Protein AF-A0A3C1F4A5-F1 (afdb_monomer_lite)

Foldseek 3Di:
DVVQFVVQVVQQVVLVVVLVVQVVVVVVVALFDFCPDCSQVVQFDQPDDQLPPPGRGGDKDFDADPVRHGFWIKHWDWAFQLLAFALQQAACDQVVLVHFGFNQLLLLVVLVQPPRSQLRLLSQQQQCAPVSFAAPAQDPQPPPPDGSRSVSHDQLDGHDRGDADPFLCVSCVSDVGDPVSSSSCVVHYTNDFWDFCAFSVRHHFAQLLPDALVRQLVLCLQLFDQCSNQQSQLSNQLAAQLLFKGKDFDPKDFDWDDPPADDAQWHWDPPPHTKTKGQFGPFWDKDKDFDAFAKWWKFFAWDPPAWQAWKDKPNDIDGGHDGGGIPGIDGDDGTMIMITTGHPDPRPGMHMGTGMMIGHPDGDPDDGFMAIYFHQKEWFWWFFFQKAKFFLQQWDKAQAPFPWDDDRQKIKGPTWDKIKTKHKDFPPAQRDADFDWFKKFWAWPPPFWQAAWPPPFDTDYGGDIGPAIWGKDWDDDPDPPGTTMIMTMTMGTDDPPDDMHMTRMMMTTLPPQQTKIKMFGLAQAKDQQAQKWKFWPADQAFIWGFHGPQIAGQLFMAIEGAFAQCPAFQRNHRRHNCRRVVPDPPQRYTHTHTDPVSPGDHRVAGNNPRDDDPPDQWTKMFIAGNVRRTSAIAIEGPPHPDSHRLWMWGAQFSRAADDPPSNNHRYRTFTAPSRDDRRHFGHGPSQWDQDPNDTDGDGSSPLAHRHNHQDPFLLVQQRRRCNDGSDRNFLVSSLSNLSSYDNAKDKFFQVQWDFPDQPVFWDQDPQHIKGDDDDDWRKIKTKDASAAFDKWWKKWAKAAQWWKWKDWDPPDDIDPTDGQHSRRMDTDGMDGACPDPHPHRMTMMMMITPGPVSMIGTGIMITPHRRMQRRARALNSHDLSSQCSTPPDDPVLNVLSNVPDDDQQVVHSRSWVSRCSPDANQHPDRVSSSVSCSSRVSRHTSHGQKMKMKMKMFGDDPNDGPDIDIDIDIDGD

Secondary structure (DSSP, 8-state):
-HHHHHHHHHHHHHHHHHHHHHHHHHHTT-SS--TTSHHHHTTEEEEE-SSSSSS--E--EEEE-TTS-EEEEEEEEEEESTTSEETTT-BS-HHHHT--SBBHHHHHHHTT-TTHHHHHHHHHHHHTTTTT-SSSTTS-SSSSS-SS-TTT--TTS--TT----SSGGGHHHHS---HHHHHHHHHHEES--EEESB-TTSPBPEEGGG--HHHHHHHHHHH--S-HHHHHHHHHHHH-SS----EEEE--EEEEPP----BTTBEEE-SSS-EEEES--SS-EEEEE---SEEEEEEEE--TT-EEEEEEETTEEEEEEETT-EEEEEEEPSS-EEEEEE--PPTTPPEEE-EEEEEESS--SS--EEEE---SEEEEEEE---EEEEEGGGSEEE-TTS--EEETTEEEE-SSEEEEEEEEEETTSTTPPPSEEEEEEEE-STTSEEEEESTTPPEEETTEEPSS-EEEEE---SSTTSPPEEEEEEEEEE-TTPPPEEE-EEEEE-TTTT-EEEEEE-SSS-EE-TT-EEEE-STT--EEEPPTT-EE-TT-EEEEES-SSS-STT--SS--HHHHHT--TTS-EEE-EE-GGG----TT--SS-S---TT--EEEEEEE-TT--EEEEEEEESS-S-SSTTPPEEES-TT----SSSSS-B--EEE-TTS--TTS---SSTTEEEETTEEEEP-HHHH-----S--S-GGGGGGSB-SSTT-BPPHHHHHHHGGGEE---EEEETTTSEEEE-TTTEEEETTEEEE-SSSS--EEEEEEESPPSEEEEEEEE--TT-EEEEESSTTPPPPPPEE--TTSEEEEEEEEES-SSSPTTEEEEEEEE--TTS--EE-EEEEES-SEEES-EETTT--HHHHTTBTT--HHHHHHHHHH---SSGGG---GGGGGGSTTSS-SSHHHHHHHHHHHTTTEES--SEEEEEEEEEEEETTEEEEEEEEEEEEE-

Sequence (973 aa):
QFVVSTQARYVAEAGINHGWVVLDEDRLGSRYDDLTEAWVDAMTGSDTDVDGDSTLDARWWLMADDHGEVVGRYGVRITDEAGKANLNIALADPVAQGVDGVDLASLLSRAEVPNAASLASAIEGFRYGEDGEPGLAGVDDDGDGEVDEPDEYQSRALRGDDQRFENLEEVLQLAELDAEAFRKLGAVATVYSWDANLSVTGQPRLNVNTATAEEILVALLEKGGENPWQLAANMADYVDADLALSKVVRHSTLYEISNQGTQGGWEWQLEPVGHYLSTASETPLAWTLSVPPGTCRVLVRGLPGTKVGDVTIAEELRPSMDAGETFGTLELASGTMTVEVACQEPQGVSCAFRGVELVPTEPPTSGGTVVRGIEAVRFNELMVSPTAEYAVSAATFSRGNSDWSCDGAMCTNTGVGTATWEWRTRAGQSNYAPPGKYHLRVYGQLGSAVGKVNSGSAVLFHGQRHDATLIVVEVPQADEQQPKQTKFSVAIGKAAGDSTYYFQNASLSLEPDGEYVELINLSGEPIDASGWIVEGVAAGGRTASLPEDSTIPAHGVLVAAVDVDDTQPGLENDITARAAWDLPDDANIVQLQFLEEEGSLSPDMDWLISTLPPDATSARLALKDRYGWLVDELEYPIPPPTSIAFQSLEKGDPTVVLDEDDDGLDEDWYPSLKQYTPAAPNDNEGLLEAQGGEQIRHDPSTEVEMLNRPLGSLGELAGLPSSTAWQPVASDDLAVVVDQLTVEGLRLESAAATLVGGQDRWHETVSGYETSGSAGQAVGVWEWTGVPDGTYRLSLYGWSGETMAVRWSEEGEWTPGRVTDAQGRLIIGEVSVGMGVADPNTLHLEIRCESESAVCHFLDAMLDPQLVLVGRINVNTASRDVLLSLSGMTEPIVDRIIEGRPYGDQDGKARGIGDVLMGSFLGETEEDKLDRFRQLANWLTVRSQVFQIMSLGEAFEHNHPAASKRIQAILQR

Structure (mmCIF, N/CA/C/O backbone):
data_AF-A0A3C1F4A5-F1
#
_entry.id   AF-A0A3C1F4A5-F1
#
loop_
_atom_site.group_PDB
_atom_site.id
_atom_site.type_symbol
_atom_site.label_atom_id
_atom_site.label_alt_id
_atom_site.label_comp_id
_atom_site.label_asym_id
_atom_site.label_entity_id
_atom_site.label_seq_id
_atom_site.pdbx_PDB_ins_code
_atom_site.Cartn_x
_atom_site.Cartn_y
_atom_site.Cartn_z
_atom_site.occupancy
_atom_site.B_iso_or_equiv
_atom_site.auth_seq_id
_atom_site.auth_comp_id
_atom_site.auth_asym_id
_atom_site.auth_atom_id
_atom_site.pdbx_PDB_model_num
ATOM 1 N N . GLN A 1 1 ? -38.581 -8.817 53.754 1.00 76.44 1 GLN A N 1
ATOM 2 C CA . GLN A 1 1 ? -37.592 -9.546 52.929 1.00 76.44 1 GLN A CA 1
ATOM 3 C C . GLN A 1 1 ? -37.882 -9.411 51.440 1.00 76.44 1 GLN A C 1
ATOM 5 O O . GLN A 1 1 ? -37.103 -8.727 50.804 1.00 76.44 1 GLN A O 1
ATOM 10 N N . PHE A 1 2 ? -38.985 -9.945 50.890 1.00 87.88 2 PHE A N 1
ATOM 11 C CA . PHE A 1 2 ? -39.293 -9.784 49.452 1.00 87.88 2 PHE A CA 1
ATOM 12 C C . PHE A 1 2 ? -39.325 -8.311 49.004 1.00 87.88 2 PHE A C 1
ATOM 14 O O . PHE A 1 2 ? -38.544 -7.932 48.147 1.00 87.88 2 PHE A O 1
ATOM 21 N N . VAL A 1 3 ? -40.128 -7.464 49.665 1.00 89.50 3 VAL A N 1
ATOM 22 C CA . VAL A 1 3 ? -40.251 -6.027 49.334 1.00 89.50 3 VAL A CA 1
ATOM 23 C C . VAL A 1 3 ? -38.897 -5.304 49.346 1.00 89.50 3 VAL A C 1
ATOM 25 O O . VAL A 1 3 ? -38.549 -4.654 48.373 1.00 89.50 3 VAL A O 1
ATOM 28 N N . VAL A 1 4 ? -38.110 -5.470 50.413 1.00 90.00 4 VAL A N 1
ATOM 29 C CA . VAL A 1 4 ? -36.800 -4.808 50.573 1.00 90.00 4 VAL A CA 1
ATOM 30 C C . VAL A 1 4 ? -35.769 -5.328 49.560 1.00 90.00 4 VAL A C 1
ATOM 32 O O . VAL A 1 4 ? -34.966 -4.562 49.044 1.00 90.00 4 VAL A O 1
ATOM 35 N N . SER A 1 5 ? -35.808 -6.619 49.217 1.00 93.38 5 SER A N 1
ATOM 36 C CA . SER A 1 5 ? -34.948 -7.188 48.171 1.00 93.38 5 SER A CA 1
ATOM 37 C C . SER A 1 5 ? -35.323 -6.676 46.777 1.00 93.38 5 SER A C 1
ATOM 39 O O . SER A 1 5 ? -34.437 -6.346 45.992 1.00 93.38 5 SER A O 1
ATOM 41 N N . THR A 1 6 ? -36.619 -6.558 46.477 1.00 94.56 6 THR A N 1
ATOM 42 C CA . THR A 1 6 ? -37.109 -5.924 45.245 1.00 94.56 6 THR A CA 1
ATOM 43 C C . THR A 1 6 ? -36.721 -4.446 45.193 1.00 94.56 6 THR A C 1
ATOM 45 O O . THR A 1 6 ? -36.301 -3.966 44.149 1.00 94.56 6 THR A O 1
ATOM 48 N N . GLN A 1 7 ? -36.788 -3.735 46.319 1.00 94.94 7 GLN A N 1
ATOM 49 C CA . GLN A 1 7 ? -36.324 -2.353 46.412 1.00 94.94 7 GLN A CA 1
ATOM 50 C C . GLN A 1 7 ? -34.819 -2.243 46.140 1.00 94.94 7 GLN A C 1
ATOM 52 O O . GLN A 1 7 ? -34.424 -1.398 45.349 1.00 94.94 7 GLN A O 1
ATOM 57 N N . ALA A 1 8 ? -33.984 -3.121 46.709 1.00 96.88 8 ALA A N 1
ATOM 58 C CA . ALA A 1 8 ? -32.540 -3.121 46.447 1.00 96.88 8 ALA A CA 1
ATOM 59 C C . ALA A 1 8 ? -32.229 -3.368 44.963 1.00 96.88 8 ALA A C 1
ATOM 61 O O . ALA A 1 8 ? -31.321 -2.755 44.411 1.00 96.88 8 ALA A O 1
ATOM 62 N N . ARG A 1 9 ? -33.028 -4.217 44.299 1.00 97.00 9 ARG A N 1
ATOM 63 C CA . ARG A 1 9 ? -32.969 -4.407 42.846 1.00 97.00 9 ARG A CA 1
ATOM 64 C C . ARG A 1 9 ? -33.287 -3.111 42.091 1.00 97.00 9 ARG A C 1
ATOM 66 O O . ARG A 1 9 ? -32.494 -2.736 41.245 1.00 97.00 9 ARG A O 1
ATOM 73 N N . TYR A 1 10 ? -34.379 -2.412 42.409 1.00 96.31 10 TYR A N 1
ATOM 74 C CA . TYR A 1 10 ? -34.707 -1.134 41.753 1.00 96.31 10 TYR A CA 1
ATOM 75 C C . TYR A 1 10 ? -33.650 -0.049 41.995 1.00 96.31 10 TYR A C 1
ATOM 77 O O . TYR A 1 10 ? -33.353 0.735 41.099 1.00 96.31 10 TYR A O 1
ATOM 85 N N . VAL A 1 11 ? -33.055 -0.020 43.191 1.00 97.31 11 VAL A N 1
ATOM 86 C CA . VAL A 1 11 ? -31.943 0.886 43.511 1.00 97.31 11 VAL A CA 1
ATOM 87 C C . VAL A 1 11 ? -30.719 0.572 42.638 1.00 97.31 11 VAL A C 1
ATOM 89 O O . VAL A 1 11 ? -30.105 1.496 42.118 1.00 97.31 11 VAL A O 1
ATOM 92 N N . ALA A 1 12 ? -30.401 -0.708 42.417 1.00 97.81 12 ALA A N 1
ATOM 93 C CA . ALA A 1 12 ? -29.338 -1.116 41.495 1.00 97.81 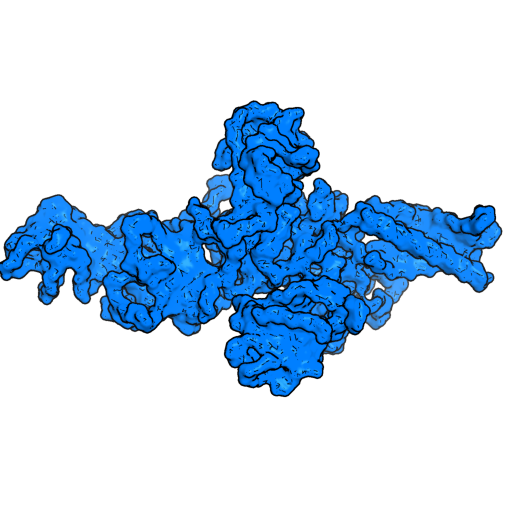12 ALA A CA 1
ATOM 94 C C . ALA A 1 12 ? -29.682 -0.814 40.020 1.00 97.81 12 ALA A C 1
ATOM 96 O O . ALA A 1 12 ? -28.829 -0.339 39.281 1.00 97.81 12 ALA A O 1
ATOM 97 N N . GLU A 1 13 ? -30.933 -1.023 39.585 1.00 97.62 13 GLU A N 1
ATOM 98 C CA . GLU A 1 13 ? -31.394 -0.672 38.226 1.00 97.62 13 GLU A CA 1
ATOM 99 C C . GLU A 1 13 ? -31.264 0.836 37.955 1.00 97.62 13 GLU A C 1
ATOM 101 O O . GLU A 1 13 ? -30.906 1.242 36.853 1.00 97.62 13 GLU A O 1
ATOM 106 N N . ALA A 1 14 ? -31.479 1.683 38.965 1.00 96.62 14 ALA A N 1
ATOM 107 C CA . ALA A 1 14 ? -31.212 3.112 38.837 1.00 96.62 14 ALA A CA 1
ATOM 108 C C . ALA A 1 14 ? -29.720 3.429 38.670 1.00 96.62 14 ALA A C 1
ATOM 110 O O . ALA A 1 14 ? -29.390 4.365 37.948 1.00 96.62 14 ALA A O 1
ATOM 111 N N . GLY A 1 15 ? -28.831 2.647 39.291 1.00 97.19 15 GLY A N 1
ATOM 112 C CA . GLY A 1 15 ? -27.393 2.742 39.051 1.00 97.19 15 GLY A CA 1
ATOM 113 C C . GLY A 1 15 ? -27.011 2.376 37.617 1.00 97.19 15 GLY A C 1
ATOM 114 O O . GLY A 1 15 ? -26.226 3.096 37.009 1.00 97.19 15 GLY A O 1
ATOM 115 N N . ILE A 1 16 ? -27.632 1.337 37.041 1.00 97.75 16 ILE A N 1
ATOM 116 C CA . ILE A 1 16 ? -27.466 0.998 35.615 1.00 97.75 16 ILE A CA 1
ATOM 117 C C . ILE A 1 16 ? -27.909 2.164 34.720 1.00 97.75 16 ILE A C 1
ATOM 119 O O . ILE A 1 16 ? -27.153 2.592 33.855 1.00 97.75 16 ILE A O 1
ATOM 123 N N . ASN A 1 17 ? -29.100 2.723 34.963 1.00 96.88 17 ASN A N 1
ATOM 124 C CA . ASN A 1 17 ? -29.604 3.858 34.183 1.00 96.88 17 ASN A CA 1
ATOM 125 C C . ASN A 1 17 ? -28.714 5.100 34.315 1.00 96.88 17 ASN A C 1
ATOM 127 O O . ASN A 1 17 ? -28.532 5.822 33.343 1.00 96.88 17 ASN A O 1
ATOM 131 N N . HIS A 1 18 ? -28.164 5.358 35.505 1.00 96.56 18 HIS A N 1
ATOM 132 C CA . HIS A 1 18 ? -27.238 6.469 35.706 1.00 96.56 18 HIS A CA 1
ATOM 133 C C . HIS A 1 18 ? -25.945 6.261 34.913 1.00 96.56 18 HIS A C 1
ATOM 135 O O . HIS A 1 18 ? -25.526 7.174 34.211 1.00 96.56 18 HIS A O 1
ATOM 141 N N . GLY A 1 19 ? -25.353 5.064 34.964 1.00 96.06 19 GLY A N 1
ATOM 142 C CA . GLY A 1 19 ? -24.174 4.757 34.155 1.00 96.06 19 GLY A CA 1
ATOM 143 C C . GLY A 1 19 ? -24.441 4.885 32.651 1.00 96.06 19 GLY A C 1
ATOM 144 O O . GLY A 1 19 ? -23.621 5.452 31.941 1.00 96.06 19 GLY A O 1
ATOM 145 N N . TRP A 1 20 ? -25.615 4.450 32.178 1.00 95.62 20 TRP A N 1
ATOM 146 C CA . TRP A 1 20 ? -26.006 4.606 30.773 1.00 95.62 20 TRP A CA 1
ATOM 147 C C . TRP A 1 20 ? -26.109 6.074 30.343 1.00 95.62 20 TRP A C 1
ATOM 149 O O . TRP A 1 20 ? -25.575 6.437 29.302 1.00 95.62 20 TRP A O 1
ATOM 159 N N . VAL A 1 21 ? -26.741 6.930 31.155 1.00 94.94 21 VAL A N 1
ATOM 160 C CA . VAL A 1 21 ? -26.830 8.374 30.865 1.00 94.94 21 VAL A CA 1
ATOM 161 C C . VAL A 1 21 ? -25.444 9.009 30.791 1.00 94.94 21 VAL A C 1
ATOM 163 O O . VAL A 1 21 ? -25.206 9.828 29.914 1.00 94.94 21 VAL A O 1
ATOM 166 N N . VAL A 1 22 ? -24.525 8.613 31.673 1.00 94.88 22 VAL A N 1
ATOM 167 C CA . VAL A 1 22 ? -23.154 9.139 31.655 1.00 94.88 22 VAL A CA 1
ATOM 168 C C . VAL A 1 22 ? -22.405 8.722 30.388 1.00 94.88 22 VAL A C 1
ATOM 170 O O . VAL A 1 22 ? -21.714 9.553 29.812 1.00 94.88 22 VAL A O 1
ATOM 173 N N . LEU A 1 23 ? -22.592 7.489 29.905 1.00 94.69 23 LEU A N 1
ATOM 174 C CA . LEU A 1 23 ? -22.028 7.049 28.623 1.00 94.69 23 LEU A CA 1
ATOM 175 C C . LEU A 1 23 ? -22.650 7.767 27.410 1.00 94.69 23 LEU A C 1
ATOM 177 O O . LEU A 1 23 ? -21.946 8.048 26.445 1.00 94.69 23 LEU A O 1
ATOM 181 N N . ASP A 1 24 ? -23.952 8.073 27.433 1.00 92.88 24 ASP A N 1
ATOM 182 C CA . ASP A 1 24 ? -24.602 8.822 26.343 1.00 92.88 24 ASP A CA 1
ATOM 183 C C . ASP A 1 24 ? -24.172 10.300 26.319 1.00 92.88 24 ASP A C 1
ATOM 185 O O . ASP A 1 24 ? -23.982 10.872 25.247 1.00 92.88 24 ASP A O 1
ATOM 189 N N . GLU A 1 25 ? -23.963 10.917 27.487 1.00 92.44 25 GLU A N 1
ATOM 190 C CA . GLU A 1 25 ? -23.387 12.265 27.585 1.00 92.44 25 GLU A CA 1
ATOM 191 C C . GLU A 1 25 ? -21.941 12.303 27.072 1.00 92.44 25 GLU A C 1
ATOM 193 O O . GLU A 1 25 ? -21.574 13.225 26.341 1.00 92.44 25 GLU A O 1
ATOM 198 N N . ASP A 1 26 ? -21.145 11.291 27.418 1.00 92.12 26 ASP A N 1
ATOM 199 C CA . ASP A 1 26 ? -19.754 11.141 26.992 1.00 92.12 26 ASP A CA 1
ATOM 200 C C . ASP A 1 26 ? -19.617 10.993 25.467 1.00 92.12 26 ASP A C 1
ATOM 202 O O . ASP A 1 26 ? -18.859 11.731 24.837 1.00 92.12 26 ASP A O 1
ATOM 206 N N . ARG A 1 27 ? -20.477 10.172 24.849 1.00 87.50 27 ARG A N 1
ATOM 207 C CA . ARG A 1 27 ? -20.569 9.984 23.387 1.00 87.50 27 ARG A CA 1
ATOM 208 C C . ARG A 1 27 ? -20.684 11.286 22.592 1.00 87.50 27 ARG A C 1
ATOM 210 O O . ARG A 1 27 ? -20.297 11.349 21.429 1.00 87.50 27 ARG A O 1
ATOM 217 N N . LEU A 1 28 ? -21.310 12.308 23.175 1.00 84.94 28 LEU A N 1
ATOM 218 C CA . LEU A 1 28 ? -21.504 13.610 22.532 1.00 84.94 28 LEU A CA 1
ATOM 219 C C . LEU A 1 28 ? -20.281 14.526 22.676 1.00 84.94 28 LEU A C 1
ATOM 221 O O . LEU A 1 28 ? -20.183 15.519 21.951 1.00 84.94 28 LEU A O 1
ATOM 225 N N . GLY A 1 29 ? -19.403 14.238 23.639 1.00 82.50 29 GLY A N 1
ATOM 226 C CA . GLY A 1 29 ? -18.262 15.065 24.019 1.00 82.50 29 GLY A CA 1
ATOM 227 C C . GLY A 1 29 ? -16.904 14.519 23.584 1.00 82.50 29 GLY A C 1
ATOM 228 O O . GLY A 1 29 ? -16.010 15.331 23.344 1.00 82.50 29 GLY A O 1
ATOM 229 N N . SER A 1 30 ? -16.758 13.198 23.453 1.00 86.81 30 SER A N 1
ATOM 230 C CA . SER A 1 30 ? -15.495 12.535 23.113 1.00 86.81 30 SER A CA 1
ATOM 231 C C . SER A 1 30 ? -15.581 11.724 21.819 1.00 86.81 30 SER A C 1
ATOM 233 O O . SER A 1 30 ? -16.650 11.270 21.412 1.00 86.81 30 SER A O 1
ATOM 235 N N . ARG A 1 31 ? -14.444 11.592 21.130 1.00 88.50 31 ARG A N 1
ATOM 236 C CA . ARG A 1 31 ? -14.314 10.833 19.867 1.00 88.50 31 ARG A CA 1
ATOM 237 C C . ARG A 1 31 ? -13.551 9.519 20.030 1.00 88.50 31 ARG A C 1
ATOM 239 O O . ARG A 1 31 ? -13.567 8.683 19.129 1.00 88.50 31 ARG A O 1
ATOM 246 N N . TYR A 1 32 ? -12.867 9.381 21.150 1.00 92.56 32 TYR A N 1
ATOM 247 C CA . TYR A 1 32 ? -12.136 8.210 21.602 1.00 92.56 32 TYR A CA 1
ATOM 248 C C . TYR A 1 32 ? -12.629 7.899 23.016 1.00 92.56 32 TYR A C 1
ATOM 250 O O . TYR A 1 32 ? -13.393 8.682 23.567 1.00 92.56 32 TYR A O 1
ATOM 258 N N . ASP A 1 33 ? -12.242 6.763 23.580 1.00 95.25 33 ASP A N 1
ATOM 259 C CA . ASP A 1 33 ? -12.632 6.409 24.944 1.00 95.25 33 ASP A CA 1
ATOM 260 C C . ASP A 1 33 ? -11.380 6.090 25.760 1.00 95.25 33 ASP A C 1
ATOM 262 O O . ASP A 1 33 ? -10.536 5.308 25.312 1.00 95.25 33 ASP A O 1
ATOM 266 N N . ASP A 1 34 ? -11.233 6.684 26.945 1.00 96.19 34 ASP A N 1
ATOM 267 C CA . ASP A 1 34 ? -10.060 6.511 27.805 1.00 96.19 34 ASP A CA 1
ATOM 268 C C . ASP A 1 34 ? -10.378 6.558 29.313 1.00 96.19 34 ASP A C 1
ATOM 270 O O . ASP A 1 34 ? -11.462 6.930 29.757 1.00 96.19 34 ASP A O 1
ATOM 274 N N . LEU A 1 35 ? -9.415 6.143 30.144 1.00 95.56 35 LEU A N 1
ATOM 275 C CA . LEU A 1 35 ? -9.618 6.001 31.594 1.00 95.56 35 LEU A CA 1
ATOM 276 C C . LEU A 1 35 ? -9.651 7.329 32.378 1.00 95.56 35 LEU A C 1
ATOM 278 O O . LEU A 1 35 ? -9.881 7.311 33.589 1.00 95.56 35 LEU A O 1
ATOM 282 N N . THR A 1 36 ? -9.402 8.465 31.728 1.00 93.38 36 THR A N 1
ATOM 283 C CA . THR A 1 36 ? -9.464 9.815 32.312 1.00 93.38 36 THR A CA 1
ATOM 284 C C . THR A 1 36 ? -10.822 10.493 32.121 1.00 93.38 36 THR A C 1
ATOM 286 O O . THR A 1 36 ? -11.066 11.554 32.702 1.00 93.38 36 THR A O 1
ATOM 289 N N . GLU A 1 37 ? -11.725 9.876 31.359 1.00 94.50 37 GLU A N 1
ATOM 290 C CA . GLU A 1 37 ? -13.032 10.435 31.036 1.00 94.50 37 GLU A CA 1
ATOM 291 C C . GLU A 1 37 ? -14.025 10.381 32.201 1.00 94.50 37 GLU A C 1
ATOM 293 O O . GLU A 1 37 ? -13.879 9.661 33.199 1.00 94.50 37 GLU A O 1
ATOM 298 N N . ALA A 1 38 ? -15.097 11.165 32.062 1.00 92.06 38 ALA A N 1
ATOM 299 C CA . ALA A 1 38 ? -16.096 11.338 33.107 1.00 92.06 38 ALA A CA 1
ATOM 300 C C . ALA A 1 38 ? -16.806 10.025 33.469 1.00 92.06 38 ALA A C 1
ATOM 302 O O . ALA A 1 38 ? -17.176 9.844 34.630 1.00 92.06 38 ALA A O 1
ATOM 303 N N . TRP A 1 39 ? -16.981 9.100 32.520 1.00 94.44 39 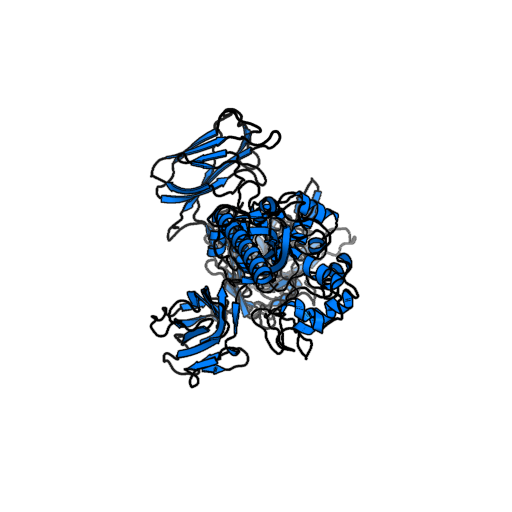TRP A N 1
ATOM 304 C CA . TRP A 1 39 ? -17.636 7.818 32.784 1.00 94.44 39 TRP A CA 1
ATOM 305 C C . TRP A 1 39 ? -16.840 6.921 33.746 1.00 94.44 39 TRP A C 1
ATOM 307 O O . TRP A 1 39 ? -17.452 6.164 34.507 1.00 94.44 39 TRP A O 1
ATOM 317 N N . VAL A 1 40 ? -15.512 7.077 33.809 1.00 93.94 40 VAL A N 1
ATOM 318 C CA . VAL A 1 40 ? -14.652 6.435 34.817 1.00 93.94 40 VAL A CA 1
ATOM 319 C C . VAL A 1 40 ? -14.573 7.281 36.084 1.00 93.94 40 VAL A C 1
ATOM 321 O O . VAL A 1 40 ? -14.940 6.811 37.168 1.00 93.94 40 VAL A O 1
ATOM 324 N N . ASP A 1 41 ? -14.121 8.534 35.978 1.00 92.06 41 ASP A N 1
ATOM 325 C CA . ASP A 1 41 ? -13.799 9.374 37.142 1.00 92.06 41 ASP A CA 1
ATOM 326 C C . ASP A 1 41 ? -15.041 9.685 37.995 1.00 92.06 41 ASP A C 1
ATOM 328 O O . ASP A 1 41 ? -15.007 9.654 39.229 1.00 92.06 41 ASP A O 1
ATOM 332 N N . ALA A 1 42 ? -16.201 9.902 37.363 1.00 90.75 42 ALA A N 1
ATOM 333 C CA . ALA A 1 42 ? -17.432 10.194 38.092 1.00 90.75 42 ALA A CA 1
ATOM 334 C C . ALA A 1 42 ? -17.999 8.981 38.844 1.00 90.75 42 ALA A C 1
ATOM 336 O O . ALA A 1 42 ? -18.830 9.164 39.735 1.00 90.75 42 ALA A O 1
ATOM 337 N N . MET A 1 43 ? -17.600 7.756 38.513 1.00 93.38 43 MET A N 1
ATOM 338 C CA . MET A 1 43 ? -18.120 6.546 39.161 1.00 93.38 43 MET A CA 1
ATOM 339 C C . MET A 1 43 ? -17.127 5.949 40.157 1.00 93.38 43 MET A C 1
ATOM 341 O O . MET A 1 43 ? -17.540 5.418 41.195 1.00 93.38 43 MET A O 1
ATOM 345 N N . THR A 1 44 ? -15.835 6.126 39.888 1.00 93.50 44 THR A N 1
ATOM 346 C CA . THR A 1 44 ? -14.743 5.585 40.692 1.00 93.50 44 THR A CA 1
ATOM 347 C C . THR A 1 44 ? -14.734 6.170 42.106 1.00 93.50 44 THR A C 1
ATOM 349 O O . THR A 1 44 ? -14.982 7.357 42.342 1.00 93.50 44 THR A O 1
ATOM 352 N N . GLY A 1 45 ? -14.461 5.323 43.096 1.00 93.12 45 GLY A N 1
ATOM 353 C CA . GLY A 1 45 ? -14.360 5.744 44.489 1.00 93.12 45 GLY A CA 1
ATOM 354 C C . GLY A 1 45 ? -13.874 4.637 45.411 1.00 93.12 45 GLY A C 1
ATOM 355 O O . GLY A 1 45 ? -13.646 3.513 44.993 1.00 93.12 45 GLY A O 1
ATOM 356 N N . SER A 1 46 ? -13.719 4.961 46.694 1.00 96.19 46 SER A N 1
ATOM 357 C CA . SER A 1 46 ? -13.228 4.025 47.713 1.00 96.19 46 SER A CA 1
ATOM 358 C C . SER A 1 46 ? -14.313 3.630 48.716 1.00 96.19 46 SER A C 1
ATOM 360 O O . SER A 1 46 ? -14.009 3.385 49.885 1.00 96.19 46 SER A O 1
ATOM 362 N N . ASP A 1 47 ? -15.585 3.668 48.319 1.00 96.75 47 ASP A N 1
ATOM 363 C CA . ASP A 1 47 ? -16.701 3.476 49.245 1.00 96.75 47 ASP A CA 1
ATOM 364 C C . ASP A 1 47 ? -17.257 2.048 49.231 1.00 96.75 47 ASP A C 1
ATOM 366 O O . ASP A 1 47 ? -17.808 1.585 50.241 1.00 96.75 47 ASP A O 1
ATOM 370 N N . THR A 1 48 ? -17.186 1.366 48.087 1.00 96.25 48 THR A N 1
ATOM 371 C CA . THR A 1 48 ? -17.742 0.023 47.910 1.00 96.25 48 THR A CA 1
ATOM 372 C C . THR A 1 48 ? -17.028 -0.766 46.820 1.00 96.25 48 THR A C 1
ATOM 374 O O . THR A 1 48 ? -16.381 -0.175 45.968 1.00 96.25 48 THR A O 1
ATOM 377 N N . ASP A 1 49 ? -17.148 -2.089 46.917 1.00 95.75 49 ASP A N 1
ATOM 378 C CA . ASP A 1 49 ? -16.621 -3.103 46.003 1.00 95.75 49 ASP A CA 1
ATOM 379 C C . ASP A 1 49 ? -17.797 -3.623 45.153 1.00 95.75 49 ASP A C 1
ATOM 381 O O . ASP A 1 49 ? -18.636 -4.429 45.600 1.00 95.75 49 ASP A O 1
ATOM 385 N N . VAL A 1 50 ? -17.936 -3.059 43.955 1.00 95.00 50 VAL A N 1
ATOM 386 C CA . VAL A 1 50 ? -19.057 -3.338 43.060 1.00 95.00 50 VAL A CA 1
ATOM 387 C C . VAL A 1 50 ? -18.872 -4.663 42.339 1.00 95.00 50 VAL A C 1
ATOM 389 O O . VAL A 1 50 ? -19.876 -5.359 42.177 1.00 95.00 50 VAL A O 1
ATOM 392 N N . ASP A 1 51 ? -17.660 -5.059 41.959 1.00 91.00 51 ASP A N 1
ATOM 393 C CA . ASP A 1 51 ? -17.408 -6.289 41.195 1.00 91.00 51 ASP A CA 1
ATOM 394 C C . ASP A 1 51 ? -17.194 -7.541 42.079 1.00 91.00 51 ASP A C 1
ATOM 396 O O . ASP A 1 51 ? -17.496 -8.667 41.672 1.00 91.00 51 ASP A O 1
ATOM 400 N N . GLY A 1 52 ? -16.857 -7.357 43.353 1.00 89.31 52 GLY A N 1
ATOM 401 C CA . GLY A 1 52 ? -16.589 -8.411 44.326 1.00 89.31 52 GLY A CA 1
ATOM 402 C C . GLY A 1 52 ? -15.145 -8.915 44.325 1.00 89.31 52 GLY A C 1
ATOM 403 O O . GLY A 1 52 ? -14.931 -10.055 44.755 1.00 89.31 52 GLY A O 1
ATOM 404 N N . ASP A 1 53 ? -14.184 -8.134 43.830 1.00 87.38 53 ASP A N 1
ATOM 405 C CA . ASP A 1 53 ? -12.759 -8.482 43.802 1.00 87.38 53 ASP A CA 1
ATOM 406 C C . ASP A 1 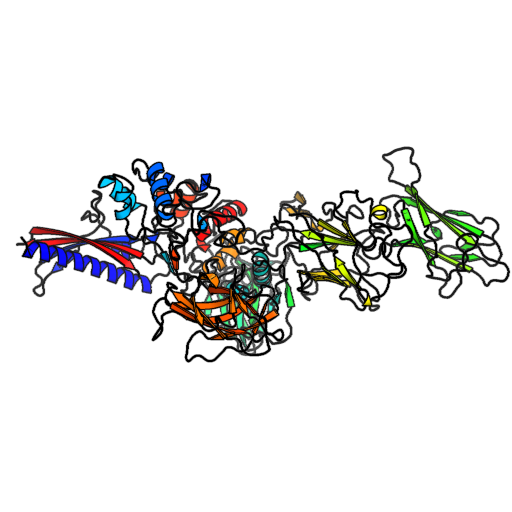53 ? -12.021 -8.168 45.122 1.00 87.38 53 ASP A C 1
ATOM 408 O O . ASP A 1 53 ? -10.849 -8.506 45.284 1.00 87.38 53 ASP A O 1
ATOM 412 N N . SER A 1 54 ? -12.735 -7.641 46.125 1.00 89.69 54 SER A N 1
ATOM 413 C CA . SER A 1 54 ? -12.216 -7.164 47.418 1.00 89.69 54 SER A CA 1
ATOM 414 C C . SER A 1 54 ? -11.448 -5.835 47.370 1.00 89.69 54 SER A C 1
ATOM 416 O O . SER A 1 54 ? -10.900 -5.415 48.397 1.00 89.69 54 SER A O 1
ATOM 418 N N . THR A 1 55 ? -11.453 -5.148 46.233 1.00 92.50 55 THR A N 1
ATOM 419 C CA . THR A 1 55 ? -10.977 -3.780 46.036 1.00 92.50 55 THR A CA 1
ATOM 420 C C . THR A 1 55 ? -12.177 -2.833 46.035 1.00 92.50 55 THR A C 1
ATOM 422 O O . THR A 1 55 ? -13.232 -3.125 45.490 1.00 92.50 55 THR A O 1
ATOM 425 N N . LEU A 1 56 ? -12.057 -1.681 46.700 1.00 94.88 56 LEU A N 1
ATOM 426 C CA . LEU A 1 56 ? -13.107 -0.661 46.634 1.00 94.88 56 LEU A CA 1
ATOM 427 C C . LEU A 1 56 ? -12.910 0.136 45.343 1.00 94.88 56 LEU A C 1
ATOM 429 O O . LEU A 1 56 ? -11.848 0.734 45.170 1.00 94.88 56 LEU A O 1
ATOM 433 N N . ASP A 1 57 ? -13.917 0.125 44.476 1.00 93.62 57 ASP A N 1
ATOM 434 C CA . ASP A 1 57 ? -13.852 0.608 43.095 1.00 93.62 57 ASP A CA 1
ATOM 435 C C . ASP A 1 57 ? -14.930 1.651 42.756 1.00 93.62 57 ASP A C 1
ATOM 437 O O . ASP A 1 57 ? -14.830 2.319 41.730 1.00 93.62 57 ASP A O 1
ATOM 441 N N . ALA A 1 58 ? -15.928 1.859 43.622 1.00 96.19 58 ALA A N 1
ATOM 442 C CA . ALA A 1 58 ? -16.988 2.835 43.384 1.00 96.19 58 ALA A CA 1
ATOM 443 C C . ALA A 1 58 ? -17.299 3.728 44.588 1.00 96.19 58 ALA A C 1
ATOM 445 O O . ALA A 1 58 ? -17.065 3.386 45.755 1.00 96.19 58 ALA A O 1
ATOM 446 N N . ARG A 1 59 ? -17.905 4.884 44.294 1.00 96.31 59 ARG A N 1
ATOM 447 C CA . ARG A 1 59 ? -18.510 5.779 45.294 1.00 96.31 59 ARG A CA 1
ATOM 448 C C . ARG A 1 59 ? -19.995 5.491 45.518 1.00 96.31 59 ARG A C 1
ATOM 450 O O . ARG A 1 59 ? -20.695 5.035 44.613 1.00 96.31 59 ARG A O 1
ATOM 457 N N . TRP A 1 60 ? -20.512 5.806 46.708 1.00 97.31 60 TRP A N 1
ATOM 458 C CA . TRP A 1 60 ? -21.948 5.685 46.986 1.00 97.31 60 TRP A CA 1
ATOM 459 C C . TRP A 1 60 ? -22.749 6.883 46.476 1.00 97.31 60 TRP A C 1
ATOM 461 O O . TRP A 1 60 ? -22.495 8.030 46.840 1.00 97.31 60 TRP A O 1
ATOM 471 N N . TRP A 1 61 ? -23.834 6.593 45.765 1.00 96.94 61 TRP A N 1
ATOM 472 C CA . TRP A 1 61 ? -24.860 7.554 45.384 1.00 96.94 61 TRP A CA 1
ATOM 473 C C . TRP A 1 61 ? -26.115 7.343 46.216 1.00 96.94 61 TRP A C 1
ATOM 475 O O . TRP A 1 61 ? -26.663 6.242 46.260 1.00 96.94 61 TRP A O 1
ATOM 485 N N . LEU A 1 62 ? -26.580 8.392 46.893 1.00 96.62 62 LEU A N 1
ATOM 486 C CA . LEU A 1 62 ? -27.783 8.318 47.719 1.00 96.62 62 LEU A CA 1
ATOM 487 C C . LEU A 1 62 ? -29.037 8.457 46.856 1.00 96.62 62 LEU A C 1
ATOM 489 O O . LEU A 1 62 ? -29.136 9.360 46.028 1.00 96.62 62 LEU A O 1
ATOM 493 N N . MET A 1 63 ? -30.019 7.598 47.110 1.00 94.94 63 MET A N 1
ATOM 494 C CA . MET A 1 63 ? -31.344 7.684 46.514 1.00 94.94 63 MET A CA 1
ATOM 495 C C . MET A 1 63 ? -32.345 8.127 47.577 1.00 94.94 63 MET A C 1
ATOM 497 O O . MET A 1 63 ? -32.494 7.471 48.612 1.00 94.94 63 MET A O 1
ATOM 501 N N . ALA A 1 64 ? -33.037 9.229 47.305 1.00 93.31 64 ALA A N 1
ATOM 502 C CA . ALA A 1 64 ? -34.110 9.741 48.143 1.00 93.31 64 ALA A CA 1
ATOM 503 C C . ALA A 1 64 ? -35.477 9.546 47.476 1.00 93.31 64 ALA A C 1
ATOM 505 O O . ALA A 1 64 ? -35.572 9.502 46.249 1.00 93.31 64 ALA A O 1
ATOM 506 N N . ASP A 1 65 ? -36.526 9.421 48.284 1.00 90.19 65 ASP A N 1
ATOM 507 C CA . ASP A 1 65 ? -37.904 9.456 47.797 1.00 90.19 65 ASP A CA 1
ATOM 508 C C . ASP A 1 65 ? -38.378 10.888 47.482 1.00 90.19 65 ASP A C 1
ATOM 510 O O . ASP A 1 65 ? -37.638 11.870 47.588 1.00 90.19 65 ASP A O 1
ATOM 514 N N . ASP A 1 66 ? -39.646 11.015 47.094 1.00 92.12 66 ASP A N 1
ATOM 515 C CA . ASP A 1 66 ? -40.311 12.287 46.798 1.00 92.12 66 ASP A CA 1
ATOM 516 C C . ASP A 1 66 ? -40.438 13.225 48.014 1.00 92.12 66 ASP A C 1
ATOM 518 O O . ASP A 1 66 ? -40.714 14.416 47.849 1.00 92.12 66 ASP A O 1
ATOM 522 N N . HIS A 1 67 ? -40.202 12.719 49.226 1.00 92.69 67 HIS A N 1
ATOM 523 C CA . HIS A 1 67 ? -40.176 13.488 50.468 1.00 92.69 67 HIS A CA 1
ATOM 524 C C . HIS A 1 67 ? -38.747 13.867 50.897 1.00 92.69 67 HIS A C 1
ATOM 526 O O . HIS A 1 67 ? -38.584 14.617 51.863 1.00 92.69 67 HIS A O 1
ATOM 532 N N . GLY A 1 68 ? -37.720 13.408 50.171 1.00 91.69 68 GLY A N 1
ATOM 533 C CA . GLY A 1 68 ? -36.309 13.647 50.471 1.00 91.69 68 GLY A CA 1
ATOM 534 C C . GLY A 1 68 ? -35.710 12.681 51.499 1.00 91.69 68 GLY A C 1
ATOM 535 O O . GLY A 1 68 ? -34.575 12.895 51.929 1.00 91.69 68 GLY A O 1
ATOM 536 N N . GLU A 1 69 ? -36.434 11.633 51.901 1.00 92.94 69 GLU A N 1
ATOM 537 C CA . GLU A 1 69 ? -35.922 10.604 52.812 1.00 92.94 69 GLU A CA 1
ATOM 538 C C . GLU A 1 69 ? -35.059 9.601 52.037 1.00 92.94 69 GLU A C 1
ATOM 540 O O . GLU A 1 69 ? -35.435 9.146 50.958 1.00 92.94 69 GLU A O 1
ATOM 545 N N . VAL A 1 70 ? -33.893 9.235 52.579 1.00 95.12 70 VAL A N 1
ATOM 546 C CA . VAL A 1 70 ? -32.968 8.299 51.917 1.00 95.12 70 VAL A CA 1
ATOM 547 C C . VAL A 1 70 ? -33.541 6.884 51.971 1.00 95.12 70 VAL A C 1
ATOM 549 O O . VAL A 1 70 ? -33.578 6.246 53.023 1.00 95.12 70 VAL A O 1
ATOM 552 N N . VAL A 1 71 ? -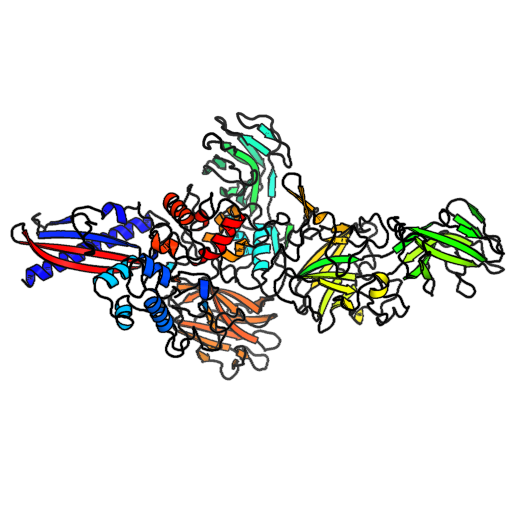33.955 6.373 50.814 1.00 94.69 71 VAL A N 1
ATOM 553 C CA . VAL A 1 71 ? -34.556 5.039 50.656 1.00 94.69 71 VAL A CA 1
ATOM 554 C C . VAL A 1 71 ? -33.548 3.972 50.233 1.00 94.69 71 VAL A C 1
ATOM 556 O O . VAL A 1 71 ? -33.845 2.775 50.290 1.00 94.69 71 VAL A O 1
ATOM 559 N N . GLY A 1 72 ? -32.345 4.378 49.836 1.00 97.12 72 GLY A N 1
ATOM 560 C CA . GLY A 1 72 ? -31.259 3.472 49.495 1.00 97.12 72 GLY A CA 1
ATOM 561 C C . GLY A 1 72 ? -30.026 4.200 48.985 1.00 97.12 72 GLY A C 1
ATOM 562 O O . GLY A 1 72 ? -29.953 5.431 48.992 1.00 97.12 72 GLY A O 1
ATOM 563 N N . ARG A 1 73 ? -29.053 3.420 48.529 1.00 97.69 73 ARG A N 1
ATOM 564 C CA . ARG A 1 73 ? -27.864 3.913 47.836 1.00 97.69 73 ARG A CA 1
ATOM 565 C C . ARG A 1 73 ? -27.382 2.907 46.805 1.00 97.69 73 ARG A C 1
ATOM 567 O O . ARG A 1 73 ? -27.645 1.719 46.963 1.00 97.69 73 ARG A O 1
ATOM 574 N N . TYR A 1 74 ? -26.660 3.361 45.795 1.00 98.19 74 TYR A N 1
ATOM 575 C CA . TYR A 1 74 ? -26.042 2.476 44.814 1.00 98.19 74 TYR A CA 1
ATOM 576 C C . TYR A 1 74 ? -24.595 2.879 44.527 1.00 98.19 74 TYR A C 1
ATOM 578 O O . TYR A 1 74 ? -24.254 4.058 44.590 1.00 98.19 74 TYR A O 1
ATOM 586 N N . GLY A 1 75 ? -23.748 1.889 44.263 1.00 98.00 75 GLY A N 1
ATOM 587 C CA . GLY A 1 75 ? -22.441 2.060 43.630 1.00 98.00 75 GLY A CA 1
ATOM 588 C C . GLY A 1 75 ? -22.541 1.641 42.168 1.00 98.00 75 GLY A C 1
ATOM 589 O O . GLY A 1 75 ? -23.367 0.781 41.836 1.00 98.00 75 GLY A O 1
ATOM 590 N N . VAL A 1 76 ? -21.745 2.261 41.301 1.00 98.00 76 VAL A N 1
ATOM 591 C CA . VAL A 1 76 ? -21.677 1.939 39.870 1.00 98.00 76 VAL A CA 1
ATOM 592 C C . VAL A 1 76 ? -20.218 1.764 39.491 1.00 98.00 76 VAL A C 1
ATOM 594 O O . VAL A 1 76 ? -19.390 2.573 39.894 1.00 98.00 76 VAL A O 1
ATOM 597 N N . ARG A 1 77 ? -19.935 0.734 38.701 1.00 96.81 77 ARG A N 1
ATOM 598 C CA . ARG A 1 77 ? -18.686 0.577 37.965 1.00 96.81 77 ARG A CA 1
ATOM 599 C C . ARG A 1 77 ? -19.024 0.393 36.497 1.00 96.81 77 ARG A C 1
ATOM 601 O O . ARG A 1 77 ? -19.937 -0.362 36.166 1.00 96.81 77 ARG A O 1
ATOM 608 N N . ILE A 1 78 ? -18.293 1.096 35.649 1.00 97.12 78 ILE A N 1
ATOM 609 C CA . ILE A 1 78 ? -18.371 0.963 34.201 1.00 97.12 78 ILE A CA 1
ATOM 610 C C . ILE A 1 78 ? -17.038 0.382 33.746 1.00 97.12 78 ILE A C 1
ATOM 612 O O . ILE A 1 78 ? -15.984 0.736 34.273 1.00 97.12 78 ILE A O 1
ATOM 616 N N . THR A 1 79 ? -17.077 -0.579 32.841 1.00 96.69 79 THR A N 1
ATOM 617 C CA . THR A 1 79 ? -15.890 -1.220 32.284 1.00 96.69 79 THR A CA 1
ATOM 618 C C . THR A 1 79 ? -16.042 -1.269 30.782 1.00 96.69 79 THR A C 1
ATOM 620 O O . THR A 1 79 ? -17.091 -1.656 30.273 1.00 96.69 79 THR A O 1
ATOM 623 N N . ASP A 1 80 ? -14.999 -0.841 30.091 1.00 97.50 80 ASP A N 1
ATOM 624 C CA . ASP A 1 80 ? -14.920 -0.941 28.649 1.00 97.50 80 ASP A CA 1
ATOM 625 C C . ASP A 1 80 ? -14.623 -2.391 28.245 1.00 97.50 80 ASP A C 1
ATOM 627 O O . ASP A 1 80 ? -13.615 -2.967 28.662 1.00 97.50 80 ASP A O 1
ATOM 631 N N . GLU A 1 81 ? -15.505 -2.989 27.446 1.00 97.88 81 GLU A N 1
ATOM 632 C CA . GLU A 1 81 ? -15.297 -4.346 26.946 1.00 97.88 81 GLU A CA 1
ATOM 633 C C . GLU A 1 81 ? -14.260 -4.378 25.818 1.00 97.88 81 GLU A C 1
ATOM 635 O O . GLU A 1 81 ? -13.565 -5.382 25.688 1.00 97.88 81 GLU A O 1
ATOM 640 N N . ALA A 1 82 ? -14.073 -3.288 25.063 1.00 97.12 82 ALA A N 1
ATOM 641 C CA . ALA A 1 82 ? -12.988 -3.178 24.086 1.00 97.12 82 ALA A CA 1
ATOM 642 C C . ALA A 1 82 ? -11.604 -3.127 24.757 1.00 97.12 82 ALA A C 1
ATOM 644 O O . ALA A 1 82 ? -10.612 -3.465 24.130 1.00 97.12 82 ALA A O 1
ATOM 645 N N . GLY A 1 83 ? -11.501 -2.819 26.052 1.00 97.69 83 GLY A N 1
ATOM 646 C CA . GLY A 1 83 ? -10.249 -2.955 26.809 1.00 97.69 83 GLY A CA 1
ATOM 647 C C . GLY A 1 83 ? -9.832 -4.409 27.109 1.00 97.69 83 GLY A C 1
ATOM 648 O O . GLY A 1 83 ? -8.826 -4.630 27.787 1.00 97.69 83 GLY A O 1
ATOM 649 N N . LYS A 1 84 ? -10.605 -5.408 26.662 1.00 98.31 84 LYS A N 1
ATOM 650 C CA . LYS A 1 84 ? -10.409 -6.840 26.942 1.00 98.31 84 LYS A CA 1
ATOM 651 C C . LYS A 1 84 ? -10.211 -7.636 25.651 1.00 98.31 84 LYS A C 1
ATOM 653 O O . LYS A 1 84 ? -10.702 -7.257 24.591 1.00 98.31 84 LYS A O 1
ATOM 658 N N . ALA A 1 85 ? -9.560 -8.791 25.762 1.00 98.06 85 ALA A N 1
ATOM 659 C CA . ALA A 1 85 ? -9.427 -9.738 24.658 1.00 98.06 85 ALA A CA 1
ATOM 660 C C . ALA A 1 85 ? -10.775 -10.391 24.320 1.00 98.06 85 ALA A C 1
ATOM 662 O O . ALA A 1 85 ? -11.452 -10.915 25.209 1.00 98.06 85 ALA A O 1
ATOM 663 N N . ASN A 1 86 ? -11.164 -10.403 23.046 1.00 97.94 86 ASN A N 1
ATOM 664 C CA . ASN A 1 86 ? -12.385 -11.085 22.628 1.00 97.94 86 ASN A CA 1
ATOM 665 C C . ASN A 1 86 ? -12.121 -12.572 22.368 1.00 97.94 86 ASN A C 1
ATOM 667 O O . ASN A 1 86 ? -11.382 -12.918 21.450 1.00 97.94 86 ASN A O 1
ATOM 671 N N . LEU A 1 87 ? -12.766 -13.453 23.132 1.00 97.69 87 LEU A N 1
ATOM 672 C CA . LEU A 1 87 ? -12.630 -14.905 22.994 1.00 97.69 87 LEU A CA 1
ATOM 673 C C . LEU A 1 87 ? -13.129 -15.437 21.649 1.00 97.69 87 LEU A C 1
ATOM 675 O O . LEU A 1 87 ? -12.754 -16.536 21.266 1.00 97.69 87 LEU A O 1
ATOM 679 N N . ASN A 1 88 ? -13.968 -14.677 20.941 1.00 96.81 88 ASN A N 1
ATOM 680 C CA . ASN A 1 88 ? -14.432 -15.070 19.619 1.00 96.81 88 ASN A CA 1
ATOM 681 C C . ASN A 1 88 ? -13.349 -14.922 18.547 1.00 96.81 88 ASN A C 1
ATOM 683 O O . ASN A 1 88 ? -13.503 -15.542 17.510 1.00 96.81 88 ASN A O 1
ATOM 687 N N . ILE A 1 89 ? -12.270 -14.166 18.764 1.00 95.00 89 ILE A N 1
ATOM 688 C CA . ILE A 1 89 ? -11.196 -14.011 17.761 1.00 95.00 89 ILE A CA 1
ATOM 689 C C . ILE A 1 89 ? -9.788 -14.292 18.303 1.00 95.00 89 ILE A C 1
ATOM 691 O O . ILE A 1 89 ? -8.876 -14.506 17.519 1.00 95.00 89 ILE A O 1
ATOM 695 N N . ALA A 1 90 ? -9.592 -14.301 19.626 1.00 96.00 90 ALA A N 1
ATOM 696 C CA . ALA A 1 90 ? -8.290 -14.580 20.225 1.00 96.00 90 ALA A CA 1
ATOM 697 C C . ALA A 1 90 ? -7.814 -16.007 19.910 1.00 96.00 90 ALA A C 1
ATOM 699 O O . ALA A 1 90 ? -8.608 -16.949 19.924 1.00 96.00 90 ALA A O 1
ATOM 700 N N . LEU A 1 91 ? -6.509 -16.150 19.689 1.00 96.19 91 LEU A N 1
ATOM 701 C CA . LEU A 1 91 ? -5.869 -17.394 19.272 1.00 96.19 91 LEU A CA 1
ATOM 702 C C . LEU A 1 91 ? -5.205 -18.079 20.462 1.00 96.19 91 LEU A C 1
ATOM 704 O O . LEU A 1 91 ? -4.767 -17.420 21.413 1.00 96.19 91 LEU A O 1
ATOM 708 N N . ALA A 1 92 ? -5.130 -19.410 20.443 1.00 96.69 92 ALA A N 1
ATOM 709 C CA . ALA A 1 92 ? -4.530 -20.122 21.568 1.00 96.69 92 ALA A CA 1
ATOM 710 C C . ALA A 1 92 ? -3.024 -19.846 21.695 1.00 96.69 92 ALA A C 1
ATOM 712 O O . ALA A 1 92 ? -2.549 -19.664 22.817 1.00 96.69 92 ALA A O 1
ATOM 713 N N . ASP A 1 93 ? -2.302 -19.823 20.568 1.00 94.50 93 ASP A N 1
ATOM 714 C CA . ASP A 1 93 ? -0.862 -19.544 20.475 1.00 94.50 93 ASP A CA 1
ATOM 715 C C . ASP A 1 93 ? -0.510 -19.030 19.054 1.00 94.50 93 ASP A C 1
ATOM 717 O O . ASP A 1 93 ? -0.047 -19.811 18.217 1.00 94.50 93 ASP A O 1
ATOM 721 N N . PRO A 1 94 ? -0.752 -17.737 18.751 1.00 92.12 94 PRO A N 1
ATOM 722 C CA . PRO A 1 94 ? -0.565 -17.174 17.408 1.00 92.12 94 PRO A CA 1
ATOM 723 C C . PRO A 1 94 ? 0.879 -17.318 16.903 1.00 92.12 94 PRO A C 1
ATOM 725 O O . PRO A 1 94 ? 1.116 -17.698 15.761 1.00 92.12 94 PRO A O 1
ATOM 728 N N . VAL A 1 95 ? 1.869 -17.143 17.788 1.00 87.94 95 VAL A N 1
ATOM 729 C CA . VAL A 1 95 ? 3.296 -17.270 17.440 1.00 87.94 95 VAL A CA 1
ATOM 730 C C . VAL A 1 95 ? 3.645 -18.690 16.991 1.00 87.94 95 VAL A C 1
ATOM 732 O O . VAL A 1 95 ? 4.461 -18.863 16.087 1.00 87.94 95 VAL A O 1
ATOM 735 N N . ALA A 1 96 ? 3.065 -19.716 17.621 1.00 86.69 96 ALA A N 1
ATOM 736 C CA . ALA A 1 96 ? 3.268 -21.101 17.200 1.00 86.69 96 ALA A CA 1
ATOM 737 C C . ALA A 1 96 ? 2.528 -21.450 15.898 1.00 86.69 96 ALA A C 1
ATOM 739 O O . ALA A 1 96 ? 2.956 -22.376 15.208 1.00 86.69 96 ALA A O 1
ATOM 740 N N . GLN A 1 97 ? 1.445 -20.731 15.594 1.00 85.06 97 GLN A N 1
ATOM 741 C CA . GLN A 1 97 ? 0.656 -20.860 14.366 1.00 85.06 97 GLN A CA 1
ATOM 742 C C . GLN A 1 97 ? 1.248 -20.046 13.200 1.00 85.06 97 GLN A C 1
ATOM 744 O O . GLN A 1 97 ? 0.924 -20.327 12.059 1.00 85.06 97 GLN A O 1
ATOM 749 N N . GLY A 1 98 ? 2.164 -19.107 13.463 1.00 85.81 98 GLY A N 1
ATOM 750 C CA . GLY A 1 98 ? 2.788 -18.276 12.425 1.00 85.81 98 GLY A CA 1
ATOM 751 C C . GLY A 1 98 ? 1.968 -17.046 12.031 1.00 85.81 98 GLY A C 1
ATOM 752 O O . GLY A 1 98 ? 2.358 -16.351 11.102 1.00 85.81 98 GLY A O 1
ATOM 753 N N . VAL A 1 99 ? 0.900 -16.751 12.772 1.00 89.12 99 VAL A N 1
ATOM 754 C CA . VAL A 1 99 ? -0.038 -15.655 12.503 1.00 89.12 99 VAL A CA 1
ATOM 755 C C . VAL A 1 99 ? 0.052 -14.572 13.579 1.00 89.12 99 VAL A C 1
ATOM 757 O O . VAL A 1 99 ? 0.549 -14.803 14.688 1.00 89.12 99 VAL A O 1
ATOM 760 N N . ASP A 1 100 ? -0.449 -13.377 13.278 1.00 89.94 100 ASP A N 1
ATOM 761 C CA . ASP A 1 100 ? -0.542 -12.288 14.247 1.00 89.94 100 ASP A CA 1
ATOM 762 C C . ASP A 1 100 ? -1.858 -12.317 15.025 1.00 89.94 100 ASP A C 1
ATOM 764 O O . ASP A 1 100 ? -2.924 -12.573 14.475 1.00 89.94 100 ASP A O 1
ATOM 768 N N . GLY A 1 101 ? -1.814 -12.012 16.326 1.00 92.94 101 GLY A N 1
ATOM 769 C CA . GLY A 1 101 ? -3.041 -11.955 17.111 1.00 92.94 101 GLY A CA 1
ATOM 770 C C . GLY A 1 101 ? -2.874 -11.784 18.608 1.00 92.94 101 GLY A C 1
ATOM 771 O O . GLY A 1 101 ? -1.822 -11.403 19.126 1.00 92.94 101 GLY A O 1
ATOM 772 N N . VAL A 1 102 ? -3.971 -12.054 19.314 1.00 96.44 102 VAL A N 1
ATOM 773 C CA . VAL A 1 102 ? -4.021 -12.076 20.778 1.00 96.44 102 VAL A CA 1
ATOM 774 C C . VAL A 1 102 ? -3.669 -13.479 21.270 1.00 96.44 102 VAL A C 1
ATOM 776 O O . VAL A 1 102 ? -4.470 -14.398 21.116 1.00 96.44 102 VAL A O 1
ATOM 779 N N . ASP A 1 103 ? -2.511 -13.627 21.914 1.00 97.44 103 ASP A N 1
ATOM 780 C CA . ASP A 1 103 ? -2.067 -14.856 22.581 1.00 97.44 103 ASP A CA 1
ATOM 781 C C . ASP A 1 103 ? -2.858 -15.085 23.876 1.00 97.44 103 ASP A C 1
ATOM 783 O O . ASP A 1 103 ? -2.536 -14.577 24.965 1.00 97.44 103 ASP A O 1
ATOM 787 N N . LEU A 1 104 ? -3.925 -15.874 23.748 1.00 97.75 104 LEU A N 1
ATOM 788 C CA . LEU A 1 104 ? -4.835 -16.174 24.840 1.00 97.75 104 LEU A CA 1
ATOM 789 C C . LEU A 1 104 ? -4.158 -17.014 25.930 1.00 97.75 104 LEU A C 1
ATOM 791 O O . LEU A 1 104 ? -4.408 -16.783 27.116 1.00 97.75 104 LEU A O 1
ATOM 795 N N . ALA A 1 105 ? -3.277 -17.957 25.585 1.00 97.88 105 ALA A N 1
ATOM 796 C CA . ALA A 1 105 ? -2.587 -18.775 26.581 1.00 97.88 105 ALA A CA 1
ATOM 797 C C . ALA A 1 105 ? -1.692 -17.918 27.491 1.00 97.88 105 ALA A C 1
ATOM 799 O O . ALA A 1 105 ? -1.752 -18.045 28.724 1.00 97.88 105 ALA A O 1
ATOM 800 N N . SER A 1 106 ? -0.906 -17.011 26.908 1.00 97.38 106 SER A N 1
ATOM 801 C CA . SER A 1 106 ? -0.066 -16.077 27.659 1.00 97.38 106 SER A CA 1
ATOM 802 C C . SER A 1 106 ? -0.899 -15.090 28.472 1.00 97.38 106 SER A C 1
ATOM 804 O O . SER A 1 106 ? -0.580 -14.853 29.643 1.00 97.38 106 SER A O 1
ATOM 806 N N . LEU A 1 107 ? -1.985 -14.552 27.906 1.00 98.06 107 LEU A N 1
ATOM 807 C CA . LEU A 1 107 ? -2.902 -13.656 28.617 1.00 98.06 107 LEU A CA 1
ATOM 808 C C . LEU A 1 107 ? -3.476 -14.314 29.875 1.00 98.06 107 LEU A C 1
ATOM 810 O O . LEU A 1 107 ? -3.350 -13.784 30.981 1.00 98.06 107 LEU A O 1
ATOM 814 N N . LEU A 1 108 ? -4.066 -15.501 29.718 1.00 98.06 108 LEU A N 1
ATOM 815 C CA . LEU A 1 108 ? -4.683 -16.250 30.811 1.00 98.06 108 LEU A CA 1
ATOM 816 C C . LEU A 1 108 ? -3.654 -16.644 31.875 1.00 98.06 108 LEU A C 1
ATOM 818 O O . LEU A 1 108 ? -3.956 -16.611 33.069 1.00 98.06 108 LEU A O 1
ATOM 822 N N . SER A 1 109 ? -2.424 -16.967 31.467 1.00 97.88 109 SER A N 1
ATOM 823 C CA . SER A 1 109 ? -1.342 -17.259 32.406 1.00 97.88 109 SER A CA 1
ATOM 824 C C . SER A 1 109 ? -0.956 -16.033 33.239 1.00 97.88 109 SER A C 1
ATOM 826 O O . SER A 1 109 ? -0.739 -16.175 34.445 1.00 97.88 109 SER A O 1
ATOM 828 N N . ARG A 1 110 ? -0.859 -14.842 32.632 1.00 97.44 110 ARG A N 1
ATOM 829 C CA . ARG A 1 110 ? -0.552 -13.585 33.347 1.00 97.44 110 ARG A CA 1
ATOM 830 C C . ARG A 1 110 ? -1.682 -13.176 34.286 1.00 97.44 110 ARG A C 1
ATOM 832 O O . ARG A 1 110 ? -1.416 -12.787 35.418 1.00 97.44 110 ARG A O 1
ATOM 839 N N . ALA A 1 111 ? -2.925 -13.390 33.860 1.00 96.56 111 ALA A N 1
ATOM 840 C CA . ALA A 1 111 ? -4.119 -13.191 34.674 1.00 96.56 111 ALA A CA 1
ATOM 841 C C . ALA A 1 111 ? -4.306 -14.255 35.776 1.00 96.56 111 ALA A C 1
ATOM 843 O O . ALA A 1 111 ? -5.309 -14.233 36.485 1.00 96.56 111 ALA A O 1
ATOM 844 N N . GLU A 1 112 ? -3.367 -15.197 35.935 1.00 97.00 112 GLU A N 1
ATOM 845 C CA . GLU A 1 112 ? -3.411 -16.290 36.913 1.00 97.00 112 GLU A CA 1
ATOM 846 C C . GLU A 1 112 ? -4.658 -17.190 36.794 1.00 97.00 112 GLU A C 1
ATOM 848 O O . GLU A 1 112 ? -5.175 -17.700 37.798 1.00 97.00 112 GLU A O 1
ATOM 853 N N . VAL A 1 113 ? -5.149 -17.402 35.570 1.00 96.62 113 VAL A N 1
ATOM 854 C CA . VAL A 1 113 ? -6.225 -18.356 35.285 1.00 96.62 113 VAL A CA 1
ATOM 855 C C . VAL A 1 113 ? -5.630 -19.775 35.237 1.00 96.62 113 VAL A C 1
ATOM 857 O O . VAL A 1 113 ? -4.650 -20.027 34.528 1.00 96.62 113 VAL A O 1
ATOM 860 N N . PRO A 1 114 ? -6.168 -20.738 36.010 1.00 95.62 114 PRO A N 1
ATOM 861 C CA . PRO A 1 114 ? -5.625 -22.090 36.070 1.00 95.62 114 PRO A CA 1
ATOM 862 C C . PRO A 1 114 ? -5.766 -22.816 34.728 1.00 95.62 114 PRO A C 1
ATOM 864 O O . PRO A 1 114 ? -6.774 -22.684 34.043 1.00 95.62 114 PRO A O 1
ATOM 867 N N . ASN A 1 115 ? -4.772 -23.645 34.390 1.00 95.81 115 ASN A N 1
ATOM 868 C CA . ASN A 1 115 ? -4.718 -24.412 33.136 1.00 95.81 115 ASN A CA 1
ATOM 869 C C . ASN A 1 115 ? -4.821 -23.542 31.865 1.00 95.81 115 ASN A C 1
ATOM 871 O O . ASN A 1 115 ? -5.355 -24.009 30.864 1.00 95.81 115 ASN A O 1
ATOM 875 N N . ALA A 1 116 ? -4.287 -22.315 31.910 1.00 96.56 116 ALA A N 1
ATOM 876 C CA . ALA A 1 116 ? -4.343 -21.305 30.850 1.00 96.56 116 ALA A CA 1
ATOM 877 C C . ALA A 1 116 ? -4.200 -21.859 29.420 1.00 96.56 116 ALA A C 1
ATOM 879 O O . ALA A 1 116 ? -5.124 -21.713 28.633 1.00 96.56 116 ALA A O 1
ATOM 880 N N . ALA A 1 117 ? -3.104 -22.561 29.107 1.00 96.94 117 ALA A N 1
ATOM 881 C CA . ALA A 1 117 ? -2.875 -23.106 27.765 1.00 96.94 117 ALA A CA 1
ATOM 882 C C . ALA A 1 117 ? -3.952 -24.117 27.329 1.00 96.94 117 ALA A C 1
ATOM 884 O O . ALA A 1 117 ? -4.471 -24.037 26.225 1.00 96.94 117 ALA A O 1
ATOM 885 N N . SER A 1 118 ? -4.342 -25.048 28.210 1.00 97.31 118 SER A N 1
ATOM 886 C CA . SER A 1 118 ? -5.395 -26.024 27.892 1.00 97.31 118 SER A CA 1
ATOM 887 C C . SER A 1 118 ? -6.767 -25.374 27.736 1.00 97.31 118 SER A C 1
ATOM 889 O O . SER A 1 118 ? -7.568 -25.846 26.939 1.00 97.31 118 SER A O 1
ATOM 891 N N . LEU A 1 119 ? -7.045 -24.317 28.503 1.00 97.56 119 LEU A N 1
ATOM 892 C CA . LEU A 1 119 ? -8.273 -23.544 28.362 1.00 97.56 119 LEU A CA 1
ATOM 893 C C . LEU A 1 119 ? -8.280 -22.751 27.051 1.00 97.56 119 LEU A C 1
ATOM 895 O O . LEU A 1 119 ? -9.293 -22.760 26.369 1.00 97.56 119 LEU A O 1
ATOM 899 N N . ALA A 1 120 ? -7.163 -22.119 26.686 1.00 97.88 120 ALA A N 1
ATOM 900 C CA . ALA A 1 120 ? -7.031 -21.376 25.438 1.00 97.88 120 ALA A CA 1
ATOM 901 C C . ALA A 1 120 ? -7.295 -22.276 24.219 1.00 97.88 120 ALA A C 1
ATOM 903 O O . ALA A 1 120 ? -8.178 -21.968 23.426 1.00 97.88 120 ALA A O 1
ATOM 904 N N . SER A 1 121 ? -6.653 -23.449 24.142 1.00 97.06 121 SER A N 1
ATOM 905 C CA . SER A 1 121 ? -6.922 -24.420 23.067 1.00 97.06 121 SER A CA 1
ATOM 906 C C . SER A 1 121 ? -8.360 -24.950 23.077 1.00 97.06 121 SER A C 1
ATOM 908 O O . SER A 1 121 ? -8.908 -25.256 22.026 1.00 97.06 121 SER A O 1
ATOM 910 N N . ALA A 1 122 ? -8.988 -25.082 24.251 1.00 97.25 122 ALA A N 1
ATOM 911 C CA . ALA A 1 122 ? -10.384 -25.512 24.337 1.00 97.25 122 ALA A CA 1
ATOM 912 C C . ALA A 1 122 ? -11.364 -24.422 23.877 1.00 97.25 122 ALA A C 1
ATOM 914 O O . ALA A 1 122 ? -12.415 -24.751 23.341 1.00 97.25 122 ALA A O 1
ATOM 915 N N . ILE A 1 123 ? -11.038 -23.147 24.109 1.00 97.38 123 ILE A N 1
ATOM 916 C CA . ILE A 1 123 ? -11.809 -21.998 23.620 1.00 97.38 123 ILE A CA 1
ATOM 917 C C . ILE A 1 123 ? -11.709 -21.918 22.098 1.00 97.38 123 ILE A C 1
ATOM 919 O O . ILE A 1 123 ? -12.732 -21.797 21.436 1.00 97.38 123 ILE A O 1
ATOM 923 N N . GLU A 1 124 ? -10.501 -22.039 21.551 1.00 96.19 124 GLU A N 1
ATOM 924 C CA . GLU A 1 124 ? -10.267 -22.042 20.106 1.00 96.19 124 GLU A CA 1
ATOM 925 C C . GLU A 1 124 ? -10.970 -23.219 19.424 1.00 96.19 124 GLU A C 1
ATOM 927 O O . GLU A 1 124 ? -11.808 -22.996 18.560 1.00 96.19 124 GLU A O 1
ATOM 932 N N . GLY A 1 125 ? -10.756 -24.448 19.901 1.00 96.38 125 GLY A N 1
ATOM 933 C CA . GLY A 1 125 ? -11.423 -25.629 19.348 1.00 96.38 125 GLY A CA 1
ATOM 934 C C . GLY A 1 125 ? -12.939 -25.669 19.569 1.00 96.38 125 GLY A C 1
ATOM 935 O O . GLY A 1 125 ? -13.619 -26.442 18.913 1.00 96.38 125 GLY A O 1
ATOM 936 N N . PHE A 1 126 ? -13.498 -24.865 20.482 1.00 97.00 126 PHE A N 1
ATOM 937 C CA . PHE A 1 126 ? -14.952 -24.684 20.555 1.00 97.00 126 PHE A CA 1
ATOM 938 C C . PHE A 1 126 ? -15.476 -23.858 19.374 1.00 97.00 126 PHE A C 1
ATOM 940 O O . PHE A 1 126 ? -16.599 -24.097 18.936 1.00 97.00 126 PHE A O 1
ATOM 947 N N . ARG A 1 127 ? -14.687 -22.894 18.877 1.00 96.56 127 ARG A N 1
ATOM 948 C CA . ARG A 1 127 ? -15.078 -22.051 17.743 1.00 96.56 127 ARG A CA 1
ATOM 949 C C . ARG A 1 127 ? -15.137 -22.840 16.446 1.00 96.56 127 ARG A C 1
ATOM 951 O O . ARG A 1 127 ? -16.117 -22.698 15.740 1.00 96.56 127 ARG A O 1
ATOM 958 N N . TYR A 1 128 ? -14.163 -23.712 16.208 1.00 95.81 128 TYR A N 1
ATOM 959 C CA . TYR A 1 128 ? -14.032 -24.523 14.988 1.00 95.81 128 TYR A CA 1
ATOM 960 C C . TYR A 1 128 ? -14.902 -25.794 14.981 1.00 95.81 128 TYR A C 1
ATOM 962 O O . TYR A 1 128 ? -14.557 -26.796 14.373 1.00 95.81 128 TYR A O 1
ATOM 970 N N . GLY A 1 129 ? -15.975 -25.830 15.773 1.00 95.19 129 GLY A N 1
ATOM 971 C CA . GLY A 1 129 ? -16.937 -26.930 15.708 1.00 95.19 129 GLY A CA 1
ATOM 972 C C . GLY A 1 129 ? -16.400 -28.337 16.036 1.00 95.19 129 GLY A C 1
ATOM 973 O O . GLY A 1 129 ? -15.559 -28.539 16.916 1.00 95.19 129 GLY A O 1
ATOM 974 N N . GLU A 1 130 ? -17.018 -29.357 15.433 1.00 94.94 130 GLU A N 1
ATOM 975 C CA . GLU A 1 130 ? -16.672 -30.772 15.623 1.00 94.94 130 GLU A CA 1
ATOM 976 C C . GLU A 1 130 ? -15.546 -31.242 14.694 1.00 94.94 130 GLU A C 1
ATOM 978 O O . GLU A 1 130 ? -14.870 -32.222 15.044 1.00 94.94 130 GLU A O 1
ATOM 983 N N . ASP A 1 131 ? -15.372 -30.617 13.526 1.00 94.25 131 ASP A N 1
ATOM 984 C CA . ASP A 1 131 ? -14.280 -30.948 12.605 1.00 94.25 131 ASP A CA 1
ATOM 985 C C . ASP A 1 131 ? -12.932 -30.377 13.069 1.00 94.25 131 ASP A C 1
ATOM 987 O O . ASP A 1 131 ? -11.911 -31.048 12.893 1.00 94.25 131 ASP A O 1
ATOM 991 N N . GLY A 1 132 ? -12.962 -29.273 13.820 1.00 94.69 132 GLY A N 1
ATOM 992 C CA . GLY A 1 132 ? -11.796 -28.639 14.413 1.00 94.69 132 GLY A CA 1
ATOM 993 C C . GLY A 1 132 ? -11.021 -27.758 13.441 1.00 94.69 132 GLY A C 1
ATOM 994 O O . GLY A 1 132 ? -9.912 -27.364 13.806 1.00 94.69 132 GLY A O 1
ATOM 995 N N . GLU A 1 133 ? -11.587 -27.469 12.269 1.00 94.62 133 GLU A N 1
ATOM 996 C CA . GLU A 1 133 ? -11.003 -26.603 11.246 1.00 94.62 133 GLU A CA 1
ATOM 997 C C . GLU A 1 133 ? -11.798 -25.280 11.190 1.00 94.62 133 GLU A C 1
ATOM 999 O O . GLU A 1 133 ? -13.019 -25.291 11.364 1.00 94.62 133 GLU A O 1
ATOM 1004 N N . PRO A 1 134 ? -11.139 -24.123 11.035 1.00 93.31 134 PRO A N 1
ATOM 1005 C CA . PRO A 1 134 ? -11.830 -22.847 10.875 1.00 93.31 134 PRO A CA 1
ATOM 1006 C C . PRO A 1 134 ? -12.631 -22.821 9.567 1.00 93.31 134 PRO A C 1
ATOM 1008 O O . PRO A 1 134 ? -12.195 -23.361 8.559 1.00 93.31 134 PRO A O 1
ATOM 1011 N N . GLY A 1 135 ? -13.800 -22.178 9.567 1.00 90.75 135 GLY A N 1
ATOM 1012 C CA . GLY A 1 135 ? -14.519 -21.919 8.324 1.00 90.75 135 GLY A CA 1
ATOM 1013 C C . GLY A 1 135 ? -15.172 -23.164 7.703 1.00 90.75 135 GLY A C 1
ATOM 1014 O O . GLY A 1 135 ? -15.892 -23.928 8.355 1.00 90.75 135 GLY A O 1
ATOM 1015 N N . LEU A 1 136 ? -15.041 -23.325 6.387 1.00 89.12 136 LEU A N 1
ATOM 1016 C CA . LEU A 1 136 ? -15.444 -24.517 5.645 1.00 89.12 136 LEU A CA 1
ATOM 1017 C C . LEU A 1 136 ? -14.241 -25.435 5.444 1.00 89.12 136 LEU A C 1
ATOM 1019 O O . LEU A 1 136 ? -13.488 -25.252 4.499 1.00 89.12 136 LEU A O 1
ATOM 1023 N N . ALA A 1 137 ? -14.186 -26.527 6.208 1.00 92.12 137 ALA A N 1
ATOM 1024 C CA . ALA A 1 137 ? -13.113 -27.515 6.109 1.00 92.12 137 ALA A CA 1
ATOM 1025 C C . ALA A 1 137 ? -12.681 -27.856 4.661 1.00 92.12 137 ALA A C 1
ATOM 1027 O O . ALA A 1 137 ? -13.445 -28.444 3.871 1.00 92.12 137 ALA A O 1
ATOM 1028 N N . GLY A 1 138 ? -11.421 -27.563 4.347 1.00 89.88 138 GLY A N 1
ATOM 1029 C CA . GLY A 1 138 ? -10.765 -27.781 3.065 1.00 89.88 138 GLY A CA 1
ATOM 1030 C C . GLY A 1 138 ? -11.036 -26.711 2.000 1.00 89.88 138 GLY A C 1
ATOM 1031 O O . GLY A 1 138 ? -10.863 -27.021 0.812 1.00 89.88 138 GLY A O 1
ATOM 1032 N N . VAL A 1 139 ? -11.505 -25.521 2.381 1.00 86.50 139 VAL A N 1
ATOM 1033 C CA . VAL A 1 139 ? -11.819 -24.398 1.486 1.00 86.50 139 VAL A CA 1
ATOM 1034 C C . VAL A 1 139 ? -11.080 -23.148 1.946 1.00 86.50 139 VAL A C 1
ATOM 1036 O O . VAL A 1 139 ? -11.283 -22.713 3.062 1.00 86.50 139 VAL A O 1
ATOM 1039 N N . ASP A 1 140 ? -10.324 -22.549 1.032 1.00 82.44 140 ASP A N 1
ATOM 1040 C CA . ASP A 1 140 ? -9.761 -21.200 1.162 1.00 82.44 140 ASP A CA 1
ATOM 1041 C C . ASP A 1 140 ? -10.906 -20.165 1.187 1.00 82.44 140 ASP A C 1
ATOM 1043 O O . ASP A 1 140 ? -11.517 -19.845 0.156 1.00 82.44 140 ASP A O 1
ATOM 1047 N N . ASP A 1 141 ? -11.304 -19.757 2.390 1.00 78.50 141 ASP A N 1
ATOM 1048 C CA . ASP A 1 141 ? -12.548 -19.026 2.638 1.00 78.50 141 ASP A CA 1
ATOM 1049 C C . ASP A 1 141 ? -12.446 -17.507 2.403 1.00 78.50 141 ASP A C 1
ATOM 1051 O O . ASP A 1 141 ? -13.489 -16.843 2.229 1.00 78.50 141 ASP A O 1
ATOM 1055 N N . ASP A 1 142 ? -11.236 -16.952 2.395 1.00 75.88 142 ASP A N 1
ATOM 1056 C CA . ASP A 1 142 ? -10.936 -15.543 2.126 1.00 75.88 142 ASP A CA 1
ATOM 1057 C C . ASP A 1 142 ? -10.186 -15.317 0.797 1.00 75.88 142 ASP A C 1
ATOM 1059 O O . ASP A 1 142 ? -10.312 -14.230 0.214 1.00 75.88 142 ASP A O 1
ATOM 1063 N N . GLY A 1 143 ? -9.609 -16.368 0.215 1.00 74.06 143 GLY A N 1
ATOM 1064 C CA . GLY A 1 143 ? -9.057 -16.412 -1.135 1.00 74.06 143 GLY A CA 1
ATOM 1065 C C . GLY A 1 143 ? -7.573 -16.071 -1.206 1.00 74.06 143 GLY A C 1
ATOM 1066 O O . GLY A 1 143 ? -7.149 -15.545 -2.243 1.00 74.06 143 GLY A O 1
ATOM 1067 N N . ASP A 1 144 ? -6.818 -16.283 -0.131 1.00 71.75 144 ASP A N 1
ATOM 1068 C CA . ASP A 1 144 ? -5.400 -15.933 -0.048 1.00 71.75 144 ASP A CA 1
ATOM 1069 C C . ASP A 1 144 ? -4.446 -17.053 -0.518 1.00 71.75 144 ASP A C 1
ATOM 1071 O O . ASP A 1 144 ? -3.257 -16.811 -0.752 1.00 71.75 144 ASP A O 1
ATOM 1075 N N . GLY A 1 145 ? -4.988 -18.242 -0.796 1.00 78.44 145 GLY A N 1
ATOM 1076 C CA . GLY A 1 145 ? -4.284 -19.401 -1.337 1.00 78.44 145 GLY A CA 1
ATOM 1077 C C . GLY A 1 145 ? -3.900 -20.459 -0.303 1.00 78.44 145 GLY A C 1
ATOM 1078 O O . GLY A 1 145 ? -3.444 -21.543 -0.707 1.00 78.44 145 GLY A O 1
ATOM 1079 N N . GLU A 1 146 ? -4.090 -20.190 0.984 1.00 84.06 146 GLU A N 1
ATOM 1080 C CA . GLU A 1 146 ? -3.966 -21.174 2.052 1.00 84.06 146 GLU A CA 1
ATOM 1081 C C . GLU A 1 146 ? -5.348 -21.754 2.407 1.00 84.06 146 GLU A C 1
ATOM 1083 O O . GLU A 1 146 ? -6.361 -21.408 1.811 1.00 84.06 146 GLU A O 1
ATOM 1088 N N . VAL A 1 147 ? -5.384 -22.818 3.209 1.00 89.25 147 VAL A N 1
ATOM 1089 C CA . VAL A 1 147 ? -6.627 -23.559 3.487 1.00 89.25 147 VAL A CA 1
ATOM 1090 C C . VAL A 1 147 ? -6.661 -23.930 4.958 1.00 89.25 147 VAL A C 1
ATOM 1092 O O . VAL A 1 147 ? -5.683 -24.502 5.454 1.00 89.25 147 VAL A O 1
ATOM 1095 N N . ASP A 1 148 ? -7.813 -23.727 5.595 1.00 90.44 148 ASP A N 1
ATOM 1096 C CA . ASP A 1 148 ? -8.078 -24.006 7.007 1.00 90.44 148 ASP A CA 1
ATOM 1097 C C . ASP A 1 148 ? -7.190 -23.153 7.948 1.00 90.44 148 ASP A C 1
ATOM 1099 O O . ASP A 1 148 ? -6.748 -23.613 9.011 1.00 90.44 148 ASP A O 1
ATOM 1103 N N . GLU A 1 149 ? -6.903 -21.903 7.565 1.00 89.88 149 GLU A N 1
ATOM 1104 C CA . GLU A 1 149 ? -6.131 -20.959 8.382 1.00 89.88 149 GLU A CA 1
ATOM 1105 C C . GLU A 1 149 ? -6.972 -20.272 9.479 1.00 89.88 149 GLU A C 1
ATOM 1107 O O . GLU A 1 149 ? -8.178 -20.065 9.327 1.00 89.88 149 GLU A O 1
ATOM 1112 N N . PRO A 1 150 ? -6.391 -19.919 10.648 1.00 89.88 150 PRO A N 1
ATOM 1113 C CA . PRO A 1 150 ? -7.163 -19.401 11.782 1.00 89.88 150 PRO A CA 1
ATOM 1114 C C . PRO A 1 150 ? -8.029 -18.157 11.515 1.00 89.88 150 PRO A C 1
ATOM 1116 O O . PRO A 1 150 ? -8.981 -17.922 12.271 1.00 89.88 150 PRO A O 1
ATOM 1119 N N . ASP A 1 151 ? -7.679 -17.350 10.519 1.00 86.38 151 ASP A N 1
ATOM 1120 C CA . ASP A 1 151 ? -8.360 -16.143 10.042 1.00 86.38 151 ASP A CA 1
ATOM 1121 C C . ASP A 1 151 ? -9.529 -16.404 9.080 1.00 86.38 151 ASP A C 1
ATOM 1123 O O . ASP A 1 151 ? -10.424 -15.555 8.994 1.00 86.38 151 ASP A O 1
ATOM 1127 N N . GLU A 1 152 ? -9.648 -17.609 8.514 1.00 88.44 152 GLU A N 1
ATOM 1128 C CA . GLU A 1 152 ? -10.849 -18.047 7.785 1.00 88.44 152 GLU A CA 1
ATOM 1129 C C . GLU A 1 152 ? -12.103 -18.045 8.685 1.00 88.44 152 GLU A C 1
ATOM 1131 O O . GLU A 1 152 ? -13.237 -17.828 8.236 1.00 88.44 152 GLU A O 1
ATOM 1136 N N . TYR A 1 153 ? -11.920 -18.221 10.000 1.00 91.19 153 TYR A N 1
ATOM 1137 C CA . TYR A 1 153 ? -13.011 -18.170 10.969 1.00 91.19 153 TYR A CA 1
ATOM 1138 C C . TYR A 1 153 ? -13.583 -16.747 11.119 1.00 91.19 153 TYR A C 1
ATOM 1140 O O . TYR A 1 153 ? -12.968 -15.827 11.669 1.00 91.19 153 TYR A O 1
ATOM 1148 N N . GLN A 1 154 ? -14.864 -16.583 10.773 1.00 88.31 154 GLN A N 1
ATOM 1149 C CA . GLN A 1 154 ? -15.568 -15.302 10.867 1.00 88.31 154 GLN A CA 1
ATOM 1150 C C . GLN A 1 154 ? -16.699 -15.329 11.903 1.00 88.31 154 GLN A C 1
ATOM 1152 O O . GLN A 1 154 ? -17.837 -15.700 11.622 1.00 88.31 154 GLN A O 1
ATOM 1157 N N . SER A 1 155 ? -16.453 -14.794 13.104 1.00 88.56 155 SER A N 1
ATOM 1158 C CA . SER A 1 155 ? -17.435 -14.793 14.217 1.00 88.56 155 SER A CA 1
ATOM 1159 C C . SER A 1 155 ? -18.822 -14.184 13.909 1.00 88.56 155 SER A C 1
ATOM 1161 O O . SER A 1 155 ? -19.802 -14.427 14.629 1.00 88.56 155 SER A O 1
ATOM 1163 N N . ARG A 1 156 ? -18.940 -13.356 12.863 1.00 82.44 156 ARG A N 1
ATOM 1164 C CA . ARG A 1 156 ? -20.213 -12.758 12.417 1.00 82.44 156 ARG A CA 1
ATOM 1165 C C . ARG A 1 156 ? -20.829 -13.421 11.196 1.00 82.44 156 ARG A C 1
ATOM 1167 O O . ARG A 1 156 ? -22.018 -13.210 10.968 1.00 82.44 156 ARG A O 1
ATOM 1174 N N . ALA A 1 157 ? -20.061 -14.229 10.485 1.00 81.75 157 ALA A N 1
ATOM 1175 C CA . ALA A 1 157 ? -20.461 -14.953 9.293 1.00 81.75 157 ALA A CA 1
ATOM 1176 C C . ALA A 1 157 ? -19.961 -16.399 9.412 1.00 81.75 157 ALA A C 1
ATOM 1178 O O . ALA A 1 157 ? -19.157 -16.848 8.607 1.00 81.75 157 ALA A O 1
ATOM 1179 N N . LEU A 1 158 ? -20.417 -17.091 10.465 1.00 86.06 158 LEU A N 1
ATOM 1180 C CA . LEU A 1 158 ? -20.014 -18.468 10.765 1.00 86.06 158 LEU A CA 1
ATOM 1181 C C . LEU A 1 158 ? -20.241 -19.362 9.542 1.00 86.06 158 LEU A C 1
ATOM 1183 O O . LEU A 1 158 ? -21.328 -19.319 8.947 1.00 86.06 158 LEU A O 1
ATOM 1187 N N . ARG A 1 159 ? -19.240 -20.172 9.202 1.00 85.56 159 ARG A N 1
ATOM 1188 C CA . ARG A 1 159 ? -19.304 -21.146 8.113 1.00 85.56 159 ARG A CA 1
ATOM 1189 C C . ARG A 1 159 ? -19.228 -22.566 8.691 1.00 85.56 159 ARG A C 1
ATOM 1191 O O . ARG A 1 159 ? -19.031 -22.743 9.884 1.00 85.56 159 ARG A O 1
ATOM 1198 N N . GLY A 1 160 ? -19.531 -23.580 7.882 1.00 88.69 160 GLY A N 1
ATOM 1199 C CA . GLY A 1 160 ? -19.425 -24.977 8.326 1.00 88.69 160 GLY A CA 1
ATOM 1200 C C . GLY A 1 160 ? -20.214 -25.305 9.602 1.00 88.69 160 GLY A C 1
ATOM 1201 O O . GLY A 1 160 ? -21.434 -25.092 9.669 1.00 88.69 160 GLY A O 1
ATOM 1202 N N . ASP A 1 161 ? -19.524 -25.875 10.590 1.00 91.75 161 ASP A N 1
ATOM 1203 C CA . ASP A 1 161 ? -20.028 -26.120 11.943 1.00 91.75 161 ASP A CA 1
ATOM 1204 C C . ASP A 1 161 ? -19.405 -25.192 13.005 1.00 91.75 161 ASP A C 1
ATOM 1206 O O . ASP A 1 161 ? -19.545 -25.458 14.210 1.00 91.75 161 ASP A O 1
ATOM 1210 N N . ASP A 1 162 ? -18.831 -24.069 12.554 1.00 93.94 162 ASP A N 1
ATOM 1211 C CA . ASP A 1 162 ? -18.293 -23.016 13.402 1.00 93.94 162 ASP A CA 1
ATOM 1212 C C . ASP A 1 162 ? -19.325 -22.519 14.421 1.00 93.94 162 ASP A C 1
ATOM 1214 O O . ASP A 1 162 ? -20.537 -22.406 14.182 1.00 93.94 162 ASP A O 1
ATOM 1218 N N . GLN A 1 163 ? -18.820 -22.141 15.588 1.00 95.19 163 GLN A N 1
ATOM 1219 C CA . GLN A 1 163 ? -19.584 -21.616 16.705 1.00 95.19 163 GLN A CA 1
ATOM 1220 C C . GLN A 1 163 ? -18.917 -20.365 17.254 1.00 95.19 163 GLN A C 1
ATOM 1222 O O . GLN A 1 163 ? -17.710 -20.175 17.183 1.00 95.19 163 GLN A O 1
ATOM 1227 N N . ARG A 1 164 ? -19.718 -19.521 17.899 1.00 95.06 164 ARG A N 1
ATOM 1228 C CA . ARG A 1 164 ? -19.219 -18.387 18.675 1.00 95.06 164 ARG A CA 1
ATOM 1229 C C . ARG A 1 164 ? -19.784 -18.424 20.078 1.00 95.06 164 ARG A C 1
ATOM 1231 O O . ARG A 1 164 ? -20.889 -18.918 20.301 1.00 95.06 164 ARG A O 1
ATOM 1238 N N . PHE A 1 165 ? -19.060 -17.818 21.003 1.00 96.50 165 PHE A N 1
ATOM 1239 C CA . PHE A 1 165 ? -19.564 -17.564 22.337 1.00 96.50 165 PHE A CA 1
ATOM 1240 C C . PHE A 1 165 ? -20.599 -16.440 22.307 1.00 96.50 165 PHE A C 1
ATOM 1242 O O . PHE A 1 165 ? -20.311 -15.321 21.872 1.00 96.50 165 PHE A O 1
ATOM 1249 N N . GLU A 1 166 ? -21.790 -16.722 22.829 1.00 94.56 166 GLU A N 1
ATOM 1250 C CA . GLU A 1 166 ? -22.867 -15.730 22.984 1.00 94.56 166 GLU A CA 1
ATOM 1251 C C . GLU A 1 166 ? -22.812 -15.047 24.364 1.00 94.56 166 GLU A C 1
ATOM 1253 O O . GLU A 1 166 ? -23.379 -13.975 24.583 1.00 94.56 166 GLU A O 1
ATOM 1258 N N . ASN A 1 167 ? -22.137 -15.677 25.328 1.00 94.88 167 ASN A N 1
ATOM 1259 C CA . ASN A 1 167 ? -21.876 -15.146 26.663 1.00 94.88 167 ASN A CA 1
ATOM 1260 C C . ASN A 1 167 ? -20.593 -15.753 27.245 1.00 94.88 167 ASN A C 1
ATOM 1262 O O . ASN A 1 167 ? -20.151 -16.827 26.847 1.00 94.88 167 ASN A O 1
ATOM 1266 N N . LEU A 1 168 ? -20.004 -15.073 28.228 1.00 95.25 168 LEU A N 1
ATOM 1267 C CA . LEU A 1 168 ? -18.749 -15.512 28.839 1.00 95.25 168 LEU A CA 1
ATOM 1268 C C . LEU A 1 168 ? -18.921 -16.791 29.682 1.00 95.25 168 LEU A C 1
ATOM 1270 O O . LEU A 1 168 ? -17.985 -17.572 29.833 1.00 95.25 168 LEU A O 1
ATOM 1274 N N . GLU A 1 169 ? -20.110 -17.028 30.242 1.00 95.56 169 GLU A N 1
ATOM 1275 C CA . GLU A 1 169 ? -20.410 -18.193 31.078 1.00 95.56 169 GLU A CA 1
ATOM 1276 C C . GLU A 1 169 ? -20.338 -19.530 30.325 1.00 95.56 169 GLU A C 1
ATOM 1278 O O . GLU A 1 169 ? -20.162 -20.572 30.961 1.00 95.56 169 GLU A O 1
ATOM 1283 N N . GLU A 1 170 ? -20.416 -19.531 28.994 1.00 96.12 170 GLU A N 1
ATOM 1284 C CA . GLU A 1 170 ? -20.221 -20.725 28.163 1.00 96.12 170 GLU A CA 1
ATOM 1285 C C . GLU A 1 170 ? -18.832 -21.353 28.338 1.00 96.12 170 GLU A C 1
ATOM 1287 O O . GLU A 1 170 ? -18.707 -22.577 28.296 1.00 96.12 170 GLU A O 1
ATOM 1292 N N . VAL A 1 171 ? -17.817 -20.563 28.702 1.00 95.62 171 VAL A N 1
ATOM 1293 C CA . VAL A 1 171 ? -16.468 -21.065 29.016 1.00 95.62 171 VAL A CA 1
ATOM 1294 C C . VAL A 1 171 ? -16.474 -22.052 30.196 1.00 95.62 171 VAL A C 1
ATOM 1296 O O . VAL A 1 171 ? -15.637 -22.953 30.268 1.00 95.62 171 VAL A O 1
ATOM 1299 N N . LEU A 1 172 ? -17.459 -21.964 31.100 1.00 94.31 172 LEU A N 1
ATOM 1300 C CA . LEU A 1 172 ? -17.619 -22.910 32.215 1.00 94.31 172 LEU A CA 1
ATOM 1301 C C . LEU A 1 172 ? -17.968 -24.336 31.754 1.00 94.31 172 LEU A C 1
ATOM 1303 O O . LEU A 1 172 ? -17.887 -25.274 32.547 1.00 94.31 172 LEU A O 1
ATOM 1307 N N . GLN A 1 173 ? -18.388 -24.509 30.498 1.00 92.94 173 GLN A N 1
ATOM 1308 C CA . GLN A 1 173 ? -18.644 -25.821 29.900 1.00 92.94 173 GLN A CA 1
ATOM 1309 C C . GLN A 1 173 ? -17.349 -26.489 29.421 1.00 92.94 173 GLN A C 1
ATOM 1311 O O . GLN A 1 173 ? -17.272 -27.716 29.385 1.00 92.94 173 GLN A O 1
ATOM 1316 N N . LEU A 1 174 ? -16.336 -25.681 29.095 1.00 92.19 174 LEU A N 1
ATOM 1317 C CA . LEU A 1 174 ? -15.042 -26.124 28.578 1.00 92.19 174 LEU A CA 1
ATOM 1318 C C . LEU A 1 174 ? -14.069 -26.471 29.708 1.00 92.19 174 LEU A C 1
ATOM 1320 O O . LEU A 1 174 ? -13.267 -27.397 29.585 1.00 92.19 174 LEU A O 1
ATOM 1324 N N . ALA A 1 175 ? -14.158 -25.757 30.833 1.00 88.19 175 ALA A N 1
ATOM 1325 C CA . ALA A 1 175 ? -13.313 -25.992 31.995 1.00 88.19 175 ALA A CA 1
ATOM 1326 C C . ALA A 1 175 ? -14.051 -25.805 33.323 1.00 88.19 175 ALA A C 1
ATOM 1328 O O . ALA A 1 175 ? -14.897 -24.928 33.489 1.00 88.19 175 ALA A O 1
ATOM 1329 N N . GLU A 1 176 ? -13.648 -26.592 34.324 1.00 88.50 176 GLU A N 1
ATOM 1330 C CA . GLU A 1 176 ? -14.087 -26.425 35.711 1.00 88.50 176 GLU A CA 1
ATOM 1331 C C . GLU A 1 176 ? -13.384 -25.214 36.356 1.00 88.50 176 GLU A C 1
ATOM 1333 O O . GLU A 1 176 ? -12.465 -25.363 37.165 1.00 88.50 176 GLU A O 1
ATOM 1338 N N . LEU A 1 177 ? -13.798 -23.999 35.986 1.00 92.56 177 LEU A N 1
ATOM 1339 C CA . LEU A 1 177 ? -13.346 -22.767 36.634 1.00 92.56 177 LEU A CA 1
ATOM 1340 C C . LEU A 1 177 ? -14.150 -22.516 37.912 1.00 92.56 177 LEU A C 1
ATOM 1342 O O . LEU A 1 177 ? -15.382 -22.566 37.922 1.00 92.56 177 LEU A O 1
ATOM 1346 N N . ASP A 1 178 ? -13.454 -22.216 39.007 1.00 93.69 178 ASP A N 1
ATOM 1347 C CA . ASP A 1 178 ? -14.116 -21.697 40.198 1.00 93.69 178 ASP A CA 1
ATOM 1348 C C . ASP A 1 178 ? -14.484 -20.211 40.030 1.00 93.69 178 ASP A C 1
ATOM 1350 O O . ASP A 1 178 ? -14.134 -19.547 39.052 1.00 93.69 178 ASP A O 1
ATOM 1354 N N . ALA A 1 179 ? -15.221 -19.668 41.000 1.00 91.44 179 ALA A N 1
ATOM 1355 C CA . ALA A 1 179 ? -15.690 -18.287 40.932 1.00 91.44 179 ALA A CA 1
ATOM 1356 C C . ALA A 1 179 ? -14.554 -17.249 40.958 1.00 91.44 179 ALA A C 1
ATOM 1358 O O . ALA A 1 179 ? -14.785 -16.112 40.559 1.00 91.44 179 ALA A O 1
ATOM 1359 N N . GLU A 1 180 ? -13.369 -17.583 41.477 1.00 93.06 180 GLU A N 1
ATOM 1360 C CA . GLU A 1 180 ? -12.217 -16.678 41.467 1.00 93.06 180 GLU A CA 1
ATOM 1361 C C . GLU A 1 180 ? -11.544 -16.685 40.095 1.00 93.06 180 GLU A C 1
ATOM 1363 O O . GLU A 1 180 ? -11.347 -15.620 39.515 1.00 93.06 180 GLU A O 1
ATOM 1368 N N . ALA A 1 181 ? -11.283 -17.869 39.542 1.00 94.25 181 ALA A N 1
ATOM 1369 C CA . ALA A 1 181 ? -10.736 -18.036 38.202 1.00 94.25 181 ALA A CA 1
ATOM 1370 C C . ALA A 1 181 ? -11.635 -17.410 37.124 1.00 94.25 181 ALA A C 1
ATOM 1372 O O . ALA A 1 181 ? -11.139 -16.711 36.246 1.00 94.25 181 ALA A O 1
ATOM 1373 N N . PHE A 1 182 ? -12.958 -17.589 37.219 1.00 95.00 182 PHE A N 1
ATOM 1374 C CA . PHE A 1 182 ? -13.903 -16.972 36.284 1.00 95.00 182 PHE A CA 1
ATOM 1375 C C . PHE A 1 182 ? -13.924 -15.438 36.391 1.00 95.00 182 PHE A C 1
ATOM 1377 O O . PHE A 1 182 ? -14.036 -14.751 35.379 1.00 95.00 182 PHE A O 1
ATOM 1384 N N . ARG A 1 183 ? -13.756 -14.875 37.600 1.00 92.62 183 ARG A N 1
ATOM 1385 C CA . ARG A 1 183 ? -13.597 -13.418 37.767 1.00 92.62 183 ARG A CA 1
ATOM 1386 C C . ARG A 1 183 ? -12.303 -12.914 37.130 1.00 92.62 183 ARG A C 1
ATOM 1388 O O . ARG A 1 183 ? -12.341 -11.898 36.448 1.00 92.62 183 ARG A O 1
ATOM 1395 N N . LYS A 1 184 ? -11.187 -13.625 37.324 1.00 94.75 184 LYS A N 1
ATOM 1396 C CA . LYS A 1 184 ? -9.899 -13.296 36.690 1.00 94.75 184 LYS A CA 1
ATOM 1397 C C . LYS A 1 184 ? -10.005 -13.329 35.161 1.00 94.75 184 LYS A C 1
ATOM 1399 O O . LYS A 1 184 ? -9.542 -12.399 34.514 1.00 94.75 184 LYS A O 1
ATOM 1404 N N . LEU A 1 185 ? -10.697 -14.328 34.601 1.00 96.12 185 LEU A N 1
ATOM 1405 C CA . LEU A 1 185 ? -11.014 -14.393 33.170 1.00 96.12 185 LEU A CA 1
ATOM 1406 C C . LEU A 1 185 ? -11.812 -13.160 32.712 1.00 96.12 185 LEU A C 1
ATOM 1408 O O . LEU A 1 185 ? -11.382 -12.466 31.800 1.00 96.12 185 LEU A O 1
ATOM 1412 N N . GLY A 1 186 ? -12.932 -12.841 33.371 1.00 95.50 186 GLY A N 1
ATOM 1413 C CA . GLY A 1 186 ? -13.787 -11.706 32.989 1.00 95.50 186 GLY A CA 1
ATOM 1414 C C . GLY A 1 186 ? -13.157 -10.317 33.166 1.00 95.50 186 GLY A C 1
ATOM 1415 O O . GLY A 1 186 ? -13.698 -9.331 32.657 1.00 95.50 186 GLY A O 1
ATOM 1416 N N . ALA A 1 187 ? -12.025 -10.227 33.870 1.00 94.94 187 ALA A N 1
ATOM 1417 C CA . ALA A 1 187 ? -11.239 -9.003 33.996 1.00 94.94 187 ALA A CA 1
ATOM 1418 C C . ALA A 1 187 ? -10.355 -8.728 32.767 1.00 94.94 187 ALA A C 1
ATOM 1420 O O . ALA A 1 187 ? -10.033 -7.570 32.513 1.00 94.94 187 ALA A O 1
ATOM 1421 N N . VAL A 1 188 ? -9.976 -9.764 32.009 1.00 97.81 188 VAL A N 1
ATOM 1422 C CA . VAL A 1 188 ? -9.070 -9.646 30.850 1.00 97.81 188 VAL A CA 1
ATOM 1423 C C . VAL A 1 188 ? -9.697 -10.076 29.526 1.00 97.81 188 VAL A C 1
ATOM 1425 O O . VAL A 1 188 ? -9.160 -9.736 28.476 1.00 97.81 188 VAL A O 1
ATOM 1428 N N . ALA A 1 189 ? -10.822 -10.793 29.562 1.00 98.00 189 ALA A N 1
ATOM 1429 C CA . ALA A 1 189 ? -11.483 -11.342 28.387 1.00 98.00 189 ALA A CA 1
ATOM 1430 C C . ALA A 1 189 ? -12.984 -11.018 28.335 1.00 98.00 189 ALA A C 1
ATOM 1432 O O . ALA A 1 189 ? -13.641 -10.811 29.359 1.00 98.00 189 ALA A O 1
ATOM 1433 N N . THR A 1 190 ? -13.523 -11.007 27.119 1.00 98.00 190 THR A N 1
ATOM 1434 C CA . THR A 1 190 ? -14.930 -10.756 26.800 1.00 98.00 190 THR A CA 1
ATOM 1435 C C . THR A 1 190 ? -15.362 -11.563 25.578 1.00 98.00 190 THR A C 1
ATOM 1437 O O . THR A 1 190 ? -14.542 -12.177 24.908 1.00 98.00 190 THR A O 1
ATOM 1440 N N . VAL A 1 191 ? -16.654 -11.547 25.271 1.00 97.25 191 VAL A N 1
ATOM 1441 C CA . VAL A 1 191 ? -17.212 -12.037 23.996 1.00 97.25 191 VAL A CA 1
ATOM 1442 C C . VAL A 1 191 ? -17.920 -10.916 23.230 1.00 97.25 191 VAL A C 1
ATOM 1444 O O . VAL A 1 191 ? -18.420 -11.120 22.127 1.00 97.25 191 VAL A O 1
ATOM 1447 N N . TYR A 1 192 ? -17.983 -9.720 23.827 1.00 95.50 192 TYR A N 1
ATOM 1448 C CA . TYR A 1 192 ? -18.857 -8.639 23.384 1.00 95.50 192 TYR A CA 1
ATOM 1449 C C . TYR A 1 192 ? -18.126 -7.502 22.668 1.00 95.50 192 TYR A C 1
ATOM 1451 O O . TYR A 1 192 ? -18.800 -6.647 22.102 1.00 95.50 192 TYR A O 1
ATOM 1459 N N . SER A 1 193 ? -16.791 -7.434 22.705 1.00 94.38 193 SER A N 1
ATOM 1460 C CA . SER A 1 193 ? -16.075 -6.279 22.155 1.00 94.38 193 SER A CA 1
ATOM 1461 C C . SER A 1 193 ? -16.136 -6.223 20.636 1.00 94.38 193 SER A C 1
ATOM 1463 O O . SER A 1 193 ? -15.886 -7.205 19.933 1.00 94.38 193 SER A O 1
ATOM 1465 N N . TRP A 1 194 ? -16.465 -5.040 20.136 1.00 92.62 194 TRP A N 1
ATOM 1466 C CA . TRP A 1 194 ? -16.411 -4.685 18.729 1.00 92.62 194 TRP A CA 1
ATOM 1467 C C . TRP A 1 194 ? -16.298 -3.161 18.592 1.00 92.62 194 TRP A C 1
ATOM 1469 O O . TRP A 1 194 ? -16.627 -2.421 19.525 1.00 92.62 194 TRP A O 1
ATOM 1479 N N . ASP A 1 195 ? -15.850 -2.706 17.427 1.00 91.62 195 ASP A N 1
ATOM 1480 C CA . ASP A 1 195 ? -15.754 -1.299 17.044 1.00 91.62 195 ASP A CA 1
ATOM 1481 C C . ASP A 1 195 ? -16.551 -1.035 15.763 1.00 91.62 195 ASP A C 1
ATOM 1483 O O . ASP A 1 195 ? -16.608 -1.876 14.863 1.00 91.62 195 ASP A O 1
ATOM 1487 N N . ALA A 1 196 ? -17.208 0.120 15.688 1.00 90.00 196 ALA A N 1
ATOM 1488 C CA . ALA A 1 196 ? -17.880 0.527 14.461 1.00 90.00 196 ALA A CA 1
ATOM 1489 C C . ALA A 1 196 ? -16.810 0.807 13.408 1.00 90.00 196 ALA A C 1
ATOM 1491 O O . ALA A 1 196 ? -15.795 1.420 13.729 1.00 90.00 196 ALA A O 1
ATOM 1492 N N . ASN A 1 197 ? -17.015 0.414 12.154 1.00 92.12 197 ASN A N 1
ATOM 1493 C CA . ASN A 1 197 ? -16.024 0.677 11.107 1.00 92.12 197 ASN A CA 1
ATOM 1494 C C . ASN A 1 197 ? -16.127 2.107 10.563 1.00 92.12 197 ASN A C 1
ATOM 1496 O O . ASN A 1 197 ? -16.392 2.374 9.392 1.00 92.12 197 ASN A O 1
ATOM 1500 N N . LEU A 1 198 ? -15.976 3.043 11.488 1.00 91.81 198 LEU A N 1
ATOM 1501 C CA . LEU A 1 198 ? -15.957 4.472 11.258 1.00 91.81 198 LEU A CA 1
ATOM 1502 C C . LEU A 1 198 ? -14.554 4.989 11.574 1.00 91.81 198 LEU A C 1
ATOM 1504 O O . LEU A 1 198 ? -13.836 4.384 12.361 1.00 91.81 198 LEU A O 1
ATOM 1508 N N . SER A 1 199 ? -14.172 6.147 11.081 1.00 91.31 199 SER A N 1
ATOM 1509 C CA . SER A 1 199 ? -13.032 6.895 11.588 1.00 91.31 199 SER A CA 1
ATOM 1510 C C . SER A 1 199 ? -13.388 7.645 12.873 1.00 91.31 199 SER A C 1
ATOM 1512 O O . SER A 1 199 ? -14.557 7.741 13.263 1.00 91.31 199 SER A O 1
ATOM 1514 N N . VAL A 1 200 ? -12.399 8.219 13.551 1.00 89.50 200 VAL A N 1
ATOM 1515 C CA . VAL A 1 200 ? -12.582 9.043 14.756 1.00 89.50 200 VAL A CA 1
ATOM 1516 C C . VAL A 1 200 ? -13.442 10.292 14.488 1.00 89.50 200 VAL A C 1
ATOM 1518 O O . VAL A 1 200 ? -14.024 10.870 15.403 1.00 89.50 200 VAL A O 1
ATOM 1521 N N . THR A 1 201 ? -13.576 10.712 13.225 1.00 86.88 201 THR A N 1
ATOM 1522 C CA . THR A 1 201 ? -14.481 11.799 12.806 1.00 86.88 201 THR A CA 1
ATOM 1523 C C . THR A 1 201 ? -15.906 11.315 12.513 1.00 86.88 201 THR A C 1
ATOM 1525 O O . THR A 1 201 ? -16.770 12.127 12.177 1.00 86.88 201 THR A O 1
ATOM 1528 N N . GLY A 1 202 ? -16.169 10.012 12.660 1.00 88.75 202 GLY A N 1
ATOM 1529 C CA . GLY A 1 202 ? -17.471 9.380 12.458 1.00 88.75 202 GLY A CA 1
ATOM 1530 C C . GLY A 1 202 ? -17.814 9.074 10.999 1.00 88.75 202 GLY A C 1
ATOM 1531 O O . GLY A 1 202 ? -18.966 8.751 10.722 1.00 88.75 202 GLY A O 1
ATOM 1532 N N . GLN A 1 203 ? -16.859 9.192 10.071 1.00 88.69 203 GLN A N 1
ATOM 1533 C CA . GLN A 1 203 ? -17.062 8.806 8.668 1.00 88.69 203 GLN A CA 1
ATOM 1534 C C . GLN A 1 203 ? -16.847 7.300 8.494 1.00 88.69 203 GLN A C 1
ATOM 1536 O O . GLN A 1 203 ? -15.969 6.771 9.166 1.00 88.69 203 GLN A O 1
ATOM 1541 N N . PRO A 1 204 ? -17.582 6.593 7.622 1.00 89.81 204 PRO A N 1
ATOM 1542 C CA . PRO A 1 204 ? -17.234 5.222 7.249 1.00 89.81 204 PRO A CA 1
ATOM 1543 C C . PRO A 1 204 ? -15.787 5.140 6.767 1.00 89.81 204 PRO A C 1
ATOM 1545 O O . PRO A 1 204 ? -15.341 6.015 6.023 1.00 89.81 204 PRO A O 1
ATOM 1548 N N . ARG A 1 205 ? -15.051 4.114 7.203 1.00 93.56 205 ARG A N 1
ATOM 1549 C CA . ARG A 1 205 ? -13.695 3.894 6.692 1.00 93.56 205 ARG A CA 1
ATOM 1550 C C . ARG A 1 205 ? -13.752 3.409 5.246 1.00 93.56 205 ARG A C 1
ATOM 1552 O O . ARG A 1 205 ? -14.662 2.678 4.860 1.00 93.56 205 ARG A O 1
ATOM 1559 N N . LEU A 1 206 ? -12.773 3.823 4.459 1.00 93.31 206 LEU A N 1
ATOM 1560 C CA . LEU A 1 206 ? -12.584 3.396 3.083 1.00 93.31 206 LEU A CA 1
ATOM 1561 C C . LEU A 1 206 ? -11.888 2.033 3.079 1.00 93.31 206 LEU A C 1
ATOM 1563 O O . LEU A 1 206 ? -10.796 1.909 3.633 1.00 93.31 206 LEU A O 1
ATOM 1567 N N . ASN A 1 207 ? -12.511 1.019 2.476 1.00 93.94 207 ASN A N 1
ATOM 1568 C CA . ASN A 1 207 ? -11.844 -0.264 2.281 1.00 93.94 207 ASN A CA 1
ATOM 1569 C C . ASN A 1 207 ? -10.782 -0.119 1.183 1.00 93.94 207 ASN A C 1
ATOM 1571 O O . ASN A 1 207 ? -11.131 0.120 0.031 1.00 93.94 207 ASN A O 1
ATOM 1575 N N . VAL A 1 208 ? -9.502 -0.213 1.544 1.00 93.50 208 VAL A N 1
ATOM 1576 C CA . VAL A 1 208 ? -8.387 0.009 0.612 1.00 93.50 208 VAL A CA 1
ATOM 1577 C C . VAL A 1 208 ? -8.323 -1.072 -0.466 1.00 93.50 208 VAL A C 1
ATOM 1579 O O . VAL A 1 208 ? -8.082 -0.732 -1.615 1.00 93.50 208 VAL A O 1
ATOM 1582 N N . ASN A 1 209 ? -8.683 -2.320 -0.143 1.00 90.69 209 ASN A N 1
ATOM 1583 C CA . ASN A 1 209 ? -8.690 -3.448 -1.087 1.00 90.69 209 ASN A CA 1
ATOM 1584 C C . ASN A 1 209 ? -9.706 -3.268 -2.230 1.00 90.69 209 ASN A C 1
ATOM 1586 O O . ASN A 1 209 ? -9.655 -3.963 -3.241 1.00 90.69 209 ASN A O 1
ATOM 1590 N N . THR A 1 210 ? -10.674 -2.362 -2.065 1.00 87.94 210 THR A N 1
ATOM 1591 C CA . THR A 1 210 ? -11.760 -2.140 -3.031 1.00 87.94 210 THR A CA 1
ATOM 1592 C C . THR A 1 210 ? -11.895 -0.687 -3.476 1.00 87.94 210 THR A C 1
ATOM 1594 O O . THR A 1 210 ? -12.725 -0.393 -4.345 1.00 87.94 210 THR A O 1
ATOM 1597 N N . ALA A 1 211 ? -11.092 0.223 -2.925 1.00 91.12 211 ALA A N 1
ATOM 1598 C CA . ALA A 1 211 ? -11.081 1.630 -3.292 1.00 91.12 211 ALA A CA 1
ATOM 1599 C C . ALA A 1 211 ? -10.386 1.859 -4.638 1.00 91.12 211 ALA A C 1
ATOM 1601 O O . ALA A 1 211 ? -9.483 1.119 -5.016 1.00 91.12 211 ALA A O 1
ATOM 1602 N N . THR A 1 212 ? -10.786 2.906 -5.363 1.00 90.19 212 THR A N 1
ATOM 1603 C CA . THR A 1 212 ? -9.982 3.402 -6.494 1.00 90.19 212 THR A CA 1
ATOM 1604 C C . THR A 1 212 ? -8.894 4.352 -5.999 1.00 90.19 212 THR A C 1
ATOM 1606 O O . THR A 1 212 ? -9.028 4.962 -4.931 1.00 90.19 212 THR A O 1
ATOM 1609 N N . ALA A 1 213 ? -7.853 4.561 -6.806 1.00 92.75 213 ALA A N 1
ATOM 1610 C CA . ALA A 1 213 ? -6.803 5.527 -6.497 1.00 92.75 213 ALA A CA 1
ATOM 1611 C C . ALA A 1 213 ? -7.364 6.945 -6.243 1.00 92.75 213 ALA A C 1
ATOM 1613 O O . ALA A 1 213 ? -6.890 7.653 -5.358 1.00 92.75 213 ALA A O 1
ATOM 1614 N N . GLU A 1 214 ? -8.428 7.376 -6.931 1.00 91.38 214 GLU A N 1
ATOM 1615 C CA . GLU A 1 214 ? -9.069 8.668 -6.645 1.00 91.38 214 GLU A CA 1
ATOM 1616 C C . GLU A 1 214 ? -9.768 8.721 -5.284 1.00 91.38 214 GLU A C 1
ATOM 1618 O O . GLU A 1 214 ? -9.774 9.772 -4.640 1.00 91.38 214 GLU A O 1
ATOM 1623 N N . GLU A 1 215 ? -10.372 7.624 -4.833 1.00 91.50 215 GLU A N 1
ATOM 1624 C CA . GLU A 1 215 ? -11.024 7.564 -3.522 1.00 91.50 215 GLU A CA 1
ATOM 1625 C C . GLU A 1 215 ? -9.989 7.609 -2.398 1.00 91.50 215 GLU A C 1
ATOM 1627 O O . GLU A 1 215 ? -10.155 8.368 -1.438 1.00 91.50 215 GLU A O 1
ATOM 1632 N N . ILE A 1 216 ? -8.882 6.882 -2.571 1.00 94.19 216 ILE A N 1
ATOM 1633 C CA . ILE A 1 216 ? -7.726 6.933 -1.670 1.00 94.19 216 ILE A CA 1
ATOM 1634 C C . ILE A 1 216 ? -7.138 8.349 -1.657 1.00 94.19 216 ILE A C 1
ATOM 1636 O O . ILE A 1 216 ? -6.905 8.916 -0.588 1.00 94.19 216 ILE A O 1
ATOM 1640 N N . LEU A 1 217 ? -6.983 8.979 -2.827 1.00 94.00 217 LEU A N 1
ATOM 1641 C CA . LEU A 1 217 ? -6.511 10.359 -2.943 1.00 94.00 217 LEU A CA 1
ATOM 1642 C C . LEU A 1 217 ? -7.416 11.336 -2.187 1.00 94.00 217 LEU A C 1
ATOM 1644 O O . LEU A 1 217 ? -6.919 12.247 -1.528 1.00 94.00 217 LEU A O 1
ATOM 1648 N N . VAL A 1 218 ? -8.741 11.181 -2.261 1.00 91.06 218 VAL A N 1
ATOM 1649 C CA . VAL A 1 218 ? -9.666 12.035 -1.501 1.00 91.06 218 VAL A CA 1
ATOM 1650 C C . VAL A 1 218 ? -9.443 11.874 0.003 1.00 91.06 218 VAL A C 1
ATOM 1652 O O . VAL A 1 218 ? -9.335 12.894 0.686 1.00 91.06 218 VAL A O 1
ATOM 1655 N N . ALA A 1 219 ? -9.307 10.642 0.500 1.00 91.12 219 ALA A N 1
ATOM 1656 C CA . ALA A 1 219 ? -9.025 10.380 1.913 1.00 91.12 219 ALA A CA 1
ATOM 1657 C C . ALA A 1 219 ? -7.684 10.998 2.357 1.00 91.12 219 ALA A C 1
ATOM 1659 O O . ALA A 1 219 ? -7.617 11.663 3.395 1.00 91.12 219 ALA A O 1
ATOM 1660 N N . LEU A 1 220 ? -6.639 10.867 1.534 1.00 91.56 220 LEU A N 1
ATOM 1661 C CA . LEU A 1 220 ? -5.327 11.470 1.780 1.00 91.56 220 LEU A CA 1
ATOM 1662 C C . LEU A 1 220 ? -5.382 13.003 1.765 1.00 91.56 220 LEU A C 1
ATOM 1664 O O . LEU A 1 220 ? -4.854 13.654 2.658 1.00 91.56 220 LEU A O 1
ATOM 1668 N N . LEU A 1 221 ? -6.082 13.621 0.812 1.00 91.12 221 LEU A N 1
ATOM 1669 C CA . LEU A 1 221 ? -6.227 15.083 0.751 1.00 91.12 221 LEU A CA 1
ATOM 1670 C C . LEU A 1 221 ? -7.027 15.668 1.929 1.00 91.12 221 LEU A C 1
ATOM 1672 O O . LEU A 1 221 ? -6.879 16.852 2.248 1.00 91.12 221 LEU A O 1
ATOM 1676 N N . GLU A 1 222 ? -7.900 14.876 2.552 1.00 87.69 222 GLU A N 1
ATOM 1677 C CA . GLU A 1 222 ? -8.684 15.281 3.724 1.00 87.69 222 GLU A CA 1
ATOM 1678 C C . GLU A 1 222 ? -7.895 15.264 5.028 1.00 87.69 222 GLU A C 1
ATOM 1680 O O . GLU A 1 222 ? -8.266 15.967 5.971 1.00 87.69 222 GLU A O 1
ATOM 1685 N N . LYS A 1 223 ? -6.812 14.494 5.085 1.00 85.06 223 LYS A N 1
ATOM 1686 C CA . LYS A 1 223 ? -5.968 14.381 6.274 1.00 85.06 223 LYS A CA 1
ATOM 1687 C C . LYS A 1 223 ? -4.604 15.048 6.104 1.00 85.06 223 LYS A C 1
ATOM 1689 O O . LYS A 1 223 ? -4.061 15.574 7.072 1.00 85.06 223 LYS A O 1
ATOM 1694 N N . GLY A 1 224 ? -4.136 15.164 4.869 1.00 82.19 224 GLY A N 1
ATOM 1695 C CA . GLY A 1 224 ? -2.813 15.658 4.518 1.00 82.19 224 GLY A CA 1
ATOM 1696 C C . GLY A 1 224 ? -1.861 14.521 4.156 1.00 82.19 224 GLY A C 1
ATOM 1697 O O . GLY A 1 224 ? -2.209 13.347 4.225 1.00 82.19 224 GLY A O 1
ATOM 1698 N N . GLY A 1 225 ? -0.663 14.903 3.736 1.00 81.88 225 GLY A N 1
ATOM 1699 C CA . GLY A 1 225 ? 0.413 13.997 3.343 1.00 81.88 225 GLY A CA 1
ATOM 1700 C C . GLY A 1 225 ? 1.419 14.724 2.460 1.00 81.88 225 GLY A C 1
ATOM 1701 O O . GLY A 1 225 ? 1.092 15.748 1.831 1.00 81.88 225 GLY A O 1
ATOM 1702 N N . GLU A 1 226 ? 2.654 14.234 2.413 1.00 81.25 226 GLU A N 1
ATOM 1703 C CA . GLU A 1 226 ? 3.690 14.887 1.613 1.00 81.25 226 GLU A CA 1
ATOM 1704 C C . GLU A 1 226 ? 3.359 14.829 0.111 1.00 81.25 226 GLU A C 1
ATOM 1706 O O . GLU A 1 226 ? 3.232 15.879 -0.535 1.00 81.25 226 GLU A O 1
ATOM 1711 N N . ASN A 1 227 ? 3.089 13.628 -0.411 1.00 88.38 227 ASN A N 1
ATOM 1712 C CA . ASN A 1 227 ? 2.740 13.387 -1.812 1.00 88.38 227 ASN A CA 1
ATOM 1713 C C . ASN A 1 227 ? 1.486 12.499 -1.958 1.00 88.38 227 ASN A C 1
ATOM 1715 O O . ASN A 1 227 ? 1.580 11.329 -2.333 1.00 88.38 227 ASN A O 1
ATOM 1719 N N . PRO A 1 228 ? 0.283 13.042 -1.688 1.00 92.06 228 PRO A N 1
ATOM 1720 C CA . PRO A 1 228 ? -0.939 12.242 -1.650 1.00 92.06 228 PRO A CA 1
ATOM 1721 C C . PRO A 1 228 ? -1.324 11.646 -3.014 1.00 92.06 228 PRO A C 1
ATOM 1723 O O . PRO A 1 228 ? -2.056 10.668 -3.048 1.00 92.06 228 PRO A O 1
ATOM 1726 N N . TRP A 1 229 ? -0.845 12.208 -4.134 1.00 93.75 229 TRP A N 1
ATOM 1727 C CA . TRP A 1 229 ? -1.118 11.676 -5.476 1.00 93.75 229 TRP A CA 1
ATOM 1728 C C . TRP A 1 229 ? -0.349 10.393 -5.752 1.00 93.75 229 TRP A C 1
ATOM 1730 O O . TRP A 1 229 ? -0.968 9.395 -6.108 1.00 93.75 229 TRP A O 1
ATOM 1740 N N . GLN A 1 230 ? 0.974 10.414 -5.561 1.00 92.94 230 GLN A N 1
ATOM 1741 C CA . GLN A 1 230 ? 1.788 9.220 -5.775 1.00 92.94 230 GLN A CA 1
ATOM 1742 C C . GLN A 1 230 ? 1.417 8.138 -4.767 1.00 92.94 230 GLN A C 1
ATOM 1744 O O . GLN A 1 230 ? 1.253 6.987 -5.148 1.00 92.94 230 GLN A O 1
ATOM 1749 N N . LEU A 1 231 ? 1.197 8.518 -3.504 1.00 93.00 231 LEU A N 1
ATOM 1750 C CA . LEU A 1 231 ? 0.801 7.569 -2.474 1.00 93.00 231 LEU A CA 1
ATOM 1751 C C . LEU A 1 231 ? -0.537 6.899 -2.807 1.00 93.00 231 LEU A C 1
ATOM 1753 O O . LEU A 1 231 ? -0.645 5.691 -2.685 1.00 93.00 231 LEU A O 1
ATOM 1757 N N . ALA A 1 232 ? -1.535 7.647 -3.286 1.00 94.81 232 ALA A N 1
ATOM 1758 C CA . ALA A 1 232 ? -2.818 7.064 -3.672 1.00 94.81 232 ALA A CA 1
ATOM 1759 C C . ALA A 1 232 ? -2.711 6.074 -4.838 1.00 94.81 232 ALA A C 1
ATOM 1761 O O . ALA A 1 232 ? -3.370 5.039 -4.813 1.00 94.81 232 ALA A O 1
ATOM 1762 N N . ALA A 1 233 ? -1.904 6.404 -5.851 1.00 95.00 233 ALA A N 1
ATOM 1763 C CA . ALA A 1 233 ? -1.693 5.531 -6.998 1.00 95.00 233 ALA A CA 1
ATOM 1764 C C . ALA A 1 233 ? -0.905 4.274 -6.595 1.00 95.00 233 ALA A C 1
ATOM 1766 O O . ALA A 1 233 ? -1.339 3.173 -6.902 1.00 95.00 233 ALA A O 1
ATOM 1767 N N . ASN A 1 234 ? 0.167 4.434 -5.810 1.00 94.50 234 ASN A N 1
ATOM 1768 C CA . ASN A 1 234 ? 0.924 3.314 -5.249 1.00 94.50 234 ASN A CA 1
ATOM 1769 C C . ASN A 1 234 ? 0.040 2.425 -4.373 1.00 94.50 234 ASN A C 1
ATOM 1771 O O . ASN A 1 234 ? 0.142 1.215 -4.463 1.00 94.50 234 ASN A O 1
ATOM 1775 N N . MET A 1 235 ? -0.818 2.997 -3.519 1.00 94.94 235 MET A N 1
ATOM 1776 C CA . MET A 1 235 ? -1.702 2.216 -2.645 1.00 94.94 235 MET A CA 1
ATOM 1777 C C . MET A 1 235 ? -2.708 1.381 -3.421 1.00 94.94 235 MET A C 1
ATOM 1779 O O . MET A 1 235 ? -3.074 0.325 -2.929 1.00 94.94 235 MET A O 1
ATOM 1783 N N . ALA A 1 236 ? -3.188 1.859 -4.569 1.00 94.06 236 ALA A N 1
ATOM 1784 C CA . ALA A 1 236 ? -4.114 1.096 -5.394 1.00 94.06 236 ALA A CA 1
ATOM 1785 C C . ALA A 1 236 ? -3.409 -0.117 -6.029 1.00 94.06 236 ALA A C 1
ATOM 1787 O O . ALA A 1 236 ? -3.854 -1.238 -5.807 1.00 94.06 236 ALA A O 1
ATOM 1788 N N . ASP A 1 237 ? -2.259 0.097 -6.673 1.00 94.06 237 ASP A N 1
ATOM 1789 C CA . ASP A 1 237 ? -1.496 -0.979 -7.340 1.00 94.06 237 ASP A CA 1
ATOM 1790 C C . ASP A 1 237 ? -0.857 -1.948 -6.333 1.00 94.06 237 ASP A C 1
ATOM 1792 O O . ASP A 1 237 ? -0.706 -3.140 -6.572 1.00 94.06 237 ASP A O 1
ATOM 1796 N N . TYR A 1 238 ? -0.514 -1.460 -5.137 1.00 94.31 238 TYR A N 1
ATOM 1797 C CA . TYR A 1 238 ? 0.023 -2.308 -4.073 1.00 94.31 238 TYR A CA 1
ATOM 1798 C C . TYR A 1 238 ? -0.964 -3.397 -3.641 1.00 94.31 238 TYR A C 1
ATOM 1800 O O . TYR A 1 238 ? -0.525 -4.452 -3.183 1.00 94.31 238 TYR A O 1
ATOM 1808 N N . VAL A 1 239 ? -2.275 -3.147 -3.765 1.00 90.81 239 VAL A N 1
ATOM 1809 C CA . VAL A 1 239 ? -3.331 -4.022 -3.232 1.00 90.81 239 VAL A CA 1
ATOM 1810 C C . VAL A 1 239 ? -4.166 -4.724 -4.301 1.00 90.81 239 VAL A C 1
ATOM 1812 O O . VAL A 1 239 ? -4.958 -5.606 -3.959 1.00 90.81 239 VAL A O 1
ATOM 1815 N N . ASP A 1 240 ? -4.052 -4.339 -5.572 1.00 86.38 240 ASP A N 1
ATOM 1816 C CA . ASP A 1 240 ? -4.818 -4.961 -6.648 1.00 86.38 240 ASP A CA 1
ATOM 1817 C C . ASP A 1 240 ? -4.074 -6.134 -7.302 1.00 86.38 240 ASP A C 1
ATOM 1819 O O . ASP A 1 240 ? -2.852 -6.247 -7.280 1.00 86.38 240 ASP A O 1
ATOM 1823 N N . ALA A 1 241 ? -4.847 -7.088 -7.818 1.00 83.50 241 ALA A N 1
ATOM 1824 C CA . ALA A 1 241 ? -4.325 -8.357 -8.326 1.00 83.50 241 ALA A CA 1
ATOM 1825 C C . ALA A 1 241 ? -4.222 -8.411 -9.857 1.00 83.50 241 ALA A C 1
ATOM 1827 O O . ALA A 1 241 ? -3.786 -9.419 -10.413 1.00 83.50 241 ALA A O 1
ATOM 1828 N N . ASP A 1 242 ? -4.687 -7.384 -10.567 1.00 82.06 242 ASP A N 1
ATOM 1829 C CA . ASP A 1 242 ? -4.748 -7.380 -12.031 1.00 82.06 242 ASP A CA 1
ATOM 1830 C C . ASP A 1 242 ? -3.515 -6.774 -12.702 1.00 82.06 242 ASP A C 1
ATOM 1832 O O . ASP A 1 242 ? -3.426 -6.826 -13.931 1.00 82.06 242 ASP A O 1
ATOM 1836 N N . LEU A 1 243 ? -2.555 -6.277 -11.912 1.00 90.12 243 LEU A N 1
ATOM 1837 C CA . LEU A 1 243 ? -1.307 -5.672 -12.381 1.00 90.12 243 LEU A CA 1
ATOM 1838 C C . LEU A 1 243 ? -1.557 -4.469 -13.313 1.00 90.12 243 LEU A C 1
ATOM 1840 O O . LEU A 1 243 ? -0.745 -4.195 -14.204 1.00 90.12 243 LEU A O 1
ATOM 1844 N N . ALA A 1 244 ? -2.726 -3.828 -13.203 1.00 90.00 244 ALA A N 1
ATOM 1845 C CA . ALA A 1 244 ? -3.163 -2.789 -14.119 1.00 90.00 244 ALA A CA 1
ATOM 1846 C C . ALA A 1 244 ? -2.914 -1.401 -13.528 1.00 90.00 244 ALA A C 1
ATOM 1848 O O . ALA A 1 244 ? -3.718 -0.878 -12.764 1.00 90.00 244 ALA A O 1
ATOM 1849 N N . LEU A 1 245 ? -1.889 -0.744 -14.063 1.00 92.06 245 LEU A N 1
ATOM 1850 C CA . LEU A 1 245 ? -1.342 0.512 -13.574 1.00 92.06 245 LEU A CA 1
ATOM 1851 C C . LEU A 1 245 ? -2.411 1.567 -13.262 1.00 92.06 245 LEU A C 1
ATOM 1853 O O . LEU A 1 245 ? -2.993 2.186 -14.177 1.00 92.06 245 LEU A O 1
ATOM 1857 N N . SER A 1 246 ? -2.596 1.851 -11.974 1.00 93.06 246 SER A N 1
ATOM 1858 C CA . SER A 1 246 ? -3.490 2.895 -11.490 1.00 93.06 246 SER A CA 1
ATOM 1859 C C . SER A 1 246 ? -2.984 4.275 -11.859 1.00 93.06 246 SER A C 1
ATOM 1861 O O . SER A 1 246 ? -1.789 4.560 -11.992 1.00 93.06 246 SER A O 1
ATOM 1863 N N . LYS A 1 247 ? -3.940 5.189 -12.034 1.00 92.88 247 LYS A N 1
ATOM 1864 C CA . LYS A 1 247 ? -3.672 6.565 -12.445 1.00 92.88 247 LYS A CA 1
ATOM 1865 C C . LYS A 1 247 ? -4.517 7.519 -11.636 1.00 92.88 247 LYS A C 1
ATOM 1867 O O . LYS A 1 247 ? -5.720 7.331 -11.515 1.00 92.88 247 LYS A O 1
ATOM 1872 N N . VAL A 1 248 ? -3.906 8.605 -11.182 1.00 93.56 248 VAL A N 1
ATOM 1873 C CA . VAL A 1 248 ? -4.624 9.774 -10.669 1.00 93.56 248 VAL A CA 1
ATOM 1874 C C . VAL A 1 248 ? -4.194 11.009 -11.439 1.00 93.56 248 VAL A C 1
ATOM 1876 O O . VAL A 1 248 ? -3.043 11.146 -11.838 1.00 93.56 248 VAL A O 1
ATOM 1879 N N . VAL A 1 249 ? -5.112 11.947 -11.663 1.00 92.12 249 VAL A N 1
ATOM 1880 C CA . VAL A 1 249 ? -4.769 13.208 -12.332 1.00 92.12 249 VAL A CA 1
ATOM 1881 C C . VAL A 1 249 ? -4.549 14.295 -11.291 1.00 92.12 249 VAL A C 1
ATOM 1883 O O . VAL A 1 249 ? -5.467 14.726 -10.585 1.00 92.12 249 VAL A O 1
ATOM 1886 N N . ARG A 1 250 ? -3.314 14.786 -11.212 1.00 93.19 250 ARG A N 1
ATOM 1887 C CA . ARG A 1 250 ? -2.932 15.901 -10.355 1.00 93.19 250 ARG A CA 1
ATOM 1888 C C . ARG A 1 250 ? -3.424 17.213 -10.952 1.00 93.19 250 ARG A C 1
ATOM 1890 O O . ARG A 1 250 ? -2.779 17.856 -11.779 1.00 93.19 250 ARG A O 1
ATOM 1897 N N . HIS A 1 251 ? -4.583 17.644 -10.472 1.00 91.38 251 HIS A N 1
ATOM 1898 C CA . HIS A 1 251 ? -5.090 18.996 -10.674 1.00 91.38 251 HIS A CA 1
ATOM 1899 C C . HIS A 1 251 ? -4.744 19.854 -9.463 1.00 91.38 251 HIS A C 1
ATOM 1901 O O . HIS A 1 251 ? -5.600 20.133 -8.631 1.00 91.38 251 HIS A O 1
ATOM 1907 N N . SER A 1 252 ? -3.491 20.272 -9.332 1.00 93.25 252 SER A N 1
ATOM 1908 C CA . SER A 1 252 ? -3.100 21.187 -8.265 1.00 93.25 252 SER A CA 1
ATOM 1909 C C . SER A 1 252 ? -2.252 22.333 -8.790 1.00 93.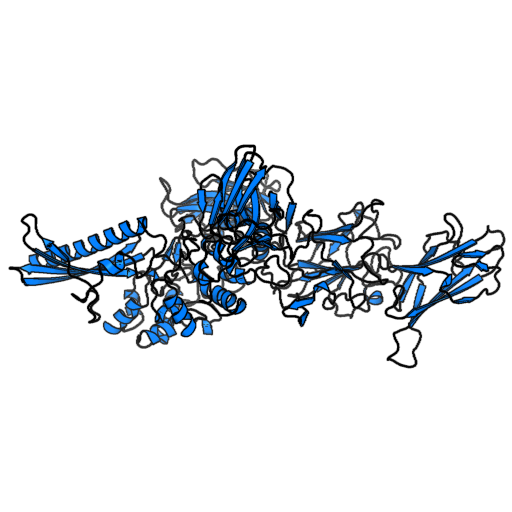25 252 SER A C 1
ATOM 1911 O O . SER A 1 252 ? -1.750 22.328 -9.912 1.00 93.25 252 SER A O 1
ATOM 1913 N N . THR A 1 253 ? -2.154 23.392 -8.001 1.00 93.94 253 THR A N 1
ATOM 1914 C CA . THR A 1 253 ? -1.218 24.479 -8.272 1.00 93.94 253 THR A CA 1
ATOM 1915 C C . THR A 1 253 ? -0.467 24.780 -6.993 1.00 93.94 253 THR A C 1
ATOM 1917 O O . THR A 1 253 ? -1.043 25.302 -6.034 1.00 93.94 253 THR A O 1
ATOM 1920 N N . LEU A 1 254 ? 0.820 24.438 -6.985 1.00 94.00 254 LEU A N 1
ATOM 1921 C CA . LEU A 1 254 ? 1.733 24.823 -5.923 1.00 94.00 254 LEU A CA 1
ATOM 1922 C C . LEU A 1 254 ? 2.106 26.297 -6.095 1.00 94.00 254 LEU A C 1
ATOM 1924 O O . LEU A 1 254 ? 2.676 26.706 -7.106 1.00 94.00 254 LEU A O 1
ATOM 1928 N N . TYR A 1 255 ? 1.794 27.102 -5.087 1.00 95.75 255 TYR A N 1
ATOM 1929 C CA . TYR A 1 255 ? 2.279 28.465 -4.974 1.00 95.75 255 TYR A CA 1
ATOM 1930 C C . TYR A 1 255 ? 3.433 28.467 -3.977 1.00 95.75 255 TYR A C 1
ATOM 1932 O O . TYR A 1 255 ? 3.233 28.282 -2.776 1.00 95.75 255 TYR A O 1
ATOM 1940 N N . GLU A 1 256 ? 4.645 28.690 -4.472 1.00 95.69 256 GLU A N 1
ATOM 1941 C CA . GLU A 1 256 ? 5.831 28.802 -3.626 1.00 95.69 256 GLU A CA 1
ATOM 1942 C C . GLU A 1 256 ? 6.041 30.247 -3.176 1.00 95.69 256 GLU A C 1
ATOM 1944 O O . GLU A 1 256 ? 5.905 31.203 -3.954 1.00 95.69 256 GLU A O 1
ATOM 1949 N N . ILE A 1 257 ? 6.393 30.426 -1.904 1.00 95.38 257 ILE A N 1
ATOM 1950 C CA . ILE A 1 257 ? 6.766 31.739 -1.399 1.00 95.38 257 ILE A CA 1
ATOM 1951 C C . ILE A 1 257 ? 8.153 32.111 -1.935 1.00 95.38 257 ILE A C 1
ATOM 1953 O O . ILE A 1 257 ? 9.121 31.377 -1.795 1.00 95.38 257 ILE A O 1
ATOM 1957 N N . SER A 1 258 ? 8.273 33.282 -2.556 1.00 94.44 258 SER A N 1
ATOM 1958 C CA . SER A 1 258 ? 9.567 33.810 -3.001 1.00 94.44 258 SER A CA 1
ATOM 1959 C C . SER A 1 258 ? 10.315 34.492 -1.854 1.00 94.44 258 SER A C 1
ATOM 1961 O O . SER A 1 258 ? 9.675 35.099 -0.999 1.00 94.44 258 SER A O 1
ATOM 1963 N N . ASN A 1 259 ? 11.648 34.541 -1.907 1.00 94.69 259 ASN A N 1
ATOM 1964 C CA . ASN A 1 259 ? 12.468 35.300 -0.957 1.00 94.69 259 ASN A CA 1
ATOM 1965 C C . ASN A 1 259 ? 12.050 36.786 -0.862 1.00 94.69 259 ASN A C 1
ATOM 1967 O O . ASN A 1 259 ? 12.317 37.589 -1.760 1.00 94.69 259 ASN A O 1
ATOM 1971 N N . GLN A 1 260 ? 11.446 37.166 0.261 1.00 93.00 260 GLN A N 1
ATOM 1972 C CA . GLN A 1 260 ? 11.073 38.538 0.632 1.00 93.00 260 GLN A CA 1
ATOM 1973 C C . GLN A 1 260 ? 12.075 39.177 1.616 1.00 93.00 260 GLN A C 1
ATOM 1975 O O . GLN A 1 260 ? 11.774 40.193 2.248 1.00 93.00 260 GLN A O 1
ATOM 1980 N N . GLY A 1 261 ? 13.259 38.581 1.781 1.00 92.88 261 GLY A N 1
ATOM 1981 C CA . GLY A 1 261 ? 14.210 38.894 2.847 1.00 92.88 261 GLY A CA 1
ATOM 1982 C C . GLY A 1 261 ? 13.738 38.393 4.214 1.00 92.88 261 GLY A C 1
ATOM 1983 O O . GLY A 1 261 ? 12.746 37.674 4.317 1.00 92.88 261 GLY A O 1
ATOM 1984 N N . THR A 1 262 ? 14.448 38.778 5.274 1.00 91.31 262 THR A N 1
ATOM 1985 C CA . THR A 1 262 ? 14.062 38.469 6.659 1.00 91.31 262 THR A CA 1
ATOM 1986 C C . THR A 1 262 ? 12.765 39.190 7.027 1.00 91.31 262 THR A C 1
ATOM 1988 O O . THR A 1 262 ? 12.684 40.416 6.908 1.00 91.31 262 THR A O 1
ATOM 1991 N N . GLN A 1 263 ? 11.772 38.444 7.509 1.00 91.75 263 GLN A N 1
ATOM 1992 C CA . GLN A 1 263 ? 10.467 38.965 7.927 1.00 91.75 263 GLN A CA 1
ATOM 1993 C C . GLN A 1 263 ? 10.237 38.612 9.398 1.00 91.75 263 GLN A C 1
ATOM 1995 O O . GLN A 1 263 ? 9.891 37.484 9.739 1.00 91.75 263 GLN A O 1
ATOM 2000 N N . GLY A 1 264 ? 10.478 39.566 10.301 1.00 89.31 264 GLY A N 1
ATOM 2001 C CA . GLY A 1 264 ? 10.426 39.289 11.740 1.00 89.31 264 GLY A CA 1
ATOM 2002 C C . GLY A 1 264 ? 11.463 38.236 12.148 1.00 89.31 264 GLY A C 1
ATOM 2003 O O . GLY A 1 264 ? 12.656 38.447 11.933 1.00 89.31 264 GLY A O 1
ATOM 2004 N N . GLY A 1 265 ? 11.003 37.127 12.740 1.00 91.69 265 GLY A N 1
ATOM 2005 C CA . GLY A 1 265 ? 11.828 35.973 13.118 1.00 91.69 265 GLY A CA 1
ATOM 2006 C C . GLY A 1 265 ? 11.991 34.905 12.028 1.00 91.69 265 GLY A C 1
ATOM 2007 O O . GLY A 1 265 ? 12.505 33.831 12.332 1.00 91.69 265 GLY A O 1
ATOM 2008 N N . TRP A 1 266 ? 11.525 35.155 10.800 1.00 95.69 266 TRP A N 1
ATOM 2009 C CA . TRP A 1 266 ? 11.619 34.219 9.677 1.00 95.69 266 TRP A CA 1
ATOM 2010 C C . TRP A 1 266 ? 12.810 34.541 8.770 1.00 95.69 266 TRP A C 1
ATOM 2012 O O . TRP A 1 266 ? 12.934 35.659 8.253 1.00 95.69 266 TRP A O 1
ATOM 2022 N N . GLU A 1 267 ? 13.666 33.547 8.543 1.00 95.88 267 GLU A N 1
ATOM 2023 C CA . GLU A 1 267 ? 14.857 33.631 7.698 1.00 95.88 267 GLU A CA 1
ATOM 2024 C C . GLU A 1 267 ? 14.704 32.755 6.453 1.00 95.88 267 GLU A C 1
ATOM 2026 O O . GLU A 1 267 ? 14.301 31.601 6.545 1.00 95.88 267 GLU A O 1
ATOM 2031 N N . TRP A 1 268 ? 15.029 33.303 5.282 1.00 96.31 268 TRP A N 1
ATOM 2032 C CA . TRP A 1 268 ? 14.997 32.556 4.025 1.00 96.31 268 TRP A CA 1
ATOM 2033 C C . TRP A 1 268 ? 16.213 31.632 3.895 1.00 96.31 268 TRP A C 1
ATOM 2035 O O . TRP A 1 268 ? 17.349 32.085 4.057 1.00 96.31 268 TRP A O 1
ATOM 2045 N N . GLN A 1 269 ? 15.973 30.382 3.514 1.00 96.00 269 GLN A N 1
ATOM 2046 C CA . GLN A 1 269 ? 16.967 29.358 3.198 1.00 96.00 269 GLN A CA 1
ATOM 2047 C C . GLN A 1 269 ? 16.746 28.855 1.766 1.00 96.00 269 GLN A C 1
ATOM 2049 O O . GLN A 1 269 ? 15.633 28.930 1.246 1.00 96.00 269 GLN A O 1
ATOM 2054 N N . LEU A 1 270 ? 17.810 28.394 1.103 1.00 88.19 270 LEU A N 1
ATOM 2055 C CA . LEU A 1 270 ? 17.766 28.032 -0.322 1.00 88.19 270 LEU A CA 1
ATOM 2056 C C . LEU A 1 270 ? 17.880 26.522 -0.600 1.00 88.19 270 LEU A C 1
ATOM 2058 O O . LEU A 1 270 ? 17.670 26.136 -1.740 1.00 88.19 270 LEU A O 1
ATOM 2062 N N . GLU A 1 271 ? 18.208 25.665 0.369 1.00 77.25 271 GLU A N 1
ATOM 2063 C CA . GLU A 1 271 ? 18.676 24.304 0.051 1.00 77.25 271 GLU A CA 1
ATOM 2064 C C . GLU A 1 271 ? 17.737 23.193 0.548 1.00 77.25 271 GLU A C 1
ATOM 2066 O O . GLU A 1 271 ? 17.384 23.209 1.730 1.00 77.25 271 GLU A O 1
ATOM 2071 N N . PRO A 1 272 ? 17.363 22.210 -0.305 1.00 74.38 272 PRO A N 1
ATOM 2072 C CA . PRO A 1 272 ? 17.436 22.192 -1.781 1.00 74.38 272 PRO A CA 1
ATOM 2073 C C . PRO A 1 272 ? 16.353 23.058 -2.456 1.00 74.38 272 PRO A C 1
ATOM 2075 O O . PRO A 1 272 ? 16.472 23.398 -3.631 1.00 74.38 272 PRO A O 1
ATOM 2078 N N . VAL A 1 273 ? 15.316 23.446 -1.708 1.00 86.06 273 VAL A N 1
ATOM 2079 C CA . VAL A 1 273 ? 14.216 24.293 -2.178 1.00 86.06 273 VAL A CA 1
ATOM 2080 C C . VAL A 1 273 ? 14.068 25.509 -1.268 1.00 86.06 273 VAL A C 1
ATOM 2082 O O . VAL A 1 273 ? 14.301 25.446 -0.058 1.00 86.06 273 VAL A O 1
ATOM 2085 N N . GLY A 1 274 ? 13.678 26.638 -1.859 1.00 92.94 274 GLY A N 1
ATOM 2086 C CA . GLY A 1 274 ? 13.460 27.890 -1.150 1.00 92.94 274 GLY A CA 1
ATOM 2087 C C . GLY A 1 274 ? 12.375 27.793 -0.076 1.00 92.94 274 GLY A C 1
ATOM 2088 O O . GLY A 1 274 ? 11.231 27.472 -0.387 1.00 92.94 274 GLY A O 1
ATOM 2089 N N . HIS A 1 275 ? 12.714 28.107 1.173 1.00 95.81 275 HIS A N 1
ATOM 2090 C CA . HIS A 1 275 ? 11.767 28.097 2.290 1.00 95.81 275 HIS A CA 1
ATOM 2091 C C . HIS A 1 275 ? 12.129 29.137 3.354 1.00 95.81 275 HIS A C 1
ATOM 2093 O O . HIS A 1 275 ? 13.248 29.650 3.417 1.00 95.81 275 HIS A O 1
ATOM 2099 N N . TYR A 1 276 ? 11.167 29.450 4.215 1.00 96.62 276 TYR A N 1
ATOM 2100 C CA . TYR A 1 276 ? 11.367 30.258 5.410 1.00 96.62 276 TYR A CA 1
ATOM 2101 C C . TYR A 1 276 ? 11.490 29.375 6.643 1.00 96.62 276 TYR A C 1
ATOM 2103 O O . TYR A 1 276 ? 10.637 28.526 6.859 1.00 96.62 276 TYR A O 1
ATOM 2111 N N . LEU A 1 277 ? 12.503 29.619 7.472 1.00 96.31 277 LEU A N 1
ATOM 2112 C CA . LEU A 1 277 ? 12.732 28.934 8.742 1.00 96.31 277 LEU A CA 1
ATOM 2113 C C . LEU A 1 277 ? 12.577 29.916 9.911 1.00 96.31 277 LEU A C 1
ATOM 2115 O O . LEU A 1 277 ? 13.059 31.050 9.847 1.00 96.31 277 LEU A O 1
ATOM 2119 N N . SER A 1 278 ? 11.940 29.487 10.998 1.00 95.25 278 SER A N 1
ATOM 2120 C CA . SER A 1 278 ? 11.878 30.234 12.259 1.00 95.25 278 SER A CA 1
ATOM 2121 C C . SER A 1 278 ? 11.931 29.293 13.461 1.00 95.25 278 SER A C 1
ATOM 2123 O O . SER A 1 278 ? 11.474 28.164 13.385 1.00 95.25 278 SER A O 1
ATOM 2125 N N . THR A 1 279 ? 12.488 29.745 14.585 1.00 88.69 279 THR A N 1
ATOM 2126 C CA . THR A 1 279 ? 12.510 28.988 15.862 1.00 88.69 279 THR A CA 1
ATOM 2127 C C . THR A 1 279 ? 11.615 29.599 16.942 1.00 88.69 279 THR A C 1
ATOM 2129 O O . THR A 1 279 ? 11.449 29.016 18.007 1.00 88.69 279 THR A O 1
ATOM 2132 N N . ALA A 1 280 ? 11.095 30.799 16.680 1.00 81.06 280 ALA A N 1
ATOM 2133 C CA . ALA A 1 280 ? 10.083 31.518 17.446 1.00 81.06 280 ALA A CA 1
ATOM 2134 C C . ALA A 1 280 ? 9.842 32.847 16.722 1.00 81.06 280 ALA A C 1
ATOM 2136 O O . ALA A 1 280 ? 10.805 33.570 16.434 1.00 81.06 280 ALA A O 1
ATOM 2137 N N . SER A 1 281 ? 8.586 33.214 16.463 1.00 70.56 281 SER A N 1
ATOM 2138 C CA . SER A 1 281 ? 8.296 34.530 15.886 1.00 70.56 281 SER A CA 1
ATOM 2139 C C . SER A 1 281 ? 7.159 35.253 16.598 1.00 70.56 281 SER A C 1
ATOM 2141 O O . SER A 1 281 ? 6.019 34.808 16.583 1.00 70.56 281 SER A O 1
ATOM 2143 N N . GLU A 1 282 ? 7.457 36.439 17.145 1.00 77.38 282 GLU A N 1
ATOM 2144 C CA . GLU A 1 282 ? 6.432 37.386 17.616 1.00 77.38 282 GLU A CA 1
ATOM 2145 C C . GLU A 1 282 ? 5.681 38.058 16.448 1.00 77.38 282 GLU A C 1
ATOM 2147 O O . GLU A 1 282 ? 4.633 38.665 16.654 1.00 77.38 282 GLU A O 1
ATOM 2152 N N . THR A 1 283 ? 6.225 38.012 15.224 1.00 89.69 283 THR A N 1
ATOM 2153 C CA . THR A 1 283 ? 5.628 38.639 14.030 1.00 89.69 283 THR A CA 1
ATOM 2154 C C . THR A 1 283 ? 5.335 37.579 12.964 1.00 89.69 283 THR A C 1
ATOM 2156 O O . THR A 1 283 ? 6.279 36.950 12.477 1.00 89.69 283 THR A O 1
ATOM 2159 N N . PRO A 1 284 ? 4.069 37.373 12.568 1.00 94.50 284 PRO A N 1
ATOM 2160 C CA . PRO A 1 284 ? 3.733 36.430 11.507 1.00 94.50 284 PRO A CA 1
ATOM 2161 C C . PRO A 1 284 ? 4.409 36.789 10.175 1.00 94.50 284 PRO A C 1
ATOM 2163 O O . PRO A 1 284 ? 4.565 37.966 9.838 1.00 94.50 284 PRO A O 1
ATOM 2166 N N . LEU A 1 285 ? 4.789 35.772 9.405 1.00 95.56 285 LEU A N 1
ATOM 2167 C CA . LEU A 1 285 ? 5.148 35.895 7.998 1.00 95.56 285 LEU A CA 1
ATOM 2168 C C . LEU A 1 285 ? 3.857 36.077 7.200 1.00 95.56 285 LEU A C 1
ATOM 2170 O O . LEU A 1 285 ? 3.067 35.145 7.105 1.00 95.56 285 LEU A O 1
ATOM 2174 N N . ALA A 1 286 ? 3.631 37.268 6.648 1.00 96.06 286 ALA A N 1
ATOM 2175 C CA . ALA A 1 286 ? 2.455 37.559 5.834 1.00 96.06 286 ALA A CA 1
ATOM 2176 C C . ALA A 1 286 ? 2.794 37.475 4.342 1.00 96.06 286 ALA A C 1
ATOM 2178 O O . ALA A 1 286 ? 3.712 38.143 3.859 1.00 96.06 286 ALA A O 1
ATOM 2179 N N . TRP A 1 287 ? 2.021 36.695 3.597 1.00 96.44 287 TRP A N 1
ATOM 2180 C CA . TRP A 1 287 ? 2.214 36.478 2.171 1.00 96.44 287 TRP A CA 1
ATOM 2181 C C . TRP A 1 287 ? 0.886 36.581 1.425 1.00 96.44 287 TRP A C 1
ATOM 2183 O O . TRP A 1 287 ? -0.074 35.879 1.724 1.00 96.44 287 TRP A O 1
ATOM 2193 N N . THR A 1 288 ? 0.822 37.479 0.442 1.00 95.62 288 THR A N 1
ATOM 2194 C CA . THR A 1 288 ? -0.352 37.641 -0.422 1.00 95.62 288 THR A CA 1
ATOM 2195 C C . THR A 1 288 ? -0.052 37.079 -1.804 1.00 95.62 288 THR A C 1
ATOM 2197 O O . THR A 1 288 ? 0.891 37.525 -2.460 1.00 95.62 288 THR A O 1
ATOM 2200 N N . LEU A 1 289 ? -0.888 36.155 -2.271 1.00 94.81 289 LEU A N 1
ATOM 2201 C CA . LEU A 1 289 ? -0.800 35.555 -3.601 1.00 94.81 289 LEU A CA 1
ATOM 2202 C C . LEU A 1 289 ? -2.079 35.788 -4.411 1.00 94.81 289 LEU A C 1
ATOM 2204 O O . LEU A 1 289 ? -3.151 36.026 -3.856 1.00 94.81 289 LEU A O 1
ATOM 2208 N N . SER A 1 290 ? -1.960 35.748 -5.739 1.00 94.50 290 SER A N 1
ATOM 2209 C CA . SER A 1 290 ? -3.107 35.828 -6.652 1.00 94.50 290 SER A CA 1
ATOM 2210 C C . SER A 1 290 ? -3.618 34.427 -6.964 1.00 94.50 290 SER A C 1
ATOM 2212 O O . SER A 1 290 ? -2.865 33.615 -7.496 1.00 94.50 290 SER A O 1
ATOM 2214 N N . VAL A 1 291 ? -4.888 34.165 -6.656 1.00 93.62 291 VAL A N 1
ATOM 2215 C CA . VAL A 1 291 ? -5.517 32.843 -6.803 1.00 93.62 291 VAL A CA 1
ATOM 2216 C C . VAL A 1 291 ? -6.736 32.918 -7.729 1.00 93.62 291 VAL A C 1
ATOM 2218 O O . VAL A 1 291 ? -7.426 33.951 -7.749 1.00 93.62 291 VAL A O 1
ATOM 2221 N N . PRO A 1 292 ? -7.008 31.870 -8.529 1.00 91.06 292 PRO A N 1
ATOM 2222 C CA . PRO A 1 292 ? -8.241 31.787 -9.302 1.00 91.06 292 PRO A CA 1
ATOM 2223 C C . PRO A 1 292 ? -9.459 31.673 -8.367 1.00 91.06 292 PRO A C 1
ATOM 2225 O O . PRO A 1 292 ? -9.324 31.193 -7.242 1.00 91.06 292 PRO A O 1
ATOM 2228 N N . PRO A 1 293 ? -10.653 32.121 -8.802 1.00 92.88 293 PRO A N 1
ATOM 2229 C CA . PRO A 1 293 ? -11.872 31.854 -8.054 1.00 92.88 293 PRO A CA 1
ATOM 2230 C C . PRO A 1 293 ? -12.220 30.365 -8.085 1.00 92.88 293 PRO A C 1
ATOM 2232 O O . PRO A 1 293 ? -12.040 29.718 -9.116 1.00 92.88 293 PRO A O 1
ATOM 2235 N N . GLY A 1 294 ? -12.803 29.861 -7.002 1.00 92.56 294 GLY A N 1
ATOM 2236 C CA . GLY A 1 294 ? -13.298 28.488 -6.923 1.00 92.56 294 GLY A CA 1
ATOM 2237 C C . GLY A 1 294 ? -13.220 27.921 -5.513 1.00 92.56 294 GLY A C 1
ATOM 2238 O O . GLY A 1 294 ? -12.669 28.548 -4.609 1.00 92.56 294 GLY A O 1
ATOM 2239 N N . THR A 1 295 ? -13.778 26.730 -5.338 1.00 94.31 295 THR A N 1
ATOM 2240 C CA . THR A 1 295 ? -13.683 25.983 -4.085 1.00 94.31 295 THR A CA 1
ATOM 2241 C C . THR A 1 295 ? -12.479 25.056 -4.159 1.00 94.31 295 THR A C 1
ATOM 2243 O O . THR A 1 295 ? -12.461 24.119 -4.965 1.00 94.31 295 THR A O 1
ATOM 2246 N N . CYS A 1 296 ? -11.474 25.312 -3.326 1.00 94.25 296 CYS A N 1
ATOM 2247 C CA . CYS A 1 296 ? -10.231 24.549 -3.309 1.00 94.25 296 CYS A CA 1
ATOM 2248 C C . CYS A 1 296 ? -9.953 24.001 -1.910 1.00 94.25 296 CYS A C 1
ATOM 2250 O O . CYS A 1 296 ? -10.188 24.684 -0.913 1.00 94.25 296 CYS A O 1
ATOM 2252 N N . ARG A 1 297 ? -9.389 22.796 -1.843 1.00 94.88 297 ARG A N 1
ATOM 2253 C CA . ARG A 1 297 ? -8.637 22.335 -0.676 1.00 94.88 297 ARG A CA 1
ATOM 2254 C C . ARG A 1 297 ? -7.282 23.037 -0.672 1.00 94.88 297 ARG A C 1
ATOM 2256 O O . ARG A 1 297 ? -6.661 23.186 -1.728 1.00 94.88 297 ARG A O 1
ATOM 2263 N N . VAL A 1 298 ? -6.853 23.501 0.495 1.00 95.56 298 VAL A N 1
ATOM 2264 C CA . VAL A 1 298 ? -5.578 24.207 0.658 1.00 95.56 298 VAL A CA 1
ATOM 2265 C C . VAL A 1 298 ? -4.643 23.347 1.488 1.00 95.56 298 VAL A C 1
ATOM 2267 O O . VAL A 1 298 ? -4.895 23.151 2.672 1.00 95.56 298 VAL A O 1
ATOM 2270 N N . LEU A 1 299 ? -3.566 22.852 0.883 1.00 95.25 299 LEU A N 1
ATOM 2271 C CA . LEU A 1 299 ? -2.504 22.146 1.595 1.00 95.25 299 LEU A CA 1
ATOM 2272 C C . LEU A 1 299 ? -1.398 23.130 1.945 1.00 95.25 299 LEU A C 1
ATOM 2274 O O . LEU A 1 299 ? -0.973 23.936 1.111 1.00 95.25 299 LEU A O 1
ATOM 2278 N N . VAL A 1 300 ? -0.924 23.073 3.182 1.00 95.38 300 VAL A N 1
ATOM 2279 C CA . VAL A 1 300 ? 0.155 23.938 3.651 1.00 95.38 300 VAL A CA 1
ATOM 2280 C C . VAL A 1 300 ? 1.480 23.211 3.463 1.00 95.38 300 VAL A C 1
ATOM 2282 O O . VAL A 1 300 ? 1.637 22.078 3.901 1.00 95.38 300 VAL A O 1
ATOM 2285 N N . ARG A 1 301 ? 2.454 23.837 2.797 1.00 95.06 301 ARG A N 1
ATOM 2286 C CA . ARG A 1 301 ? 3.740 23.202 2.474 1.00 95.06 301 ARG A CA 1
ATOM 2287 C C . ARG A 1 301 ? 4.868 23.757 3.347 1.00 95.06 301 ARG A C 1
ATOM 2289 O O . ARG A 1 301 ? 5.043 24.974 3.453 1.00 95.06 301 ARG A O 1
ATOM 2296 N N . GLY A 1 302 ? 5.646 22.850 3.935 1.00 93.00 302 GLY A N 1
ATOM 2297 C CA . GLY A 1 302 ? 6.828 23.112 4.764 1.00 93.00 302 GLY A CA 1
ATOM 2298 C C . GLY A 1 302 ? 8.007 22.228 4.351 1.00 93.00 302 GLY A C 1
ATOM 2299 O O . GLY A 1 302 ? 8.034 21.746 3.219 1.00 93.00 302 GLY A O 1
ATOM 2300 N N . LEU A 1 303 ? 8.980 22.034 5.245 1.00 90.56 303 LEU A N 1
ATOM 2301 C CA . LEU A 1 303 ? 9.978 20.972 5.082 1.00 90.56 303 LEU A CA 1
ATOM 2302 C C . LEU A 1 303 ? 9.424 19.650 5.643 1.00 90.56 303 LEU A C 1
ATOM 2304 O O . LEU A 1 303 ? 8.737 19.701 6.670 1.00 90.56 303 LEU A O 1
ATOM 2308 N N . PRO A 1 304 ? 9.748 18.496 5.040 1.00 85.31 304 PRO A N 1
ATOM 2309 C CA . PRO A 1 304 ? 9.359 17.187 5.569 1.00 85.31 304 PRO A CA 1
ATOM 2310 C C . PRO A 1 304 ? 9.758 17.021 7.039 1.00 85.31 304 PRO A C 1
ATOM 2312 O O . PRO A 1 304 ? 10.832 17.472 7.451 1.00 85.31 304 PRO A O 1
ATOM 2315 N N . GLY A 1 305 ? 8.863 16.450 7.850 1.00 83.06 305 GLY A N 1
ATOM 2316 C CA . GLY A 1 305 ? 9.074 16.254 9.291 1.00 83.06 305 GLY A CA 1
ATOM 2317 C C . GLY A 1 305 ? 9.146 17.538 10.136 1.00 83.06 305 GLY A C 1
ATOM 2318 O O . GLY A 1 305 ? 9.561 17.494 11.295 1.00 83.06 305 GLY A O 1
ATOM 2319 N N . THR A 1 306 ? 8.775 18.705 9.591 1.00 89.69 306 THR A N 1
ATOM 2320 C CA . THR A 1 306 ? 8.764 19.975 10.339 1.00 89.69 306 THR A CA 1
ATOM 2321 C C . THR A 1 306 ? 7.359 20.538 10.524 1.00 89.69 306 THR A C 1
ATOM 2323 O O . THR A 1 306 ? 6.456 20.329 9.711 1.00 89.69 306 THR A O 1
ATOM 2326 N N . LYS A 1 307 ? 7.188 21.327 11.590 1.00 93.06 307 LYS A N 1
ATOM 2327 C CA . LYS A 1 307 ? 5.999 22.161 11.775 1.00 93.06 307 LYS A CA 1
ATOM 2328 C C . LYS A 1 307 ? 5.993 23.293 10.754 1.00 93.06 307 LYS A C 1
ATOM 2330 O O . LYS A 1 307 ? 7.029 23.884 10.468 1.00 93.06 307 LYS A O 1
ATOM 2335 N N . VAL A 1 308 ? 4.819 23.681 10.279 1.00 95.44 308 VAL A N 1
ATOM 2336 C CA . VAL A 1 308 ? 4.617 24.984 9.635 1.00 95.44 308 VAL A CA 1
ATOM 2337 C C . VAL A 1 308 ? 4.288 26.054 10.683 1.00 95.44 308 VAL A C 1
ATOM 2339 O O . VAL A 1 308 ? 4.711 27.206 10.553 1.00 95.44 308 VAL A O 1
ATOM 2342 N N . GLY A 1 309 ? 3.603 25.658 11.758 1.00 94.94 309 GLY A N 1
ATOM 2343 C CA . GLY A 1 309 ? 3.163 26.529 12.846 1.00 94.94 309 GLY A CA 1
ATOM 2344 C C . GLY A 1 309 ? 1.708 26.963 12.685 1.00 94.94 309 GLY A C 1
ATOM 2345 O O . GLY A 1 309 ? 0.902 26.284 12.053 1.00 94.94 309 GLY A O 1
ATOM 2346 N N . ASP A 1 310 ? 1.363 28.105 13.267 1.00 96.06 310 ASP A N 1
ATOM 2347 C CA . ASP A 1 310 ? 0.016 28.660 13.216 1.00 96.06 310 ASP A CA 1
ATOM 2348 C C . ASP A 1 310 ? -0.224 29.329 11.865 1.00 96.06 310 ASP A C 1
ATOM 2350 O O . ASP A 1 310 ? 0.428 30.325 11.535 1.00 96.06 310 ASP A O 1
ATOM 2354 N N . VAL A 1 311 ? -1.180 28.816 11.098 1.00 97.19 311 VAL A N 1
ATOM 2355 C CA . VAL A 1 311 ? -1.516 29.322 9.767 1.00 97.19 311 VAL A CA 1
ATOM 2356 C C . VAL A 1 311 ? -2.855 30.038 9.827 1.00 97.19 311 VAL A C 1
ATOM 2358 O O . VAL A 1 311 ? -3.830 29.517 10.361 1.00 97.19 311 VAL A O 1
ATOM 2361 N N . THR A 1 312 ? -2.920 31.244 9.270 1.00 97.38 312 THR A N 1
ATOM 2362 C CA . THR A 1 312 ? -4.167 31.992 9.100 1.00 97.38 312 THR A CA 1
ATOM 2363 C C . THR A 1 312 ? -4.435 32.242 7.624 1.00 97.38 312 THR A C 1
ATOM 2365 O O . THR A 1 312 ? -3.619 32.865 6.941 1.00 97.38 312 THR A O 1
ATOM 2368 N N . ILE A 1 313 ? -5.590 31.790 7.134 1.00 95.81 313 ILE A N 1
ATOM 2369 C CA . ILE A 1 313 ? -6.074 32.035 5.769 1.00 95.81 313 ILE A CA 1
ATOM 2370 C C . ILE A 1 313 ? -7.536 32.463 5.865 1.00 95.81 313 ILE A C 1
ATOM 2372 O O . ILE A 1 313 ? -8.325 31.839 6.563 1.00 95.81 313 ILE A O 1
ATOM 2376 N N . ALA A 1 314 ? -7.901 33.550 5.181 1.00 90.50 314 ALA A N 1
ATOM 2377 C CA . ALA A 1 314 ? -9.276 34.068 5.168 1.00 90.50 314 ALA A CA 1
ATOM 2378 C C . ALA A 1 314 ? -9.887 34.302 6.574 1.00 90.50 314 ALA A C 1
ATOM 2380 O O . ALA A 1 314 ? -11.070 34.062 6.784 1.00 90.50 314 ALA A O 1
ATOM 2381 N N . GLU A 1 315 ? -9.081 34.806 7.520 1.00 91.88 315 GLU A N 1
ATOM 2382 C CA . GLU A 1 315 ? -9.450 35.048 8.933 1.00 91.88 315 GLU A CA 1
ATOM 2383 C C . GLU A 1 315 ? -9.710 33.781 9.773 1.00 91.88 315 GLU A C 1
ATOM 2385 O O . GLU A 1 315 ? -10.018 33.887 10.961 1.00 91.88 315 GLU A O 1
ATOM 2390 N N . GLU A 1 316 ? -9.539 32.590 9.199 1.00 95.44 316 GLU A N 1
ATOM 2391 C CA . GLU A 1 316 ? -9.556 31.323 9.925 1.00 95.44 316 GLU A CA 1
ATOM 2392 C C . GLU A 1 316 ? -8.138 30.979 10.388 1.00 95.44 316 GLU A C 1
ATOM 2394 O O . GLU A 1 316 ? -7.191 31.107 9.617 1.00 95.44 316 GLU A O 1
ATOM 2399 N N . LEU A 1 317 ? -7.984 30.578 11.651 1.00 95.38 317 LEU A N 1
ATOM 2400 C CA . LEU A 1 317 ? -6.706 30.196 12.256 1.00 95.38 317 LEU A CA 1
ATOM 2401 C C . LEU A 1 317 ? -6.675 28.682 12.465 1.00 95.38 317 LEU A C 1
ATOM 2403 O O . LEU A 1 317 ? -7.563 28.130 13.117 1.00 95.38 317 LEU A O 1
ATOM 2407 N N . ARG A 1 318 ? -5.610 28.042 11.985 1.00 95.06 318 ARG A N 1
ATOM 2408 C CA . ARG A 1 318 ? -5.269 26.644 12.249 1.00 95.06 318 ARG A CA 1
ATOM 2409 C C . ARG A 1 318 ? -3.943 26.591 13.014 1.00 95.06 318 ARG A C 1
ATOM 2411 O O . ARG A 1 318 ? -2.923 26.994 12.454 1.00 95.06 318 ARG A O 1
ATOM 2418 N N . PRO A 1 319 ? -3.950 26.195 14.298 1.00 94.12 319 PRO A N 1
ATOM 2419 C CA . PRO A 1 319 ? -2.735 26.166 15.101 1.00 94.12 319 PRO A CA 1
ATOM 2420 C C . PRO A 1 319 ? -1.869 24.939 14.779 1.00 94.12 319 PRO A C 1
ATOM 2422 O O . PRO A 1 319 ? -2.406 23.887 14.447 1.00 94.12 319 PRO A O 1
ATOM 2425 N N . SER A 1 320 ? -0.548 25.069 14.936 1.00 92.75 320 SER A N 1
ATOM 2426 C CA . SER A 1 320 ? 0.429 23.957 14.897 1.00 92.75 320 SER A CA 1
ATOM 2427 C C . SER A 1 320 ? 0.301 22.969 13.717 1.00 92.75 320 SER A C 1
ATOM 2429 O O . SER A 1 320 ? 0.383 21.742 13.878 1.00 92.75 320 SER A O 1
ATOM 2431 N N . MET A 1 321 ? 0.118 23.498 12.506 1.00 93.44 321 MET A N 1
ATOM 2432 C CA . MET A 1 321 ? 0.021 22.671 11.302 1.00 93.44 321 MET A CA 1
ATOM 2433 C C . MET A 1 321 ? 1.354 21.984 10.976 1.00 93.44 321 MET A C 1
ATOM 2435 O O . MET A 1 321 ? 2.417 22.596 11.120 1.00 93.44 321 MET A O 1
ATOM 2439 N N . ASP A 1 322 ? 1.294 20.736 10.510 1.00 91.44 322 ASP A N 1
ATOM 2440 C CA . ASP A 1 322 ? 2.436 19.992 9.961 1.00 91.44 322 ASP A CA 1
ATOM 2441 C C . ASP A 1 322 ? 2.630 20.313 8.467 1.00 91.44 322 ASP A C 1
ATOM 2443 O O . ASP A 1 322 ? 1.727 20.808 7.782 1.00 91.44 322 ASP A O 1
ATOM 2447 N N . ALA A 1 323 ? 3.827 20.051 7.941 1.00 90.38 323 ALA A N 1
ATOM 2448 C CA . ALA A 1 323 ? 4.065 20.127 6.504 1.00 90.38 323 ALA A CA 1
ATOM 2449 C C . ALA A 1 323 ? 3.197 19.097 5.756 1.00 90.38 323 ALA A C 1
ATOM 2451 O O . ALA A 1 323 ? 3.208 17.918 6.076 1.00 90.38 323 ALA A O 1
ATOM 2452 N N . GLY A 1 324 ? 2.445 19.552 4.753 1.00 87.62 324 GLY A N 1
ATOM 2453 C CA . GLY A 1 324 ? 1.526 18.722 3.968 1.00 87.62 324 GLY A CA 1
ATOM 2454 C C . GLY A 1 324 ? 0.120 18.583 4.551 1.00 87.62 324 GLY A C 1
ATOM 2455 O O . GLY A 1 324 ? -0.752 18.025 3.888 1.00 87.62 324 GLY A O 1
ATOM 2456 N N . GLU A 1 325 ? -0.137 19.139 5.736 1.00 90.94 325 GLU A N 1
ATOM 2457 C CA . GLU A 1 325 ? -1.461 19.123 6.355 1.00 90.94 325 GLU A CA 1
ATOM 2458 C C . GLU A 1 325 ? -2.467 19.989 5.576 1.00 90.94 325 GLU A C 1
ATOM 2460 O O . GLU A 1 325 ? -2.140 21.050 5.022 1.00 90.94 325 GLU A O 1
ATOM 2465 N N . THR A 1 326 ? -3.725 19.542 5.544 1.00 91.88 326 THR A N 1
ATOM 2466 C CA . THR A 1 326 ? -4.814 20.298 4.925 1.00 91.88 326 THR A CA 1
ATOM 2467 C C . THR A 1 326 ? -5.307 21.401 5.860 1.00 91.88 326 THR A C 1
ATOM 2469 O O . THR A 1 326 ? -5.681 21.173 7.007 1.00 91.88 326 THR A O 1
ATOM 2472 N N . PHE A 1 327 ? -5.338 22.636 5.366 1.00 94.06 327 PHE A N 1
ATOM 2473 C CA . PHE A 1 327 ? -5.963 23.758 6.070 1.00 94.06 327 PHE A CA 1
ATOM 2474 C C . PHE A 1 327 ? -7.494 23.618 6.077 1.00 94.06 327 PHE A C 1
ATOM 2476 O O . PHE A 1 327 ? -8.178 24.144 6.956 1.00 94.06 327 PHE A O 1
ATOM 2483 N N . GLY A 1 328 ? -8.030 22.902 5.084 1.00 92.44 328 GLY A N 1
ATOM 2484 C CA . GLY A 1 328 ? -9.452 22.715 4.842 1.00 92.44 328 GLY A CA 1
ATOM 2485 C C . GLY A 1 328 ? -9.871 23.158 3.442 1.00 92.44 328 GLY A C 1
ATOM 2486 O O . GLY A 1 328 ? -9.053 23.480 2.575 1.00 92.44 328 GLY A O 1
ATOM 2487 N N . THR A 1 329 ? -11.183 23.159 3.219 1.00 94.06 329 THR A N 1
ATOM 2488 C CA . THR A 1 329 ? -11.789 23.611 1.963 1.00 94.06 329 THR A CA 1
ATOM 2489 C C . THR A 1 329 ? -12.192 25.075 2.082 1.00 94.06 329 THR A C 1
ATOM 2491 O O . THR A 1 329 ? -12.961 25.431 2.973 1.00 94.06 329 THR A O 1
ATOM 2494 N N . LEU A 1 330 ? -11.707 25.915 1.169 1.00 94.06 330 LEU A N 1
ATOM 2495 C CA . LEU A 1 330 ? -11.992 27.346 1.135 1.00 94.06 330 LEU A CA 1
ATOM 2496 C C . LEU A 1 330 ? -12.677 27.737 -0.175 1.00 94.06 330 LEU A C 1
ATOM 2498 O O . LEU A 1 330 ? -12.266 27.326 -1.260 1.00 94.06 330 LEU A O 1
ATOM 2502 N N . GLU A 1 331 ? -13.699 28.588 -0.072 1.00 93.81 331 GLU A N 1
ATOM 2503 C CA . GLU A 1 331 ? -14.277 29.278 -1.225 1.00 93.81 331 GLU A CA 1
ATOM 2504 C C . GLU A 1 331 ? -13.456 30.543 -1.505 1.00 93.81 331 GLU A C 1
ATOM 2506 O O . GLU A 1 331 ? -13.523 31.543 -0.785 1.00 93.81 331 GLU A O 1
ATOM 2511 N N . LEU A 1 332 ? -12.640 30.494 -2.554 1.00 89.12 332 LEU A N 1
ATOM 2512 C CA . LEU A 1 332 ? -11.755 31.584 -2.933 1.00 89.12 332 LEU A CA 1
ATOM 2513 C C . LEU A 1 332 ? -12.498 32.539 -3.871 1.00 89.12 332 LEU A C 1
ATOM 2515 O O . LEU A 1 332 ? -12.874 32.194 -4.993 1.00 89.12 332 LEU A O 1
ATOM 2519 N N . ALA A 1 333 ? -12.693 33.782 -3.427 1.00 84.31 333 ALA A N 1
ATOM 2520 C CA . ALA A 1 333 ? -13.138 34.855 -4.307 1.00 84.31 333 ALA A CA 1
ATOM 2521 C C . ALA A 1 333 ? -11.986 35.273 -5.238 1.00 84.31 333 ALA A C 1
ATOM 2523 O O . ALA A 1 333 ? -10.845 35.415 -4.801 1.00 84.31 333 ALA A O 1
ATOM 2524 N N . SER A 1 334 ? -12.277 35.518 -6.521 1.00 78.06 334 SER A N 1
ATOM 2525 C CA . SER A 1 334 ? -11.258 35.920 -7.502 1.00 78.06 334 SER A CA 1
ATOM 2526 C C . SER A 1 334 ? -10.458 37.128 -7.007 1.00 78.06 334 SER A C 1
ATOM 2528 O O . SER A 1 334 ? -11.053 38.167 -6.702 1.00 78.06 334 SER A O 1
ATOM 2530 N N . GLY A 1 335 ? -9.128 37.035 -7.006 1.00 81.44 335 GLY A N 1
ATOM 2531 C CA . GLY A 1 335 ? -8.269 38.178 -6.709 1.00 81.44 335 GLY A CA 1
ATOM 2532 C C . GLY A 1 335 ? -7.024 37.793 -5.934 1.00 81.44 335 GLY A C 1
ATOM 2533 O O . GLY A 1 335 ? -5.970 37.599 -6.532 1.00 81.44 335 GLY A O 1
ATOM 2534 N N . THR A 1 336 ? -7.129 37.745 -4.608 1.00 90.06 336 THR A N 1
ATOM 2535 C CA . THR A 1 336 ? -5.974 37.603 -3.715 1.00 90.06 336 THR A CA 1
ATOM 2536 C C . THR A 1 336 ? -6.319 36.794 -2.475 1.00 90.06 336 THR A C 1
ATOM 2538 O O . THR A 1 336 ? -7.346 37.054 -1.852 1.00 90.06 336 THR A O 1
ATOM 2541 N N . MET A 1 337 ? -5.416 35.904 -2.077 1.00 94.75 337 MET A N 1
ATOM 2542 C CA . MET A 1 337 ? -5.434 35.201 -0.798 1.00 94.75 337 MET A CA 1
ATOM 2543 C C . MET A 1 337 ? -4.250 35.684 0.040 1.00 94.75 337 MET A C 1
ATOM 2545 O O . MET A 1 337 ? -3.143 35.811 -0.483 1.00 94.75 337 MET A O 1
ATOM 2549 N N . THR A 1 338 ? -4.482 35.969 1.320 1.00 95.75 338 THR A N 1
ATOM 2550 C CA . THR A 1 338 ? -3.416 36.270 2.282 1.00 95.75 338 THR A CA 1
ATOM 2551 C C . THR A 1 338 ? -3.249 35.078 3.208 1.00 95.75 338 THR A C 1
ATOM 2553 O O . THR A 1 338 ? -4.231 34.614 3.784 1.00 95.75 338 THR A O 1
ATOM 2556 N N . VAL A 1 339 ? -2.011 34.613 3.326 1.00 97.19 339 VAL A N 1
ATOM 2557 C CA . VAL A 1 339 ? -1.568 33.566 4.242 1.00 97.19 339 VAL A CA 1
ATOM 2558 C C . VAL A 1 339 ? -0.674 34.227 5.283 1.00 97.19 339 VAL A C 1
ATOM 2560 O O . VAL A 1 339 ? 0.287 34.910 4.922 1.00 97.19 339 VAL A O 1
ATOM 2563 N N . GLU A 1 340 ? -0.991 34.059 6.561 1.00 97.50 340 GLU A N 1
ATOM 2564 C CA . GLU A 1 340 ? -0.130 34.484 7.666 1.00 97.50 340 GLU A CA 1
ATOM 2565 C C . GLU A 1 340 ? 0.368 33.254 8.419 1.00 97.50 340 GLU A C 1
ATOM 2567 O O . GLU A 1 340 ? -0.433 32.396 8.775 1.00 97.50 340 GLU A O 1
ATOM 2572 N N . VAL A 1 341 ? 1.677 33.165 8.659 1.00 97.31 341 VAL A N 1
ATOM 2573 C CA . VAL A 1 341 ? 2.291 32.021 9.349 1.00 97.31 341 VAL A CA 1
ATOM 2574 C C . VAL A 1 341 ? 3.067 32.496 10.571 1.00 97.31 341 VAL A C 1
ATOM 2576 O O . VAL A 1 341 ? 3.976 33.326 10.464 1.00 97.31 341 VAL A O 1
ATOM 2579 N N . ALA A 1 342 ? 2.732 31.981 11.750 1.00 96.62 342 ALA A N 1
ATOM 2580 C CA . ALA A 1 342 ? 3.408 32.299 13.003 1.00 96.62 342 ALA A CA 1
ATOM 2581 C C . ALA A 1 342 ? 3.995 31.038 13.643 1.00 96.62 342 ALA A C 1
ATOM 2583 O O . ALA A 1 342 ? 3.291 30.073 13.912 1.00 96.62 342 ALA A O 1
ATOM 2584 N N . CYS A 1 343 ? 5.294 31.062 13.943 1.00 95.69 343 CYS A N 1
ATOM 2585 C CA . CYS A 1 343 ? 5.930 29.966 14.666 1.00 95.69 343 CYS A CA 1
ATOM 2586 C C . CYS A 1 343 ? 5.727 30.153 16.176 1.00 95.69 343 CYS A C 1
ATOM 2588 O O . CYS A 1 343 ? 6.480 30.904 16.809 1.00 95.69 343 CYS A O 1
ATOM 2590 N N . GLN A 1 344 ? 4.685 29.512 16.719 1.00 93.75 344 GLN A N 1
ATOM 2591 C CA . GLN A 1 344 ? 4.333 29.505 18.149 1.00 93.75 344 GLN A CA 1
ATOM 2592 C C . GLN A 1 344 ? 4.665 28.177 18.848 1.00 93.75 344 GLN A C 1
ATOM 2594 O O . GLN A 1 344 ? 4.209 27.924 19.962 1.00 93.75 344 GLN A O 1
ATOM 2599 N N . GLU A 1 345 ? 5.475 27.340 18.203 1.00 92.25 345 GLU A N 1
ATOM 2600 C CA . GLU A 1 345 ? 5.855 26.034 18.728 1.00 92.25 345 GLU A CA 1
ATOM 2601 C C . GLU A 1 345 ? 6.699 26.136 20.016 1.00 92.25 345 GLU A C 1
ATOM 2603 O O . GLU A 1 345 ? 7.361 27.157 20.262 1.00 92.25 345 GLU A O 1
ATOM 2608 N N . PRO A 1 346 ? 6.705 25.088 20.864 1.00 89.19 346 PRO A N 1
ATOM 2609 C CA . PRO A 1 346 ? 7.542 25.040 22.055 1.00 89.19 346 PRO A CA 1
ATOM 2610 C C . PRO A 1 346 ? 9.024 25.297 21.753 1.00 89.19 346 PRO A C 1
ATOM 2612 O O . PRO A 1 346 ? 9.549 24.951 20.695 1.00 89.19 346 PRO A O 1
ATOM 2615 N N . GLN A 1 347 ? 9.735 25.879 22.725 1.00 85.12 347 GLN A N 1
ATOM 2616 C CA . GLN A 1 347 ? 11.142 26.245 22.560 1.00 85.12 347 GLN A CA 1
ATOM 2617 C C . GLN A 1 347 ? 11.991 25.043 22.107 1.00 85.12 347 GLN A C 1
ATOM 2619 O O . GLN A 1 347 ? 12.141 24.075 22.848 1.00 85.12 347 GLN A O 1
ATOM 2624 N N . GLY A 1 348 ? 12.610 25.161 20.929 1.00 84.62 348 GLY A N 1
ATOM 2625 C CA . GLY A 1 348 ? 13.454 24.120 20.333 1.00 84.62 348 GLY A CA 1
ATOM 2626 C C . GLY A 1 348 ? 12.847 23.451 19.100 1.00 84.62 348 GLY A C 1
ATOM 2627 O O . GLY A 1 348 ? 13.587 22.807 18.363 1.00 84.62 348 GLY A O 1
ATOM 2628 N N . VAL A 1 349 ? 11.555 23.655 18.837 1.00 90.00 349 VAL A N 1
ATOM 2629 C CA . VAL A 1 349 ? 10.890 23.212 17.608 1.00 90.00 349 VAL A CA 1
ATOM 2630 C C . VAL A 1 349 ? 10.952 24.344 16.583 1.00 90.00 349 VAL A C 1
ATOM 2632 O O . VAL A 1 349 ? 10.510 25.462 16.847 1.00 90.00 349 VAL A O 1
ATOM 2635 N N . SER A 1 350 ? 11.559 24.085 15.426 1.00 93.56 350 SER A N 1
ATOM 2636 C CA . SER A 1 350 ? 11.591 25.042 14.318 1.00 93.56 350 SER A CA 1
ATOM 2637 C C . SER A 1 350 ? 10.395 24.853 13.398 1.00 93.56 350 SER A C 1
ATOM 2639 O O . SER A 1 350 ? 10.039 23.719 13.084 1.00 93.56 350 SER A O 1
ATOM 2641 N N . CYS A 1 351 ? 9.854 25.961 12.902 1.00 96.44 351 CYS A N 1
ATOM 2642 C CA . CYS A 1 351 ? 8.862 25.958 11.846 1.00 96.44 351 CYS A CA 1
ATOM 2643 C C . CYS A 1 351 ? 9.505 26.236 10.488 1.00 96.44 351 CYS A C 1
ATOM 2645 O O . CYS A 1 351 ? 10.348 27.136 10.386 1.00 96.44 351 CYS A O 1
ATOM 2647 N N . ALA A 1 352 ? 9.066 25.529 9.450 1.00 96.25 352 ALA A N 1
ATOM 2648 C CA . ALA A 1 352 ? 9.443 25.786 8.071 1.00 96.25 352 ALA A CA 1
ATOM 2649 C C . ALA A 1 352 ? 8.208 26.008 7.187 1.00 96.25 352 ALA A C 1
ATOM 2651 O O . ALA A 1 352 ? 7.262 25.228 7.212 1.00 96.25 352 ALA A O 1
ATOM 2652 N N . PHE A 1 353 ? 8.227 27.064 6.372 1.00 96.81 353 PHE A N 1
ATOM 2653 C CA . PHE A 1 353 ? 7.149 27.392 5.440 1.00 96.81 353 PHE A CA 1
ATOM 2654 C C . PHE A 1 353 ? 7.687 27.593 4.022 1.00 96.81 353 PHE A C 1
ATOM 2656 O O . PHE A 1 353 ? 8.540 28.452 3.785 1.00 96.81 353 PHE A O 1
ATOM 2663 N N . ARG A 1 354 ? 7.162 26.814 3.075 1.00 96.19 354 ARG A N 1
ATOM 2664 C CA . ARG A 1 354 ? 7.507 26.853 1.645 1.00 96.19 354 ARG A CA 1
ATOM 2665 C C . ARG A 1 354 ? 6.396 27.474 0.802 1.00 96.19 354 ARG A C 1
ATOM 2667 O O . ARG A 1 354 ? 6.680 28.107 -0.212 1.00 96.19 354 ARG A O 1
ATOM 2674 N N . GLY A 1 355 ? 5.137 27.326 1.200 1.00 96.69 355 GLY A N 1
ATOM 2675 C CA . GLY A 1 355 ? 4.022 27.865 0.430 1.00 96.69 355 GLY A CA 1
ATOM 2676 C C . GLY A 1 355 ? 2.709 27.147 0.690 1.00 96.69 355 GLY A C 1
ATOM 2677 O O . GLY A 1 355 ? 2.519 26.515 1.727 1.00 96.69 355 GLY A O 1
ATOM 2678 N N . VAL A 1 356 ? 1.797 27.257 -0.270 1.00 96.56 356 VAL A N 1
ATOM 2679 C CA . VAL A 1 356 ? 0.495 26.582 -0.234 1.00 96.56 356 VAL A CA 1
ATOM 2680 C C . VAL A 1 356 ? 0.214 25.932 -1.575 1.00 96.56 356 VAL A C 1
ATOM 2682 O O . VAL A 1 356 ? 0.538 26.485 -2.625 1.00 96.56 356 VAL A O 1
ATOM 2685 N N . GLU A 1 357 ? -0.421 24.774 -1.546 1.00 96.06 357 GLU A N 1
ATOM 2686 C CA . GLU A 1 357 ? -0.887 24.080 -2.734 1.00 96.06 357 GLU A CA 1
ATOM 2687 C C . GLU A 1 357 ? -2.410 24.094 -2.773 1.00 96.06 357 GLU A C 1
ATOM 2689 O O . GLU A 1 357 ? -3.078 23.758 -1.795 1.00 96.06 357 GLU A O 1
ATOM 2694 N N . LEU A 1 358 ? -2.960 24.536 -3.902 1.00 95.25 358 LEU A N 1
ATOM 2695 C CA . LEU A 1 358 ? -4.401 24.612 -4.108 1.00 95.25 358 LEU A CA 1
ATOM 2696 C C . LEU A 1 358 ? -4.856 23.437 -4.960 1.00 95.25 358 LEU A C 1
ATOM 2698 O O . LEU A 1 358 ? -4.375 23.271 -6.080 1.00 95.25 358 LEU A O 1
ATOM 2702 N N . VAL A 1 359 ? -5.820 22.677 -4.448 1.00 94.81 359 VAL A N 1
ATOM 2703 C CA . VAL A 1 359 ? -6.427 21.534 -5.137 1.00 94.81 359 VAL A CA 1
ATOM 2704 C C . VAL A 1 359 ? -7.911 21.835 -5.350 1.00 94.81 359 VAL A C 1
ATOM 2706 O O . VAL A 1 359 ? -8.649 21.929 -4.367 1.00 94.81 359 VAL A O 1
ATOM 2709 N N . PRO A 1 360 ? -8.389 22.039 -6.589 1.00 92.88 360 PRO A N 1
ATOM 2710 C CA . PRO A 1 360 ? -9.802 22.254 -6.865 1.00 92.88 360 PRO A CA 1
ATOM 2711 C C . PRO A 1 360 ? -10.637 21.066 -6.382 1.00 92.88 360 PRO A C 1
ATOM 2713 O O . PRO A 1 360 ? -10.287 19.913 -6.612 1.00 92.88 360 PRO A O 1
ATOM 2716 N N . THR A 1 361 ? -11.763 21.352 -5.734 1.00 90.81 361 THR A N 1
ATOM 2717 C CA . THR A 1 361 ? -12.731 20.312 -5.331 1.00 90.81 361 THR A CA 1
ATOM 2718 C C . THR A 1 361 ? -13.522 19.756 -6.515 1.00 90.81 361 THR A C 1
ATOM 2720 O O . THR A 1 361 ? -13.947 18.608 -6.488 1.00 90.81 361 THR A O 1
ATOM 2723 N N . GLU A 1 362 ? -13.667 20.556 -7.573 1.00 88.44 362 GLU A N 1
ATOM 2724 C CA . GLU A 1 362 ? -14.201 20.151 -8.872 1.00 88.44 362 GLU A CA 1
ATOM 2725 C C . GLU A 1 362 ? -13.067 20.250 -9.905 1.00 88.44 362 GLU A C 1
ATOM 2727 O O . GLU A 1 362 ? -12.828 21.335 -10.455 1.00 88.44 362 GLU A O 1
ATOM 2732 N N . PRO A 1 363 ? -12.304 19.166 -10.133 1.00 83.44 363 PRO A N 1
ATOM 2733 C CA . PRO A 1 363 ? -11.202 19.192 -11.082 1.00 83.44 363 PRO A CA 1
ATOM 2734 C C . PRO A 1 363 ? -11.710 19.480 -12.506 1.00 83.44 363 PRO A C 1
ATOM 2736 O O . PRO A 1 363 ? -12.803 19.050 -12.892 1.00 83.44 363 PRO A O 1
ATOM 2739 N N . PRO A 1 364 ? -10.949 20.234 -13.317 1.00 85.69 364 PRO A N 1
ATOM 2740 C CA . PRO A 1 364 ? -11.313 20.477 -14.704 1.00 85.69 364 PRO A CA 1
ATOM 2741 C C . PRO A 1 364 ? -11.320 19.166 -15.502 1.00 85.69 364 PRO A C 1
ATOM 2743 O O . PRO A 1 364 ? -10.464 18.314 -15.326 1.00 85.69 364 PRO A O 1
ATOM 2746 N N . THR A 1 365 ? -12.239 19.047 -16.464 1.00 82.19 365 THR A N 1
ATOM 2747 C CA . THR A 1 365 ? -12.371 17.851 -17.335 1.00 82.19 365 THR A CA 1
ATOM 2748 C C . THR A 1 365 ? -11.174 17.579 -18.260 1.00 82.19 365 THR A C 1
ATOM 2750 O O . THR A 1 365 ? -11.179 16.594 -18.991 1.00 82.19 365 THR A O 1
ATOM 2753 N N . SER A 1 366 ? -10.173 18.462 -18.289 1.00 85.44 366 SER A N 1
ATOM 2754 C CA . SER A 1 366 ? -8.979 18.338 -19.127 1.00 85.44 366 SER A CA 1
ATOM 2755 C C . SER A 1 366 ? -7.788 19.055 -18.494 1.00 85.44 366 SER A C 1
ATOM 2757 O O . SER A 1 366 ? -7.972 20.122 -17.898 1.00 85.44 366 SER A O 1
ATOM 2759 N N . GLY A 1 367 ? -6.581 18.545 -18.737 1.00 86.56 367 GLY A N 1
ATOM 2760 C CA . GLY A 1 367 ? -5.326 19.053 -18.173 1.00 86.56 367 GLY A CA 1
ATOM 2761 C C . GLY A 1 367 ? -4.914 18.287 -16.915 1.00 86.56 367 GLY A C 1
ATOM 2762 O O . GLY A 1 367 ? -5.526 17.274 -16.603 1.00 86.56 367 GLY A O 1
ATOM 2763 N N . GLY A 1 368 ? -3.915 18.800 -16.195 1.00 88.75 368 GLY A N 1
ATOM 2764 C CA . GLY A 1 368 ? -3.305 18.114 -15.052 1.00 88.75 368 GLY A CA 1
ATOM 2765 C C . GLY A 1 368 ? -2.166 17.183 -15.468 1.00 88.75 368 GLY A C 1
ATOM 2766 O O . GLY A 1 368 ? -2.056 16.826 -16.640 1.00 88.75 368 GLY A O 1
ATOM 2767 N N . THR A 1 369 ? -1.332 16.837 -14.496 1.00 91.25 369 THR A N 1
ATOM 2768 C CA . THR A 1 369 ? -0.252 15.854 -14.646 1.00 91.25 369 THR A CA 1
ATOM 2769 C C . THR A 1 369 ? -0.801 14.494 -14.252 1.00 91.25 369 THR A C 1
ATOM 2771 O O . THR A 1 369 ? -1.478 14.379 -13.228 1.00 91.25 369 THR A O 1
ATOM 2774 N N . VAL A 1 370 ? -0.591 13.477 -15.082 1.00 92.50 370 VAL A N 1
ATOM 2775 C CA . VAL A 1 370 ? -0.992 12.111 -14.733 1.00 92.50 370 VAL A CA 1
ATOM 2776 C C . VAL A 1 370 ? 0.044 11.574 -13.760 1.00 92.50 370 VAL A C 1
ATOM 2778 O O . VAL A 1 370 ? 1.226 11.663 -14.025 1.00 92.50 370 VAL A O 1
ATOM 2781 N N . VAL A 1 371 ? -0.388 11.025 -12.640 1.00 93.75 371 VAL A N 1
ATOM 2782 C CA . VAL A 1 371 ? 0.480 10.326 -11.696 1.00 93.75 371 VAL A CA 1
ATOM 2783 C C . VAL A 1 371 ? 0.108 8.857 -11.783 1.00 93.75 371 VAL A C 1
ATOM 2785 O O . VAL A 1 371 ? -1.073 8.518 -11.673 1.00 93.75 371 VAL A O 1
ATOM 2788 N N . ARG A 1 372 ? 1.096 8.012 -12.063 1.00 93.62 372 ARG A N 1
ATOM 2789 C CA . ARG A 1 372 ? 0.940 6.561 -12.207 1.00 93.62 372 ARG A CA 1
ATOM 2790 C C . ARG A 1 372 ? 1.421 5.882 -10.938 1.00 93.62 372 ARG A C 1
ATOM 2792 O O . ARG A 1 372 ? 2.350 6.391 -10.317 1.00 93.62 372 ARG A O 1
ATOM 2799 N N . GLY A 1 373 ? 0.778 4.787 -10.557 1.00 92.69 373 GLY A N 1
ATOM 2800 C CA . GLY A 1 373 ? 1.251 3.966 -9.455 1.00 92.69 373 GLY A CA 1
ATOM 2801 C C . GLY A 1 373 ? 2.438 3.109 -9.881 1.00 92.69 373 GLY A C 1
ATOM 2802 O O . GLY A 1 373 ? 3.201 3.470 -10.787 1.00 92.69 373 GLY A O 1
ATOM 2803 N N . ILE A 1 374 ? 2.644 2.017 -9.164 1.00 92.44 374 ILE A N 1
ATOM 2804 C CA . ILE A 1 374 ? 3.796 1.141 -9.330 1.00 92.44 374 ILE A CA 1
ATOM 2805 C C . ILE A 1 374 ? 3.284 -0.273 -9.218 1.00 92.44 374 ILE A C 1
ATOM 2807 O O . ILE A 1 374 ? 2.762 -0.643 -8.177 1.00 92.44 374 ILE A O 1
ATOM 2811 N N . GLU A 1 375 ? 3.482 -1.040 -10.278 1.00 93.88 375 GLU A N 1
ATOM 2812 C CA . GLU A 1 375 ? 3.091 -2.439 -10.341 1.00 93.88 375 GLU A CA 1
ATOM 2813 C C . GLU A 1 375 ? 4.226 -3.377 -9.943 1.00 93.88 375 GLU A C 1
ATOM 2815 O O . GLU A 1 375 ? 5.408 -3.018 -10.010 1.00 93.88 375 GLU A O 1
ATOM 2820 N N . ALA A 1 376 ? 3.878 -4.623 -9.610 1.00 94.69 376 ALA A N 1
ATOM 2821 C CA . ALA A 1 376 ? 4.861 -5.674 -9.370 1.00 94.69 376 ALA A CA 1
ATOM 2822 C C . ALA A 1 376 ? 5.781 -5.926 -10.572 1.00 94.69 376 ALA A C 1
ATOM 2824 O O . ALA A 1 376 ? 6.934 -6.295 -10.367 1.00 94.69 376 ALA A O 1
ATOM 2825 N N . VAL A 1 377 ? 5.322 -5.737 -11.816 1.00 96.25 377 VAL A N 1
ATOM 2826 C CA . VAL A 1 377 ? 6.180 -5.898 -13.003 1.00 96.25 377 VAL A CA 1
ATOM 2827 C C . VAL A 1 377 ? 6.546 -4.554 -13.593 1.00 96.25 377 VAL A C 1
ATOM 2829 O O . VAL A 1 377 ? 5.685 -3.765 -13.969 1.00 96.25 377 VAL A O 1
ATOM 2832 N N . ARG A 1 378 ? 7.849 -4.323 -13.739 1.00 96.00 378 ARG A N 1
ATOM 2833 C CA . ARG A 1 378 ? 8.399 -3.074 -14.269 1.00 96.00 378 ARG A CA 1
ATOM 2834 C C . ARG A 1 378 ? 9.443 -3.376 -15.331 1.00 96.00 378 ARG A C 1
ATOM 2836 O O . ARG A 1 378 ? 10.109 -4.413 -15.287 1.00 96.00 378 ARG A O 1
ATOM 2843 N N . PHE A 1 379 ? 9.639 -2.461 -16.270 1.00 96.50 379 PHE A N 1
ATOM 2844 C CA . PHE A 1 379 ? 10.854 -2.486 -17.082 1.00 96.50 379 PHE A CA 1
ATOM 2845 C C . PHE A 1 379 ? 12.074 -2.210 -16.194 1.00 96.50 379 PHE A C 1
ATOM 2847 O O . PHE A 1 379 ? 12.055 -1.290 -15.381 1.00 96.50 379 PHE A O 1
ATOM 2854 N N . ASN A 1 380 ? 13.139 -2.988 -16.371 1.00 95.94 380 ASN A N 1
ATOM 2855 C CA . ASN A 1 380 ? 14.364 -2.894 -15.574 1.00 95.94 380 ASN A CA 1
ATOM 2856 C C . ASN A 1 380 ? 15.588 -2.510 -16.407 1.00 95.94 380 ASN A C 1
ATOM 2858 O O . ASN A 1 380 ? 16.396 -1.690 -15.984 1.00 95.94 380 ASN A O 1
ATOM 2862 N N . GLU A 1 381 ? 15.727 -3.078 -17.601 1.00 96.06 381 GLU A N 1
ATOM 2863 C CA . GLU A 1 381 ? 16.863 -2.821 -18.487 1.00 96.06 381 GLU A CA 1
ATOM 2864 C C . GLU A 1 381 ? 16.389 -2.789 -19.943 1.00 96.06 381 GLU A C 1
ATOM 2866 O O . GLU A 1 381 ? 15.468 -3.506 -20.337 1.00 96.06 381 GLU A O 1
ATOM 2871 N N . LEU A 1 382 ? 17.013 -1.954 -20.769 1.00 95.19 382 LEU A N 1
ATOM 2872 C CA . LEU A 1 382 ? 16.756 -1.893 -22.202 1.00 95.19 382 LEU A CA 1
ATOM 2873 C C . LEU A 1 382 ? 18.058 -1.787 -22.994 1.00 95.19 382 LEU A C 1
ATOM 2875 O O . LEU A 1 382 ? 18.992 -1.068 -22.633 1.00 95.19 382 LEU A O 1
ATOM 2879 N N . MET A 1 383 ? 18.103 -2.481 -24.128 1.00 94.50 383 MET A N 1
ATOM 2880 C CA . MET A 1 383 ? 19.155 -2.335 -25.128 1.00 94.50 383 MET A CA 1
ATOM 2881 C C . MET A 1 383 ? 18.544 -1.808 -26.417 1.00 94.50 383 MET A C 1
ATOM 2883 O O . MET A 1 383 ? 17.924 -2.555 -27.175 1.00 94.50 383 MET A O 1
ATOM 2887 N N . VAL A 1 384 ? 18.752 -0.515 -26.662 1.00 89.06 384 VAL A N 1
ATOM 2888 C CA . VAL A 1 384 ? 18.243 0.200 -27.837 1.00 89.06 384 VAL A CA 1
ATOM 2889 C C . VAL A 1 384 ? 19.398 0.583 -28.754 1.00 89.06 384 VAL A C 1
ATOM 2891 O O . VAL A 1 384 ? 20.420 1.099 -28.294 1.00 89.06 384 VAL A O 1
ATOM 2894 N N . SER A 1 385 ? 19.221 0.362 -30.056 1.00 88.31 385 SER A N 1
ATOM 2895 C CA . SER A 1 385 ? 20.175 0.720 -31.105 1.00 88.31 385 SER A CA 1
ATOM 2896 C C . SER A 1 385 ? 21.635 0.295 -30.808 1.00 88.31 385 SER A C 1
ATOM 2898 O O . SER A 1 385 ? 22.543 1.143 -30.794 1.00 88.31 385 SER A O 1
ATOM 2900 N N . PRO A 1 386 ? 21.913 -1.003 -30.538 1.00 92.94 386 PRO A N 1
ATOM 2901 C CA . PRO A 1 386 ? 23.243 -1.521 -30.216 1.00 92.94 386 PRO A CA 1
ATOM 2902 C C . PRO A 1 386 ? 24.206 -1.382 -31.406 1.00 92.94 386 PRO A C 1
ATOM 2904 O O . PRO A 1 386 ? 24.447 -2.321 -32.172 1.00 92.94 386 PRO A O 1
ATOM 2907 N N . THR A 1 387 ? 24.793 -0.193 -31.550 1.00 92.25 387 THR A N 1
ATOM 2908 C CA . THR A 1 387 ? 25.616 0.200 -32.696 1.00 92.25 387 THR A CA 1
ATOM 2909 C C . THR A 1 387 ? 26.905 0.913 -32.266 1.00 92.25 387 THR A C 1
ATOM 2911 O O . THR A 1 387 ? 26.922 1.773 -31.389 1.00 92.25 387 THR A O 1
ATOM 2914 N N . ALA A 1 388 ? 28.014 0.601 -32.942 1.00 94.44 388 ALA A N 1
ATOM 2915 C CA . ALA A 1 388 ? 29.308 1.264 -32.787 1.00 94.44 388 ALA A CA 1
ATOM 2916 C C . ALA A 1 388 ? 29.809 1.858 -34.107 1.00 94.44 388 ALA A C 1
ATOM 2918 O O . ALA A 1 388 ? 29.867 1.177 -35.135 1.00 94.44 388 ALA A O 1
ATOM 2919 N N . GLU A 1 389 ? 30.264 3.113 -34.073 1.00 94.69 389 GLU A N 1
ATOM 2920 C CA . GLU A 1 389 ? 30.884 3.776 -35.222 1.00 94.69 389 GLU A CA 1
ATOM 2921 C C . GLU A 1 389 ? 32.419 3.766 -35.188 1.00 94.69 389 GLU A C 1
ATOM 2923 O O . GLU A 1 389 ? 33.079 4.015 -34.176 1.00 94.69 389 GLU A O 1
ATOM 2928 N N . TYR A 1 390 ? 33.007 3.560 -36.364 1.00 95.88 390 TYR A N 1
ATOM 2929 C CA . TYR A 1 390 ? 34.441 3.424 -36.570 1.00 95.88 390 TYR A CA 1
ATOM 2930 C C . TYR A 1 390 ? 34.917 4.314 -37.712 1.00 95.88 390 TYR A C 1
ATOM 2932 O O . TYR A 1 390 ? 34.805 3.980 -38.895 1.00 95.88 390 TYR A O 1
ATOM 2940 N N . ALA A 1 391 ? 35.524 5.445 -37.360 1.00 95.75 391 ALA A N 1
ATOM 2941 C CA . ALA A 1 391 ? 36.151 6.329 -38.335 1.00 95.75 391 ALA A CA 1
ATOM 2942 C C . ALA A 1 391 ? 37.355 5.650 -39.013 1.00 95.75 391 ALA A C 1
ATOM 2944 O O . ALA A 1 391 ? 38.178 4.995 -38.362 1.00 95.75 391 ALA A O 1
ATOM 2945 N N . VAL A 1 392 ? 37.528 5.864 -40.321 1.00 95.56 392 VAL A N 1
ATOM 2946 C CA . VAL A 1 392 ? 38.682 5.334 -41.078 1.00 95.56 392 VAL A CA 1
ATOM 2947 C C . VAL A 1 392 ? 40.022 5.873 -40.590 1.00 95.56 392 VAL A C 1
ATOM 2949 O O . VAL A 1 392 ? 41.043 5.208 -40.753 1.00 95.56 392 VAL A O 1
ATOM 2952 N N . SER A 1 393 ? 40.028 7.055 -39.968 1.00 94.69 393 SER A N 1
ATOM 2953 C CA . SER A 1 393 ? 41.220 7.671 -39.376 1.00 94.69 393 SER A CA 1
ATOM 2954 C C . SER A 1 393 ? 41.765 6.890 -38.176 1.00 94.69 393 SER A C 1
ATOM 2956 O O . SER A 1 393 ? 42.950 7.011 -37.868 1.00 94.69 393 SER A O 1
ATOM 2958 N N . ALA A 1 394 ? 40.928 6.078 -37.521 1.00 94.06 394 ALA A N 1
ATOM 2959 C CA . ALA A 1 394 ? 41.312 5.216 -36.405 1.00 94.06 394 ALA A CA 1
ATOM 2960 C C . ALA A 1 394 ? 41.773 3.814 -36.852 1.00 94.06 394 ALA A C 1
ATOM 2962 O O . ALA A 1 394 ? 42.261 3.036 -36.032 1.00 94.06 394 ALA A O 1
ATOM 2963 N N . ALA A 1 395 ? 41.632 3.476 -38.138 1.00 95.38 395 ALA A N 1
ATOM 2964 C CA . ALA A 1 395 ? 41.987 2.164 -38.661 1.00 95.38 395 ALA A CA 1
ATOM 2965 C C . ALA A 1 395 ? 43.472 2.059 -39.029 1.00 95.38 395 ALA A C 1
ATOM 2967 O O . ALA A 1 395 ? 44.095 2.996 -39.533 1.00 95.38 395 ALA A O 1
ATOM 2968 N N . THR A 1 396 ? 44.021 0.852 -38.923 1.00 95.50 396 THR A N 1
ATOM 2969 C CA . THR A 1 396 ? 45.248 0.490 -39.632 1.00 95.50 396 THR A CA 1
ATOM 2970 C C . THR A 1 396 ? 44.911 0.245 -41.103 1.00 95.50 396 THR A C 1
ATOM 2972 O O . THR A 1 396 ? 44.284 -0.754 -41.454 1.00 95.50 396 THR A O 1
ATOM 2975 N N . PHE A 1 397 ? 45.325 1.168 -41.970 1.00 95.44 397 PHE A N 1
ATOM 2976 C CA . PHE A 1 397 ? 45.057 1.123 -43.408 1.00 95.44 397 PHE A CA 1
ATOM 2977 C C . PHE A 1 397 ? 46.149 0.372 -44.184 1.00 95.44 397 PHE A C 1
ATOM 2979 O O . PHE A 1 397 ? 47.331 0.722 -44.135 1.00 95.44 397 PHE A O 1
ATOM 2986 N N . SER A 1 398 ? 45.743 -0.624 -44.971 1.00 94.75 398 SER A N 1
ATOM 2987 C CA . SER A 1 398 ? 46.592 -1.339 -45.924 1.00 94.75 398 SER A CA 1
ATOM 2988 C C . SER A 1 398 ? 46.061 -1.156 -47.341 1.00 94.75 398 SER A C 1
ATOM 2990 O O . SER A 1 398 ? 45.002 -1.665 -47.705 1.00 94.75 398 SER A O 1
ATOM 2992 N N . ARG A 1 399 ? 46.828 -0.450 -48.177 1.00 89.56 399 ARG A N 1
ATOM 2993 C CA . ARG A 1 399 ? 46.424 -0.089 -49.546 1.00 89.56 399 ARG A CA 1
ATOM 2994 C C . ARG A 1 399 ? 46.250 -1.293 -50.486 1.00 89.56 399 ARG A C 1
ATOM 2996 O O . ARG A 1 399 ? 45.588 -1.165 -51.514 1.00 89.56 399 ARG A O 1
ATOM 3003 N N . GLY A 1 400 ? 46.852 -2.443 -50.178 1.00 89.31 400 GLY A N 1
ATOM 3004 C CA . GLY A 1 400 ? 46.812 -3.620 -51.050 1.00 89.31 400 GLY A CA 1
ATOM 3005 C C . GLY A 1 400 ? 47.316 -3.314 -52.468 1.00 89.31 400 GLY A C 1
ATOM 3006 O O . GLY A 1 400 ? 48.400 -2.759 -52.644 1.00 89.31 400 GLY A O 1
ATOM 3007 N N . ASN A 1 401 ? 46.523 -3.669 -53.482 1.00 86.81 401 ASN A N 1
ATOM 3008 C CA . ASN A 1 401 ? 46.788 -3.384 -54.899 1.00 86.81 401 ASN A CA 1
ATOM 3009 C C . ASN A 1 401 ? 45.973 -2.194 -55.445 1.00 86.81 401 ASN A C 1
ATOM 3011 O O . ASN A 1 401 ? 45.807 -2.087 -56.659 1.00 86.81 401 ASN A O 1
ATOM 3015 N N . SER A 1 402 ? 45.427 -1.354 -54.564 1.00 88.19 402 SER A N 1
ATOM 3016 C CA . SER A 1 402 ? 44.486 -0.290 -54.920 1.00 88.19 402 SER A CA 1
ATOM 3017 C C . SER A 1 402 ? 45.117 1.098 -55.021 1.00 88.19 402 SER A C 1
ATOM 3019 O O . SER A 1 402 ? 46.222 1.344 -54.537 1.00 88.19 402 SER A O 1
ATOM 3021 N N . ASP A 1 403 ? 44.344 2.035 -55.575 1.00 90.25 403 ASP A N 1
ATOM 3022 C CA . ASP A 1 403 ? 44.667 3.460 -55.575 1.00 90.25 403 ASP A CA 1
ATOM 3023 C C . ASP A 1 403 ? 44.042 4.236 -54.401 1.00 90.25 403 ASP A C 1
ATOM 3025 O O . ASP A 1 403 ? 44.175 5.460 -54.367 1.00 90.25 403 ASP A O 1
ATOM 3029 N N . TRP A 1 404 ? 43.440 3.561 -53.408 1.00 93.00 404 TRP A N 1
ATOM 3030 C CA . TRP A 1 404 ? 42.871 4.215 -52.220 1.00 93.00 404 TRP A CA 1
ATOM 3031 C C . TRP A 1 404 ? 43.881 5.179 -51.569 1.00 93.00 404 TRP A C 1
ATOM 3033 O O . TRP A 1 404 ? 45.046 4.827 -51.370 1.00 93.00 404 TRP A O 1
ATOM 3043 N N . SER A 1 405 ? 43.437 6.395 -51.253 1.00 93.06 405 SER A N 1
ATOM 3044 C CA . SER A 1 405 ? 44.208 7.440 -50.574 1.00 93.06 405 SER A CA 1
ATOM 3045 C C . SER A 1 405 ? 43.357 8.051 -49.468 1.00 93.06 405 SER A C 1
ATOM 3047 O O . SER A 1 405 ? 42.269 8.550 -49.749 1.00 93.06 405 SER A O 1
ATOM 3049 N N . CYS A 1 406 ? 43.851 8.022 -48.233 1.00 93.38 406 CYS A N 1
ATOM 3050 C CA . CYS A 1 406 ? 43.168 8.572 -47.063 1.00 93.38 406 CYS A CA 1
ATOM 3051 C C . CYS A 1 406 ? 43.753 9.933 -46.684 1.00 93.38 406 CYS A C 1
ATOM 3053 O O . CYS A 1 406 ? 44.970 10.058 -46.543 1.00 93.38 406 CYS A O 1
ATOM 3055 N N . ASP A 1 407 ? 42.887 10.933 -46.537 1.00 90.38 407 ASP A N 1
ATOM 3056 C CA . ASP A 1 407 ? 43.220 12.273 -46.059 1.00 90.38 407 ASP A CA 1
ATOM 3057 C C . ASP A 1 407 ? 42.318 12.611 -44.864 1.00 90.38 407 ASP A C 1
ATOM 3059 O O . ASP A 1 407 ? 41.116 12.846 -45.003 1.00 90.38 407 ASP A O 1
ATOM 3063 N N . GLY A 1 408 ? 42.888 12.550 -43.660 1.00 90.69 408 GLY A N 1
ATOM 3064 C CA . GLY A 1 408 ? 42.141 12.715 -42.415 1.00 90.69 408 GLY A CA 1
ATOM 3065 C C . GLY A 1 408 ? 41.034 11.669 -42.254 1.00 90.69 408 GLY A C 1
ATOM 3066 O O . GLY A 1 408 ? 41.307 10.472 -42.194 1.00 90.69 408 GLY A O 1
ATOM 3067 N N . ALA A 1 409 ? 39.788 12.135 -42.158 1.00 93.06 409 ALA A N 1
ATOM 3068 C CA . ALA A 1 409 ? 38.606 11.306 -41.918 1.00 93.06 409 ALA A CA 1
ATOM 3069 C C . ALA A 1 409 ? 37.989 10.700 -43.192 1.00 93.06 409 ALA A C 1
ATOM 3071 O O . ALA A 1 409 ? 36.985 10.008 -43.094 1.00 93.06 409 ALA A O 1
ATOM 3072 N N . MET A 1 410 ? 38.541 10.961 -44.383 1.00 95.75 410 MET A N 1
ATOM 3073 C CA . MET A 1 410 ? 37.966 10.492 -45.646 1.00 95.75 410 MET A CA 1
ATOM 3074 C C . MET A 1 410 ? 39.021 9.802 -46.511 1.00 95.75 410 MET A C 1
ATOM 3076 O O . MET A 1 410 ? 40.081 10.351 -46.811 1.00 95.75 410 MET A O 1
ATOM 3080 N N . CYS A 1 411 ? 38.699 8.605 -46.979 1.00 96.19 411 CYS A N 1
ATOM 3081 C CA . CYS A 1 411 ? 39.454 7.875 -47.981 1.00 96.19 411 CYS A CA 1
ATOM 3082 C C . CYS A 1 411 ? 38.768 7.981 -49.342 1.00 96.19 411 CYS A C 1
ATOM 3084 O O . CYS A 1 411 ? 37.545 7.927 -49.443 1.00 96.19 411 CYS A O 1
ATOM 3086 N N . THR A 1 412 ? 39.559 8.111 -50.405 1.00 95.69 412 THR A N 1
ATOM 3087 C CA . THR A 1 412 ? 39.069 8.202 -51.786 1.00 95.69 412 THR A CA 1
ATOM 3088 C C . THR A 1 412 ? 39.769 7.195 -52.684 1.00 95.69 412 THR A C 1
ATOM 3090 O O . THR A 1 412 ? 40.958 6.927 -52.510 1.00 95.69 412 THR A O 1
ATOM 3093 N N . ASN A 1 413 ? 39.058 6.639 -53.666 1.00 93.25 413 ASN A N 1
ATOM 3094 C CA . ASN A 1 413 ? 39.649 5.747 -54.664 1.00 93.25 413 ASN A CA 1
ATOM 3095 C C . ASN A 1 413 ? 39.174 6.075 -56.074 1.00 93.25 413 ASN A C 1
ATOM 3097 O O . ASN A 1 413 ? 37.988 5.984 -56.397 1.00 93.25 413 ASN A O 1
ATOM 3101 N N . THR A 1 414 ? 40.131 6.422 -56.929 1.00 90.75 414 THR A N 1
ATOM 3102 C CA . THR A 1 414 ? 39.909 6.704 -58.349 1.00 90.75 414 THR A CA 1
ATOM 3103 C C . THR A 1 414 ? 40.268 5.518 -59.250 1.00 90.75 414 THR A C 1
ATOM 3105 O O . THR A 1 414 ? 39.741 5.428 -60.359 1.00 90.75 414 THR A O 1
ATOM 3108 N N . GLY A 1 415 ? 41.078 4.564 -58.781 1.00 87.44 415 GLY A N 1
ATOM 3109 C CA . GLY A 1 415 ? 41.588 3.426 -59.553 1.00 87.44 415 GLY A CA 1
ATOM 3110 C C . GLY A 1 415 ? 40.871 2.098 -59.306 1.00 87.44 415 GLY A C 1
ATOM 3111 O O . GLY A 1 415 ? 39.721 2.067 -58.882 1.00 87.44 415 GLY A O 1
ATOM 3112 N N . VAL A 1 416 ? 41.539 0.989 -59.628 1.00 89.25 416 VAL A N 1
ATOM 3113 C CA . VAL A 1 416 ? 41.043 -0.388 -59.426 1.00 89.25 416 VAL A CA 1
ATOM 3114 C C . VAL A 1 416 ? 41.839 -1.035 -58.303 1.00 89.25 416 VAL A C 1
ATOM 3116 O O . VAL A 1 416 ? 43.027 -0.764 -58.163 1.00 89.25 416 VAL A O 1
ATOM 3119 N N . GLY A 1 417 ? 41.205 -1.911 -57.530 1.00 89.56 417 GLY A N 1
ATOM 3120 C CA . GLY A 1 417 ? 41.870 -2.715 -56.504 1.00 89.56 417 GLY A CA 1
ATOM 3121 C C . GLY A 1 417 ? 41.151 -2.661 -55.165 1.00 89.56 417 GLY A C 1
ATOM 3122 O O . GLY A 1 417 ? 40.135 -1.980 -55.022 1.00 89.56 417 GLY A O 1
ATOM 3123 N N . THR A 1 418 ? 41.700 -3.380 -54.192 1.00 93.44 418 THR A N 1
ATOM 3124 C CA . THR A 1 418 ? 41.135 -3.527 -52.846 1.00 93.44 418 THR A CA 1
ATOM 3125 C C . THR A 1 418 ? 42.108 -2.998 -51.801 1.00 93.44 418 THR A C 1
ATOM 3127 O O . THR A 1 418 ? 43.304 -3.292 -51.866 1.00 93.44 418 THR A O 1
ATOM 3130 N N . ALA A 1 419 ? 41.589 -2.233 -50.842 1.00 94.62 419 ALA A N 1
ATOM 3131 C CA . ALA A 1 419 ? 42.295 -1.879 -49.614 1.00 94.62 419 ALA A CA 1
ATOM 3132 C C . ALA A 1 419 ? 41.582 -2.477 -48.399 1.00 94.62 419 ALA A C 1
ATOM 3134 O O . ALA A 1 419 ? 40.409 -2.841 -48.487 1.00 94.62 419 ALA A O 1
ATOM 3135 N N . THR A 1 420 ? 42.299 -2.576 -47.285 1.00 95.94 420 THR A N 1
ATOM 3136 C CA . THR A 1 420 ? 41.796 -3.117 -46.021 1.00 95.94 420 THR A CA 1
ATOM 3137 C C . THR A 1 420 ? 42.002 -2.107 -44.903 1.00 95.94 420 THR A C 1
ATOM 3139 O O . THR A 1 420 ? 43.075 -1.512 -44.797 1.00 95.94 420 THR A O 1
ATOM 3142 N N . TRP A 1 421 ? 40.990 -1.955 -44.059 1.00 96.81 421 TRP A N 1
ATOM 3143 C CA . TRP A 1 421 ? 41.025 -1.184 -42.822 1.00 96.81 421 TRP A CA 1
ATOM 3144 C C . TRP A 1 421 ? 40.848 -2.166 -41.664 1.00 96.81 421 TRP A C 1
ATOM 3146 O O . TRP A 1 421 ? 39.865 -2.900 -41.647 1.00 96.81 421 TRP A O 1
ATOM 3156 N N . GLU A 1 422 ? 41.819 -2.229 -40.749 1.00 97.12 422 GLU A N 1
ATOM 3157 C CA . GLU A 1 422 ? 41.743 -3.027 -39.515 1.00 97.12 422 GLU A CA 1
ATOM 3158 C C . GLU A 1 422 ? 41.557 -2.088 -38.321 1.00 97.12 422 GLU A C 1
ATOM 3160 O O . GLU A 1 422 ? 42.406 -1.227 -38.079 1.00 97.12 422 GLU A O 1
ATOM 3165 N N . TRP A 1 423 ? 40.489 -2.275 -37.552 1.00 97.25 423 TRP A N 1
ATOM 3166 C CA . TRP A 1 423 ? 40.298 -1.586 -36.277 1.00 97.25 423 TRP A CA 1
ATOM 3167 C C . TRP A 1 423 ? 40.645 -2.523 -35.132 1.00 97.25 423 TRP A C 1
ATOM 3169 O O . TRP A 1 423 ? 40.476 -3.741 -35.224 1.00 97.25 423 TRP A O 1
ATOM 3179 N N . ARG A 1 424 ? 41.160 -1.938 -34.054 1.00 96.12 424 ARG A N 1
ATOM 3180 C CA . ARG A 1 424 ? 41.428 -2.631 -32.799 1.00 96.12 424 ARG A CA 1
ATOM 3181 C C . ARG A 1 424 ? 40.845 -1.818 -31.665 1.00 96.12 424 ARG A C 1
ATOM 3183 O O . ARG A 1 424 ? 41.213 -0.654 -31.520 1.00 96.12 424 ARG A O 1
ATOM 3190 N N . THR A 1 425 ? 40.019 -2.449 -30.854 1.00 93.94 425 THR A N 1
ATOM 3191 C CA . THR A 1 425 ? 39.319 -1.807 -29.741 1.00 93.94 425 THR A CA 1
ATOM 3192 C C . THR A 1 425 ? 39.575 -2.542 -28.446 1.00 93.94 425 THR A C 1
ATOM 3194 O O . THR A 1 425 ? 39.921 -3.720 -28.460 1.00 93.94 425 THR A O 1
ATOM 3197 N N . ARG A 1 426 ? 39.483 -1.835 -27.323 1.00 92.44 426 ARG A N 1
ATOM 3198 C CA . ARG A 1 426 ? 39.729 -2.371 -25.980 1.00 92.44 426 ARG A CA 1
ATOM 3199 C C . ARG A 1 426 ? 38.496 -2.177 -25.114 1.00 92.44 426 ARG A C 1
ATOM 3201 O O . ARG A 1 426 ? 37.855 -1.138 -25.240 1.00 92.44 426 ARG A O 1
ATOM 3208 N N . ALA A 1 427 ? 38.221 -3.135 -24.234 1.00 88.06 427 ALA A N 1
ATOM 3209 C CA . ALA A 1 427 ? 37.166 -3.011 -23.234 1.00 88.06 427 ALA A CA 1
ATOM 3210 C C . ALA A 1 427 ? 37.318 -1.688 -22.457 1.00 88.06 427 ALA A C 1
ATOM 3212 O O . ALA A 1 427 ? 38.442 -1.282 -22.136 1.00 88.06 427 ALA A O 1
ATOM 3213 N N . GLY A 1 428 ? 36.199 -0.995 -22.225 1.00 83.69 428 GLY A N 1
ATOM 3214 C CA . GLY A 1 428 ? 36.157 0.342 -21.621 1.00 83.69 428 GLY A CA 1
ATOM 3215 C C . GLY A 1 428 ? 36.421 1.518 -22.577 1.00 83.69 428 GLY A C 1
ATOM 3216 O O . GLY A 1 428 ? 36.437 2.663 -22.138 1.00 83.69 428 GLY A O 1
ATOM 3217 N N . GLN A 1 429 ? 36.649 1.284 -23.877 1.00 88.75 429 GLN A N 1
ATOM 3218 C CA . GLN A 1 429 ? 36.613 2.357 -24.881 1.00 88.75 429 GLN A CA 1
ATOM 3219 C C . GLN A 1 429 ? 35.189 2.570 -25.390 1.00 88.75 429 GLN A C 1
ATOM 3221 O O . GLN A 1 429 ? 34.452 1.605 -25.563 1.00 88.75 429 GLN A O 1
ATOM 3226 N N . SER A 1 430 ? 34.852 3.814 -25.740 1.00 88.12 430 SER A N 1
ATOM 3227 C CA . SER A 1 430 ? 33.513 4.179 -26.215 1.00 88.12 430 SER A CA 1
ATOM 3228 C C . SER A 1 430 ? 33.067 3.473 -27.499 1.00 88.12 430 SER A C 1
ATOM 3230 O O . SER A 1 430 ? 31.892 3.464 -27.821 1.00 88.12 430 SER A O 1
ATOM 3232 N N . ASN A 1 431 ? 33.994 2.884 -28.253 1.00 90.12 431 ASN A N 1
ATOM 3233 C CA . ASN A 1 431 ? 33.720 2.148 -29.485 1.00 90.12 431 ASN A CA 1
ATOM 3234 C C . ASN A 1 431 ? 34.092 0.661 -29.383 1.00 90.12 431 ASN A C 1
ATOM 3236 O O . ASN A 1 431 ? 34.377 0.026 -30.400 1.00 90.12 431 ASN A O 1
ATOM 3240 N N . TYR A 1 432 ? 34.193 0.108 -28.176 1.00 92.88 432 TYR A N 1
ATOM 3241 C CA . TYR A 1 432 ? 34.472 -1.312 -27.997 1.00 92.88 432 TYR A CA 1
ATOM 3242 C C . TYR A 1 432 ? 33.346 -2.168 -28.584 1.00 92.88 432 TYR A C 1
ATOM 3244 O O . TYR A 1 432 ? 32.212 -2.036 -28.159 1.00 92.88 432 TYR A O 1
ATOM 3252 N N . ALA A 1 433 ? 33.669 -3.049 -29.535 1.00 92.94 433 ALA A N 1
ATOM 3253 C CA . ALA A 1 433 ? 32.779 -4.135 -29.946 1.00 92.94 433 ALA A CA 1
ATOM 3254 C C . ALA A 1 433 ? 33.263 -5.448 -29.319 1.00 92.94 433 ALA A C 1
ATOM 3256 O O . ALA A 1 433 ? 34.438 -5.801 -29.532 1.00 92.94 433 ALA A O 1
ATOM 3257 N N . PRO A 1 434 ? 32.405 -6.166 -28.574 1.00 92.25 434 PRO A N 1
ATOM 3258 C CA . PRO A 1 434 ? 32.671 -7.532 -28.137 1.00 92.25 434 PRO A CA 1
ATOM 3259 C C . PRO A 1 434 ? 33.026 -8.488 -29.298 1.00 92.25 434 PRO A C 1
ATOM 3261 O O . PRO A 1 434 ? 32.797 -8.191 -30.473 1.00 92.25 434 PRO A O 1
ATOM 3264 N N . PRO A 1 435 ? 33.669 -9.638 -29.025 1.00 93.00 435 PRO A N 1
ATOM 3265 C CA . PRO A 1 435 ? 33.808 -10.692 -30.025 1.00 93.00 435 PRO A CA 1
ATOM 3266 C C . PRO A 1 435 ? 32.424 -11.199 -30.445 1.00 93.00 435 PRO A C 1
ATOM 3268 O O . PRO A 1 435 ? 31.621 -11.542 -29.591 1.00 93.00 435 PRO A O 1
ATOM 3271 N N . GLY A 1 436 ? 32.156 -11.288 -31.745 1.00 94.12 436 GLY A N 1
ATOM 3272 C CA . GLY A 1 436 ? 30.820 -11.644 -32.224 1.00 94.12 436 GLY A CA 1
ATOM 3273 C C . GLY A 1 436 ? 30.646 -11.449 -33.724 1.00 94.12 436 GLY A C 1
ATOM 3274 O O . GLY A 1 436 ? 31.602 -11.131 -34.441 1.00 94.12 436 GLY A O 1
ATOM 3275 N N . LYS A 1 437 ? 29.421 -11.662 -34.203 1.00 95.06 437 LYS A N 1
ATOM 3276 C CA . LYS A 1 437 ? 28.989 -11.318 -35.562 1.00 95.06 437 LYS A CA 1
ATOM 3277 C C . LYS A 1 437 ? 28.200 -10.012 -35.515 1.00 95.06 437 LYS A C 1
ATOM 3279 O O . LYS A 1 437 ? 27.466 -9.782 -34.568 1.00 95.06 437 LYS A O 1
ATOM 3284 N N . TYR A 1 438 ? 28.383 -9.169 -36.526 1.00 96.00 438 TYR A N 1
ATOM 3285 C CA . TYR A 1 438 ? 27.774 -7.841 -36.599 1.00 96.00 438 TYR A CA 1
ATOM 3286 C C . TYR A 1 438 ? 27.292 -7.537 -38.010 1.00 96.00 438 TYR A C 1
ATOM 3288 O O . TYR A 1 438 ? 27.962 -7.886 -38.992 1.00 96.00 438 TYR A O 1
ATOM 3296 N N . HIS A 1 439 ? 26.202 -6.789 -38.122 1.00 94.94 439 HIS A N 1
ATOM 3297 C CA . HIS A 1 439 ? 25.854 -6.097 -39.354 1.00 94.94 439 HIS A CA 1
ATOM 3298 C C . HIS A 1 439 ? 26.890 -5.013 -39.633 1.00 94.94 439 HIS A C 1
ATOM 3300 O O . HIS A 1 439 ? 27.345 -4.310 -38.733 1.00 94.94 439 HIS A O 1
ATOM 3306 N N . LEU A 1 440 ? 27.285 -4.872 -40.899 1.00 95.06 440 LEU A N 1
ATOM 3307 C CA . LEU A 1 440 ? 28.252 -3.860 -41.319 1.00 95.06 440 LEU A CA 1
ATOM 3308 C C . LEU A 1 440 ? 27.573 -2.827 -42.212 1.00 95.06 440 LEU A C 1
ATOM 3310 O O . LEU A 1 440 ? 27.189 -3.136 -43.341 1.00 95.06 440 LEU A O 1
ATOM 3314 N N . ARG A 1 441 ? 27.517 -1.576 -41.755 1.00 95.31 441 ARG A N 1
ATOM 3315 C CA . ARG A 1 441 ? 27.162 -0.417 -42.585 1.00 95.31 441 ARG A CA 1
ATOM 3316 C C . ARG A 1 441 ? 28.406 0.379 -42.942 1.00 95.31 441 ARG A C 1
ATOM 3318 O O . ARG A 1 441 ? 29.348 0.489 -42.156 1.00 95.31 441 ARG A O 1
ATOM 3325 N N . VAL A 1 442 ? 28.434 0.930 -44.153 1.00 95.00 442 VAL A N 1
ATOM 3326 C CA . VAL A 1 442 ? 29.568 1.734 -44.622 1.00 95.00 442 VAL A CA 1
ATOM 3327 C C . VAL A 1 442 ? 29.126 3.124 -45.055 1.00 95.00 442 VAL A C 1
ATOM 3329 O O . VAL A 1 442 ? 28.153 3.307 -45.785 1.00 95.00 442 VAL A O 1
ATOM 3332 N N . TYR A 1 443 ? 29.886 4.130 -44.640 1.00 96.25 443 TYR A N 1
ATOM 3333 C CA . TYR A 1 443 ? 29.588 5.532 -44.898 1.00 96.25 443 TYR A CA 1
ATOM 3334 C C . TYR A 1 443 ? 30.691 6.151 -45.739 1.00 96.25 443 TYR A C 1
ATOM 3336 O O . TYR A 1 443 ? 31.878 5.961 -45.482 1.00 96.25 443 TYR A O 1
ATOM 3344 N N . GLY A 1 444 ? 30.292 6.898 -46.762 1.00 94.62 444 GLY A N 1
ATOM 3345 C CA . GLY A 1 444 ? 31.181 7.678 -47.622 1.00 94.62 444 GLY A CA 1
ATOM 3346 C C . GLY A 1 444 ? 30.730 9.127 -47.711 1.00 94.62 444 GLY A C 1
ATOM 3347 O O . GLY A 1 444 ? 30.095 9.650 -46.806 1.00 94.62 444 GLY A O 1
ATOM 3348 N N . GLN A 1 445 ? 30.976 9.775 -48.843 1.00 94.94 445 GLN A N 1
ATOM 3349 C CA . GLN A 1 445 ? 30.315 11.040 -49.147 1.00 94.94 445 GLN A CA 1
ATOM 3350 C C . GLN A 1 445 ? 28.828 10.788 -49.460 1.00 94.94 445 GLN A C 1
ATOM 3352 O O . GLN A 1 445 ? 28.514 9.863 -50.210 1.00 94.94 445 GLN A O 1
ATOM 3357 N N . LEU A 1 446 ? 27.922 11.615 -48.924 1.00 94.31 446 LEU A N 1
ATOM 3358 C CA . LEU A 1 446 ? 26.476 11.494 -49.151 1.00 94.31 446 LEU A CA 1
ATOM 3359 C C . LEU A 1 446 ? 26.152 11.349 -50.652 1.00 94.31 446 LEU A C 1
ATOM 3361 O O . LEU A 1 446 ? 26.638 12.121 -51.483 1.00 94.31 446 LEU A O 1
ATOM 3365 N N . GLY A 1 447 ? 25.365 10.326 -51.000 1.00 91.19 447 GLY A N 1
ATOM 3366 C CA . GLY A 1 447 ? 24.987 9.995 -52.382 1.00 91.19 447 GLY A CA 1
ATOM 3367 C C . GLY A 1 447 ? 26.085 9.348 -53.241 1.00 91.19 447 GLY A C 1
ATOM 3368 O O . GLY A 1 447 ? 25.857 9.090 -54.422 1.00 91.19 447 GLY A O 1
ATOM 3369 N N . SER A 1 448 ? 27.270 9.081 -52.685 1.00 92.75 448 SER A N 1
ATOM 3370 C CA . SER A 1 448 ? 28.388 8.459 -53.405 1.00 92.75 448 SER A CA 1
ATOM 3371 C C . SER A 1 448 ? 28.517 6.966 -53.098 1.00 92.75 448 SER A C 1
ATOM 3373 O O . SER A 1 448 ? 28.106 6.488 -52.041 1.00 92.75 448 SER A O 1
ATOM 3375 N N . ALA A 1 449 ? 29.124 6.230 -54.032 1.00 92.94 449 ALA A N 1
ATOM 3376 C CA . ALA A 1 449 ? 29.502 4.837 -53.822 1.00 92.94 449 ALA A CA 1
ATOM 3377 C C . ALA A 1 449 ? 30.680 4.737 -52.836 1.00 92.94 449 ALA A C 1
ATOM 3379 O O . ALA A 1 449 ? 31.646 5.502 -52.925 1.00 92.94 449 ALA A O 1
ATOM 3380 N N . VAL A 1 450 ? 30.606 3.768 -51.929 1.00 93.69 450 VAL A N 1
ATOM 3381 C CA . VAL A 1 450 ? 31.676 3.408 -50.992 1.00 93.69 450 VAL A CA 1
ATOM 3382 C C . VAL A 1 450 ? 32.539 2.290 -51.570 1.00 93.69 450 VAL A C 1
ATOM 3384 O O . VAL A 1 450 ? 33.766 2.387 -51.580 1.00 93.69 450 VAL A O 1
ATOM 3387 N N . GLY A 1 451 ? 31.903 1.257 -52.127 1.00 91.06 451 GLY A N 1
ATOM 3388 C CA . GLY A 1 451 ? 32.564 0.194 -52.880 1.00 91.06 451 GLY A CA 1
ATOM 3389 C C . GLY A 1 451 ? 32.074 -1.209 -52.553 1.00 91.06 451 GLY A C 1
ATOM 3390 O O . GLY A 1 451 ? 31.056 -1.384 -51.895 1.00 91.06 451 GLY A O 1
ATOM 3391 N N . LYS A 1 452 ? 32.785 -2.219 -53.064 1.00 90.50 452 LYS A N 1
ATOM 3392 C CA . LYS A 1 452 ? 32.468 -3.636 -52.834 1.00 90.50 452 LYS A CA 1
ATOM 3393 C C . LYS A 1 452 ? 33.170 -4.123 -51.577 1.00 90.50 452 LYS A C 1
ATOM 3395 O O . LYS A 1 452 ? 34.398 -4.223 -51.578 1.00 90.50 452 LYS A O 1
ATOM 3400 N N . VAL A 1 453 ? 32.417 -4.410 -50.525 1.00 88.38 453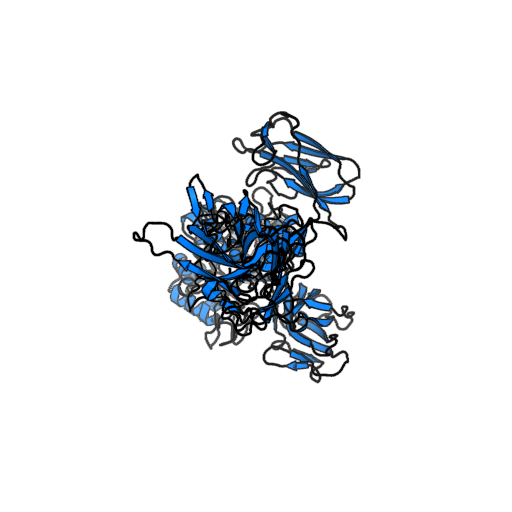 VAL A N 1
ATOM 3401 C CA . VAL A 1 453 ? 32.965 -4.976 -49.289 1.00 88.38 453 VAL A CA 1
ATOM 3402 C C . VAL A 1 453 ? 33.198 -6.476 -49.490 1.00 88.38 453 VAL A C 1
ATOM 3404 O O . VAL A 1 453 ? 32.267 -7.213 -49.778 1.00 88.38 453 VAL A O 1
ATOM 3407 N N . ASN A 1 454 ? 34.443 -6.939 -49.389 1.00 81.25 454 ASN A N 1
ATOM 3408 C CA . ASN A 1 454 ? 34.892 -8.286 -49.769 1.00 81.25 454 ASN A CA 1
ATOM 3409 C C . ASN A 1 454 ? 34.741 -8.613 -51.274 1.00 81.25 454 ASN A C 1
ATOM 3411 O O . ASN A 1 454 ? 33.971 -8.018 -52.029 1.00 81.25 454 ASN A O 1
ATOM 3415 N N . SER A 1 455 ? 35.556 -9.547 -51.776 1.00 64.50 455 SER A N 1
ATOM 3416 C CA . SER A 1 455 ? 35.589 -9.865 -53.209 1.00 64.50 455 SER A CA 1
ATOM 3417 C C . SER A 1 455 ? 34.317 -10.601 -53.649 1.00 64.50 455 SER A C 1
ATOM 3419 O O . SER A 1 455 ? 34.205 -11.802 -53.422 1.00 64.50 455 SER A O 1
ATOM 3421 N N . GLY A 1 456 ? 33.399 -9.904 -54.324 1.00 65.69 456 GLY A N 1
ATOM 3422 C CA . GLY A 1 456 ? 32.213 -10.508 -54.951 1.00 65.69 456 GLY A CA 1
ATOM 3423 C C . GLY A 1 456 ? 30.877 -9.838 -54.624 1.00 65.69 456 GLY A C 1
ATOM 3424 O O . GLY A 1 456 ? 29.904 -10.123 -55.314 1.00 65.69 456 GLY A O 1
ATOM 3425 N N . SER A 1 457 ? 30.838 -8.924 -53.653 1.00 82.31 457 SER A N 1
ATOM 3426 C CA . SER A 1 457 ? 29.621 -8.216 -53.238 1.00 82.31 457 SER A CA 1
ATOM 3427 C C . SER A 1 457 ? 29.152 -7.146 -54.233 1.00 82.31 457 SER A C 1
ATOM 3429 O O . SER A 1 457 ? 29.864 -6.745 -55.174 1.00 82.31 457 SER A O 1
ATOM 3431 N N . ALA A 1 458 ? 27.915 -6.689 -54.023 1.00 87.31 458 ALA A N 1
ATOM 3432 C CA . ALA A 1 458 ? 27.378 -5.496 -54.660 1.00 87.31 458 ALA A CA 1
ATOM 3433 C C . ALA A 1 458 ? 28.159 -4.237 -54.234 1.00 87.31 458 ALA A C 1
ATOM 3435 O O . ALA A 1 458 ? 28.857 -4.215 -53.222 1.00 87.31 458 ALA A O 1
ATOM 3436 N N . VAL A 1 459 ? 28.084 -3.184 -55.052 1.00 90.31 459 VAL A N 1
ATOM 3437 C CA . VAL A 1 459 ? 28.657 -1.881 -54.688 1.00 90.31 459 VAL A CA 1
ATOM 3438 C C . VAL A 1 459 ? 27.735 -1.238 -53.658 1.00 90.31 459 VAL A C 1
ATOM 3440 O O . VAL A 1 459 ? 26.586 -0.958 -53.987 1.00 90.31 459 VAL A O 1
ATOM 3443 N N . LEU A 1 460 ? 28.253 -0.979 -52.459 1.00 92.44 460 LEU A N 1
ATOM 3444 C CA . LEU A 1 460 ? 27.541 -0.248 -51.415 1.00 92.44 460 LEU A CA 1
ATOM 3445 C C . LEU A 1 460 ? 27.679 1.262 -51.617 1.00 92.44 460 LEU A C 1
ATOM 3447 O O . LEU A 1 460 ? 28.723 1.752 -52.066 1.00 92.44 460 LEU A O 1
ATOM 3451 N N . PHE A 1 461 ? 26.634 1.997 -51.260 1.00 94.38 461 PHE A N 1
ATOM 3452 C CA . PHE A 1 461 ? 26.579 3.456 -51.197 1.00 94.38 461 PHE A CA 1
ATOM 3453 C C . PHE A 1 461 ? 26.617 3.936 -49.745 1.00 94.38 461 PHE A C 1
ATOM 3455 O O . PHE A 1 461 ? 26.492 3.141 -48.820 1.00 94.38 461 PHE A O 1
ATOM 3462 N N . HIS A 1 462 ? 26.822 5.241 -49.547 1.00 93.88 462 HIS A N 1
ATOM 3463 C CA . HIS A 1 462 ? 26.794 5.849 -48.216 1.00 93.88 462 HIS A CA 1
ATOM 3464 C C . HIS A 1 462 ? 25.540 5.422 -47.432 1.00 93.88 462 HIS A C 1
ATOM 3466 O O . HIS A 1 462 ? 24.426 5.628 -47.914 1.00 93.88 462 HIS A O 1
ATOM 3472 N N . GLY A 1 463 ? 25.747 4.852 -46.243 1.00 91.00 463 GLY A N 1
ATOM 3473 C CA . GLY A 1 463 ? 24.695 4.409 -45.327 1.00 91.00 463 GLY A CA 1
ATOM 3474 C C . GLY A 1 463 ? 24.130 3.021 -45.624 1.00 91.00 463 GLY A C 1
ATOM 3475 O O . GLY A 1 463 ? 23.311 2.531 -44.858 1.00 91.00 463 GLY A O 1
ATOM 3476 N N . GLN A 1 464 ? 24.556 2.361 -46.706 1.00 93.06 464 GLN A N 1
ATOM 3477 C CA . GLN A 1 464 ? 24.064 1.024 -47.024 1.00 93.06 464 GLN A CA 1
ATOM 3478 C C . GLN A 1 464 ? 24.750 -0.050 -46.181 1.00 93.06 464 GLN A C 1
ATOM 3480 O O . GLN A 1 464 ? 25.966 -0.019 -45.951 1.00 93.06 464 GLN A O 1
ATOM 3485 N N . ARG A 1 465 ? 23.945 -1.031 -45.779 1.00 91.81 465 ARG A N 1
ATOM 3486 C CA . ARG A 1 465 ? 24.373 -2.251 -45.106 1.00 91.81 465 ARG A CA 1
ATOM 3487 C C . ARG A 1 465 ? 24.931 -3.269 -46.099 1.00 91.81 465 ARG A C 1
ATOM 3489 O O . ARG A 1 465 ? 24.526 -3.325 -47.258 1.00 91.81 465 ARG A O 1
ATOM 3496 N N . HIS A 1 466 ? 25.884 -4.062 -45.635 1.00 90.62 466 HIS A N 1
ATOM 3497 C CA . HIS A 1 466 ? 26.421 -5.214 -46.336 1.00 90.62 466 HIS A CA 1
ATOM 3498 C C . HIS A 1 466 ? 25.576 -6.471 -46.075 1.00 90.62 466 HIS A C 1
ATOM 3500 O O . HIS A 1 466 ? 25.254 -6.752 -44.929 1.00 90.62 466 HIS A O 1
ATOM 3506 N N . ASP A 1 467 ? 25.297 -7.265 -47.113 1.00 85.44 467 ASP A N 1
ATOM 3507 C CA . ASP A 1 467 ? 24.427 -8.457 -47.027 1.00 85.44 467 ASP A CA 1
ATOM 3508 C C . ASP A 1 467 ? 24.974 -9.600 -46.149 1.00 85.44 467 ASP A C 1
ATOM 3510 O O . ASP A 1 467 ? 24.256 -10.549 -45.861 1.00 85.44 467 ASP A O 1
ATOM 3514 N N . ALA A 1 468 ? 26.259 -9.569 -45.784 1.00 86.69 468 ALA A N 1
ATOM 3515 C CA . ALA A 1 468 ? 26.869 -10.579 -44.919 1.00 86.69 468 ALA A CA 1
ATOM 3516 C C . ALA A 1 468 ? 27.404 -9.955 -43.634 1.00 86.69 468 ALA A C 1
ATOM 3518 O O . ALA A 1 468 ? 27.986 -8.862 -43.675 1.00 86.69 468 ALA A O 1
ATOM 3519 N N . THR A 1 469 ? 27.298 -10.710 -42.545 1.00 90.88 469 THR A N 1
ATOM 3520 C CA . THR A 1 469 ? 27.796 -10.330 -41.227 1.00 90.88 469 THR A CA 1
ATOM 3521 C C . THR A 1 469 ? 29.325 -10.298 -41.180 1.00 90.88 469 THR A C 1
ATOM 3523 O O . THR A 1 469 ? 30.040 -10.961 -41.946 1.00 90.88 469 THR A O 1
ATOM 3526 N N . LEU A 1 470 ? 29.851 -9.464 -40.290 1.00 93.69 470 LEU A N 1
ATOM 3527 C CA . LEU A 1 470 ? 31.269 -9.291 -40.030 1.00 93.69 470 LEU A CA 1
ATOM 3528 C C . LEU A 1 470 ? 31.627 -9.920 -38.687 1.00 93.69 470 LEU A C 1
ATOM 3530 O O . LEU A 1 470 ? 30.963 -9.669 -37.692 1.00 93.69 470 LEU A O 1
ATOM 3534 N N . ILE A 1 471 ? 32.718 -10.685 -38.648 1.00 94.12 471 ILE A N 1
ATOM 3535 C CA . ILE A 1 471 ? 33.206 -11.286 -37.406 1.00 94.12 471 ILE A CA 1
ATOM 3536 C C . ILE A 1 471 ? 34.221 -10.350 -36.744 1.00 94.12 471 ILE A C 1
ATOM 3538 O O . ILE A 1 471 ? 35.273 -10.044 -37.322 1.00 94.12 471 ILE A O 1
ATOM 3542 N N . VAL A 1 472 ? 33.931 -9.953 -35.512 1.00 94.88 472 VAL A N 1
ATOM 3543 C CA . VAL A 1 472 ? 34.878 -9.342 -34.580 1.00 94.88 472 VAL A CA 1
ATOM 3544 C C . VAL A 1 472 ? 35.520 -10.464 -33.769 1.00 94.88 472 VAL A C 1
ATOM 3546 O O . VAL A 1 472 ? 34.833 -11.306 -33.200 1.00 94.88 472 VAL A O 1
ATOM 3549 N N . VAL A 1 473 ? 36.853 -10.508 -33.732 1.00 95.69 473 VAL A N 1
ATOM 3550 C CA . VAL A 1 473 ? 37.595 -11.558 -33.017 1.00 95.69 473 VAL A CA 1
ATOM 3551 C C . VAL A 1 473 ? 38.372 -10.982 -31.847 1.00 95.69 473 VAL A C 1
ATOM 3553 O O . VAL A 1 473 ? 38.972 -9.907 -31.953 1.00 95.69 473 VAL A O 1
ATOM 3556 N N . GLU A 1 474 ? 38.431 -11.737 -30.754 1.00 95.06 474 GLU A N 1
ATOM 3557 C CA . GLU A 1 474 ? 39.330 -11.429 -29.651 1.00 95.06 474 GLU A CA 1
ATOM 3558 C C . GLU A 1 474 ? 40.793 -11.548 -30.105 1.00 95.06 474 GLU A C 1
ATOM 3560 O O . GLU A 1 474 ? 41.192 -12.445 -30.856 1.00 95.06 474 GLU A O 1
ATOM 3565 N N . VAL A 1 475 ? 41.614 -10.597 -29.673 1.00 94.31 475 VAL A N 1
ATOM 3566 C CA . VAL A 1 475 ? 43.059 -10.602 -29.859 1.00 94.31 475 VAL A CA 1
ATOM 3567 C C . VAL A 1 475 ? 43.664 -11.301 -28.644 1.00 94.31 475 VAL A C 1
ATOM 3569 O O . VAL A 1 475 ? 43.616 -10.715 -27.561 1.00 94.31 475 VAL A O 1
ATOM 3572 N N . PRO A 1 476 ? 44.286 -12.488 -28.806 1.00 92.00 476 PRO A N 1
ATOM 3573 C CA . PRO A 1 476 ? 44.884 -13.207 -27.689 1.00 92.00 476 PRO A CA 1
ATOM 3574 C C . PRO A 1 476 ? 45.875 -12.318 -26.935 1.00 92.00 476 PRO A C 1
ATOM 3576 O O . PRO A 1 476 ? 46.843 -11.827 -27.529 1.00 92.00 476 PRO A O 1
ATOM 3579 N N . GLN A 1 477 ? 45.630 -12.114 -25.642 1.00 88.75 477 GLN A N 1
ATOM 3580 C CA . GLN A 1 477 ? 46.534 -11.388 -24.757 1.00 88.75 477 GLN A CA 1
ATOM 3581 C C . GLN A 1 477 ? 47.469 -12.370 -24.047 1.00 88.75 477 GLN A C 1
ATOM 3583 O O . GLN A 1 477 ? 47.104 -13.503 -23.747 1.00 88.75 477 GLN A O 1
ATOM 3588 N N . ALA A 1 478 ? 48.710 -11.945 -23.806 1.00 88.19 478 ALA A N 1
ATOM 3589 C CA . ALA A 1 478 ? 49.690 -12.750 -23.070 1.00 88.19 478 ALA A CA 1
ATOM 3590 C C . ALA A 1 478 ? 49.516 -12.653 -21.542 1.00 88.19 478 ALA A C 1
ATOM 3592 O O . ALA A 1 478 ? 50.150 -13.409 -20.810 1.00 88.19 478 ALA A O 1
ATOM 3593 N N . ASP A 1 479 ? 48.707 -11.699 -21.085 1.00 90.00 479 ASP A N 1
ATOM 3594 C CA . ASP A 1 479 ? 48.472 -11.355 -19.688 1.00 90.00 479 ASP A CA 1
ATOM 3595 C C . ASP A 1 479 ? 46.964 -11.169 -19.490 1.00 90.00 479 ASP A C 1
ATOM 3597 O O . ASP A 1 479 ? 46.375 -10.274 -20.096 1.00 90.00 479 ASP A O 1
ATOM 3601 N N . GLU A 1 480 ? 46.349 -12.025 -18.671 1.00 88.50 480 GLU A N 1
ATOM 3602 C CA . GLU A 1 480 ? 44.910 -11.995 -18.363 1.00 88.50 480 GLU A CA 1
ATOM 3603 C C . GLU A 1 480 ? 44.481 -10.703 -17.648 1.00 88.50 480 GLU A C 1
ATOM 3605 O O . GLU A 1 480 ? 43.296 -10.389 -17.624 1.00 88.50 480 GLU A O 1
ATOM 3610 N N . GLN A 1 481 ? 45.420 -9.921 -17.097 1.00 89.62 481 GLN A N 1
ATOM 3611 C CA . GLN A 1 481 ? 45.114 -8.637 -16.457 1.00 89.62 481 GLN A CA 1
ATOM 3612 C C . GLN A 1 481 ? 44.963 -7.476 -17.449 1.00 89.62 481 GLN A C 1
ATOM 3614 O O . GLN A 1 481 ? 44.550 -6.383 -17.058 1.00 89.62 481 GLN A O 1
ATOM 3619 N N . GLN A 1 482 ? 45.329 -7.661 -18.722 1.00 88.12 482 GLN A N 1
ATOM 3620 C CA . GLN A 1 482 ? 45.125 -6.620 -19.727 1.00 88.12 482 GLN A CA 1
ATOM 3621 C C . GLN A 1 482 ? 43.656 -6.574 -20.154 1.00 88.12 482 GLN A C 1
ATOM 3623 O O . GLN A 1 482 ? 43.045 -7.628 -20.332 1.00 88.12 482 GLN A O 1
ATOM 3628 N N . PRO A 1 483 ? 43.083 -5.373 -20.370 1.00 87.88 483 PRO A N 1
ATOM 3629 C CA . PRO A 1 483 ? 41.717 -5.263 -20.860 1.00 87.88 483 PRO A CA 1
ATOM 3630 C C . PRO A 1 483 ? 41.579 -6.025 -22.179 1.00 87.88 483 PRO A C 1
ATOM 3632 O O . PRO A 1 483 ? 42.435 -5.891 -23.066 1.00 87.88 483 PRO A O 1
ATOM 3635 N N . LYS A 1 484 ? 40.499 -6.812 -22.299 1.00 90.50 484 LYS A N 1
ATOM 3636 C CA . LYS A 1 484 ? 40.184 -7.582 -23.508 1.00 90.50 484 LYS A CA 1
ATOM 3637 C C . LYS A 1 484 ? 40.270 -6.668 -24.729 1.00 90.50 484 LYS A C 1
ATOM 3639 O O . LYS A 1 484 ? 39.794 -5.530 -24.716 1.00 90.50 484 LYS A O 1
ATOM 3644 N N . GLN A 1 485 ? 40.923 -7.152 -25.780 1.00 94.56 485 GLN A N 1
ATOM 3645 C CA . GLN A 1 485 ? 41.093 -6.413 -27.025 1.00 94.56 485 GLN A CA 1
ATOM 3646 C C . GLN A 1 485 ? 40.446 -7.192 -28.157 1.00 94.56 485 GLN A C 1
ATOM 3648 O O . GLN A 1 485 ? 40.706 -8.380 -28.316 1.00 94.56 485 GLN A O 1
ATOM 3653 N N . THR A 1 486 ? 39.681 -6.509 -28.993 1.00 95.81 486 THR A N 1
ATOM 3654 C CA . THR A 1 486 ? 39.043 -7.082 -30.173 1.00 95.81 486 THR A CA 1
ATOM 3655 C C . THR A 1 486 ? 39.583 -6.445 -31.445 1.00 95.81 486 THR A C 1
ATOM 3657 O O . THR A 1 486 ? 40.236 -5.392 -31.424 1.00 95.81 486 THR A O 1
ATOM 3660 N N . LYS A 1 487 ? 39.393 -7.127 -32.574 1.00 96.56 487 LYS A N 1
ATOM 3661 C CA . LYS A 1 487 ? 39.719 -6.592 -33.894 1.00 96.56 487 LYS A CA 1
ATOM 3662 C C . LYS A 1 487 ? 38.746 -7.072 -34.957 1.00 96.56 487 LYS A C 1
ATOM 3664 O O . LYS A 1 487 ? 38.266 -8.203 -34.911 1.00 96.56 487 LYS A O 1
ATOM 3669 N N . PHE A 1 488 ? 38.581 -6.252 -35.984 1.00 96.94 488 PHE A N 1
ATOM 3670 C CA . PHE A 1 488 ? 37.904 -6.628 -37.219 1.00 96.94 488 PHE A CA 1
ATOM 3671 C C . PHE A 1 488 ? 38.563 -5.943 -38.411 1.00 96.94 488 PHE A C 1
ATOM 3673 O O . PHE A 1 488 ? 39.376 -5.026 -38.262 1.00 96.94 488 PHE A O 1
ATOM 3680 N N . SER A 1 489 ? 38.264 -6.418 -39.616 1.00 96.00 489 SER A N 1
ATOM 3681 C CA . SER A 1 489 ? 38.819 -5.851 -40.842 1.00 96.00 489 SER A CA 1
ATOM 3682 C C . SER A 1 489 ? 37.773 -5.751 -41.934 1.00 96.00 489 SER A C 1
ATOM 3684 O O . SER A 1 489 ? 37.094 -6.727 -42.232 1.00 96.00 489 SER A O 1
ATOM 3686 N N . VAL A 1 490 ? 37.707 -4.593 -42.586 1.00 95.19 490 VAL A N 1
ATOM 3687 C CA . VAL A 1 490 ? 36.835 -4.361 -43.741 1.00 95.19 490 VAL A CA 1
ATOM 3688 C C . VAL A 1 490 ? 37.708 -4.196 -44.976 1.00 95.19 490 VAL A C 1
ATOM 3690 O O . VAL A 1 490 ? 38.619 -3.367 -44.995 1.00 95.19 490 VAL A O 1
ATOM 3693 N N . ALA A 1 491 ? 37.458 -4.994 -46.014 1.00 94.94 491 ALA A N 1
ATOM 3694 C CA . ALA A 1 491 ? 38.158 -4.897 -47.291 1.00 94.94 491 ALA A CA 1
ATOM 3695 C C . ALA A 1 491 ? 37.240 -4.278 -48.350 1.00 94.94 491 ALA A C 1
ATOM 3697 O O . ALA A 1 491 ? 36.231 -4.883 -48.695 1.00 94.94 491 ALA A O 1
ATOM 3698 N N . ILE A 1 492 ? 37.590 -3.110 -48.899 1.00 93.69 492 ILE A N 1
ATOM 3699 C CA . ILE A 1 492 ? 36.754 -2.392 -49.879 1.00 93.69 492 ILE A CA 1
ATOM 3700 C C . ILE A 1 492 ? 37.447 -2.338 -51.240 1.00 93.69 492 ILE A C 1
ATOM 3702 O O . ILE A 1 492 ? 38.519 -1.743 -51.411 1.00 93.69 492 ILE A O 1
ATOM 3706 N N . GLY A 1 493 ? 36.820 -2.983 -52.221 1.00 90.44 493 GLY A N 1
ATOM 3707 C CA . GLY A 1 493 ? 37.256 -3.064 -53.607 1.00 90.44 493 GLY A CA 1
ATOM 3708 C C . GLY A 1 493 ? 36.540 -2.081 -54.532 1.00 90.44 493 GLY A C 1
ATOM 3709 O O . GLY A 1 493 ? 35.349 -1.808 -54.380 1.00 90.44 493 GLY A O 1
ATOM 3710 N N . LYS A 1 494 ? 37.261 -1.603 -55.549 1.00 87.75 494 LYS A N 1
ATOM 3711 C CA . LYS A 1 494 ? 36.716 -0.841 -56.685 1.00 87.75 494 LYS A CA 1
ATOM 3712 C C . LYS A 1 494 ? 36.982 -1.570 -58.000 1.00 87.75 494 LYS A C 1
ATOM 3714 O O . LYS A 1 494 ? 38.107 -2.022 -58.233 1.00 87.75 494 LYS A O 1
ATOM 3719 N N . ALA A 1 495 ? 35.961 -1.688 -58.853 1.00 81.94 495 ALA A N 1
ATOM 3720 C CA . ALA A 1 495 ? 36.081 -2.295 -60.177 1.00 81.94 495 ALA A CA 1
ATOM 3721 C C . ALA A 1 495 ? 36.460 -1.253 -61.252 1.00 81.94 495 ALA A C 1
ATOM 3723 O O . ALA A 1 495 ? 36.442 -0.039 -61.034 1.00 81.94 495 ALA A O 1
ATOM 3724 N N . ALA A 1 496 ? 36.883 -1.733 -62.425 1.00 75.31 496 ALA A N 1
ATOM 3725 C CA . ALA A 1 496 ? 37.281 -0.870 -63.535 1.00 75.31 496 ALA A CA 1
ATOM 3726 C C . ALA A 1 496 ? 36.065 -0.162 -64.154 1.00 75.31 496 ALA A C 1
ATOM 3728 O O . ALA A 1 496 ? 35.114 -0.826 -64.553 1.00 75.31 496 ALA A O 1
ATOM 3729 N N . GLY A 1 497 ? 36.143 1.165 -64.307 1.00 72.62 497 GLY A N 1
ATOM 3730 C CA . GLY A 1 497 ? 35.115 1.975 -64.977 1.00 72.62 497 GLY A CA 1
ATOM 3731 C C . GLY A 1 497 ? 34.163 2.747 -64.054 1.00 72.62 497 GLY A C 1
ATOM 3732 O O . GLY A 1 497 ? 33.394 3.557 -64.564 1.00 72.62 497 GLY A O 1
ATOM 3733 N N . ASP A 1 498 ? 34.246 2.559 -62.734 1.00 75.25 498 ASP A N 1
ATOM 3734 C CA . ASP A 1 498 ? 33.369 3.227 -61.761 1.00 75.25 498 ASP A CA 1
ATOM 3735 C C . ASP A 1 498 ? 33.840 4.649 -61.388 1.00 75.25 498 ASP A C 1
ATOM 3737 O O . ASP A 1 498 ? 35.043 4.952 -61.439 1.00 75.25 498 ASP A O 1
ATOM 3741 N N . SER A 1 499 ? 32.896 5.508 -60.968 1.00 85.38 499 SER A N 1
ATOM 3742 C CA . SER A 1 499 ? 33.150 6.843 -60.395 1.00 85.38 499 SER A CA 1
ATOM 3743 C C . SER A 1 499 ? 34.049 6.781 -59.153 1.00 85.38 499 SER A C 1
ATOM 3745 O O . SER A 1 499 ? 34.276 5.709 -58.600 1.00 85.38 499 SER A O 1
ATOM 3747 N N . THR A 1 500 ? 34.579 7.921 -58.698 1.00 92.50 500 THR A N 1
ATOM 3748 C CA . THR A 1 500 ? 35.353 7.991 -57.444 1.00 92.50 500 THR A CA 1
ATOM 3749 C C . THR A 1 500 ? 34.547 7.407 -56.284 1.00 92.50 500 THR A C 1
ATOM 3751 O O . THR A 1 500 ? 33.381 7.762 -56.117 1.00 92.50 500 THR A O 1
ATOM 3754 N N . TYR A 1 501 ? 35.163 6.512 -55.512 1.00 94.75 501 TYR A N 1
ATOM 3755 C CA . TYR A 1 501 ? 34.574 5.973 -54.286 1.00 94.75 501 TYR A CA 1
ATOM 3756 C C . TYR A 1 501 ? 35.078 6.741 -53.071 1.00 94.75 501 TYR A C 1
ATOM 3758 O O . TYR A 1 501 ? 36.224 7.201 -53.073 1.00 94.75 501 TYR A O 1
ATOM 3766 N N . TYR A 1 502 ? 34.230 6.852 -52.053 1.00 95.81 502 TYR A N 1
ATOM 3767 C CA . TYR A 1 502 ? 34.496 7.585 -50.817 1.00 95.81 502 TYR A CA 1
ATOM 3768 C C . TYR A 1 502 ? 34.201 6.688 -49.619 1.00 95.81 502 TYR A C 1
ATOM 3770 O O . TYR A 1 502 ? 33.134 6.088 -49.571 1.00 95.81 502 TYR A O 1
ATOM 3778 N N . PHE A 1 503 ? 35.110 6.614 -48.651 1.00 96.38 503 PHE A N 1
ATOM 3779 C CA . PHE A 1 503 ? 34.921 5.843 -47.422 1.00 96.38 503 PHE A CA 1
ATOM 3780 C C . PHE A 1 503 ? 35.366 6.660 -46.213 1.00 96.38 503 PHE A C 1
ATOM 3782 O O . PHE A 1 503 ? 36.495 7.144 -46.177 1.00 96.38 503 PHE A O 1
ATOM 3789 N N . GLN A 1 504 ? 34.467 6.824 -45.254 1.00 96.69 504 GLN A N 1
ATOM 3790 C CA . GLN A 1 504 ? 34.595 7.719 -44.112 1.00 96.69 504 GLN A CA 1
ATOM 3791 C C . GLN A 1 504 ? 34.503 6.945 -42.795 1.00 96.69 504 GLN A C 1
ATOM 3793 O O . GLN A 1 504 ? 35.424 7.008 -41.981 1.00 96.69 504 GLN A O 1
ATOM 3798 N N . ASN A 1 505 ? 33.427 6.177 -42.608 1.00 96.44 505 ASN A N 1
ATOM 3799 C CA . ASN A 1 505 ? 33.160 5.432 -41.379 1.00 96.44 505 ASN A CA 1
ATOM 3800 C C . ASN A 1 505 ? 32.637 4.032 -41.729 1.00 96.44 505 ASN A C 1
ATOM 3802 O O . ASN A 1 505 ? 31.971 3.850 -42.751 1.00 96.44 505 ASN A O 1
ATOM 3806 N N . ALA A 1 506 ? 32.898 3.060 -40.862 1.00 95.69 506 ALA A N 1
ATOM 3807 C CA . ALA A 1 506 ? 32.138 1.818 -40.776 1.00 95.69 506 ALA A CA 1
ATOM 3808 C C . ALA A 1 506 ? 31.292 1.844 -39.500 1.00 95.69 506 ALA A C 1
ATOM 3810 O O . ALA A 1 506 ? 31.722 2.417 -38.506 1.00 95.69 506 ALA A O 1
ATOM 3811 N N . SER A 1 507 ? 30.123 1.221 -39.525 1.00 95.56 507 SER A N 1
ATOM 3812 C CA . SER A 1 507 ? 29.315 0.961 -38.336 1.00 95.56 507 SER A CA 1
ATOM 3813 C C . SER A 1 507 ? 29.147 -0.542 -38.189 1.00 95.56 507 SER A C 1
ATOM 3815 O O . SER A 1 507 ? 28.896 -1.231 -39.184 1.00 95.56 507 SER A O 1
ATOM 3817 N N . LEU A 1 508 ? 29.360 -1.024 -36.969 1.00 96.19 508 LEU A N 1
ATOM 3818 C CA . LEU A 1 508 ? 28.981 -2.366 -36.557 1.00 96.19 508 LEU A CA 1
ATOM 3819 C C . LEU A 1 508 ? 27.699 -2.248 -35.757 1.00 96.19 508 LEU A C 1
ATOM 3821 O O . LEU A 1 508 ? 27.653 -1.447 -34.830 1.00 96.19 508 LEU A O 1
ATOM 3825 N N . SER A 1 509 ? 26.696 -3.027 -36.120 1.00 94.62 509 SER A N 1
ATOM 3826 C CA . SER A 1 509 ? 25.395 -3.002 -35.467 1.00 94.62 509 SER A CA 1
ATOM 3827 C C . SER A 1 509 ? 24.954 -4.423 -35.147 1.00 94.62 509 SER A C 1
ATOM 3829 O O . SER A 1 509 ? 25.266 -5.352 -35.899 1.00 94.62 509 SER A O 1
ATOM 3831 N N . LEU A 1 510 ? 24.279 -4.576 -34.016 1.00 94.31 510 LEU A N 1
ATOM 3832 C CA . LEU A 1 510 ? 23.541 -5.781 -33.651 1.00 94.31 510 LEU A CA 1
ATOM 3833 C C . LEU A 1 510 ? 22.036 -5.593 -33.882 1.00 94.31 510 LEU A C 1
ATOM 3835 O O . LEU A 1 510 ? 21.265 -6.437 -33.463 1.00 94.31 510 LEU A O 1
ATOM 3839 N N . GLU A 1 511 ? 21.607 -4.501 -34.517 1.00 89.94 511 GLU A N 1
ATOM 3840 C CA . GLU A 1 511 ? 20.188 -4.207 -34.719 1.00 89.94 511 GLU A CA 1
ATOM 3841 C C . GLU A 1 511 ? 19.543 -5.105 -35.787 1.00 89.94 511 GLU A C 1
ATOM 3843 O O . GLU A 1 511 ? 20.141 -5.309 -36.854 1.00 89.94 511 GLU A O 1
ATOM 3848 N N . PRO A 1 512 ? 18.288 -5.538 -35.572 1.00 92.31 512 PRO A N 1
ATOM 3849 C CA . PRO A 1 512 ? 17.545 -5.539 -34.307 1.00 92.31 512 PRO A CA 1
ATOM 3850 C C . PRO A 1 512 ? 17.843 -6.791 -33.458 1.00 92.31 512 PRO A C 1
ATOM 3852 O O . PRO A 1 512 ? 17.347 -6.903 -32.348 1.00 92.31 512 PRO A O 1
ATOM 3855 N N . ASP A 1 513 ? 18.639 -7.739 -33.964 1.00 94.56 513 ASP A N 1
ATOM 3856 C CA . ASP A 1 513 ? 18.901 -9.067 -33.386 1.00 94.56 513 ASP A CA 1
ATOM 3857 C C . ASP A 1 513 ? 19.324 -9.048 -31.901 1.00 94.56 513 ASP A C 1
ATOM 3859 O O . ASP A 1 513 ? 18.944 -9.915 -31.116 1.00 94.56 513 ASP A O 1
ATOM 3863 N N . GLY A 1 514 ? 20.138 -8.064 -31.515 1.00 93.88 514 GLY A N 1
ATOM 3864 C CA . GLY A 1 514 ? 20.653 -7.877 -30.161 1.00 93.88 514 GLY A CA 1
ATOM 3865 C C . GLY A 1 514 ? 19.814 -6.947 -29.287 1.00 93.88 514 GLY A C 1
ATOM 3866 O O . GLY A 1 514 ? 20.202 -6.700 -28.150 1.00 93.88 514 GLY A O 1
ATOM 3867 N N . GLU A 1 515 ? 18.707 -6.400 -29.777 1.00 95.00 515 GLU A N 1
ATOM 3868 C CA . GLU A 1 515 ? 17.837 -5.551 -28.961 1.00 95.00 515 GLU A CA 1
ATOM 3869 C C . GLU A 1 515 ? 17.007 -6.409 -27.996 1.00 95.00 515 GLU A C 1
ATOM 3871 O O . GLU A 1 515 ? 16.578 -7.521 -28.325 1.00 95.00 515 GLU A O 1
ATOM 3876 N N . TYR A 1 516 ? 16.794 -5.895 -26.787 1.00 96.38 516 TYR A N 1
ATOM 3877 C CA . TYR A 1 516 ? 15.966 -6.536 -25.768 1.00 96.38 516 TYR A CA 1
ATOM 3878 C C . TYR A 1 516 ? 15.361 -5.504 -24.821 1.00 96.38 516 TYR A C 1
ATOM 3880 O O . TYR A 1 516 ? 15.869 -4.388 -24.682 1.00 96.38 516 TYR A O 1
ATOM 3888 N N . VAL A 1 517 ? 14.301 -5.934 -24.146 1.00 97.19 517 VAL A N 1
ATOM 3889 C CA . VAL A 1 517 ? 13.816 -5.338 -22.901 1.00 97.19 517 VAL A CA 1
ATOM 3890 C C . VAL A 1 517 ? 13.927 -6.382 -21.798 1.00 97.19 517 VAL A C 1
ATOM 3892 O O . VAL A 1 517 ? 13.762 -7.576 -22.044 1.00 97.19 517 VAL A O 1
ATOM 3895 N N . GLU A 1 518 ? 14.234 -5.950 -20.590 1.00 97.88 518 GLU A N 1
ATOM 3896 C CA . GLU A 1 518 ? 14.222 -6.776 -19.395 1.00 97.88 518 GLU A CA 1
ATOM 3897 C C . GLU A 1 518 ? 13.113 -6.298 -18.470 1.00 97.88 518 GLU A C 1
ATOM 3899 O O . GLU A 1 518 ? 12.971 -5.100 -18.223 1.00 97.88 518 GLU A O 1
ATOM 3904 N N . LEU A 1 519 ? 12.339 -7.251 -17.966 1.00 97.69 519 LEU A N 1
ATOM 3905 C CA . LEU A 1 519 ? 11.291 -7.033 -16.983 1.00 97.69 519 LEU A CA 1
ATOM 3906 C C . LEU A 1 519 ? 11.774 -7.550 -15.629 1.00 97.69 519 LEU A C 1
ATOM 3908 O O . LEU A 1 519 ? 12.358 -8.633 -15.578 1.00 97.69 519 LEU A O 1
ATOM 3912 N N . ILE A 1 520 ? 11.505 -6.814 -14.554 1.00 96.31 520 ILE A N 1
ATOM 3913 C CA . ILE A 1 520 ? 11.708 -7.258 -13.170 1.00 96.31 520 ILE A CA 1
ATOM 3914 C C . ILE A 1 520 ? 10.355 -7.495 -12.508 1.00 96.31 520 ILE A C 1
ATOM 3916 O O . ILE A 1 520 ? 9.413 -6.742 -12.742 1.00 96.31 520 ILE A O 1
ATOM 3920 N N . ASN A 1 521 ? 10.275 -8.543 -11.696 1.00 96.12 521 ASN A N 1
ATOM 3921 C CA . ASN A 1 521 ? 9.163 -8.798 -10.794 1.00 96.12 521 ASN A CA 1
ATOM 3922 C C . ASN A 1 521 ? 9.572 -8.391 -9.374 1.00 96.12 521 ASN A C 1
ATOM 3924 O O . ASN A 1 521 ? 10.546 -8.916 -8.848 1.00 96.12 521 ASN A O 1
ATOM 3928 N N . LEU A 1 522 ? 8.839 -7.461 -8.774 1.00 94.75 522 LEU A N 1
ATOM 3929 C CA . LEU A 1 522 ? 9.040 -6.930 -7.426 1.00 94.75 522 LEU A CA 1
ATOM 3930 C C . LEU A 1 522 ? 8.213 -7.676 -6.366 1.00 94.75 522 LEU A C 1
ATOM 3932 O O . LEU A 1 522 ? 8.330 -7.371 -5.182 1.00 94.75 522 LEU A O 1
ATOM 3936 N N . SER A 1 523 ? 7.368 -8.622 -6.778 1.00 93.69 523 SER A N 1
ATOM 3937 C CA . SER A 1 523 ? 6.545 -9.422 -5.869 1.00 93.69 523 SER A CA 1
ATOM 3938 C C . SER A 1 523 ? 7.237 -10.708 -5.418 1.00 93.69 523 SER A C 1
ATOM 3940 O O . SER A 1 523 ? 8.154 -11.223 -6.075 1.00 93.69 523 SER A O 1
ATOM 3942 N N . GLY A 1 524 ? 6.742 -11.239 -4.297 1.00 91.81 524 GLY A N 1
ATOM 3943 C CA . GLY A 1 524 ? 7.167 -12.514 -3.717 1.00 91.81 524 GLY A CA 1
ATOM 3944 C C . GLY A 1 524 ? 6.719 -13.752 -4.498 1.00 91.81 524 GLY A C 1
ATOM 3945 O O . GLY A 1 524 ? 7.194 -14.848 -4.204 1.00 91.81 524 GLY A O 1
ATOM 3946 N N . GLU A 1 525 ? 5.878 -13.592 -5.525 1.00 91.88 525 GLU A N 1
ATOM 3947 C CA . GLU A 1 525 ? 5.297 -14.696 -6.292 1.00 91.88 525 GLU A CA 1
ATOM 3948 C C . GLU A 1 525 ? 5.693 -14.655 -7.777 1.00 91.88 525 GLU A C 1
ATOM 3950 O O . GLU A 1 525 ? 5.871 -13.581 -8.349 1.00 91.88 525 GLU A O 1
ATOM 3955 N N . PRO A 1 526 ? 5.865 -15.806 -8.458 1.00 95.50 526 PRO A N 1
ATOM 3956 C CA . PRO A 1 526 ? 6.113 -15.826 -9.897 1.00 95.50 526 PRO A CA 1
ATOM 3957 C C . PRO A 1 526 ? 4.925 -15.281 -10.704 1.00 95.50 526 PRO A C 1
ATOM 3959 O O . PRO A 1 526 ? 3.784 -15.674 -10.477 1.00 95.50 526 PRO A O 1
ATOM 3962 N N . ILE A 1 527 ? 5.202 -14.469 -11.727 1.00 95.88 527 ILE A N 1
ATOM 3963 C CA . ILE A 1 527 ? 4.177 -13.868 -12.592 1.00 95.88 527 ILE A CA 1
ATOM 3964 C C . ILE A 1 527 ? 4.163 -14.544 -13.963 1.00 95.88 527 ILE A C 1
ATOM 3966 O O . ILE A 1 527 ? 5.190 -14.634 -14.642 1.00 95.88 527 ILE A O 1
ATOM 3970 N N . ASP A 1 528 ? 2.984 -15.006 -14.385 1.00 96.38 528 ASP A N 1
ATOM 3971 C CA . ASP A 1 528 ? 2.740 -15.493 -15.744 1.00 96.38 528 ASP A CA 1
ATOM 3972 C C . ASP A 1 528 ? 2.562 -14.312 -16.708 1.00 96.38 528 ASP A C 1
ATOM 3974 O O . ASP A 1 528 ? 1.520 -13.656 -16.749 1.00 96.38 528 ASP A O 1
ATOM 3978 N N . ALA A 1 529 ? 3.594 -14.072 -17.511 1.00 97.44 529 ALA A N 1
ATOM 3979 C CA . ALA A 1 529 ? 3.636 -13.020 -18.515 1.00 97.44 529 ALA A CA 1
ATOM 3980 C C . ALA A 1 529 ? 3.258 -13.532 -19.922 1.00 97.44 529 ALA A C 1
ATOM 3982 O O . ALA A 1 529 ? 3.526 -12.876 -20.931 1.00 97.44 529 ALA A O 1
ATOM 3983 N N . SER A 1 530 ? 2.662 -14.726 -20.026 1.00 97.44 530 SER A N 1
ATOM 3984 C CA . SER A 1 530 ? 2.275 -15.325 -21.308 1.00 97.44 530 SER A CA 1
ATOM 3985 C C . SER A 1 530 ? 1.286 -14.445 -22.074 1.00 97.44 530 SER A C 1
ATOM 3987 O O . SER A 1 530 ? 0.235 -14.052 -21.561 1.00 97.44 530 SER A O 1
ATOM 3989 N N . GLY A 1 531 ? 1.613 -14.147 -23.333 1.00 95.75 531 GLY A N 1
ATOM 3990 C CA . GLY A 1 531 ? 0.768 -13.344 -24.219 1.00 95.75 531 GLY A CA 1
ATOM 3991 C C . GLY A 1 531 ? 0.741 -11.846 -23.903 1.00 95.75 531 GLY A C 1
ATOM 3992 O O . GLY A 1 531 ? 0.008 -11.114 -24.567 1.00 95.75 531 GLY A O 1
ATOM 3993 N N . TRP A 1 532 ? 1.530 -11.379 -22.930 1.00 97.38 532 TRP A N 1
ATOM 3994 C CA . TRP A 1 532 ? 1.702 -9.951 -22.666 1.00 97.38 532 TRP A CA 1
ATOM 3995 C C . TRP A 1 532 ? 2.320 -9.251 -23.870 1.00 97.38 532 TRP A C 1
ATOM 3997 O O . TRP A 1 532 ? 3.005 -9.871 -24.681 1.00 97.38 532 TRP A O 1
ATOM 4007 N N . ILE A 1 533 ? 2.081 -7.955 -23.996 1.00 96.25 533 ILE A N 1
ATOM 4008 C CA . ILE A 1 533 ? 2.434 -7.155 -25.159 1.00 96.25 533 ILE A CA 1
ATOM 4009 C C . ILE A 1 533 ? 3.437 -6.075 -24.757 1.00 96.25 533 ILE A C 1
ATOM 4011 O O . ILE A 1 533 ? 3.190 -5.295 -23.844 1.00 96.25 533 ILE A O 1
ATOM 4015 N N . VAL A 1 534 ? 4.538 -5.981 -25.498 1.00 95.62 534 VAL A N 1
ATOM 4016 C CA . VAL A 1 534 ? 5.470 -4.852 -25.457 1.00 95.62 534 VAL A CA 1
ATOM 4017 C C . VAL A 1 534 ? 5.236 -3.996 -26.697 1.00 95.62 534 VAL A C 1
ATOM 4019 O O . VAL A 1 534 ? 5.300 -4.486 -27.829 1.00 95.62 534 VAL A O 1
ATOM 4022 N N . GLU A 1 535 ? 4.949 -2.713 -26.494 1.00 92.62 535 GLU A N 1
ATOM 4023 C CA . GLU A 1 535 ? 4.608 -1.771 -27.558 1.00 92.62 535 GLU A CA 1
ATOM 4024 C C . GLU A 1 535 ? 5.505 -0.530 -27.512 1.00 92.62 535 GLU A C 1
ATOM 4026 O O . GLU A 1 535 ? 5.533 0.200 -26.521 1.00 92.62 535 GLU A O 1
ATOM 4031 N N . GLY A 1 536 ? 6.196 -0.247 -28.621 1.00 87.94 536 GLY A N 1
ATOM 4032 C CA . GLY A 1 536 ? 6.816 1.060 -28.839 1.00 87.94 536 GLY A CA 1
ATOM 4033 C C . GLY A 1 536 ? 5.759 2.096 -29.235 1.00 87.94 536 GLY A C 1
ATOM 4034 O O . GLY A 1 536 ? 5.234 2.049 -30.345 1.00 87.94 536 GLY A O 1
ATOM 4035 N N . VAL A 1 537 ? 5.459 3.058 -28.357 1.00 76.06 537 VAL A N 1
ATOM 4036 C CA . VAL A 1 537 ? 4.340 4.016 -28.534 1.00 76.06 537 VAL A CA 1
ATOM 4037 C C . VAL A 1 537 ? 4.689 5.164 -29.506 1.00 76.06 537 VAL A C 1
ATOM 4039 O O . VAL A 1 537 ? 3.822 5.906 -29.977 1.00 76.06 537 VAL A O 1
ATOM 4042 N N . ALA A 1 538 ? 5.967 5.317 -29.866 1.00 66.94 538 ALA A N 1
ATOM 4043 C CA . ALA A 1 538 ? 6.415 6.300 -30.852 1.00 66.94 538 ALA A CA 1
ATOM 4044 C C . ALA A 1 538 ? 5.934 5.968 -32.282 1.00 66.94 538 ALA A C 1
ATOM 4046 O O . ALA A 1 538 ? 5.594 4.833 -32.610 1.00 66.94 538 ALA A O 1
ATOM 4047 N N . ALA A 1 539 ? 5.934 6.964 -33.179 1.00 53.69 539 ALA A N 1
ATOM 4048 C CA . ALA A 1 539 ? 5.474 6.803 -34.560 1.00 53.69 539 ALA A CA 1
ATOM 4049 C C . ALA A 1 539 ? 6.250 5.702 -35.318 1.00 53.69 539 ALA A C 1
ATOM 4051 O O . ALA A 1 539 ? 7.334 5.925 -35.860 1.00 53.69 539 ALA A O 1
ATOM 4052 N N . GLY A 1 540 ? 5.626 4.525 -35.399 1.00 62.75 540 GLY A N 1
ATOM 4053 C CA . GLY A 1 540 ? 6.143 3.344 -36.076 1.00 62.75 540 GLY A CA 1
ATOM 4054 C C . GLY A 1 540 ? 6.929 2.374 -35.183 1.00 62.75 540 GLY A C 1
ATOM 4055 O O . GLY A 1 540 ? 7.556 1.472 -35.739 1.00 62.75 540 GLY A O 1
ATOM 4056 N N . GLY A 1 541 ? 6.913 2.525 -33.856 1.00 76.56 541 GLY A N 1
ATOM 4057 C CA . GLY A 1 541 ? 7.315 1.435 -32.965 1.00 76.56 541 GLY A CA 1
ATOM 4058 C C . GLY A 1 541 ? 6.511 0.166 -33.264 1.00 76.56 541 GLY A C 1
ATOM 4059 O O . GLY A 1 541 ? 5.397 0.235 -33.795 1.00 76.56 541 GLY A O 1
ATOM 4060 N N . ARG A 1 542 ? 7.129 -0.989 -33.022 1.00 87.06 542 ARG A N 1
ATOM 4061 C CA . ARG A 1 542 ? 6.514 -2.295 -33.258 1.00 87.06 542 ARG A CA 1
ATOM 4062 C C . ARG A 1 542 ? 5.881 -2.845 -31.989 1.00 87.06 542 ARG A C 1
ATOM 4064 O O . ARG A 1 542 ? 6.293 -2.521 -30.876 1.00 87.06 542 ARG A O 1
ATOM 4071 N N . THR A 1 543 ? 4.896 -3.702 -32.185 1.00 92.00 543 THR A N 1
ATOM 4072 C CA . THR A 1 543 ? 4.211 -4.455 -31.148 1.00 92.00 543 THR A CA 1
ATOM 4073 C C . THR A 1 543 ? 4.665 -5.909 -31.206 1.00 92.00 543 THR A C 1
ATOM 4075 O O . THR A 1 543 ? 4.532 -6.593 -32.228 1.00 92.00 543 THR A O 1
ATOM 4078 N N . ALA A 1 544 ? 5.173 -6.398 -30.083 1.00 94.62 544 ALA A N 1
ATOM 4079 C CA . ALA A 1 544 ? 5.536 -7.792 -29.908 1.00 94.62 544 ALA A CA 1
ATOM 4080 C C . ALA A 1 544 ? 4.822 -8.377 -28.694 1.00 94.62 544 ALA A C 1
ATOM 4082 O O . ALA A 1 544 ? 4.543 -7.673 -27.731 1.00 94.62 544 ALA A O 1
ATOM 4083 N N . SER A 1 545 ? 4.535 -9.672 -28.750 1.00 96.44 545 SER A N 1
ATOM 4084 C CA . SER A 1 545 ? 3.995 -10.426 -27.623 1.00 96.44 545 SER A CA 1
ATOM 4085 C C . SER A 1 545 ? 5.062 -11.318 -26.997 1.00 96.44 545 SER A C 1
ATOM 4087 O O . SER A 1 545 ? 5.964 -11.804 -27.687 1.00 96.44 545 SER A O 1
ATOM 4089 N N . LEU A 1 546 ? 4.965 -11.530 -25.691 1.00 97.69 546 LEU A N 1
ATOM 4090 C CA . LEU A 1 546 ? 5.712 -12.559 -24.988 1.00 97.69 546 LEU A CA 1
ATOM 4091 C C . LEU A 1 546 ? 5.113 -13.932 -25.336 1.00 97.69 546 LEU A C 1
ATOM 4093 O O . LEU A 1 546 ? 3.887 -14.062 -25.418 1.00 97.69 546 LEU A O 1
ATOM 4097 N N . PRO A 1 547 ? 5.946 -14.959 -25.576 1.00 97.56 547 PRO A N 1
ATOM 4098 C CA . PRO A 1 547 ? 5.458 -16.287 -25.923 1.00 97.56 547 PRO A CA 1
ATOM 4099 C C . PRO A 1 547 ? 4.642 -16.911 -24.784 1.00 97.56 547 PRO A C 1
ATOM 4101 O O . PRO A 1 547 ? 4.756 -16.516 -23.626 1.00 97.56 547 PRO A O 1
ATOM 4104 N N . GLU A 1 548 ? 3.858 -17.935 -25.114 1.00 96.56 548 GLU A N 1
ATOM 4105 C CA . GLU A 1 548 ? 3.279 -18.838 -24.111 1.00 96.56 548 GLU A CA 1
ATOM 4106 C C . GLU A 1 548 ? 4.378 -19.422 -23.205 1.00 96.56 548 GLU A C 1
ATOM 4108 O O . GLU A 1 548 ? 5.508 -19.631 -23.657 1.00 96.56 548 GLU A O 1
ATOM 4113 N N . ASP A 1 549 ? 4.030 -19.707 -21.950 1.00 94.50 549 ASP A N 1
ATOM 4114 C CA . ASP A 1 549 ? 4.931 -20.180 -20.890 1.00 94.50 549 ASP A CA 1
ATOM 4115 C C . ASP A 1 549 ? 5.994 -19.146 -20.448 1.00 94.50 549 ASP A C 1
ATOM 4117 O O . ASP A 1 549 ? 6.999 -19.505 -19.827 1.00 94.50 549 ASP A O 1
ATOM 4121 N N . SER A 1 550 ? 5.799 -17.857 -20.755 1.00 97.88 550 SER A N 1
ATOM 4122 C CA . SER A 1 550 ? 6.666 -16.790 -20.241 1.00 97.88 550 SER A CA 1
ATOM 4123 C C . SER A 1 550 ? 6.373 -16.564 -18.765 1.00 97.88 550 SER A C 1
ATOM 4125 O O . SER A 1 550 ? 5.277 -16.151 -18.404 1.00 97.88 550 SER A O 1
ATOM 4127 N N . THR A 1 551 ? 7.355 -16.794 -17.898 1.00 97.94 551 THR A N 1
ATOM 4128 C CA . THR A 1 551 ? 7.211 -16.574 -16.455 1.00 97.94 551 THR A CA 1
ATOM 4129 C C . THR A 1 551 ? 8.346 -15.700 -15.947 1.00 97.94 551 THR A C 1
ATOM 4131 O O . THR A 1 551 ? 9.514 -15.928 -16.275 1.00 97.94 551 THR A O 1
ATOM 4134 N N . ILE A 1 552 ? 8.008 -14.714 -15.122 1.00 97.69 552 ILE A N 1
ATOM 4135 C CA . ILE A 1 552 ? 8.971 -13.902 -14.382 1.00 97.69 552 ILE A CA 1
ATOM 4136 C C . ILE A 1 552 ? 9.036 -14.474 -12.959 1.00 97.69 552 ILE A C 1
ATOM 4138 O O . ILE A 1 552 ? 8.025 -14.437 -12.258 1.00 97.69 552 ILE A O 1
ATOM 4142 N N . PRO A 1 553 ? 10.164 -15.061 -12.516 1.00 96.75 553 PRO A N 1
ATOM 4143 C CA . PRO A 1 553 ? 10.284 -15.594 -11.161 1.00 96.75 553 PRO A CA 1
ATOM 4144 C C . PRO A 1 553 ? 10.008 -14.522 -10.102 1.00 96.75 553 PRO A C 1
ATOM 4146 O O . PRO A 1 553 ? 10.220 -13.340 -10.368 1.00 96.75 553 PRO A O 1
ATOM 4149 N N . ALA A 1 554 ? 9.585 -14.936 -8.906 1.00 94.94 554 ALA A N 1
ATOM 4150 C CA . ALA A 1 554 ? 9.526 -14.065 -7.730 1.00 94.94 554 ALA A CA 1
ATOM 4151 C C . ALA A 1 554 ? 10.861 -13.337 -7.540 1.00 94.94 554 ALA A C 1
ATOM 4153 O O . ALA A 1 554 ? 11.915 -13.987 -7.590 1.00 94.94 554 ALA A O 1
ATOM 4154 N N . HIS A 1 555 ? 10.819 -12.012 -7.376 1.00 94.62 555 HIS A N 1
ATOM 4155 C CA . HIS A 1 555 ? 12.012 -11.162 -7.276 1.00 94.62 555 HIS A CA 1
ATOM 4156 C C . HIS A 1 555 ? 13.041 -11.348 -8.417 1.00 94.62 555 HIS A C 1
ATOM 4158 O O . HIS A 1 555 ? 14.230 -11.058 -8.277 1.00 94.62 555 HIS A O 1
ATOM 4164 N N . GLY A 1 556 ? 12.611 -11.913 -9.546 1.00 95.44 556 GLY A N 1
ATOM 4165 C CA . GLY A 1 556 ? 13.460 -12.290 -10.667 1.00 95.44 556 GLY A CA 1
ATOM 4166 C C . GLY A 1 556 ? 13.292 -11.370 -11.866 1.00 95.44 556 GLY A C 1
ATOM 4167 O O . GLY A 1 556 ? 12.494 -10.435 -11.864 1.00 95.44 556 GLY A O 1
ATOM 4168 N N . VAL A 1 557 ? 14.034 -11.682 -12.928 1.00 96.94 557 VAL A N 1
ATOM 4169 C CA . VAL A 1 557 ? 13.956 -10.961 -14.202 1.00 96.94 557 VAL A CA 1
ATOM 4170 C C . VAL A 1 557 ? 13.587 -11.884 -15.360 1.00 96.94 557 VAL A C 1
ATOM 4172 O O . VAL A 1 557 ? 13.812 -13.100 -15.316 1.00 96.94 557 VAL A O 1
ATOM 4175 N N . LEU A 1 558 ? 13.020 -11.297 -16.411 1.00 98.06 558 LEU A N 1
ATOM 4176 C CA . LEU A 1 558 ? 12.758 -11.928 -17.701 1.00 98.06 558 LEU A CA 1
ATOM 4177 C C . LEU A 1 558 ? 13.313 -11.039 -18.812 1.00 98.06 558 LEU A C 1
ATOM 4179 O O . LEU A 1 558 ? 12.865 -9.909 -18.997 1.00 98.06 558 LEU A O 1
ATOM 4183 N N . VAL A 1 559 ? 14.252 -11.570 -19.591 1.00 98.25 559 VAL A N 1
ATOM 4184 C CA . VAL A 1 559 ? 14.777 -10.888 -20.778 1.00 98.25 559 VAL A CA 1
ATOM 4185 C C . VAL A 1 559 ? 13.899 -11.246 -21.974 1.00 98.25 559 VAL A C 1
ATOM 4187 O O . VAL A 1 559 ? 13.803 -12.409 -22.356 1.00 98.25 559 VAL A O 1
ATOM 4190 N N . ALA A 1 560 ? 13.274 -10.261 -22.606 1.00 97.81 560 ALA A N 1
ATOM 4191 C CA . ALA A 1 560 ? 12.530 -10.435 -23.845 1.00 97.81 560 ALA A CA 1
ATOM 4192 C C . ALA A 1 560 ? 13.337 -9.839 -25.005 1.00 97.81 560 ALA A C 1
ATOM 4194 O O . ALA A 1 560 ? 13.422 -8.620 -25.173 1.00 97.81 560 ALA A O 1
ATOM 4195 N N . ALA A 1 561 ? 13.970 -10.709 -25.794 1.00 97.38 561 ALA A N 1
ATOM 4196 C CA . ALA A 1 561 ? 14.870 -10.313 -26.874 1.00 97.38 561 ALA A CA 1
ATOM 4197 C C . ALA A 1 561 ? 14.252 -10.539 -28.257 1.00 97.38 561 ALA A C 1
ATOM 4199 O O . ALA A 1 561 ? 13.398 -11.408 -28.444 1.00 97.38 561 ALA A O 1
ATOM 4200 N N . VAL A 1 562 ? 14.717 -9.773 -29.244 1.00 96.25 562 VAL A N 1
ATOM 4201 C CA . VAL A 1 562 ? 14.208 -9.848 -30.623 1.00 96.25 562 VAL A CA 1
ATOM 4202 C C . VAL A 1 562 ? 14.560 -11.168 -31.304 1.00 96.25 562 VAL A C 1
ATOM 4204 O O . VAL A 1 562 ? 13.693 -11.776 -31.931 1.00 96.25 562 VAL A O 1
ATOM 4207 N N . ASP A 1 563 ? 15.816 -11.605 -31.198 1.00 96.75 563 ASP A N 1
ATOM 4208 C CA . ASP A 1 563 ? 16.290 -12.857 -31.789 1.00 96.75 563 ASP A CA 1
ATOM 4209 C C . ASP A 1 563 ? 17.185 -13.615 -30.804 1.00 96.75 563 ASP A C 1
ATOM 4211 O O . ASP A 1 563 ? 18.361 -13.301 -30.612 1.00 96.75 563 ASP A O 1
ATOM 4215 N N . VAL A 1 564 ? 16.617 -14.608 -30.123 1.00 97.06 564 VAL A N 1
ATOM 4216 C CA . VAL A 1 564 ? 17.312 -15.316 -29.039 1.00 97.06 564 VAL A CA 1
ATOM 4217 C C . VAL A 1 564 ? 18.322 -16.316 -29.585 1.00 97.06 564 VAL A C 1
ATOM 4219 O O . VAL A 1 564 ? 19.390 -16.493 -28.989 1.00 97.06 564 VAL A O 1
ATOM 4222 N N . ASP A 1 565 ? 17.982 -16.989 -30.685 1.00 95.12 565 ASP A N 1
ATOM 4223 C CA . ASP A 1 565 ? 18.688 -18.176 -31.166 1.00 95.12 565 ASP A CA 1
ATOM 4224 C C . ASP A 1 565 ? 18.724 -18.342 -32.701 1.00 95.12 565 ASP A C 1
ATOM 4226 O O . ASP A 1 565 ? 18.984 -19.448 -33.181 1.00 95.12 565 ASP A O 1
ATOM 4230 N N . ASP A 1 566 ? 18.559 -17.252 -33.463 1.00 94.81 566 ASP A N 1
ATOM 4231 C CA . ASP A 1 566 ? 18.611 -17.195 -34.939 1.00 94.81 566 ASP A CA 1
ATOM 4232 C C . ASP A 1 566 ? 17.405 -17.886 -35.596 1.00 94.81 566 ASP A C 1
ATOM 4234 O O . ASP A 1 566 ? 17.454 -18.346 -36.742 1.00 94.81 566 ASP A O 1
ATOM 4238 N N . THR A 1 567 ? 16.306 -18.015 -34.847 1.00 94.81 567 THR A N 1
ATOM 4239 C CA . THR A 1 567 ? 15.050 -18.595 -35.337 1.00 94.81 567 THR A CA 1
ATOM 4240 C C . THR A 1 567 ? 14.019 -17.537 -35.719 1.00 94.81 567 THR A C 1
ATOM 4242 O O . THR A 1 567 ? 12.980 -17.891 -36.290 1.00 94.81 567 THR A O 1
ATOM 4245 N N . GLN A 1 568 ? 14.288 -16.254 -35.446 1.00 95.00 568 GLN A N 1
ATOM 4246 C CA . GLN A 1 568 ? 13.359 -15.168 -35.734 1.00 95.00 568 GLN A CA 1
ATOM 4247 C C . GLN A 1 568 ? 13.191 -14.952 -37.252 1.00 95.00 568 GLN A C 1
ATOM 4249 O O . GLN A 1 568 ? 14.163 -14.657 -37.957 1.00 95.00 568 GLN A O 1
ATOM 4254 N N . PRO A 1 569 ? 11.958 -15.042 -37.796 1.00 92.62 569 PRO A N 1
ATOM 4255 C CA . PRO A 1 569 ? 11.738 -14.907 -39.231 1.00 92.62 569 PRO A CA 1
ATOM 4256 C C . PRO A 1 569 ? 12.227 -13.570 -39.805 1.00 92.62 569 PRO A C 1
ATOM 4258 O O . PRO A 1 569 ? 11.757 -12.498 -39.414 1.00 92.62 569 PRO A O 1
ATOM 4261 N N . GLY A 1 570 ? 13.108 -13.643 -40.806 1.00 91.38 570 GLY A N 1
ATOM 4262 C CA . GLY A 1 570 ? 13.707 -12.479 -41.467 1.00 91.38 570 GLY A CA 1
ATOM 4263 C C . GLY A 1 570 ? 15.034 -12.005 -40.865 1.00 91.38 570 GLY A C 1
ATOM 4264 O O . GLY A 1 570 ? 15.652 -11.097 -41.435 1.00 91.38 570 GLY A O 1
ATOM 4265 N N . LEU A 1 571 ? 15.484 -12.629 -39.773 1.00 93.44 571 LEU A N 1
ATOM 4266 C CA . LEU A 1 571 ? 16.759 -12.357 -39.110 1.00 93.44 571 LEU A CA 1
ATOM 4267 C C . LEU A 1 571 ? 17.723 -13.550 -39.139 1.00 93.44 571 LEU A C 1
ATOM 4269 O O . LEU A 1 571 ? 18.732 -13.500 -38.465 1.00 93.44 571 LEU A O 1
ATOM 4273 N N . GLU A 1 572 ? 17.520 -14.552 -39.998 1.00 93.81 572 GLU A N 1
ATOM 4274 C CA . GLU A 1 572 ? 18.354 -15.765 -40.041 1.00 93.81 572 GLU A CA 1
ATOM 4275 C C . GLU A 1 572 ? 19.780 -15.483 -40.585 1.00 93.81 572 GLU A C 1
ATOM 4277 O O . GLU A 1 572 ? 20.093 -15.707 -41.765 1.00 93.81 572 GLU A O 1
ATOM 4282 N N . ASN A 1 573 ? 20.648 -14.918 -39.744 1.00 91.69 573 ASN A N 1
ATOM 4283 C CA . ASN A 1 573 ? 21.927 -14.307 -40.104 1.00 91.69 573 ASN A CA 1
ATOM 4284 C C . ASN A 1 573 ? 23.090 -14.647 -39.140 1.00 91.69 573 ASN A C 1
ATOM 4286 O O . ASN A 1 573 ? 24.222 -14.173 -39.333 1.00 91.69 573 ASN A O 1
ATOM 4290 N N . ASP A 1 574 ? 22.839 -15.554 -38.194 1.00 92.44 574 ASP A N 1
ATOM 4291 C CA . ASP A 1 574 ? 23.710 -16.016 -37.115 1.00 92.44 574 ASP A CA 1
ATOM 4292 C C . ASP A 1 574 ? 24.099 -14.934 -36.076 1.00 92.44 574 ASP A C 1
ATOM 4294 O O . ASP A 1 574 ? 25.137 -15.074 -35.407 1.00 92.44 574 ASP A O 1
ATOM 4298 N N . ILE A 1 575 ? 23.353 -13.836 -35.965 1.00 94.19 575 ILE A N 1
ATOM 4299 C CA . ILE A 1 575 ? 23.459 -12.894 -34.843 1.00 94.19 575 ILE A CA 1
ATOM 4300 C C . ILE A 1 575 ? 22.313 -13.223 -33.895 1.00 94.19 575 ILE A C 1
ATOM 4302 O O . ILE A 1 575 ? 21.185 -13.377 -34.321 1.00 94.19 575 ILE A O 1
ATOM 4306 N N . THR A 1 576 ? 22.618 -13.385 -32.612 1.00 95.19 576 THR A N 1
ATOM 4307 C CA . THR A 1 576 ? 21.616 -13.735 -31.601 1.00 95.19 576 THR A CA 1
ATOM 4308 C C . THR A 1 576 ? 21.892 -12.951 -30.336 1.00 95.19 576 THR A C 1
ATOM 4310 O O . THR A 1 576 ? 23.060 -12.704 -30.018 1.00 95.19 576 THR A O 1
ATOM 4313 N N . ALA A 1 577 ? 20.852 -12.616 -29.582 1.00 95.44 577 ALA A N 1
ATOM 4314 C CA . ALA A 1 577 ? 20.973 -11.972 -28.283 1.00 95.44 577 ALA A CA 1
ATOM 4315 C C . ALA A 1 577 ? 21.840 -12.803 -27.324 1.00 95.44 577 ALA A C 1
ATOM 4317 O O . ALA A 1 577 ? 22.733 -12.258 -26.675 1.00 95.44 577 ALA A O 1
ATOM 4318 N N . ARG A 1 578 ? 21.677 -14.139 -27.300 1.00 95.31 578 ARG A N 1
ATOM 4319 C CA . ARG A 1 578 ? 22.502 -15.014 -26.446 1.00 95.31 578 ARG A CA 1
ATOM 4320 C C . ARG A 1 578 ? 23.990 -14.897 -26.756 1.00 95.31 578 ARG A C 1
ATOM 4322 O O . ARG A 1 578 ? 24.798 -14.752 -25.843 1.00 95.31 578 ARG A O 1
ATOM 4329 N N . ALA A 1 579 ? 24.362 -14.941 -28.036 1.00 93.94 579 ALA A N 1
ATOM 4330 C CA . ALA A 1 579 ? 25.763 -14.832 -28.432 1.00 93.94 579 ALA A CA 1
ATOM 4331 C C . ALA A 1 579 ? 26.304 -13.399 -28.317 1.00 93.94 579 ALA A C 1
ATOM 4333 O O . ALA A 1 579 ? 27.486 -13.225 -28.027 1.00 93.94 579 ALA A O 1
ATOM 4334 N N . ALA A 1 580 ? 25.469 -12.388 -28.568 1.00 93.31 580 ALA A N 1
ATOM 4335 C CA . ALA A 1 580 ? 25.845 -10.980 -28.487 1.00 93.31 580 ALA A CA 1
ATOM 4336 C C . ALA A 1 580 ? 26.179 -10.560 -27.051 1.00 93.31 580 ALA A C 1
ATOM 4338 O O . ALA A 1 580 ? 27.173 -9.863 -26.834 1.00 93.31 580 ALA A O 1
ATOM 4339 N N . TRP A 1 581 ? 25.381 -11.031 -26.091 1.00 93.75 581 TRP A N 1
ATOM 4340 C CA . TRP A 1 581 ? 25.441 -10.601 -24.695 1.00 93.75 581 TRP A CA 1
ATOM 4341 C C . TRP A 1 581 ? 26.045 -11.639 -23.742 1.00 93.75 581 TRP A C 1
ATOM 4343 O O . TRP A 1 581 ? 26.108 -11.390 -22.545 1.00 93.75 581 TRP A O 1
ATOM 4353 N N . ASP A 1 582 ? 26.557 -12.761 -24.267 1.00 92.69 582 ASP A N 1
ATOM 4354 C CA . ASP A 1 582 ? 27.183 -13.851 -23.490 1.00 92.69 582 ASP A CA 1
ATOM 4355 C C . ASP A 1 582 ? 26.247 -14.419 -22.404 1.00 92.69 582 ASP A C 1
ATOM 4357 O O . ASP A 1 582 ? 26.666 -14.721 -21.285 1.00 92.69 582 ASP A O 1
ATOM 4361 N N . LEU A 1 583 ? 24.955 -14.543 -22.735 1.00 93.25 583 LEU A N 1
ATOM 4362 C CA . LEU A 1 583 ? 23.933 -15.027 -21.806 1.00 93.25 583 LEU A CA 1
ATOM 4363 C C . LEU A 1 583 ? 24.091 -16.530 -21.544 1.00 93.25 583 LEU A C 1
ATOM 4365 O O . LEU A 1 583 ? 24.238 -17.303 -22.500 1.00 93.25 583 LEU A O 1
ATOM 4369 N N . PRO A 1 584 ? 24.006 -16.979 -20.279 1.00 93.62 584 PRO A N 1
ATOM 4370 C CA . PRO A 1 584 ? 24.102 -18.392 -19.960 1.00 93.62 584 PRO A CA 1
ATOM 4371 C C . PRO A 1 584 ? 22.871 -19.168 -20.460 1.00 93.62 584 PRO A C 1
ATOM 4373 O O . PRO A 1 584 ? 21.793 -18.613 -20.682 1.00 93.62 584 PRO A O 1
ATOM 4376 N N . ASP A 1 585 ? 23.032 -20.481 -20.647 1.00 93.31 585 ASP A N 1
ATOM 4377 C CA . ASP A 1 585 ? 21.970 -21.354 -21.170 1.00 93.31 585 ASP A CA 1
ATOM 4378 C C . ASP A 1 585 ? 20.718 -21.367 -20.270 1.00 93.31 585 ASP A C 1
ATOM 4380 O O . ASP A 1 585 ? 19.614 -21.587 -20.765 1.00 93.31 585 ASP A O 1
ATOM 4384 N N . ASP A 1 586 ? 20.886 -21.120 -18.967 1.00 94.44 586 ASP A N 1
ATOM 4385 C CA . ASP A 1 586 ? 19.835 -21.073 -17.945 1.00 94.44 586 ASP A CA 1
ATOM 4386 C C . ASP A 1 586 ? 19.296 -19.662 -17.655 1.00 94.44 586 ASP A C 1
ATOM 4388 O O . ASP A 1 586 ? 18.435 -19.522 -16.789 1.00 94.44 586 ASP A O 1
ATOM 4392 N N . ALA A 1 587 ? 19.747 -18.628 -18.379 1.00 95.69 587 ALA A N 1
ATOM 4393 C CA . ALA A 1 587 ? 19.133 -17.304 -18.295 1.00 95.69 587 ALA A CA 1
ATOM 4394 C C . ALA A 1 587 ? 17.642 -17.375 -18.655 1.00 95.69 587 ALA A C 1
ATOM 4396 O O . ALA A 1 587 ? 17.268 -18.016 -19.646 1.00 95.69 587 ALA A O 1
ATOM 4397 N N . ASN A 1 588 ? 16.810 -16.673 -17.883 1.00 97.25 588 ASN A N 1
ATOM 4398 C CA . ASN A 1 588 ? 15.386 -16.533 -18.159 1.00 97.25 588 ASN A CA 1
ATOM 4399 C C . ASN A 1 588 ? 15.176 -15.538 -19.310 1.00 97.25 588 ASN A C 1
ATOM 4401 O O . ASN A 1 588 ? 15.007 -14.340 -19.095 1.00 97.25 588 ASN A O 1
ATOM 4405 N N . ILE A 1 589 ? 15.280 -16.035 -20.543 1.00 98.00 589 ILE A N 1
ATOM 4406 C CA . ILE A 1 589 ? 15.162 -15.247 -21.771 1.00 98.00 589 ILE A CA 1
ATOM 4407 C C . ILE A 1 589 ? 14.159 -15.882 -22.731 1.00 98.00 589 ILE A C 1
ATOM 4409 O O . ILE A 1 589 ? 14.205 -17.088 -22.992 1.00 98.00 589 ILE A O 1
ATOM 4413 N N . VAL A 1 590 ? 13.300 -15.044 -23.304 1.00 98.00 590 VAL A N 1
ATOM 4414 C CA . VAL A 1 590 ? 12.277 -15.411 -24.287 1.00 98.00 590 VAL A CA 1
ATOM 4415 C C . VAL A 1 590 ? 12.440 -14.616 -25.579 1.00 98.00 590 VAL A C 1
ATOM 4417 O O . VAL A 1 590 ? 12.981 -13.509 -25.587 1.00 98.00 590 VAL A O 1
ATOM 4420 N N . GLN A 1 591 ? 11.983 -15.203 -26.689 1.00 97.75 591 GLN A N 1
ATOM 4421 C CA . GLN A 1 591 ? 11.983 -14.548 -27.995 1.00 97.75 591 GLN A CA 1
ATOM 4422 C C . GLN A 1 591 ? 10.658 -13.830 -28.229 1.00 97.75 591 GLN A C 1
ATOM 4424 O O . GLN A 1 591 ? 9.596 -14.454 -28.187 1.00 97.75 591 GLN A O 1
ATOM 4429 N N . LEU A 1 592 ? 10.741 -12.532 -28.509 1.00 96.88 592 LEU A N 1
ATOM 4430 C CA . LEU A 1 592 ? 9.600 -11.682 -28.823 1.00 96.88 592 LEU A CA 1
ATOM 4431 C C . LEU A 1 592 ? 8.867 -12.161 -30.085 1.00 96.88 592 LEU A C 1
ATOM 4433 O O . LEU A 1 592 ? 9.461 -12.364 -31.146 1.00 96.88 592 LEU A O 1
ATOM 4437 N N . GLN A 1 593 ? 7.545 -12.293 -29.987 1.00 95.56 593 GLN A N 1
ATOM 4438 C CA . GLN A 1 593 ? 6.677 -12.694 -31.090 1.00 95.56 593 GLN A CA 1
ATOM 4439 C C . GLN A 1 593 ? 6.003 -11.473 -31.715 1.00 95.56 593 GLN A C 1
ATOM 4441 O O . GLN A 1 593 ? 4.994 -10.965 -31.224 1.00 95.56 593 GLN A O 1
ATOM 4446 N N . PHE A 1 594 ? 6.565 -11.001 -32.823 1.00 92.50 594 PHE A N 1
ATOM 4447 C CA . PHE A 1 594 ? 6.035 -9.866 -33.577 1.00 92.50 594 PHE A CA 1
ATOM 4448 C C . PHE A 1 594 ? 4.740 -10.229 -34.306 1.00 92.50 594 PHE A C 1
ATOM 4450 O O . PHE A 1 594 ? 4.646 -11.283 -34.944 1.00 92.50 594 PHE A O 1
ATOM 4457 N N . LEU A 1 595 ? 3.751 -9.337 -34.241 1.00 85.25 595 LEU A N 1
ATOM 4458 C CA . LEU A 1 595 ? 2.438 -9.566 -34.840 1.00 85.25 595 LEU A CA 1
ATOM 4459 C C . LEU A 1 595 ? 2.533 -9.640 -36.376 1.00 85.25 595 LEU A C 1
ATOM 4461 O O . LEU A 1 595 ? 3.197 -8.824 -37.015 1.00 85.25 595 LEU A O 1
ATOM 4465 N N . GLU A 1 596 ? 1.831 -10.602 -36.995 1.00 78.56 596 GLU A N 1
ATOM 4466 C CA . GLU A 1 596 ? 1.906 -10.852 -38.450 1.00 78.56 596 GLU A CA 1
ATOM 4467 C C . GLU A 1 596 ? 1.588 -9.609 -39.300 1.00 78.56 596 GLU A C 1
ATOM 4469 O O . GLU A 1 596 ? 2.126 -9.442 -40.401 1.00 78.56 596 GLU A O 1
ATOM 4474 N N . GLU A 1 597 ? 0.719 -8.731 -38.792 1.00 79.81 597 GLU A N 1
ATOM 4475 C CA . GLU A 1 597 ? 0.287 -7.504 -39.467 1.00 79.81 597 GLU A CA 1
ATOM 4476 C C . GLU A 1 597 ? 1.433 -6.506 -39.691 1.00 79.81 597 GLU A C 1
ATOM 4478 O O . GLU A 1 597 ? 1.376 -5.701 -40.624 1.00 79.81 597 GLU A O 1
ATOM 4483 N N . GLU A 1 598 ? 2.513 -6.602 -38.914 1.00 76.31 598 GLU A N 1
ATOM 4484 C CA . GLU A 1 598 ? 3.691 -5.744 -39.050 1.00 76.31 598 GLU A CA 1
ATOM 4485 C C . GLU A 1 598 ? 4.680 -6.220 -40.126 1.00 76.31 598 GLU A C 1
ATOM 4487 O O . GLU A 1 598 ? 5.625 -5.510 -40.494 1.00 76.31 598 GLU A O 1
ATOM 4492 N N . GLY A 1 599 ? 4.473 -7.427 -40.657 1.00 82.00 599 GLY A N 1
ATOM 4493 C CA . GLY A 1 599 ? 5.390 -8.084 -41.582 1.00 82.00 599 GLY A CA 1
ATOM 4494 C C . GLY A 1 599 ? 6.686 -8.565 -40.921 1.00 82.00 599 GLY A C 1
ATOM 4495 O O . GLY A 1 599 ? 7.014 -8.205 -39.791 1.00 82.00 599 GLY A O 1
ATOM 4496 N N . SER A 1 600 ? 7.442 -9.386 -41.656 1.00 85.44 600 SER A N 1
ATOM 4497 C CA . SER A 1 600 ? 8.716 -9.942 -41.184 1.00 85.44 600 SER A CA 1
ATOM 4498 C C . SER A 1 600 ? 9.699 -8.840 -40.806 1.00 85.44 600 SER A C 1
ATOM 4500 O O . SER A 1 600 ? 9.829 -7.851 -41.541 1.00 85.44 600 SER A O 1
ATOM 4502 N N . LEU A 1 601 ? 10.444 -9.062 -39.726 1.00 90.12 601 LEU A N 1
ATOM 4503 C CA . LEU A 1 601 ? 11.576 -8.216 -39.390 1.00 90.12 601 LEU A CA 1
ATOM 4504 C C . LEU A 1 601 ? 12.604 -8.233 -40.523 1.00 90.12 601 LEU A C 1
ATOM 4506 O O . LEU A 1 601 ? 12.672 -9.148 -41.348 1.00 90.12 601 LEU A O 1
ATOM 4510 N N . SER A 1 602 ? 13.394 -7.172 -40.589 1.00 88.94 602 SER A N 1
ATOM 4511 C CA . SER A 1 602 ? 14.563 -7.116 -41.452 1.00 88.94 602 SER A CA 1
ATOM 4512 C C . SER A 1 602 ? 15.692 -6.478 -40.665 1.00 88.94 602 SER A C 1
ATOM 4514 O O . SER A 1 602 ? 15.406 -5.570 -39.884 1.00 88.94 602 SER A O 1
ATOM 4516 N N . PRO A 1 603 ? 16.964 -6.814 -40.921 1.00 86.31 603 PRO A N 1
ATOM 4517 C CA . PRO A 1 603 ? 18.012 -6.302 -40.048 1.00 86.31 603 PRO A CA 1
ATOM 4518 C C . PRO A 1 603 ? 18.356 -4.800 -40.271 1.00 86.31 603 PRO A C 1
ATOM 4520 O O . PRO A 1 603 ? 19.447 -4.334 -39.969 1.00 86.31 603 PRO A O 1
ATOM 4523 N N . ASP A 1 604 ? 17.524 -4.090 -41.049 1.00 83.25 604 ASP A N 1
ATOM 4524 C CA . ASP A 1 604 ? 17.610 -2.637 -41.250 1.00 83.25 604 ASP A CA 1
ATOM 4525 C C . ASP A 1 604 ? 16.561 -1.891 -40.408 1.00 83.25 604 ASP A C 1
ATOM 4527 O O . ASP A 1 604 ? 16.496 -0.664 -40.485 1.00 83.25 604 ASP A O 1
ATOM 4531 N N . MET A 1 605 ? 15.729 -2.630 -39.670 1.00 84.44 605 MET A N 1
ATOM 4532 C CA . MET A 1 605 ? 14.721 -2.108 -38.756 1.00 84.44 605 MET A CA 1
ATOM 4533 C C . MET A 1 605 ? 15.307 -1.977 -37.354 1.00 84.44 605 MET A C 1
ATOM 4535 O O . MET A 1 605 ? 16.119 -2.803 -36.954 1.00 84.44 605 MET A O 1
ATOM 4539 N N . ASP A 1 606 ? 14.824 -0.975 -36.635 1.00 82.38 606 ASP A N 1
ATOM 4540 C CA . ASP A 1 606 ? 14.910 -0.837 -35.184 1.00 82.38 606 ASP A CA 1
ATOM 4541 C C . ASP A 1 606 ? 13.462 -0.989 -34.694 1.00 82.38 606 ASP A C 1
ATOM 4543 O O . ASP A 1 606 ? 12.553 -0.327 -35.220 1.00 82.38 606 ASP A O 1
ATOM 4547 N N . TRP A 1 607 ? 13.211 -1.974 -33.828 1.00 82.00 607 TRP A N 1
ATOM 4548 C CA . TRP A 1 607 ? 11.834 -2.313 -33.444 1.00 82.00 607 TRP A CA 1
ATOM 4549 C C . TRP A 1 607 ? 11.280 -1.361 -32.381 1.00 82.00 607 TRP A C 1
ATOM 4551 O O . TRP A 1 607 ? 10.066 -1.145 -32.338 1.00 82.00 607 TRP A O 1
ATOM 4561 N N . LEU A 1 608 ? 12.164 -0.750 -31.590 1.00 77.44 608 LEU A N 1
ATOM 4562 C CA . LEU A 1 608 ? 11.824 0.251 -30.584 1.00 77.44 608 LEU A CA 1
ATOM 4563 C C . LEU A 1 608 ? 11.637 1.628 -31.243 1.00 77.44 608 LEU A C 1
ATOM 4565 O O . LEU A 1 608 ? 10.814 2.431 -30.803 1.00 77.44 608 LEU A O 1
ATOM 4569 N N . ILE A 1 609 ? 12.350 1.890 -32.347 1.00 69.88 609 ILE A N 1
ATOM 4570 C CA . ILE A 1 609 ? 12.413 3.195 -33.008 1.00 69.88 609 ILE A CA 1
ATOM 4571 C C . ILE A 1 609 ? 12.422 3.064 -34.544 1.00 69.88 609 ILE A C 1
ATOM 4573 O O . ILE A 1 609 ? 13.467 3.142 -35.187 1.00 69.88 609 ILE A O 1
ATOM 4577 N N . SER A 1 610 ? 11.264 2.982 -35.211 1.00 62.69 610 SER A N 1
ATOM 4578 C CA . SER A 1 610 ? 11.286 2.944 -36.691 1.00 62.69 610 SER A CA 1
ATOM 4579 C C . SER A 1 610 ? 11.363 4.322 -37.369 1.00 62.69 610 SER A C 1
ATOM 4581 O O . SER A 1 610 ? 11.973 4.446 -38.435 1.00 62.69 610 SER A O 1
ATOM 4583 N N . THR A 1 611 ? 10.788 5.374 -36.767 1.00 64.69 611 THR A N 1
ATOM 4584 C CA . THR A 1 611 ? 10.897 6.766 -37.241 1.00 64.69 611 THR A CA 1
ATOM 4585 C C . THR A 1 611 ? 10.634 7.773 -36.124 1.00 64.69 611 THR A C 1
ATOM 4587 O O . THR A 1 611 ? 9.490 7.999 -35.741 1.00 64.69 611 THR A O 1
ATOM 4590 N N . LEU A 1 612 ? 11.670 8.482 -35.679 1.00 66.69 612 LEU A N 1
ATOM 4591 C CA . LEU A 1 612 ? 11.474 9.639 -34.807 1.00 66.69 612 LEU A CA 1
ATOM 4592 C C . LEU A 1 612 ? 11.266 10.924 -35.606 1.00 66.69 612 LEU A C 1
ATOM 4594 O O . LEU A 1 612 ? 11.904 11.125 -36.650 1.00 66.69 612 LEU A O 1
ATOM 4598 N N . PRO A 1 613 ? 10.423 11.843 -35.104 1.00 75.12 613 PRO A N 1
ATOM 4599 C CA . PRO A 1 613 ? 10.543 13.250 -35.445 1.00 75.12 613 PRO A CA 1
ATOM 4600 C C . PRO A 1 613 ? 12.010 13.703 -35.307 1.00 75.12 613 PRO A C 1
ATOM 4602 O O . PRO A 1 613 ? 12.684 13.290 -34.365 1.00 75.12 613 PRO A O 1
ATOM 4605 N N . PRO A 1 614 ? 12.536 14.552 -36.211 1.00 77.38 614 PRO A N 1
ATOM 4606 C CA . PRO A 1 614 ? 13.924 15.025 -36.142 1.00 77.38 614 PRO A CA 1
ATOM 4607 C C . PRO A 1 614 ? 14.302 15.746 -34.837 1.00 77.38 614 PRO A C 1
ATOM 4609 O O . PRO A 1 614 ? 15.478 16.028 -34.621 1.00 77.38 614 PRO A O 1
ATOM 4612 N N . ASP A 1 615 ? 13.302 16.122 -34.045 1.00 82.44 615 ASP A N 1
ATOM 4613 C CA . ASP A 1 615 ? 13.364 16.859 -32.792 1.00 82.44 615 ASP A CA 1
ATOM 4614 C C . ASP A 1 615 ? 12.937 16.041 -31.562 1.00 82.44 615 ASP A C 1
ATOM 4616 O O . ASP A 1 615 ? 12.955 16.596 -30.468 1.00 82.44 615 ASP A O 1
ATOM 4620 N N . ALA A 1 616 ? 12.586 14.758 -31.710 1.00 82.50 616 ALA A N 1
ATOM 4621 C CA . ALA A 1 616 ? 12.299 13.910 -30.554 1.00 82.50 616 ALA A CA 1
ATOM 4622 C C . ALA A 1 616 ? 13.585 13.635 -29.763 1.00 82.50 616 ALA A C 1
ATOM 4624 O O . ALA A 1 616 ? 14.607 13.252 -30.338 1.00 82.50 616 ALA A O 1
ATOM 4625 N N . THR A 1 617 ? 13.518 13.852 -28.454 1.00 88.19 617 THR A N 1
ATOM 4626 C CA . THR A 1 617 ? 14.613 13.634 -27.497 1.00 88.19 617 THR A CA 1
ATOM 4627 C C . THR A 1 617 ? 14.465 12.332 -26.717 1.00 88.19 617 THR A C 1
ATOM 4629 O O . THR A 1 617 ? 15.328 12.006 -25.907 1.00 88.19 617 THR A O 1
ATOM 4632 N N . SER A 1 618 ? 13.390 11.595 -26.972 1.00 89.94 618 SER A N 1
ATOM 4633 C CA . SER A 1 618 ? 12.943 10.447 -26.195 1.00 89.94 618 SER A CA 1
ATOM 4634 C C . SER A 1 618 ? 11.984 9.573 -27.014 1.00 89.94 618 SER A C 1
ATOM 4636 O O . SER A 1 618 ? 11.449 10.003 -28.047 1.00 89.94 618 SER A O 1
ATOM 4638 N N . ALA A 1 619 ? 11.780 8.331 -26.578 1.00 89.94 619 ALA A N 1
ATOM 4639 C CA . ALA A 1 619 ? 10.666 7.488 -27.007 1.00 89.94 619 ALA A CA 1
ATOM 4640 C C . ALA A 1 619 ? 10.030 6.787 -25.814 1.00 89.94 619 ALA A C 1
ATOM 4642 O O . ALA A 1 619 ? 10.529 6.845 -24.698 1.00 89.94 619 ALA A O 1
ATOM 4643 N N . ARG A 1 620 ? 8.909 6.120 -26.081 1.00 91.44 620 ARG A N 1
ATOM 4644 C CA . ARG A 1 620 ? 8.042 5.534 -25.068 1.00 91.44 620 ARG A CA 1
ATOM 4645 C C . ARG A 1 620 ? 7.863 4.049 -25.284 1.00 91.44 620 ARG A C 1
ATOM 4647 O O . ARG A 1 620 ? 7.708 3.609 -26.429 1.00 91.44 620 ARG A O 1
ATOM 4654 N N . LEU A 1 621 ? 7.813 3.320 -24.179 1.00 93.00 621 LEU A N 1
ATOM 4655 C CA . LEU A 1 621 ? 7.487 1.901 -24.136 1.00 93.00 621 LEU A CA 1
ATOM 4656 C C . LEU A 1 621 ? 6.293 1.681 -23.226 1.00 93.00 621 LEU A C 1
ATOM 4658 O O . LEU A 1 621 ? 6.204 2.279 -22.158 1.00 93.00 621 LEU A O 1
ATOM 4662 N N . ALA A 1 622 ? 5.396 0.808 -23.665 1.00 95.06 622 ALA A N 1
ATOM 4663 C CA . ALA A 1 622 ? 4.284 0.324 -22.873 1.00 95.06 622 ALA A CA 1
ATOM 4664 C C . ALA A 1 622 ? 4.377 -1.197 -22.751 1.00 95.06 622 ALA A C 1
ATOM 4666 O O . ALA A 1 622 ? 4.550 -1.899 -23.752 1.00 95.06 622 ALA A O 1
ATOM 4667 N N . LEU A 1 623 ? 4.233 -1.691 -21.527 1.00 96.88 623 LEU A N 1
ATOM 4668 C CA . LEU A 1 623 ? 3.989 -3.090 -21.221 1.00 96.88 623 LEU A CA 1
ATOM 4669 C C . LEU A 1 623 ? 2.499 -3.252 -20.962 1.00 96.88 623 LEU A C 1
ATOM 4671 O O . LEU A 1 623 ? 1.919 -2.509 -20.172 1.00 96.88 623 LEU A O 1
ATOM 4675 N N . LYS A 1 624 ? 1.876 -4.207 -21.637 1.00 95.31 624 LYS A N 1
ATOM 4676 C CA . LYS A 1 624 ? 0.473 -4.543 -21.441 1.00 95.31 624 LYS A CA 1
ATOM 4677 C C . LYS A 1 624 ? 0.326 -6.019 -21.145 1.00 95.31 624 LYS A C 1
ATOM 4679 O O . LYS A 1 624 ? 1.071 -6.830 -21.690 1.00 95.31 624 LYS A O 1
ATOM 4684 N N . ASP A 1 625 ? -0.654 -6.370 -20.337 1.00 93.44 625 ASP A N 1
ATOM 4685 C CA . ASP A 1 625 ? -0.986 -7.765 -20.100 1.00 93.44 625 ASP A CA 1
ATOM 4686 C C . ASP A 1 625 ? -1.659 -8.403 -21.337 1.00 93.44 625 ASP A C 1
ATOM 4688 O O . ASP A 1 625 ? -1.850 -7.776 -22.389 1.00 93.44 625 ASP A O 1
ATOM 4692 N N . ARG A 1 626 ? -2.056 -9.674 -21.223 1.00 90.12 626 ARG A N 1
ATOM 4693 C CA . ARG A 1 626 ? -2.733 -10.403 -22.311 1.00 90.12 626 ARG A CA 1
ATOM 4694 C C . ARG A 1 626 ? -4.134 -9.876 -22.656 1.00 90.12 626 ARG A C 1
ATOM 4696 O O . ARG A 1 626 ? -4.688 -10.260 -23.689 1.00 90.12 626 ARG A O 1
ATOM 4703 N N . TYR A 1 627 ? -4.730 -9.046 -21.802 1.00 84.94 627 TYR A N 1
ATOM 4704 C CA . TYR A 1 627 ? -6.035 -8.420 -22.023 1.00 84.94 627 TYR A CA 1
ATOM 4705 C C . TYR A 1 627 ? -5.907 -6.994 -22.583 1.00 84.94 627 TYR A C 1
ATOM 4707 O O . TYR A 1 627 ? -6.893 -6.427 -23.061 1.00 84.94 627 TYR A O 1
ATOM 4715 N N . GLY A 1 628 ? -4.689 -6.449 -22.610 1.00 86.44 628 GLY A N 1
ATOM 4716 C CA . GLY A 1 628 ? -4.370 -5.116 -23.106 1.00 86.44 628 GLY A CA 1
ATOM 4717 C C . GLY A 1 628 ? -4.384 -4.031 -22.027 1.00 86.44 628 GLY A C 1
ATOM 4718 O O . GLY A 1 628 ? -4.296 -2.851 -22.386 1.00 86.44 628 GLY A O 1
ATOM 4719 N N . TRP A 1 629 ? -4.492 -4.401 -20.748 1.00 88.69 629 TRP A N 1
ATOM 4720 C CA . TRP A 1 629 ? -4.331 -3.484 -19.622 1.00 88.69 629 TRP A CA 1
ATOM 4721 C C . TRP A 1 629 ? -2.877 -3.055 -19.517 1.00 88.69 629 TRP A C 1
ATOM 4723 O O . TRP A 1 629 ? -1.975 -3.834 -19.801 1.00 88.69 629 TRP A O 1
ATOM 4733 N N . LEU A 1 630 ? -2.651 -1.788 -19.187 1.00 93.12 630 LEU A N 1
ATOM 4734 C CA . LEU A 1 630 ? -1.307 -1.232 -19.089 1.00 93.12 630 LEU A CA 1
ATOM 4735 C C . LEU A 1 630 ? -0.695 -1.649 -17.752 1.00 93.12 630 LEU A C 1
ATOM 4737 O O . LEU A 1 630 ? -1.268 -1.307 -16.732 1.00 93.12 630 LEU A O 1
ATOM 4741 N N . VAL A 1 631 ? 0.448 -2.327 -17.784 1.00 95.19 631 VAL A N 1
ATOM 4742 C CA . VAL A 1 631 ? 1.189 -2.776 -16.593 1.00 95.19 631 VAL A CA 1
ATOM 4743 C C . VAL A 1 631 ? 2.303 -1.789 -16.249 1.00 95.19 631 VAL A C 1
ATOM 4745 O O . VAL A 1 631 ? 2.466 -1.385 -15.109 1.00 95.19 631 VAL A O 1
ATOM 4748 N N . ASP A 1 632 ? 3.052 -1.334 -17.254 1.00 95.94 632 ASP A N 1
ATOM 4749 C CA . ASP A 1 632 ? 4.090 -0.318 -17.069 1.00 95.94 632 ASP A CA 1
ATOM 4750 C C . ASP A 1 632 ? 4.173 0.582 -18.304 1.00 95.94 632 ASP A C 1
ATOM 4752 O O . ASP A 1 632 ? 3.875 0.166 -19.430 1.00 95.94 632 ASP A O 1
ATOM 4756 N N . GLU A 1 633 ? 4.562 1.836 -18.104 1.00 94.38 633 GLU A N 1
ATOM 4757 C CA . GLU A 1 633 ? 4.744 2.809 -19.178 1.00 94.38 633 GLU A CA 1
ATOM 4758 C C . GLU A 1 633 ? 5.841 3.793 -18.804 1.00 94.38 633 GLU A C 1
ATOM 4760 O O . GLU A 1 633 ? 5.808 4.399 -17.735 1.00 94.38 633 GLU A O 1
ATOM 4765 N N . LEU A 1 634 ? 6.789 3.983 -19.712 1.00 94.25 634 LEU A N 1
ATOM 4766 C CA . LEU A 1 634 ? 7.955 4.814 -19.454 1.00 94.25 634 LEU A CA 1
ATOM 4767 C C . LEU A 1 634 ? 8.422 5.559 -20.690 1.00 94.25 634 LEU A C 1
ATOM 4769 O O . LEU A 1 634 ? 8.056 5.232 -21.828 1.00 94.25 634 LEU A O 1
ATOM 4773 N N . GLU A 1 635 ? 9.281 6.533 -20.441 1.00 93.56 635 GLU A N 1
ATOM 4774 C CA . GLU A 1 635 ? 9.964 7.331 -21.438 1.00 93.56 635 GLU A CA 1
ATOM 4775 C C . GLU A 1 635 ? 11.477 7.127 -21.290 1.00 93.56 635 GLU A C 1
ATOM 4777 O O . GLU A 1 635 ? 12.021 7.133 -20.192 1.00 93.56 635 GLU A O 1
ATOM 4782 N N . TYR A 1 636 ? 12.177 6.873 -22.396 1.00 92.38 636 TYR A N 1
ATOM 4783 C CA . TYR A 1 636 ? 13.627 6.705 -22.396 1.00 92.38 636 TYR A CA 1
ATOM 4784 C C . TYR A 1 636 ? 14.289 7.660 -23.398 1.00 92.38 636 TYR A C 1
ATOM 4786 O O . TYR A 1 636 ? 13.749 7.920 -24.480 1.00 92.38 636 TYR A O 1
ATOM 4794 N N . PRO A 1 637 ? 15.477 8.191 -23.072 1.00 91.25 637 PRO A N 1
ATOM 4795 C CA . PRO A 1 637 ? 16.154 9.209 -23.872 1.00 91.25 637 PRO A CA 1
ATOM 4796 C C . PRO A 1 637 ? 16.700 8.677 -25.204 1.00 91.25 637 PRO A C 1
ATOM 4798 O O . PRO A 1 637 ? 17.257 7.578 -25.285 1.00 91.25 637 PRO A O 1
ATOM 4801 N N . ILE A 1 638 ? 16.613 9.505 -26.254 1.00 85.69 638 ILE A N 1
ATOM 4802 C CA . ILE A 1 638 ? 17.152 9.219 -27.591 1.00 85.69 638 ILE A CA 1
ATOM 4803 C C . ILE A 1 638 ? 17.964 10.412 -28.137 1.00 85.69 638 ILE A C 1
ATOM 4805 O O . ILE A 1 638 ? 17.429 11.511 -28.298 1.00 85.69 638 ILE A O 1
ATOM 4809 N N . PRO A 1 639 ? 19.243 10.213 -28.520 1.00 85.81 639 PRO A N 1
ATOM 4810 C CA . PRO A 1 639 ? 20.000 8.975 -28.345 1.00 85.81 639 PRO A CA 1
ATOM 4811 C C . PRO A 1 639 ? 20.193 8.657 -26.851 1.00 85.81 639 PRO A C 1
ATOM 4813 O O . PRO A 1 639 ? 20.203 9.589 -26.044 1.00 85.81 639 PRO A O 1
ATOM 4816 N N . PRO A 1 640 ? 20.391 7.377 -26.491 1.00 84.44 640 PRO A N 1
ATOM 4817 C CA . PRO A 1 640 ? 20.703 6.997 -25.119 1.00 84.44 640 PRO A CA 1
ATOM 4818 C C . PRO A 1 640 ? 21.865 7.849 -24.570 1.00 84.44 640 PRO A C 1
ATOM 4820 O O . PRO A 1 640 ? 22.819 8.110 -25.315 1.00 84.44 640 PRO A O 1
ATOM 4823 N N . PRO A 1 641 ? 21.851 8.271 -23.291 1.00 84.50 641 PRO A N 1
ATOM 4824 C CA . PRO A 1 641 ? 22.902 9.074 -22.652 1.00 84.50 641 PRO A CA 1
ATOM 4825 C C . PRO A 1 641 ? 24.185 8.264 -22.395 1.00 84.50 641 PRO A C 1
ATOM 4827 O O . PRO A 1 641 ? 24.938 8.512 -21.454 1.00 84.50 641 PRO A O 1
ATOM 4830 N N . THR A 1 642 ? 24.456 7.273 -23.237 1.00 78.62 642 THR A N 1
ATOM 4831 C CA . THR A 1 642 ? 25.572 6.356 -23.118 1.00 78.62 642 THR A CA 1
ATOM 4832 C C . THR A 1 642 ? 26.838 6.999 -23.663 1.00 78.62 642 THR A C 1
ATOM 4834 O O . THR A 1 642 ? 26.864 7.702 -24.678 1.00 78.62 642 THR A O 1
ATOM 4837 N N . SER A 1 643 ? 27.947 6.767 -22.967 1.00 78.38 643 SER A N 1
ATOM 4838 C CA . SER A 1 643 ? 29.266 7.204 -23.440 1.00 78.38 643 SER A CA 1
ATOM 4839 C C . SER A 1 643 ? 30.013 6.087 -24.169 1.00 78.38 643 SER A C 1
ATOM 4841 O O . SER A 1 643 ? 31.114 6.307 -24.687 1.00 78.38 643 SER A O 1
ATOM 4843 N N . ILE A 1 644 ? 29.418 4.891 -24.211 1.00 85.50 644 ILE A N 1
ATOM 4844 C CA . ILE A 1 644 ? 30.001 3.654 -24.712 1.00 85.50 644 ILE A CA 1
ATOM 4845 C C . ILE A 1 644 ? 29.005 2.969 -25.653 1.00 85.50 644 ILE A C 1
ATOM 4847 O O . ILE A 1 644 ? 27.816 2.910 -25.376 1.00 85.50 644 ILE A O 1
ATOM 4851 N N . ALA A 1 645 ? 29.494 2.460 -26.782 1.00 87.75 645 ALA A N 1
ATOM 4852 C CA . ALA A 1 645 ? 28.699 1.655 -27.698 1.00 87.75 645 ALA A CA 1
ATOM 4853 C C . ALA A 1 645 ? 28.271 0.331 -27.054 1.00 87.75 645 ALA A C 1
ATOM 4855 O O . ALA A 1 645 ? 29.041 -0.248 -26.284 1.00 87.75 645 ALA A O 1
ATOM 4856 N N . PHE A 1 646 ? 27.094 -0.167 -27.444 1.00 91.62 646 PHE A N 1
ATOM 4857 C CA . PHE A 1 646 ? 26.490 -1.377 -26.870 1.00 91.62 646 PHE A CA 1
ATOM 4858 C C . PHE A 1 646 ? 26.294 -1.269 -25.353 1.00 91.62 646 PHE A C 1
ATOM 4860 O O . PHE A 1 646 ? 26.511 -2.240 -24.636 1.00 91.62 646 PHE A O 1
ATOM 4867 N N . GLN A 1 647 ? 25.977 -0.067 -24.869 1.00 93.31 647 GLN A N 1
ATOM 4868 C CA . GLN A 1 647 ? 25.661 0.160 -23.469 1.00 93.31 647 GLN A CA 1
ATOM 4869 C C . GLN A 1 647 ? 24.137 0.156 -23.297 1.00 93.31 647 GLN A C 1
ATOM 4871 O O . GLN A 1 647 ? 23.472 0.921 -23.996 1.00 93.31 647 GLN A O 1
ATOM 4876 N N . SER A 1 648 ? 23.601 -0.691 -22.420 1.00 94.69 648 SER A N 1
ATOM 4877 C CA . SER A 1 648 ? 22.184 -0.682 -22.052 1.00 94.69 648 SER A CA 1
ATOM 4878 C C . SER A 1 648 ? 21.856 0.499 -21.140 1.00 94.69 648 SER A C 1
ATOM 4880 O O . SER A 1 648 ? 22.748 1.118 -20.536 1.00 94.69 648 SER A O 1
ATOM 4882 N N . LEU A 1 649 ? 20.566 0.826 -21.070 1.00 95.38 649 LEU A N 1
ATOM 4883 C CA . LEU A 1 649 ? 20.015 1.658 -20.007 1.00 95.38 649 LEU A CA 1
ATOM 4884 C C . LEU A 1 649 ? 19.364 0.744 -18.978 1.00 95.38 649 LEU A C 1
ATOM 4886 O O . LEU A 1 649 ? 18.619 -0.159 -19.338 1.00 95.38 649 LEU A O 1
ATOM 4890 N N . GLU A 1 650 ? 19.646 1.002 -17.716 1.00 95.12 650 GLU A N 1
ATOM 4891 C CA . GLU A 1 650 ? 19.100 0.308 -16.563 1.00 95.12 650 GLU A CA 1
ATOM 4892 C C . GLU A 1 650 ? 18.302 1.318 -15.737 1.00 95.12 650 GLU A C 1
ATOM 4894 O O . GLU A 1 650 ? 18.685 2.488 -15.622 1.00 95.12 650 GLU A O 1
ATOM 4899 N N . LYS A 1 651 ? 17.179 0.871 -15.186 1.00 92.62 651 LYS A N 1
ATOM 4900 C CA . LYS A 1 651 ? 16.316 1.682 -14.334 1.00 92.62 651 LYS A CA 1
ATOM 4901 C C . LYS A 1 651 ? 16.995 1.929 -12.991 1.00 92.62 651 LYS A C 1
ATOM 4903 O O . LYS A 1 651 ? 17.705 1.049 -12.511 1.00 92.62 651 LYS A O 1
ATOM 4908 N N . GLY A 1 652 ? 16.846 3.105 -12.395 1.00 91.81 652 GLY A N 1
ATOM 4909 C CA . GLY A 1 652 ? 17.348 3.347 -11.043 1.00 91.81 652 GLY A CA 1
ATOM 4910 C C . GLY A 1 652 ? 16.506 2.614 -10.007 1.00 91.81 652 GLY A C 1
ATOM 4911 O O . GLY A 1 652 ? 16.591 1.395 -9.865 1.00 91.81 652 GLY A O 1
ATOM 4912 N N . ASP A 1 653 ? 15.697 3.366 -9.277 1.00 90.81 653 ASP A N 1
ATOM 4913 C CA . ASP A 1 653 ? 14.775 2.787 -8.310 1.00 90.81 653 ASP A CA 1
ATOM 4914 C C . ASP A 1 653 ? 13.446 2.428 -8.987 1.00 90.81 653 ASP A C 1
ATOM 4916 O O . ASP A 1 653 ? 12.707 3.322 -9.406 1.00 90.81 653 ASP A O 1
ATOM 4920 N N . PRO A 1 654 ? 13.075 1.139 -9.086 1.00 88.62 654 PRO A N 1
ATOM 4921 C CA . PRO A 1 654 ? 11.814 0.766 -9.707 1.00 88.62 654 PRO A CA 1
ATOM 4922 C C . PRO A 1 654 ? 10.583 1.194 -8.888 1.00 88.62 654 PRO A C 1
ATOM 4924 O O . PRO A 1 654 ? 9.481 1.136 -9.437 1.00 88.62 654 PRO A O 1
ATOM 4927 N N . THR A 1 655 ? 10.758 1.645 -7.638 1.00 85.44 655 THR A N 1
ATOM 4928 C CA . THR A 1 655 ? 9.709 2.080 -6.694 1.00 85.44 655 THR A CA 1
ATOM 4929 C C . THR A 1 655 ? 9.446 3.578 -6.661 1.00 85.44 655 THR A C 1
ATOM 4931 O O . THR A 1 655 ? 8.630 4.066 -5.869 1.00 85.44 655 THR A O 1
ATOM 4934 N N . VAL A 1 656 ? 10.089 4.322 -7.552 1.00 88.62 656 VAL A N 1
ATOM 4935 C CA . VAL A 1 656 ? 9.801 5.732 -7.758 1.00 88.62 656 VAL A CA 1
ATOM 4936 C C . VAL A 1 656 ? 9.510 5.963 -9.228 1.00 88.62 656 VAL A C 1
ATOM 4938 O O . VAL A 1 656 ? 10.021 5.276 -10.106 1.00 88.62 656 VAL A O 1
ATOM 4941 N N . VAL A 1 657 ? 8.628 6.921 -9.480 1.00 88.88 657 VAL A N 1
ATOM 4942 C CA . VAL A 1 657 ? 8.421 7.493 -10.804 1.00 88.88 657 VAL A CA 1
ATOM 4943 C C . VAL A 1 657 ? 9.136 8.836 -10.795 1.00 88.88 657 VAL A C 1
ATOM 4945 O O . VAL A 1 657 ? 8.720 9.746 -10.071 1.00 88.88 657 VAL A O 1
ATOM 4948 N N . LEU A 1 658 ? 10.234 8.951 -11.545 1.00 90.44 658 LEU A N 1
ATOM 4949 C CA . LEU A 1 658 ? 10.863 10.246 -11.794 1.00 90.44 658 LEU A CA 1
ATOM 4950 C C . LEU A 1 658 ? 10.366 10.775 -13.129 1.00 90.44 658 LEU A C 1
ATOM 4952 O O . LEU A 1 658 ? 10.635 10.189 -14.167 1.00 90.44 658 LEU A O 1
ATOM 4956 N N . ASP A 1 659 ? 9.649 11.884 -13.069 1.00 91.06 659 ASP A N 1
ATOM 4957 C CA . ASP A 1 659 ? 9.018 12.539 -14.209 1.00 91.06 659 ASP A CA 1
ATOM 4958 C C . ASP A 1 659 ? 9.549 13.980 -14.254 1.00 91.06 659 ASP A C 1
ATOM 4960 O O . ASP A 1 659 ? 9.090 14.843 -13.499 1.00 91.06 659 ASP A O 1
ATOM 4964 N N . GLU A 1 660 ? 10.616 14.232 -15.025 1.00 90.19 660 GLU A N 1
ATOM 4965 C CA . GLU A 1 660 ? 11.272 15.546 -15.057 1.00 90.19 660 GLU A CA 1
ATOM 4966 C C . GLU A 1 660 ? 10.448 16.591 -15.825 1.00 90.19 660 GLU A C 1
ATOM 4968 O O . GLU A 1 660 ? 10.640 17.798 -15.607 1.00 90.19 660 GLU A O 1
ATOM 4973 N N . ASP A 1 661 ? 9.557 16.160 -16.726 1.00 89.25 661 ASP A N 1
ATOM 4974 C CA . ASP A 1 661 ? 8.767 17.037 -17.595 1.00 89.25 661 ASP A CA 1
ATOM 4975 C C . ASP A 1 661 ? 7.265 17.136 -17.245 1.00 89.25 661 ASP A C 1
ATOM 4977 O O . ASP A 1 661 ? 6.538 17.922 -17.873 1.00 89.25 661 ASP A O 1
ATOM 4981 N N . ASP A 1 662 ? 6.853 16.482 -16.152 1.00 87.06 662 ASP A N 1
ATOM 4982 C CA . ASP A 1 662 ? 5.500 16.454 -15.581 1.00 87.06 662 ASP A CA 1
ATOM 4983 C C . ASP A 1 662 ? 4.442 15.877 -16.557 1.00 87.06 662 ASP A C 1
ATOM 4985 O O . ASP A 1 662 ? 3.273 16.310 -16.547 1.00 87.06 662 ASP A O 1
ATOM 4989 N N . ASP A 1 663 ? 4.818 14.938 -17.434 1.00 86.19 663 ASP A N 1
ATOM 4990 C CA . ASP A 1 663 ? 3.904 14.264 -18.370 1.00 86.19 663 ASP A CA 1
ATOM 4991 C C . ASP A 1 663 ? 3.304 12.947 -17.829 1.00 86.19 663 ASP A C 1
ATOM 4993 O O . ASP A 1 663 ? 2.335 12.390 -18.380 1.00 86.19 663 ASP A O 1
ATOM 4997 N N . GLY A 1 664 ? 3.814 12.516 -16.681 1.00 85.88 664 GLY A N 1
ATOM 4998 C CA . GLY A 1 664 ? 3.398 11.367 -15.905 1.00 85.88 664 GLY A CA 1
ATOM 4999 C C . GLY A 1 664 ? 4.125 10.072 -16.220 1.00 85.88 664 GLY A C 1
ATOM 5000 O O . GLY A 1 664 ? 3.654 9.028 -15.755 1.00 85.88 664 GLY A O 1
ATOM 5001 N N . LEU A 1 665 ? 5.154 10.092 -17.063 1.00 91.19 665 LEU A N 1
ATOM 5002 C CA . LEU A 1 665 ? 5.943 8.920 -17.414 1.00 91.19 665 LEU A CA 1
ATOM 5003 C C . LEU A 1 665 ? 7.247 8.880 -16.632 1.00 91.19 665 LEU A C 1
ATOM 5005 O O . LEU A 1 665 ? 7.811 9.896 -16.255 1.00 91.19 665 LEU A O 1
ATOM 5009 N N . ASP A 1 666 ? 7.701 7.661 -16.380 1.00 92.19 666 ASP A N 1
ATOM 5010 C CA . ASP A 1 666 ? 8.952 7.425 -15.679 1.00 92.19 666 ASP A CA 1
ATOM 5011 C C . ASP A 1 666 ? 10.147 7.576 -16.629 1.00 92.19 666 ASP A C 1
ATOM 5013 O O . ASP A 1 666 ? 10.168 6.973 -17.708 1.00 92.19 666 ASP A O 1
ATOM 5017 N N . GLU A 1 667 ? 11.138 8.357 -16.210 1.00 93.12 667 GLU A N 1
ATOM 5018 C CA . GLU A 1 667 ? 12.323 8.751 -16.972 1.00 93.12 667 GLU A CA 1
ATOM 5019 C C . GLU A 1 667 ? 13.642 8.327 -16.292 1.00 93.12 667 GLU A C 1
ATOM 5021 O O . GLU A 1 667 ? 14.721 8.685 -16.776 1.00 93.12 667 GLU A O 1
ATOM 5026 N N . ASP A 1 668 ? 13.586 7.556 -15.194 1.00 92.81 668 ASP A N 1
ATOM 5027 C CA . ASP A 1 668 ? 14.736 7.222 -14.332 1.00 92.81 668 ASP A CA 1
ATOM 5028 C C . ASP A 1 668 ? 15.721 6.200 -14.945 1.00 92.81 668 ASP A C 1
ATOM 5030 O O . ASP A 1 668 ? 15.894 5.074 -14.467 1.00 92.81 668 ASP A O 1
ATOM 5034 N N . TRP A 1 669 ? 16.382 6.592 -16.037 1.00 93.81 669 TRP A N 1
ATOM 5035 C CA . TRP A 1 669 ? 17.305 5.753 -16.802 1.00 93.81 669 TRP A CA 1
ATOM 5036 C C . TRP A 1 669 ? 18.768 6.119 -16.601 1.00 93.81 669 TRP A C 1
ATOM 5038 O O . TRP A 1 669 ? 19.213 7.230 -16.906 1.00 93.81 669 TRP A O 1
ATOM 5048 N N . TYR A 1 670 ? 19.570 5.114 -16.260 1.00 94.69 670 TYR A N 1
ATOM 5049 C CA . TYR A 1 670 ? 21.014 5.239 -16.126 1.00 94.69 670 TYR A CA 1
ATOM 5050 C C . TYR A 1 670 ? 21.752 4.306 -17.086 1.00 94.69 670 TYR A C 1
ATOM 5052 O O . TYR A 1 670 ? 21.346 3.169 -17.301 1.00 94.69 670 TYR A O 1
ATOM 5060 N N . PRO A 1 671 ? 22.891 4.728 -17.652 1.00 94.19 671 PRO A N 1
ATOM 5061 C CA . PRO A 1 671 ? 23.752 3.814 -18.390 1.00 94.19 671 PRO A CA 1
ATOM 5062 C C . PRO A 1 671 ? 24.341 2.721 -17.480 1.00 94.19 671 PRO A C 1
ATOM 5064 O O . PRO A 1 671 ? 24.921 3.040 -16.441 1.00 94.19 671 PRO A O 1
ATOM 5067 N N . SER A 1 672 ? 24.308 1.464 -17.931 1.00 93.62 672 SER A N 1
ATOM 5068 C CA . SER A 1 672 ? 24.948 0.324 -17.248 1.00 93.62 672 SER A CA 1
ATOM 5069 C C . SER A 1 672 ? 26.433 0.570 -16.952 1.00 93.62 672 SER A C 1
ATOM 5071 O O . SER A 1 672 ? 27.196 0.967 -17.845 1.00 93.62 672 SER A O 1
ATOM 5073 N N . LEU A 1 673 ? 26.916 0.273 -15.742 1.00 91.50 673 LEU A N 1
ATOM 5074 C CA . LEU A 1 673 ? 28.341 0.393 -15.404 1.00 91.50 673 LEU A CA 1
ATOM 5075 C C . LEU A 1 673 ? 29.187 -0.727 -16.030 1.00 91.50 673 LEU A C 1
ATOM 5077 O O . LEU A 1 673 ? 30.386 -0.522 -16.275 1.00 91.50 673 LEU A O 1
ATOM 5081 N N . LYS A 1 674 ? 28.595 -1.891 -16.328 1.00 88.81 674 LYS A N 1
ATOM 5082 C CA . LYS A 1 674 ? 29.262 -3.014 -17.019 1.00 88.81 674 LYS A CA 1
ATOM 5083 C C . LYS A 1 674 ? 29.019 -3.058 -18.529 1.00 88.81 674 LYS A C 1
ATOM 5085 O O . LYS A 1 674 ? 29.397 -4.041 -19.165 1.00 88.81 674 LYS A O 1
ATOM 5090 N N . GLN A 1 675 ? 28.542 -1.965 -19.124 1.00 85.19 675 GLN A N 1
ATOM 5091 C CA . GLN A 1 675 ? 28.078 -1.872 -20.516 1.00 85.19 675 GLN A CA 1
ATOM 5092 C C . GLN A 1 675 ? 26.714 -2.535 -20.704 1.00 85.19 675 GLN A C 1
ATOM 5094 O O . GLN A 1 675 ? 25.804 -1.859 -21.146 1.00 85.19 675 GLN A O 1
ATOM 5099 N N . TYR A 1 676 ? 26.562 -3.812 -20.384 1.00 88.38 676 TYR A N 1
ATOM 5100 C CA . TYR A 1 676 ? 25.283 -4.511 -20.488 1.00 88.38 676 TYR A CA 1
ATOM 5101 C C . TYR A 1 676 ? 25.218 -5.630 -19.455 1.00 88.38 676 TYR A C 1
ATOM 5103 O O . TYR A 1 676 ? 26.238 -6.289 -19.207 1.00 88.38 676 TYR A O 1
ATOM 5111 N N . THR A 1 677 ? 24.043 -5.864 -18.874 1.00 89.12 677 THR A N 1
ATOM 5112 C CA . THR A 1 677 ? 23.846 -6.896 -17.846 1.00 89.12 677 THR A CA 1
ATOM 5113 C C . THR A 1 677 ? 22.516 -7.646 -17.961 1.00 89.12 677 THR A C 1
ATOM 5115 O O . THR A 1 677 ? 21.934 -7.959 -16.926 1.00 89.12 677 THR A O 1
ATOM 5118 N N . PRO A 1 678 ? 22.067 -8.057 -19.165 1.00 94.25 678 PRO A N 1
ATOM 5119 C CA . PRO A 1 678 ? 20.815 -8.794 -19.266 1.00 94.25 678 PRO A CA 1
ATOM 5120 C C . PRO A 1 678 ? 20.869 -10.069 -18.414 1.00 94.25 678 PRO A C 1
ATOM 5122 O O . PRO A 1 678 ? 21.865 -10.802 -18.420 1.00 94.25 678 PRO A O 1
ATOM 5125 N N . ALA A 1 679 ? 19.782 -10.332 -17.699 1.00 92.50 679 ALA A N 1
ATOM 5126 C CA . ALA A 1 679 ? 19.585 -11.387 -16.712 1.00 92.50 679 ALA A CA 1
ATOM 5127 C C . ALA A 1 679 ? 20.498 -11.322 -15.470 1.00 92.50 679 ALA A C 1
ATOM 5129 O O . ALA A 1 679 ? 20.540 -12.282 -14.694 1.00 92.50 679 ALA A O 1
ATOM 5130 N N . ALA A 1 680 ? 21.252 -10.240 -15.270 1.00 91.44 680 ALA A N 1
ATOM 5131 C CA . ALA A 1 680 ? 22.095 -10.036 -14.098 1.00 91.44 680 ALA A CA 1
ATOM 5132 C C . ALA A 1 680 ? 21.553 -8.891 -13.226 1.00 91.44 680 ALA A C 1
ATOM 5134 O O . ALA A 1 680 ? 20.803 -8.052 -13.709 1.00 91.44 680 ALA A O 1
ATOM 5135 N N . PRO A 1 681 ? 21.931 -8.834 -11.933 1.00 89.62 681 PRO A N 1
ATOM 5136 C CA . PRO A 1 681 ? 21.544 -7.718 -11.088 1.00 89.62 681 PRO A CA 1
ATOM 5137 C C . PRO A 1 681 ? 22.023 -6.405 -11.695 1.00 89.62 681 PRO A C 1
ATOM 5139 O O . PRO A 1 681 ? 23.203 -6.274 -12.053 1.00 89.62 681 PRO A O 1
ATOM 5142 N N . ASN A 1 682 ? 21.087 -5.468 -11.749 1.00 89.75 682 ASN A N 1
ATOM 5143 C CA . ASN A 1 682 ? 21.277 -4.095 -12.167 1.00 89.75 682 ASN A CA 1
ATOM 5144 C C . ASN A 1 682 ? 22.508 -3.489 -11.459 1.00 89.75 682 ASN A C 1
ATOM 5146 O O . ASN A 1 682 ? 22.803 -3.802 -10.295 1.00 89.75 682 ASN A O 1
ATOM 5150 N N . ASP A 1 683 ? 23.308 -2.695 -12.173 1.00 89.81 683 ASP A N 1
ATOM 5151 C CA . ASP A 1 683 ? 24.577 -2.202 -11.657 1.00 89.81 683 ASP A CA 1
ATOM 5152 C C . ASP A 1 683 ? 24.819 -0.700 -11.768 1.00 89.81 683 ASP A C 1
ATOM 5154 O O . ASP A 1 683 ? 25.887 -0.242 -11.334 1.00 89.81 683 ASP A O 1
ATOM 5158 N N . ASN A 1 684 ? 23.819 0.055 -12.207 1.00 90.12 684 ASN A N 1
ATOM 5159 C CA . ASN A 1 684 ? 23.911 1.485 -12.457 1.00 90.12 684 ASN A CA 1
ATOM 5160 C C . ASN A 1 684 ? 24.119 2.380 -11.207 1.00 90.12 684 ASN A C 1
ATOM 5162 O O . ASN A 1 684 ? 24.245 1.913 -10.070 1.00 90.12 684 ASN A O 1
ATOM 5166 N N . GLU A 1 685 ? 24.249 3.696 -11.438 1.00 88.38 685 GLU A N 1
ATOM 5167 C CA . GLU A 1 685 ? 24.445 4.700 -10.375 1.00 88.38 685 GLU A CA 1
ATOM 5168 C C . GLU A 1 685 ? 23.152 5.096 -9.641 1.00 88.38 685 GLU A C 1
ATOM 5170 O O . GLU A 1 685 ? 23.246 5.527 -8.495 1.00 88.38 685 GLU A O 1
ATOM 5175 N N . GLY A 1 686 ? 21.976 4.917 -10.245 1.00 85.00 686 GLY A N 1
ATOM 5176 C CA . GLY A 1 686 ? 20.659 5.104 -9.621 1.00 85.00 686 GLY A CA 1
ATOM 5177 C C . GLY A 1 686 ? 20.354 4.113 -8.494 1.00 85.00 686 GLY A C 1
ATOM 5178 O O . GLY A 1 686 ? 19.558 4.411 -7.609 1.00 85.00 686 GLY A O 1
ATOM 5179 N N . LEU A 1 687 ? 21.067 2.983 -8.440 1.00 90.12 687 LEU A N 1
ATOM 5180 C CA . LEU A 1 687 ? 21.033 2.062 -7.296 1.00 90.12 687 LEU A CA 1
ATOM 5181 C C . LEU A 1 687 ? 21.843 2.549 -6.080 1.00 90.12 687 LEU A C 1
ATOM 5183 O O . LEU A 1 687 ? 21.947 1.821 -5.093 1.00 90.12 687 LEU A O 1
ATOM 5187 N N . LEU A 1 688 ? 22.517 3.705 -6.155 1.00 89.81 688 LEU A N 1
ATOM 5188 C CA . LEU A 1 688 ? 23.388 4.205 -5.088 1.00 89.81 688 LEU A CA 1
ATOM 5189 C C . LEU A 1 688 ? 22.733 5.353 -4.306 1.00 89.81 688 LEU A C 1
ATOM 5191 O O . LEU A 1 688 ? 22.687 6.483 -4.790 1.00 89.81 688 LEU A O 1
ATOM 5195 N N . GLU A 1 689 ? 22.357 5.116 -3.049 1.00 89.38 689 GLU A N 1
ATOM 5196 C CA . GLU A 1 689 ? 21.906 6.168 -2.129 1.00 89.38 689 GLU A CA 1
ATOM 5197 C C . GLU A 1 689 ? 23.065 6.657 -1.243 1.00 89.38 689 GLU A C 1
ATOM 5199 O O . GLU A 1 689 ? 23.877 5.882 -0.726 1.00 89.38 689 GLU A O 1
ATOM 5204 N N . ALA A 1 690 ? 23.165 7.975 -1.050 1.00 86.06 690 ALA A N 1
ATOM 5205 C CA . ALA A 1 690 ? 24.130 8.578 -0.136 1.00 86.06 690 ALA A CA 1
ATOM 5206 C C . ALA A 1 690 ? 23.526 8.765 1.266 1.00 86.06 690 ALA A C 1
ATOM 5208 O O . ALA A 1 690 ? 23.001 9.833 1.584 1.00 86.06 690 ALA A O 1
ATOM 5209 N N . GLN A 1 691 ? 23.682 7.776 2.146 1.00 84.88 691 GLN A N 1
ATOM 5210 C CA . GLN A 1 691 ? 23.170 7.829 3.516 1.00 84.88 691 GLN A CA 1
ATOM 5211 C C . GLN A 1 691 ? 24.307 8.082 4.521 1.00 84.88 691 GLN A C 1
ATOM 5213 O O . GLN A 1 691 ? 25.277 7.333 4.620 1.00 84.88 691 GLN A O 1
ATOM 5218 N N . GLY A 1 692 ? 24.252 9.199 5.258 1.00 85.75 692 GLY A N 1
ATOM 5219 C CA . GLY A 1 692 ? 25.264 9.523 6.281 1.00 85.75 692 GLY A CA 1
ATOM 5220 C C . GLY A 1 692 ? 26.700 9.717 5.755 1.00 85.75 692 GLY A C 1
ATOM 5221 O O . GLY A 1 692 ? 27.649 9.713 6.540 1.00 85.75 692 GLY A O 1
ATOM 5222 N N . GLY A 1 693 ? 26.872 9.908 4.441 1.00 87.50 693 GLY A N 1
ATOM 5223 C CA . GLY A 1 693 ? 28.175 9.999 3.771 1.00 87.50 693 GLY A CA 1
ATOM 5224 C C . GLY A 1 693 ? 28.760 8.654 3.321 1.00 87.50 693 GLY A C 1
ATOM 5225 O O . GLY A 1 693 ? 29.848 8.648 2.740 1.00 87.50 693 GLY A O 1
ATOM 5226 N N . GLU A 1 694 ? 28.062 7.544 3.564 1.00 92.38 694 GLU A N 1
ATOM 5227 C CA . GLU A 1 694 ? 28.327 6.245 2.944 1.00 92.38 694 GLU A CA 1
ATOM 5228 C C . GLU A 1 694 ? 27.454 6.092 1.689 1.00 92.38 694 GLU A C 1
ATOM 5230 O O . GLU A 1 694 ? 26.386 6.692 1.599 1.00 92.38 694 GLU A O 1
ATOM 5235 N N . GLN A 1 695 ? 27.941 5.350 0.689 1.00 90.62 695 GLN A N 1
ATOM 5236 C CA . GLN A 1 695 ? 27.128 4.954 -0.461 1.00 90.62 695 GLN A CA 1
ATOM 5237 C C . GLN A 1 695 ? 26.607 3.547 -0.209 1.00 90.62 695 GLN A C 1
ATOM 5239 O O . GLN A 1 695 ? 27.406 2.611 -0.103 1.00 90.62 695 GLN A O 1
ATOM 5244 N N . ILE A 1 696 ? 25.293 3.426 -0.107 1.00 92.00 696 ILE A N 1
ATOM 5245 C CA . ILE A 1 696 ? 24.585 2.155 -0.020 1.00 92.00 696 ILE A CA 1
ATOM 5246 C C . ILE A 1 696 ? 24.189 1.781 -1.443 1.00 92.00 696 ILE A C 1
ATOM 5248 O O . ILE A 1 696 ? 23.797 2.646 -2.219 1.00 92.00 696 ILE A O 1
ATOM 5252 N N . ARG A 1 697 ? 24.393 0.516 -1.813 1.00 92.19 697 ARG A N 1
ATOM 5253 C CA . ARG A 1 697 ? 23.912 -0.022 -3.085 1.00 92.19 697 ARG A CA 1
ATOM 5254 C C . ARG A 1 697 ? 22.693 -0.867 -2.779 1.00 92.19 697 ARG A C 1
ATOM 5256 O O . ARG A 1 697 ? 22.852 -1.850 -2.060 1.00 92.19 697 ARG A O 1
ATOM 5263 N N . HIS A 1 698 ? 21.568 -0.482 -3.352 1.00 91.56 698 HIS A N 1
ATOM 5264 C CA . HIS A 1 698 ? 20.296 -1.160 -3.182 1.00 91.56 698 HIS A CA 1
ATOM 5265 C C . HIS A 1 698 ? 20.168 -2.347 -4.135 1.00 91.56 698 HIS A C 1
ATOM 5267 O O . HIS A 1 698 ? 20.731 -2.341 -5.238 1.00 91.56 698 HIS A O 1
ATOM 5273 N N . ASP A 1 699 ? 19.441 -3.368 -3.689 1.00 88.88 699 ASP A N 1
ATOM 5274 C CA . ASP A 1 699 ? 19.010 -4.493 -4.513 1.00 88.88 699 ASP A CA 1
ATOM 5275 C C . ASP A 1 699 ? 17.472 -4.525 -4.590 1.00 88.88 699 ASP A C 1
ATOM 5277 O O . ASP A 1 699 ? 16.824 -5.001 -3.648 1.00 88.88 699 ASP A O 1
ATOM 5281 N N . PRO A 1 700 ? 16.871 -4.059 -5.705 1.00 85.50 700 PRO A N 1
ATOM 5282 C CA . PRO A 1 700 ? 15.418 -4.017 -5.849 1.00 85.50 700 PRO A CA 1
ATOM 5283 C C . PRO A 1 700 ? 14.741 -5.386 -5.768 1.00 85.50 700 PRO A C 1
ATOM 5285 O O . PRO A 1 700 ? 13.547 -5.446 -5.505 1.00 85.50 700 PRO A O 1
ATOM 5288 N N . SER A 1 701 ? 15.478 -6.487 -5.935 1.00 79.88 701 SER A N 1
ATOM 5289 C CA . SER A 1 701 ? 14.922 -7.832 -5.757 1.00 79.88 701 SER A CA 1
ATOM 5290 C C . SER A 1 701 ? 14.731 -8.231 -4.289 1.00 79.88 701 SER A C 1
ATOM 5292 O O . SER A 1 701 ? 14.086 -9.232 -4.007 1.00 79.88 701 SER A O 1
ATOM 5294 N N . THR A 1 702 ? 15.306 -7.498 -3.333 1.00 80.69 702 THR A N 1
ATOM 5295 C CA . THR A 1 702 ? 15.260 -7.894 -1.910 1.00 80.69 702 THR A CA 1
ATOM 5296 C C . THR A 1 702 ? 14.835 -6.790 -0.958 1.00 80.69 702 THR A C 1
ATOM 5298 O O . THR A 1 702 ? 14.476 -7.080 0.179 1.00 80.69 702 THR A O 1
ATOM 5301 N N . GLU A 1 703 ? 14.904 -5.536 -1.395 1.00 85.00 703 GLU A N 1
ATOM 5302 C CA . GLU A 1 703 ? 14.603 -4.370 -0.559 1.00 85.00 703 GLU A CA 1
ATOM 5303 C C . GLU A 1 703 ? 13.220 -3.781 -0.842 1.00 85.00 703 GLU A C 1
ATOM 5305 O O . GLU A 1 703 ? 12.759 -2.898 -0.123 1.00 85.00 703 GLU A O 1
ATOM 5310 N N . VAL A 1 704 ? 12.563 -4.282 -1.884 1.00 82.81 704 VAL A N 1
ATOM 5311 C CA . VAL A 1 704 ? 11.258 -3.838 -2.350 1.00 82.81 704 VAL A CA 1
ATOM 5312 C C . VAL A 1 704 ? 10.350 -5.048 -2.429 1.00 82.81 704 VAL A C 1
ATOM 5314 O O . VAL A 1 704 ? 10.728 -6.084 -2.974 1.00 82.81 704 VAL A O 1
ATOM 5317 N N . GLU A 1 705 ? 9.137 -4.886 -1.924 1.00 87.81 705 GLU A N 1
ATOM 5318 C CA . GLU A 1 705 ? 8.094 -5.890 -2.022 1.00 87.81 705 GLU A CA 1
ATOM 5319 C C . GLU A 1 705 ? 6.815 -5.208 -2.490 1.00 87.81 705 GLU A C 1
ATOM 5321 O O . GLU A 1 705 ? 6.269 -4.361 -1.789 1.00 87.81 705 GLU A O 1
ATOM 5326 N N . MET A 1 706 ? 6.362 -5.563 -3.689 1.00 92.00 706 MET A N 1
ATOM 5327 C CA . MET A 1 706 ? 5.034 -5.213 -4.186 1.00 92.00 706 MET A CA 1
ATOM 5328 C C . MET A 1 706 ? 4.123 -6.416 -3.968 1.00 92.00 706 MET A C 1
ATOM 5330 O O . MET A 1 706 ? 4.439 -7.506 -4.442 1.00 92.00 706 MET A O 1
ATOM 5334 N N . LEU A 1 707 ? 3.026 -6.245 -3.228 1.00 90.94 707 LEU A N 1
ATOM 5335 C CA . LEU A 1 707 ? 2.153 -7.373 -2.898 1.00 90.94 707 LEU A CA 1
ATOM 5336 C C . LEU A 1 707 ? 1.281 -7.775 -4.085 1.00 90.94 707 LEU A C 1
ATOM 5338 O O . LEU A 1 707 ? 1.207 -8.962 -4.393 1.00 90.94 707 LEU A O 1
ATOM 5342 N N . ASN A 1 708 ? 0.638 -6.797 -4.735 1.00 89.56 708 ASN A N 1
ATOM 5343 C CA . ASN A 1 708 ? -0.312 -7.023 -5.826 1.00 89.56 708 ASN A CA 1
ATOM 5344 C C . ASN A 1 708 ? -1.361 -8.099 -5.476 1.00 89.56 708 ASN A C 1
ATOM 5346 O O . ASN A 1 708 ? -1.690 -9.002 -6.249 1.00 89.56 708 ASN A O 1
ATOM 5350 N N . ARG A 1 709 ? -1.851 -8.012 -4.239 1.00 89.56 709 ARG A N 1
ATOM 5351 C CA . ARG A 1 709 ? -2.927 -8.827 -3.682 1.00 89.56 709 ARG A CA 1
ATOM 5352 C C . ARG A 1 709 ? -3.692 -8.011 -2.643 1.00 89.56 709 ARG A C 1
ATOM 5354 O O . ARG A 1 709 ? -3.102 -7.101 -2.050 1.00 89.56 709 ARG A O 1
ATOM 5361 N N . PRO A 1 710 ? -4.957 -8.359 -2.352 1.00 88.50 710 PRO A N 1
ATOM 5362 C CA . PRO A 1 710 ? -5.675 -7.758 -1.240 1.00 88.50 710 PRO A CA 1
ATOM 5363 C C . PRO A 1 710 ? -4.858 -7.830 0.055 1.00 88.50 710 PRO A C 1
ATOM 5365 O O . PRO A 1 710 ? -4.185 -8.827 0.338 1.00 88.50 710 PRO A O 1
ATOM 5368 N N . LEU A 1 711 ? -4.921 -6.763 0.846 1.00 90.88 711 LEU A N 1
ATOM 5369 C CA . LEU A 1 711 ? -4.255 -6.715 2.138 1.00 90.88 711 LEU A CA 1
ATOM 5370 C C . LEU A 1 711 ? -5.014 -7.551 3.160 1.00 90.88 711 LEU A C 1
ATOM 5372 O O . LEU A 1 711 ? -6.221 -7.351 3.337 1.00 90.88 711 LEU A O 1
ATOM 5376 N N . GLY A 1 712 ? -4.287 -8.375 3.912 1.00 87.31 712 GLY A N 1
ATOM 5377 C CA . GLY A 1 712 ? -4.817 -9.036 5.109 1.00 87.31 712 GLY A CA 1
ATOM 5378 C C . GLY A 1 712 ? -4.874 -8.076 6.302 1.00 87.31 712 GLY A C 1
ATOM 5379 O O . GLY A 1 712 ? -5.697 -8.201 7.210 1.00 87.31 712 GLY A O 1
ATOM 5380 N N . SER A 1 713 ? -4.029 -7.037 6.303 1.00 89.94 713 SER A N 1
ATOM 5381 C CA . SER A 1 713 ? -4.042 -6.007 7.343 1.00 89.94 713 SER A CA 1
ATOM 5382 C C . SER A 1 713 ? -3.695 -4.620 6.830 1.00 89.94 713 SER A C 1
ATOM 5384 O O . SER A 1 713 ? -2.865 -4.447 5.944 1.00 89.94 713 SER A O 1
ATOM 5386 N N . LEU A 1 714 ? -4.238 -3.589 7.486 1.00 92.44 714 LEU A N 1
ATOM 5387 C CA . LEU A 1 714 ? -3.779 -2.205 7.267 1.00 92.44 714 LEU A CA 1
ATOM 5388 C C . LEU A 1 714 ? -2.295 -2.018 7.593 1.00 92.44 714 LEU A C 1
ATOM 5390 O O . LEU A 1 714 ? -1.680 -1.041 7.177 1.00 92.44 714 LEU A O 1
ATOM 5394 N N . GLY A 1 715 ? -1.747 -2.927 8.390 1.00 91.06 715 GLY A N 1
ATOM 5395 C CA . GLY A 1 715 ? -0.360 -2.938 8.774 1.00 91.06 715 GLY A CA 1
ATOM 5396 C C . GLY A 1 715 ? 0.586 -3.234 7.608 1.00 91.06 715 GLY A C 1
ATOM 5397 O O . GLY A 1 715 ? 1.712 -2.744 7.611 1.00 91.06 715 GLY A O 1
ATOM 5398 N N . GLU A 1 716 ? 0.135 -3.976 6.593 1.00 93.75 716 GLU A N 1
ATOM 5399 C CA . GLU A 1 716 ? 0.928 -4.290 5.396 1.00 93.75 716 GLU A CA 1
ATOM 5400 C C . GLU A 1 716 ? 1.288 -3.034 4.589 1.00 93.75 716 GLU A C 1
ATOM 5402 O O . GLU A 1 716 ? 2.363 -2.985 3.998 1.00 93.75 716 GLU A O 1
ATOM 5407 N N . LEU A 1 717 ? 0.492 -1.958 4.691 1.00 93.69 717 LEU A N 1
ATOM 5408 C CA . LEU A 1 717 ? 0.815 -0.648 4.108 1.00 93.69 717 LEU A CA 1
ATOM 5409 C C . LEU A 1 717 ? 2.157 -0.080 4.589 1.00 93.69 717 LEU A C 1
ATOM 5411 O O . LEU A 1 717 ? 2.694 0.813 3.951 1.00 93.69 717 LEU A O 1
ATOM 5415 N N . ALA A 1 718 ? 2.727 -0.593 5.679 1.00 91.88 718 ALA A N 1
ATOM 5416 C CA . ALA A 1 718 ? 4.083 -0.271 6.105 1.00 91.88 718 ALA A CA 1
ATOM 5417 C C . ALA A 1 718 ? 5.168 -0.588 5.054 1.00 91.88 718 ALA A C 1
ATOM 5419 O O . ALA A 1 718 ? 6.240 0.003 5.117 1.00 91.88 718 ALA A O 1
ATOM 5420 N N . GLY A 1 719 ? 4.924 -1.526 4.129 1.00 90.44 719 GLY A N 1
ATOM 5421 C CA . GLY A 1 719 ? 5.843 -1.858 3.028 1.00 90.44 719 GLY A CA 1
ATOM 5422 C C . GLY A 1 719 ? 5.636 -1.029 1.756 1.00 90.44 719 GLY A C 1
ATOM 5423 O O . GLY A 1 719 ? 6.406 -1.153 0.811 1.00 90.44 719 GLY A O 1
ATOM 5424 N N . LEU A 1 720 ? 4.607 -0.182 1.723 1.00 93.06 720 LEU A N 1
ATOM 5425 C CA . LEU A 1 720 ? 4.222 0.596 0.551 1.00 93.06 720 LEU A CA 1
ATOM 5426 C C . LEU A 1 720 ? 5.325 1.588 0.128 1.00 93.06 720 LEU A C 1
ATOM 5428 O O . LEU A 1 720 ? 5.805 2.333 0.982 1.00 93.06 720 LEU A O 1
ATOM 5432 N N . PRO A 1 721 ? 5.664 1.720 -1.165 1.00 91.19 721 PRO A N 1
ATOM 5433 C CA . PRO A 1 721 ? 6.620 2.727 -1.633 1.00 91.19 721 PRO A CA 1
ATOM 5434 C C . PRO A 1 721 ? 6.202 4.187 -1.372 1.00 91.19 721 PRO A C 1
ATOM 5436 O O . PRO A 1 721 ? 5.102 4.611 -1.741 1.00 91.19 721 PRO A O 1
ATOM 5439 N N . SER A 1 722 ? 7.106 4.994 -0.798 1.00 82.19 722 SER A N 1
ATOM 5440 C CA . SER A 1 722 ? 6.830 6.363 -0.303 1.00 82.19 722 SER A CA 1
ATOM 5441 C C . SER A 1 722 ? 6.901 7.499 -1.323 1.00 82.19 722 SER A C 1
ATOM 5443 O O . SER A 1 722 ? 6.746 8.660 -0.942 1.00 82.19 722 SER A O 1
ATOM 5445 N N . SER A 1 723 ? 7.171 7.220 -2.601 1.00 81.44 723 SER A N 1
ATOM 5446 C CA . SER A 1 723 ? 7.616 8.201 -3.614 1.00 81.44 723 SER A CA 1
ATOM 5447 C C . SER A 1 723 ? 9.013 8.797 -3.397 1.00 81.44 723 SER A C 1
ATOM 5449 O O . SER A 1 723 ? 9.494 9.536 -4.254 1.00 81.44 723 SER A O 1
ATOM 5451 N N . THR A 1 724 ? 9.680 8.465 -2.288 1.00 85.94 724 THR A N 1
ATOM 5452 C CA . THR A 1 724 ? 11.107 8.728 -2.084 1.00 85.94 724 THR A CA 1
ATOM 5453 C C . THR A 1 724 ? 11.888 7.458 -2.378 1.00 85.94 724 THR A C 1
ATOM 5455 O O . THR A 1 724 ? 11.462 6.370 -1.988 1.00 85.94 724 THR A O 1
ATOM 5458 N N . ALA A 1 725 ? 13.025 7.608 -3.057 1.00 85.88 725 ALA A N 1
ATOM 5459 C CA . ALA A 1 725 ? 13.789 6.463 -3.520 1.00 85.88 725 ALA A CA 1
ATOM 5460 C C . ALA A 1 725 ? 14.240 5.568 -2.359 1.00 85.88 725 ALA A C 1
ATOM 5462 O O . ALA A 1 725 ? 14.760 6.072 -1.362 1.00 85.88 725 ALA A O 1
ATOM 5463 N N . TRP A 1 726 ? 14.038 4.262 -2.516 1.00 88.44 726 TRP A N 1
ATOM 5464 C CA . TRP A 1 726 ? 14.422 3.179 -1.615 1.00 88.44 726 TRP A CA 1
ATOM 5465 C C . TRP A 1 726 ? 13.824 3.295 -0.214 1.00 88.44 726 TRP A C 1
ATOM 5467 O O . TRP A 1 726 ? 14.397 2.805 0.760 1.00 88.44 726 TRP A O 1
ATOM 5477 N N . GLN A 1 727 ? 12.679 3.972 -0.091 1.00 88.00 727 GLN A N 1
ATOM 5478 C CA . GLN A 1 727 ? 12.041 4.223 1.195 1.00 88.00 727 GLN A CA 1
ATOM 5479 C C . GLN A 1 727 ? 10.578 3.762 1.198 1.00 88.00 727 GLN A C 1
ATOM 5481 O O . GLN A 1 727 ? 9.795 4.197 0.341 1.00 88.00 727 GLN A O 1
ATOM 5486 N N . PRO A 1 728 ? 10.169 2.944 2.187 1.00 90.62 728 PRO A N 1
ATOM 5487 C CA . PRO A 1 728 ? 8.759 2.681 2.432 1.00 90.62 728 PRO A CA 1
ATOM 5488 C C . PRO A 1 728 ? 8.070 3.942 2.960 1.00 90.62 728 PRO A C 1
ATOM 5490 O O . PRO A 1 728 ? 8.729 4.900 3.377 1.00 90.62 728 PRO A O 1
ATOM 5493 N N . VAL A 1 729 ? 6.737 3.949 2.945 1.00 91.19 729 VAL A N 1
ATOM 5494 C CA . VAL A 1 729 ? 5.912 5.051 3.443 1.00 91.19 729 VAL A CA 1
ATOM 5495 C C . VAL A 1 729 ? 6.330 5.421 4.863 1.00 91.19 729 VAL A C 1
ATOM 5497 O O . VAL A 1 729 ? 6.492 4.565 5.734 1.00 91.19 729 VAL A O 1
ATOM 5500 N N . ALA A 1 730 ? 6.509 6.718 5.106 1.00 90.44 730 ALA A N 1
ATOM 5501 C CA . ALA A 1 730 ? 6.849 7.197 6.433 1.00 90.44 730 ALA A CA 1
ATOM 5502 C C . ALA A 1 730 ? 5.698 6.914 7.411 1.00 90.44 730 ALA A C 1
ATOM 5504 O O . ALA A 1 730 ? 4.518 7.079 7.085 1.00 90.44 730 ALA A O 1
ATOM 5505 N N . SER A 1 731 ? 6.039 6.555 8.647 1.00 92.75 731 SER A N 1
ATOM 5506 C CA . SER A 1 731 ? 5.072 6.353 9.728 1.00 92.75 731 SER A CA 1
ATOM 5507 C C . SER A 1 731 ? 4.220 7.598 9.972 1.00 92.75 731 SER A C 1
ATOM 5509 O O . SER A 1 731 ? 3.037 7.458 10.266 1.00 92.75 731 SER A O 1
ATOM 5511 N N . ASP A 1 732 ? 4.779 8.796 9.775 1.00 89.25 732 ASP A N 1
ATOM 5512 C CA . ASP A 1 732 ? 4.057 10.067 9.880 1.00 89.25 732 ASP A CA 1
ATOM 5513 C C . ASP A 1 732 ? 2.964 10.210 8.800 1.00 89.25 732 ASP A C 1
ATOM 5515 O O . ASP A 1 732 ? 1.852 10.636 9.115 1.00 89.25 732 ASP A O 1
ATOM 5519 N N . ASP A 1 733 ? 3.232 9.819 7.547 1.00 88.50 733 ASP A N 1
ATOM 5520 C CA . ASP A 1 733 ? 2.229 9.848 6.470 1.00 88.50 733 ASP A CA 1
ATOM 5521 C C . ASP A 1 733 ? 1.145 8.782 6.705 1.00 88.50 733 ASP A C 1
ATOM 5523 O O . ASP A 1 733 ? -0.054 9.059 6.592 1.00 88.50 733 ASP A O 1
ATOM 5527 N N . LEU A 1 734 ? 1.545 7.573 7.116 1.00 92.38 734 LEU A N 1
ATOM 5528 C CA . LEU A 1 734 ? 0.608 6.490 7.419 1.00 92.38 734 LEU A CA 1
ATOM 5529 C C . LEU A 1 734 ? -0.284 6.828 8.627 1.00 92.38 734 LEU A C 1
ATOM 5531 O O . LEU A 1 734 ? -1.495 6.590 8.596 1.00 92.38 734 LEU A O 1
ATOM 5535 N N . ALA A 1 735 ? 0.277 7.449 9.670 1.00 92.69 735 ALA A N 1
ATOM 5536 C CA . ALA A 1 735 ? -0.442 7.881 10.871 1.00 92.69 735 ALA A CA 1
ATOM 5537 C C . ALA A 1 735 ? -1.612 8.818 10.556 1.00 92.69 735 ALA A C 1
ATOM 5539 O O . ALA A 1 735 ? -2.635 8.813 11.243 1.00 92.69 735 ALA A O 1
ATOM 5540 N N . VAL A 1 736 ? -1.466 9.642 9.523 1.00 89.31 736 VAL A N 1
ATOM 5541 C CA . VAL A 1 736 ? -2.454 10.652 9.147 1.00 89.31 736 VAL A CA 1
ATOM 5542 C C . VAL A 1 736 ? -3.672 10.022 8.462 1.00 89.31 736 VAL A C 1
ATOM 5544 O O . VAL A 1 736 ? -4.796 10.496 8.660 1.00 89.31 736 VAL A O 1
ATOM 5547 N N . VAL A 1 737 ? -3.484 8.928 7.717 1.00 91.06 737 VAL A N 1
ATOM 5548 C CA . VAL A 1 737 ? -4.547 8.310 6.909 1.00 91.06 737 VAL A CA 1
ATOM 5549 C C . VAL A 1 737 ? -5.137 7.040 7.515 1.00 91.06 737 VAL A C 1
ATOM 5551 O O . VAL A 1 737 ? -6.311 6.766 7.282 1.00 91.06 737 VAL A O 1
ATOM 5554 N N . VAL A 1 738 ? -4.396 6.276 8.323 1.00 93.81 738 VAL A N 1
ATOM 5555 C CA . VAL A 1 738 ? -4.784 4.892 8.654 1.00 93.81 738 VAL A CA 1
ATOM 5556 C C . VAL A 1 738 ? -6.122 4.755 9.391 1.00 93.81 738 VAL A C 1
ATOM 5558 O O . VAL A 1 738 ? -6.832 3.773 9.210 1.00 93.81 738 VAL A O 1
ATOM 5561 N N . ASP A 1 739 ? -6.545 5.762 10.159 1.00 93.44 739 ASP A N 1
ATOM 5562 C CA . ASP A 1 739 ? -7.873 5.758 10.790 1.00 93.44 739 ASP A CA 1
ATOM 5563 C C . ASP A 1 739 ? -9.037 5.962 9.797 1.00 93.44 739 ASP A C 1
ATOM 5565 O O . ASP A 1 739 ? -10.190 5.679 10.127 1.00 93.44 739 ASP A O 1
ATOM 5569 N N . GLN A 1 740 ? -8.758 6.433 8.581 1.00 93.25 740 GLN A N 1
ATOM 5570 C CA . GLN A 1 740 ? -9.731 6.512 7.487 1.00 93.25 740 GLN A CA 1
ATOM 5571 C C . GLN A 1 740 ? -9.825 5.218 6.681 1.00 93.25 740 GLN A C 1
ATOM 5573 O O . GLN A 1 740 ? -10.724 5.111 5.853 1.00 93.25 740 GLN A O 1
ATOM 5578 N N . LEU A 1 741 ? -8.931 4.254 6.900 1.00 94.94 741 LEU A N 1
ATOM 5579 C CA . LEU A 1 741 ? -8.812 3.066 6.063 1.00 94.94 741 LEU A CA 1
ATOM 5580 C C . LEU A 1 741 ? -9.257 1.806 6.800 1.00 94.94 741 LEU A C 1
ATOM 5582 O O . LEU A 1 741 ? -9.175 1.697 8.022 1.00 94.94 741 LEU A O 1
ATOM 5586 N N . THR A 1 742 ? -9.729 0.827 6.047 1.00 94.50 742 THR A N 1
ATOM 5587 C CA . THR A 1 742 ? -9.984 -0.536 6.509 1.00 94.50 742 THR A CA 1
ATOM 5588 C C . THR A 1 742 ? -9.586 -1.514 5.407 1.00 94.50 742 THR A C 1
ATOM 5590 O O . THR A 1 742 ? -9.427 -1.104 4.264 1.00 94.50 742 THR A O 1
ATOM 5593 N N . VAL A 1 743 ? -9.399 -2.782 5.748 1.00 92.12 743 VAL A N 1
ATOM 5594 C CA . VAL A 1 743 ? -9.290 -3.888 4.776 1.00 92.12 743 VAL A CA 1
ATOM 5595 C C . VAL A 1 743 ? -10.554 -4.757 4.787 1.00 92.12 743 VAL A C 1
ATOM 5597 O O . VAL A 1 743 ? -10.709 -5.686 4.005 1.00 92.12 743 VAL A O 1
ATOM 5600 N N . GLU A 1 744 ? -11.482 -4.432 5.690 1.00 90.56 744 GLU A N 1
ATOM 5601 C CA . GLU A 1 744 ? -12.601 -5.278 6.078 1.00 90.56 744 GLU A CA 1
ATOM 5602 C C . GLU A 1 744 ? -13.834 -4.917 5.249 1.00 90.56 744 GLU A C 1
ATOM 5604 O O . GLU A 1 744 ? -14.479 -3.880 5.464 1.00 90.56 744 GLU A O 1
ATOM 5609 N N . GLY A 1 745 ? -14.169 -5.798 4.314 1.00 88.88 745 GLY A N 1
ATOM 5610 C CA . GLY A 1 745 ? -15.418 -5.804 3.561 1.00 88.88 745 GLY A CA 1
ATOM 5611 C C . GLY A 1 745 ? -16.252 -7.027 3.933 1.00 88.88 745 GLY A C 1
ATOM 5612 O O . GLY A 1 745 ? -15.739 -8.024 4.433 1.00 88.88 745 GLY A O 1
ATOM 5613 N N . LEU A 1 746 ? -17.565 -6.967 3.717 1.00 87.31 746 LEU A N 1
ATOM 5614 C CA . LEU A 1 746 ? -18.402 -8.161 3.813 1.00 87.31 746 LEU A CA 1
ATOM 5615 C C . LEU A 1 746 ? -18.556 -8.772 2.419 1.00 87.31 746 LEU A C 1
ATOM 5617 O O . LEU A 1 746 ? -19.368 -8.305 1.616 1.00 87.31 746 LEU A O 1
ATOM 5621 N N . ARG A 1 747 ? -17.773 -9.823 2.166 1.00 88.00 747 ARG A N 1
ATOM 5622 C CA . ARG A 1 747 ? -17.839 -10.634 0.949 1.00 88.00 747 ARG A CA 1
ATOM 5623 C C . ARG A 1 747 ? -19.037 -11.578 1.011 1.00 88.00 747 ARG A C 1
ATOM 5625 O O . ARG A 1 747 ? -19.249 -12.281 1.997 1.00 88.00 747 ARG A O 1
ATOM 5632 N N . LEU A 1 748 ? -19.846 -11.566 -0.039 1.00 88.69 748 LEU A N 1
ATOM 5633 C CA . LEU A 1 748 ? -21.076 -12.334 -0.169 1.00 88.69 748 LEU A CA 1
ATOM 5634 C C . LEU A 1 748 ? -20.979 -13.227 -1.404 1.00 88.69 748 LEU A C 1
ATOM 5636 O O . LEU A 1 748 ? -21.348 -12.831 -2.513 1.00 88.69 748 LEU A O 1
ATOM 5640 N N . GLU A 1 749 ? -20.508 -14.452 -1.189 1.00 85.19 749 GLU A N 1
ATOM 5641 C CA . GLU A 1 749 ? -20.365 -15.451 -2.245 1.00 85.19 749 GLU A CA 1
ATOM 5642 C C . GLU A 1 749 ? -21.692 -15.701 -2.961 1.00 85.19 749 GLU A C 1
ATOM 5644 O O . GLU A 1 749 ? -22.732 -15.941 -2.329 1.00 85.19 749 GLU A O 1
ATOM 5649 N N . SER A 1 750 ? -21.674 -15.678 -4.296 1.00 85.31 750 SER A N 1
ATOM 5650 C CA . SER A 1 750 ? -22.885 -15.955 -5.077 1.00 85.31 750 SER A CA 1
ATOM 5651 C C . SER A 1 750 ? -23.378 -17.387 -4.858 1.00 85.31 750 SER A C 1
ATOM 5653 O O . SER A 1 750 ? -24.588 -17.612 -4.821 1.00 85.31 750 SER A O 1
ATOM 5655 N N . ALA A 1 751 ? -22.454 -18.336 -4.657 1.00 81.19 751 ALA A N 1
ATOM 5656 C CA . ALA A 1 751 ? -22.730 -19.741 -4.357 1.00 81.19 751 ALA A CA 1
ATOM 5657 C C . ALA A 1 751 ? -23.391 -19.940 -2.982 1.00 81.19 751 ALA A C 1
ATOM 5659 O O . ALA A 1 751 ? -24.229 -20.827 -2.824 1.00 81.19 751 ALA A O 1
ATOM 5660 N N . ALA A 1 752 ? -23.071 -19.085 -2.005 1.00 77.50 752 ALA A N 1
ATOM 5661 C CA . ALA A 1 752 ? -23.707 -19.096 -0.688 1.00 77.50 752 ALA A CA 1
ATOM 5662 C C . ALA A 1 752 ? -25.103 -18.444 -0.695 1.00 77.50 752 ALA A C 1
ATOM 5664 O O . ALA A 1 752 ? -25.903 -18.664 0.219 1.00 77.50 752 ALA A O 1
ATOM 5665 N N . ALA A 1 753 ? -25.420 -17.646 -1.718 1.00 81.81 753 ALA A N 1
ATOM 5666 C CA . ALA A 1 753 ? -26.728 -17.025 -1.866 1.00 81.81 753 ALA A CA 1
ATOM 5667 C C . ALA A 1 753 ? -27.800 -18.041 -2.280 1.00 81.81 753 ALA A C 1
ATOM 5669 O O . ALA A 1 753 ? -27.561 -18.992 -3.027 1.00 81.81 753 ALA A O 1
ATOM 5670 N N . THR A 1 754 ? -29.051 -17.762 -1.918 1.00 86.81 754 THR A N 1
ATOM 5671 C CA . THR A 1 754 ? -30.179 -18.470 -2.529 1.00 86.81 754 THR A CA 1
ATOM 5672 C C . THR A 1 754 ? -30.548 -17.796 -3.853 1.00 86.81 754 THR A C 1
ATOM 5674 O O . THR A 1 754 ? -31.067 -16.680 -3.863 1.00 86.81 754 THR A O 1
ATOM 5677 N N . LEU A 1 755 ? -30.343 -18.479 -4.989 1.00 88.12 755 LEU A N 1
ATOM 5678 C CA . LEU A 1 755 ? -30.857 -18.032 -6.291 1.00 88.12 755 LEU A CA 1
ATOM 5679 C C . LEU A 1 755 ? -32.381 -18.254 -6.357 1.00 88.12 755 LEU A C 1
ATOM 5681 O O . LEU A 1 755 ? -32.864 -19.317 -6.769 1.00 88.12 755 LEU A O 1
ATOM 5685 N N . VAL A 1 756 ? -33.155 -17.252 -5.939 1.00 90.50 756 VAL A N 1
ATOM 5686 C CA . VAL A 1 756 ? -34.626 -17.310 -5.838 1.00 90.50 756 VAL A CA 1
ATOM 5687 C C . VAL A 1 756 ? -35.343 -17.055 -7.173 1.00 90.50 756 VAL A C 1
ATOM 5689 O O . VAL A 1 756 ? -36.530 -17.361 -7.311 1.00 90.50 756 VAL A O 1
ATOM 5692 N N . GLY A 1 757 ? -34.634 -16.551 -8.190 1.00 86.44 757 GLY A N 1
ATOM 5693 C CA . GLY A 1 757 ? -35.170 -16.297 -9.531 1.00 86.44 757 GLY A CA 1
ATOM 5694 C C . GLY A 1 757 ? -34.110 -16.386 -10.633 1.00 86.44 757 GLY A C 1
ATOM 5695 O O . GLY A 1 757 ? -32.939 -16.131 -10.391 1.00 86.44 757 GLY A O 1
ATOM 5696 N N . GLY A 1 758 ? -34.515 -16.749 -11.857 1.00 82.81 758 GLY A N 1
ATOM 5697 C CA . GLY A 1 758 ? -33.613 -16.813 -13.024 1.00 82.81 758 GLY A CA 1
ATOM 5698 C C . GLY A 1 758 ? -32.836 -18.125 -13.208 1.00 82.81 758 GLY A C 1
ATOM 5699 O O . GLY A 1 758 ? -31.954 -18.190 -14.061 1.00 82.81 758 GLY A O 1
ATOM 5700 N N . GLN A 1 759 ? -33.184 -19.180 -12.462 1.00 82.75 759 GLN A N 1
ATOM 5701 C CA . GLN A 1 759 ? -32.544 -20.512 -12.499 1.00 82.75 759 GLN A CA 1
ATOM 5702 C C . GLN A 1 759 ? -32.553 -21.195 -13.881 1.00 82.75 759 GLN A C 1
ATOM 5704 O O . GLN A 1 759 ? -31.798 -22.130 -14.128 1.00 82.75 759 GLN A O 1
ATOM 5709 N N . ASP A 1 760 ? -33.444 -20.782 -14.787 1.00 79.50 760 ASP A N 1
ATOM 5710 C CA . ASP A 1 760 ? -33.494 -21.286 -16.161 1.00 79.50 760 ASP A CA 1
ATOM 5711 C C . ASP A 1 760 ? -32.426 -20.664 -17.072 1.00 79.50 760 ASP A C 1
ATOM 5713 O O . ASP A 1 760 ? -32.263 -21.133 -18.199 1.00 79.50 760 ASP A O 1
ATOM 5717 N N . ARG A 1 761 ? -31.724 -19.623 -16.603 1.00 86.62 761 ARG A N 1
ATOM 5718 C CA . ARG A 1 761 ? -30.733 -18.863 -17.377 1.00 86.62 761 ARG A CA 1
ATOM 5719 C C . ARG A 1 761 ? -29.372 -18.776 -16.704 1.00 86.62 761 ARG A C 1
ATOM 5721 O O . ARG A 1 761 ? -28.375 -18.870 -17.406 1.00 86.62 761 ARG A O 1
ATOM 5728 N N . TRP A 1 762 ? -29.342 -18.606 -15.385 1.00 89.38 762 TRP A N 1
ATOM 5729 C CA . TRP A 1 762 ? -28.113 -18.625 -14.596 1.00 89.38 762 TRP A CA 1
ATOM 5730 C C . TRP A 1 762 ? -27.836 -20.044 -14.110 1.00 89.38 762 TRP A C 1
ATOM 5732 O O . TRP A 1 762 ? -28.714 -20.703 -13.548 1.00 89.38 762 TRP A O 1
ATOM 5742 N N . HIS A 1 763 ? -26.621 -20.514 -14.353 1.00 89.69 763 HIS A N 1
ATOM 5743 C CA . HIS A 1 763 ? -26.152 -21.834 -13.975 1.00 89.69 763 HIS A CA 1
ATOM 5744 C C . HIS A 1 763 ? -24.963 -21.698 -13.043 1.00 89.69 763 HIS A C 1
ATOM 5746 O O . HIS A 1 763 ? -24.025 -20.962 -13.327 1.00 89.69 763 HIS A O 1
ATOM 5752 N N . GLU A 1 764 ? -25.021 -22.432 -11.943 1.00 87.19 764 GLU A N 1
ATOM 5753 C CA . GLU A 1 764 ? -23.895 -22.574 -11.037 1.00 87.19 764 GLU A CA 1
ATOM 5754 C C . GLU A 1 764 ? -22.771 -23.355 -11.732 1.00 87.19 764 GLU A C 1
ATOM 5756 O O . GLU A 1 764 ? -22.992 -24.381 -12.387 1.00 87.19 764 GLU A O 1
ATOM 5761 N N . THR A 1 765 ? -21.564 -22.836 -11.593 1.00 83.75 765 THR A N 1
ATOM 5762 C CA . THR A 1 765 ? -20.296 -23.388 -12.054 1.00 83.75 765 THR A CA 1
ATOM 5763 C C . THR A 1 765 ? -19.382 -23.572 -10.843 1.00 83.75 765 THR A C 1
ATOM 5765 O O . THR A 1 765 ? -19.753 -23.252 -9.718 1.00 83.75 765 THR A O 1
ATOM 5768 N N . VAL A 1 766 ? -18.175 -24.101 -11.055 1.00 70.19 766 VAL A N 1
ATOM 5769 C CA . VAL A 1 766 ? -17.186 -24.224 -9.967 1.00 70.19 766 VAL A CA 1
ATOM 5770 C C . VAL A 1 766 ? -16.726 -22.846 -9.472 1.00 70.19 766 VAL A C 1
ATOM 5772 O O . VAL A 1 766 ? -16.344 -22.715 -8.321 1.00 70.19 766 VAL A O 1
ATOM 5775 N N . SER A 1 767 ? -16.803 -21.823 -10.322 1.00 72.25 767 SER A N 1
ATOM 5776 C CA . SER A 1 767 ? -16.353 -20.459 -10.046 1.00 72.25 767 SER A CA 1
ATOM 5777 C C . SER A 1 767 ? -17.536 -19.487 -9.953 1.00 72.25 767 SER A C 1
ATOM 5779 O O . SER A 1 767 ? -17.508 -18.445 -10.591 1.00 72.25 767 SER A O 1
ATOM 5781 N N . GLY A 1 768 ? -18.634 -19.839 -9.279 1.00 82.94 768 GLY A N 1
ATOM 5782 C CA . GLY A 1 768 ? -19.822 -18.970 -9.174 1.00 82.94 768 GLY A CA 1
ATOM 5783 C C . GLY A 1 768 ? -20.854 -19.196 -10.285 1.00 82.94 768 GLY A C 1
ATOM 5784 O O . GLY A 1 768 ? -21.010 -20.318 -10.764 1.00 82.94 768 GLY A O 1
ATOM 5785 N N . TYR A 1 769 ? -21.600 -18.169 -10.701 1.00 87.19 769 TYR A N 1
ATOM 5786 C CA . TYR A 1 769 ? -22.704 -18.316 -11.662 1.00 87.19 769 TYR A CA 1
ATOM 5787 C C . TYR A 1 769 ? -22.380 -17.752 -13.051 1.00 87.19 769 TYR A C 1
ATOM 5789 O O . TYR A 1 769 ? -21.900 -16.633 -13.190 1.00 87.19 769 TYR A O 1
ATOM 5797 N N . GLU A 1 770 ? -22.759 -18.489 -14.094 1.00 87.44 770 GLU A N 1
ATOM 5798 C CA . GLU A 1 770 ? -22.678 -18.075 -15.500 1.00 87.44 770 GLU A CA 1
ATOM 5799 C C . GLU A 1 770 ? -24.088 -18.027 -16.109 1.00 87.44 770 GLU A C 1
ATOM 5801 O O . GLU A 1 770 ? -24.909 -18.922 -15.879 1.00 87.44 770 GLU A O 1
ATOM 5806 N N . THR A 1 771 ? -24.400 -17.015 -16.924 1.00 84.88 771 THR A N 1
ATOM 5807 C CA . THR A 1 771 ? -25.645 -17.022 -17.716 1.00 84.88 771 THR A CA 1
ATOM 5808 C C . THR A 1 771 ? -25.467 -17.693 -19.081 1.00 84.88 771 THR A C 1
ATOM 5810 O O . THR A 1 771 ? -24.617 -17.298 -19.878 1.00 84.88 771 THR A O 1
ATOM 5813 N N . SER A 1 772 ? -26.349 -18.642 -19.428 1.00 61.03 772 SER A N 1
ATOM 5814 C CA . SER A 1 772 ? -26.348 -19.286 -20.746 1.00 61.03 772 SER A CA 1
ATOM 5815 C C . SER A 1 772 ? -27.327 -18.636 -21.742 1.00 61.03 772 SER A C 1
ATOM 5817 O O . SER A 1 772 ? -28.541 -18.816 -21.704 1.00 61.03 772 SER A O 1
ATOM 5819 N N . GLY A 1 773 ? -26.776 -17.933 -22.734 1.00 60.97 773 GLY A N 1
ATOM 5820 C CA . GLY A 1 773 ? -27.281 -17.973 -24.110 1.00 60.97 773 GLY A CA 1
ATOM 5821 C C . GLY A 1 773 ? -28.479 -17.096 -24.533 1.00 60.97 773 GLY A C 1
ATOM 5822 O O . GLY A 1 773 ? -29.616 -17.208 -24.079 1.00 60.97 773 GLY A O 1
ATOM 5823 N N . SER A 1 774 ? -28.224 -16.397 -25.646 1.00 55.12 774 SER A N 1
ATOM 5824 C CA . SER A 1 774 ? -29.094 -15.606 -26.536 1.00 55.12 774 SER A CA 1
ATOM 5825 C C . SER A 1 774 ? -29.492 -14.211 -26.042 1.00 55.12 774 SER A C 1
ATOM 5827 O O . SER A 1 774 ? -30.166 -14.059 -25.033 1.00 55.12 774 SER A O 1
ATOM 5829 N N . ALA A 1 775 ? -29.090 -13.205 -26.834 1.00 54.12 775 ALA A N 1
ATOM 5830 C CA . ALA A 1 775 ? -29.317 -11.768 -26.674 1.00 54.12 775 ALA A CA 1
ATOM 5831 C C . ALA A 1 775 ? -30.688 -11.426 -26.066 1.00 54.12 775 ALA A C 1
ATOM 5833 O O . ALA A 1 775 ? -31.694 -11.277 -26.767 1.00 54.12 775 ALA A O 1
ATOM 5834 N N . GLY A 1 776 ? -30.729 -11.317 -24.744 1.00 60.47 776 GLY A N 1
ATOM 5835 C CA . GLY A 1 776 ? -31.947 -11.052 -24.004 1.00 60.47 776 GLY A CA 1
ATOM 5836 C C . GLY A 1 776 ? -31.670 -11.019 -22.513 1.00 60.47 776 GLY A C 1
ATOM 5837 O O . GLY A 1 776 ? -31.371 -12.053 -21.938 1.00 60.47 776 GLY A O 1
ATOM 5838 N N . GLN A 1 777 ? -31.829 -9.830 -21.928 1.00 72.31 777 GLN A N 1
ATOM 5839 C CA . GLN A 1 777 ? -31.883 -9.483 -20.501 1.00 72.31 777 GLN A CA 1
ATOM 5840 C C . GLN A 1 777 ? -32.168 -10.674 -19.559 1.00 72.31 777 GLN A C 1
ATOM 5842 O O . GLN A 1 777 ? -33.309 -10.884 -19.131 1.00 72.31 777 GLN A O 1
ATOM 5847 N N . ALA A 1 778 ? -31.150 -11.488 -19.274 1.00 83.44 778 ALA A N 1
ATOM 5848 C CA . ALA A 1 778 ? -31.229 -12.582 -18.319 1.00 83.44 778 ALA A CA 1
ATOM 5849 C C . ALA A 1 778 ? -31.091 -11.971 -16.933 1.00 83.44 778 ALA A C 1
ATOM 5851 O O . ALA A 1 778 ? -30.068 -11.365 -16.632 1.00 83.44 778 ALA A O 1
ATOM 5852 N N . VAL A 1 779 ? -32.156 -12.071 -16.138 1.00 92.62 779 VAL A N 1
ATOM 5853 C CA . VAL A 1 779 ? -32.203 -11.547 -14.774 1.00 92.62 779 VAL A CA 1
ATOM 5854 C C . VAL A 1 779 ? -32.110 -12.724 -13.817 1.00 92.62 779 VAL A C 1
ATOM 5856 O O . VAL A 1 779 ? -32.951 -13.622 -13.888 1.00 92.62 779 VAL A O 1
ATOM 5859 N N . GLY A 1 780 ? -31.090 -12.723 -12.967 1.00 93.50 780 GLY A N 1
ATOM 5860 C CA . GLY A 1 780 ? -31.008 -13.587 -11.793 1.00 93.50 780 GLY A CA 1
ATOM 5861 C C . GLY A 1 780 ? -31.397 -12.797 -10.546 1.00 93.50 780 GLY A C 1
ATOM 5862 O O . GLY A 1 780 ? -31.304 -11.567 -10.549 1.00 93.50 780 GLY A O 1
ATOM 5863 N N . VAL A 1 781 ? -31.874 -13.489 -9.513 1.00 94.06 781 VAL A N 1
ATOM 5864 C CA . VAL A 1 781 ? -32.229 -12.881 -8.223 1.00 94.06 781 VAL A CA 1
ATOM 5865 C C . VAL A 1 781 ? -31.549 -13.658 -7.107 1.00 94.06 781 VAL A C 1
ATOM 5867 O O . VAL A 1 781 ? -31.893 -14.820 -6.885 1.00 94.06 781 VAL A O 1
ATOM 5870 N N . TRP A 1 782 ? -30.615 -13.009 -6.420 1.00 94.44 782 TRP A N 1
ATOM 5871 C CA . TRP A 1 782 ? -29.851 -13.555 -5.305 1.00 94.44 782 TRP A CA 1
ATOM 5872 C C . TRP A 1 782 ? -30.358 -12.965 -3.994 1.00 94.44 782 TRP A C 1
ATOM 5874 O O . TRP A 1 782 ? -30.670 -11.775 -3.906 1.00 94.44 782 TRP A O 1
ATOM 5884 N N . GLU A 1 783 ? -30.450 -13.824 -2.988 1.00 93.88 783 GLU A N 1
ATOM 5885 C CA . GLU A 1 783 ? -30.861 -13.483 -1.634 1.00 93.88 783 GLU A CA 1
ATOM 5886 C C . GLU A 1 783 ? -29.807 -13.992 -0.648 1.00 93.88 783 GLU A C 1
ATOM 5888 O O . GLU A 1 783 ? -29.514 -15.192 -0.615 1.00 93.88 783 GLU A O 1
ATOM 5893 N N . TRP A 1 784 ? -29.264 -13.078 0.157 1.00 90.94 784 TRP A N 1
ATOM 5894 C CA . TRP A 1 784 ? -28.386 -13.388 1.285 1.00 90.94 784 TRP A CA 1
ATOM 5895 C C . TRP A 1 784 ? -29.085 -13.022 2.589 1.00 90.94 784 TRP A C 1
ATOM 5897 O O . TRP A 1 784 ? -29.603 -11.913 2.731 1.00 90.94 784 TRP A O 1
ATOM 5907 N N . THR A 1 785 ? -29.064 -13.935 3.556 1.00 88.50 785 THR A N 1
ATOM 5908 C CA . THR A 1 785 ? -29.599 -13.729 4.910 1.00 88.50 785 THR A CA 1
ATOM 5909 C C . THR A 1 785 ? -28.467 -13.607 5.924 1.00 88.50 785 THR A C 1
ATOM 5911 O O . THR A 1 785 ? -27.439 -14.253 5.764 1.00 88.50 785 THR A O 1
ATOM 5914 N N . GLY A 1 786 ? -28.672 -12.849 7.001 1.00 82.75 786 GLY A N 1
ATOM 5915 C CA . GLY A 1 786 ? -27.650 -12.610 8.028 1.00 82.75 786 GLY A CA 1
ATOM 5916 C C . GLY A 1 786 ? -26.702 -11.449 7.713 1.00 82.75 786 GLY A C 1
ATOM 5917 O O . GLY A 1 786 ? -25.769 -11.213 8.473 1.00 82.75 786 GLY A O 1
ATOM 5918 N N . VAL A 1 787 ? -26.953 -10.700 6.635 1.00 86.00 787 VAL A N 1
ATOM 5919 C CA . VAL A 1 787 ? -26.200 -9.484 6.288 1.00 86.00 787 VAL A CA 1
ATOM 5920 C C . VAL A 1 787 ? -26.575 -8.385 7.282 1.00 86.00 787 VAL A C 1
ATOM 5922 O O . VAL A 1 787 ? -27.757 -8.085 7.356 1.00 86.00 787 VAL A O 1
ATOM 5925 N N . PRO A 1 788 ? -25.658 -7.773 8.047 1.00 84.81 788 PRO A N 1
ATOM 5926 C CA . PRO A 1 788 ? -26.049 -6.796 9.062 1.00 84.81 788 PRO A CA 1
ATOM 5927 C C . PRO A 1 788 ? -26.812 -5.594 8.483 1.00 84.81 788 PRO A C 1
ATOM 5929 O O . PRO A 1 788 ? -26.549 -5.142 7.371 1.00 84.81 788 PRO A O 1
ATOM 5932 N N . ASP A 1 789 ? -27.759 -5.058 9.251 1.00 84.62 789 ASP A N 1
ATOM 5933 C CA . ASP A 1 789 ? -28.510 -3.865 8.849 1.00 84.62 789 ASP A CA 1
ATOM 5934 C C . ASP A 1 789 ? -27.599 -2.628 8.767 1.00 84.62 789 ASP A C 1
ATOM 5936 O O . ASP A 1 789 ? -26.845 -2.329 9.698 1.00 84.62 789 ASP A O 1
ATOM 5940 N N . GLY A 1 790 ? -27.736 -1.849 7.693 1.00 85.94 790 GLY A N 1
ATOM 5941 C CA . GLY A 1 790 ? -27.069 -0.556 7.548 1.00 85.94 790 GLY A CA 1
ATOM 5942 C C . GLY A 1 790 ? -26.900 -0.105 6.102 1.00 85.94 790 GLY A C 1
ATOM 5943 O O . GLY A 1 790 ? -27.583 -0.598 5.204 1.00 85.94 790 GLY A O 1
ATOM 5944 N N . THR A 1 791 ? -26.029 0.879 5.884 1.00 87.06 791 THR A N 1
ATOM 5945 C CA . THR A 1 791 ? -25.717 1.411 4.551 1.00 87.06 791 THR A CA 1
ATOM 5946 C C . THR A 1 791 ? -24.314 0.986 4.161 1.00 87.06 791 THR A C 1
ATOM 5948 O O . THR A 1 791 ? -23.374 1.229 4.909 1.00 87.06 791 THR A O 1
ATOM 5951 N N . TYR A 1 792 ? -24.195 0.395 2.981 1.00 90.31 792 TYR A N 1
ATOM 5952 C CA . TYR A 1 792 ? -22.956 -0.129 2.429 1.00 90.31 792 TYR A CA 1
ATOM 5953 C C . TYR A 1 792 ? -22.727 0.455 1.050 1.00 90.31 792 TYR A C 1
ATOM 5955 O O . TYR A 1 792 ? -23.682 0.756 0.337 1.00 90.31 792 TYR A O 1
ATOM 5963 N N . ARG A 1 793 ? -21.477 0.524 0.622 1.00 90.62 793 ARG A N 1
ATOM 5964 C CA . ARG A 1 793 ? -21.146 0.563 -0.794 1.00 90.62 793 ARG A CA 1
ATOM 5965 C C . ARG A 1 793 ? -21.198 -0.861 -1.338 1.00 90.62 793 ARG A C 1
ATOM 5967 O O . ARG A 1 793 ? -20.589 -1.753 -0.766 1.00 90.62 793 ARG A O 1
ATOM 5974 N N . LEU A 1 794 ? -21.926 -1.067 -2.428 1.00 93.00 794 LEU A N 1
ATOM 5975 C CA . LEU A 1 794 ? -22.006 -2.349 -3.119 1.00 93.00 794 LEU A CA 1
ATOM 5976 C C . LEU A 1 794 ? -21.093 -2.354 -4.344 1.00 93.00 794 LEU A C 1
ATOM 5978 O O . LEU A 1 794 ? -21.223 -1.495 -5.229 1.00 93.00 794 LEU A O 1
ATOM 5982 N N . SER A 1 795 ? -20.265 -3.387 -4.421 1.00 93.00 795 SER A N 1
ATOM 5983 C CA . SER A 1 795 ? -19.511 -3.778 -5.609 1.00 93.00 795 SER A CA 1
ATOM 5984 C C . SER A 1 795 ? -19.897 -5.204 -6.000 1.00 93.00 795 SER A C 1
ATOM 5986 O O . SER A 1 795 ? -20.193 -6.021 -5.134 1.00 93.00 795 SER A O 1
ATOM 5988 N N . LEU A 1 796 ? -19.939 -5.507 -7.296 1.00 93.56 796 LEU A N 1
ATOM 5989 C CA . LEU A 1 796 ? -20.132 -6.872 -7.801 1.00 93.56 796 LEU A CA 1
ATOM 5990 C C . LEU A 1 796 ? -18.891 -7.336 -8.545 1.00 93.56 796 LEU A C 1
ATOM 5992 O O . LEU A 1 796 ? -18.265 -6.516 -9.209 1.00 93.56 796 LEU A O 1
ATOM 5996 N N . TYR A 1 797 ? -18.612 -8.633 -8.517 1.00 91.31 797 TYR A N 1
ATOM 5997 C CA . TYR A 1 797 ? -17.487 -9.224 -9.232 1.00 91.31 797 TYR A CA 1
ATOM 5998 C C . TYR A 1 797 ? -17.971 -10.227 -10.284 1.00 91.31 797 TYR A C 1
ATOM 6000 O O . TYR A 1 797 ? -18.876 -11.037 -10.058 1.00 91.31 797 TYR A O 1
ATOM 6008 N N . GLY A 1 798 ? -17.394 -10.117 -11.476 1.00 90.25 798 GLY A N 1
ATOM 6009 C CA . GLY A 1 798 ? -17.652 -10.925 -12.665 1.00 90.25 798 GLY A CA 1
ATOM 6010 C C . GLY A 1 798 ? -16.372 -11.083 -13.482 1.00 90.25 798 GLY A C 1
ATOM 6011 O O . GLY A 1 798 ? -15.279 -10.865 -12.970 1.00 90.25 798 GLY A O 1
ATOM 6012 N N . TRP A 1 799 ? -16.469 -11.453 -14.760 1.00 88.12 799 TRP A N 1
ATOM 6013 C CA . TRP A 1 799 ? -15.281 -11.436 -15.623 1.00 88.12 799 TRP A CA 1
ATOM 6014 C C . TRP A 1 799 ? -15.058 -10.040 -16.198 1.00 88.12 799 TRP A C 1
ATOM 6016 O O . TRP A 1 799 ? -16.012 -9.289 -16.415 1.00 88.12 799 TRP A O 1
ATOM 6026 N N . SER A 1 800 ? -13.798 -9.686 -16.453 1.00 83.88 800 SER A N 1
ATOM 6027 C CA . SER A 1 800 ? -13.431 -8.383 -17.016 1.00 83.88 800 SER A CA 1
ATOM 6028 C C . SER A 1 800 ? -14.086 -8.132 -18.383 1.00 83.88 800 SER A C 1
ATOM 6030 O O . SER A 1 800 ? -14.204 -9.035 -19.217 1.00 83.88 800 SER A O 1
ATOM 6032 N N . GLY A 1 801 ? -14.531 -6.893 -18.618 1.00 85.25 801 GLY A N 1
ATOM 6033 C CA . GLY A 1 801 ? -15.153 -6.462 -19.873 1.00 85.25 801 GLY A CA 1
ATOM 6034 C C . GLY A 1 801 ? -16.633 -6.835 -20.039 1.00 85.25 801 GLY A C 1
ATOM 6035 O O . GLY A 1 801 ? -17.252 -6.489 -21.051 1.00 85.25 801 GLY A O 1
ATOM 6036 N N . GLU A 1 802 ? -17.243 -7.509 -19.066 1.00 90.50 802 GLU A N 1
ATOM 6037 C CA . GLU A 1 802 ? -18.658 -7.871 -19.099 1.00 90.50 802 GLU A CA 1
ATOM 6038 C C . GLU A 1 802 ? -19.547 -6.720 -18.632 1.00 90.50 802 GLU A C 1
ATOM 6040 O O . GLU A 1 802 ? -19.209 -5.961 -17.732 1.00 90.50 802 GLU A O 1
ATOM 6045 N N . THR A 1 803 ? -20.723 -6.569 -19.245 1.00 92.38 803 THR A N 1
ATOM 6046 C CA . THR A 1 803 ? -21.667 -5.507 -18.864 1.00 92.38 803 THR A CA 1
ATOM 6047 C C . THR A 1 803 ? -22.812 -6.060 -18.028 1.00 92.38 803 THR A C 1
ATOM 6049 O O . THR A 1 803 ? -23.576 -6.906 -18.500 1.00 92.38 803 THR A O 1
ATOM 6052 N N . MET A 1 804 ? -22.991 -5.528 -16.820 1.00 93.88 804 MET A N 1
ATOM 6053 C CA . MET A 1 804 ? -24.089 -5.889 -15.923 1.00 93.88 804 MET A CA 1
ATOM 6054 C C . MET A 1 804 ? -24.885 -4.654 -15.489 1.00 93.88 804 MET A C 1
ATOM 6056 O O . MET A 1 804 ? -24.358 -3.547 -15.374 1.00 93.88 804 MET A O 1
ATOM 6060 N N . ALA A 1 805 ? -26.179 -4.849 -15.250 1.00 93.88 805 ALA A N 1
ATOM 6061 C CA . ALA A 1 805 ? -27.062 -3.888 -14.597 1.00 93.88 805 ALA A CA 1
ATOM 6062 C C . ALA A 1 805 ? -27.637 -4.525 -13.330 1.00 93.88 805 ALA A C 1
ATOM 6064 O O . ALA A 1 805 ? -27.865 -5.733 -13.297 1.00 93.88 805 ALA A O 1
ATOM 6065 N N . VAL A 1 806 ? -27.897 -3.722 -12.300 1.00 94.38 806 VAL A N 1
ATOM 6066 C CA . VAL A 1 806 ? -28.273 -4.209 -10.964 1.00 94.38 806 VAL A CA 1
ATOM 6067 C C . VAL A 1 806 ? -29.456 -3.419 -10.422 1.00 94.38 806 VAL A C 1
ATOM 6069 O O . VAL A 1 806 ? -29.621 -2.236 -10.729 1.00 94.38 806 VAL A O 1
ATOM 6072 N N . ARG A 1 807 ? -30.275 -4.063 -9.594 1.00 93.56 807 ARG A N 1
ATOM 6073 C CA . ARG A 1 807 ? -31.198 -3.403 -8.661 1.00 93.56 807 ARG A CA 1
ATOM 6074 C C . ARG A 1 807 ? -31.256 -4.185 -7.353 1.00 93.56 807 ARG A C 1
ATOM 6076 O O . ARG A 1 807 ? -31.176 -5.405 -7.369 1.00 93.56 807 ARG A O 1
ATOM 6083 N N . TRP A 1 808 ? -31.428 -3.487 -6.236 1.00 91.00 808 TRP A N 1
ATOM 6084 C CA . TRP A 1 808 ? -31.424 -4.080 -4.887 1.00 91.00 808 TRP A CA 1
ATOM 6085 C C . TRP A 1 808 ? -32.735 -3.854 -4.115 1.00 91.00 808 TRP A C 1
ATOM 6087 O O . TRP A 1 808 ? -32.820 -4.050 -2.907 1.00 91.00 808 TRP A O 1
ATOM 6097 N N . SER A 1 809 ? -33.780 -3.397 -4.808 1.00 82.19 809 SER A N 1
ATOM 6098 C CA . SER A 1 809 ? -35.144 -3.339 -4.278 1.00 82.19 809 SER A CA 1
ATOM 6099 C C . SER A 1 809 ? -36.142 -3.676 -5.383 1.00 82.19 809 SER A C 1
ATOM 6101 O O . SER A 1 809 ? -35.930 -3.312 -6.542 1.00 82.19 809 SER A O 1
ATOM 6103 N N . GLU A 1 810 ? -37.244 -4.346 -5.031 1.00 76.56 810 GLU A N 1
ATOM 6104 C CA . GLU A 1 810 ? -38.268 -4.764 -6.005 1.00 76.56 810 GLU A CA 1
ATOM 6105 C C . GLU A 1 810 ? -38.870 -3.574 -6.779 1.00 76.56 810 GLU A C 1
ATOM 6107 O O . GLU A 1 810 ? -39.234 -3.699 -7.952 1.00 76.56 810 GLU A O 1
ATOM 6112 N N . GLU A 1 811 ? -38.958 -2.406 -6.132 1.00 80.00 811 GLU A N 1
ATOM 6113 C CA . GLU A 1 811 ? -39.475 -1.160 -6.715 1.00 80.00 811 GLU A CA 1
ATOM 6114 C C . GLU A 1 811 ? -38.373 -0.247 -7.294 1.00 80.00 811 GLU A C 1
ATOM 6116 O O . GLU A 1 811 ? -38.684 0.808 -7.852 1.00 80.00 811 GLU A O 1
ATOM 6121 N N . GLY A 1 812 ? -37.099 -0.634 -7.177 1.00 83.19 812 GLY A N 1
ATOM 6122 C CA . GLY A 1 812 ? -35.952 0.158 -7.617 1.00 83.19 812 GLY A CA 1
ATOM 6123 C C . GLY A 1 812 ? -35.801 0.228 -9.137 1.00 83.19 812 GLY A C 1
ATOM 6124 O O . GLY A 1 812 ? -36.117 -0.715 -9.871 1.00 83.19 812 GLY A O 1
ATOM 6125 N N . GLU A 1 813 ? -35.282 1.357 -9.624 1.00 91.88 813 GLU A N 1
ATOM 6126 C CA . GLU A 1 813 ? -34.829 1.469 -11.010 1.00 91.88 813 GLU A CA 1
ATOM 6127 C C . GLU A 1 813 ? -33.531 0.672 -11.202 1.00 91.88 813 GLU A C 1
ATOM 6129 O O . GLU A 1 813 ? -32.686 0.603 -10.312 1.00 91.88 813 GLU A O 1
ATOM 6134 N N . TRP A 1 814 ? -33.375 0.062 -12.377 1.00 92.56 814 TRP A N 1
ATOM 6135 C CA . TRP A 1 814 ? -32.117 -0.577 -12.759 1.00 92.56 814 TRP A CA 1
ATOM 6136 C C . TRP A 1 814 ? -31.017 0.470 -12.894 1.00 92.56 814 TRP A C 1
ATOM 6138 O O . TRP A 1 814 ? -31.242 1.522 -13.504 1.00 92.56 814 TRP A O 1
ATOM 6148 N N . THR A 1 815 ? -29.812 0.148 -12.432 1.00 92.00 815 THR A N 1
ATOM 6149 C CA . THR A 1 815 ? -28.632 0.909 -12.838 1.00 92.00 815 THR A CA 1
ATOM 6150 C C . THR A 1 815 ? -28.443 0.831 -14.360 1.00 92.00 815 THR A C 1
ATOM 6152 O O . THR A 1 815 ? -28.889 -0.130 -15.000 1.00 92.00 815 THR A O 1
ATOM 6155 N N . PRO A 1 816 ? -27.813 1.842 -14.986 1.00 91.06 816 PRO A N 1
ATOM 6156 C CA . PRO A 1 816 ? -27.311 1.688 -16.345 1.00 91.06 816 PRO A CA 1
ATOM 6157 C C . PRO A 1 816 ? -26.375 0.479 -16.420 1.00 91.06 816 PRO A C 1
ATOM 6159 O O . PRO A 1 816 ? -25.627 0.251 -15.470 1.00 91.06 816 PRO A O 1
ATOM 6162 N N . GLY A 1 817 ? -26.388 -0.250 -17.539 1.00 87.50 817 GLY A N 1
ATOM 6163 C CA . GLY A 1 817 ? -25.373 -1.261 -17.813 1.00 87.50 817 GLY A CA 1
ATOM 6164 C C . GLY A 1 817 ? -23.984 -0.649 -17.708 1.00 87.50 817 GLY A C 1
ATOM 6165 O O . GLY A 1 817 ? -23.697 0.372 -18.341 1.00 87.50 817 GLY A O 1
ATOM 6166 N N . ARG A 1 818 ? -23.149 -1.247 -16.869 1.00 91.25 818 ARG A N 1
ATOM 6167 C CA . ARG A 1 818 ? -21.773 -0.826 -16.627 1.00 91.25 818 ARG A CA 1
ATOM 6168 C C . ARG A 1 818 ? -20.853 -2.005 -16.902 1.00 91.25 818 ARG A C 1
ATOM 6170 O O . ARG A 1 818 ? -21.215 -3.143 -16.608 1.00 91.25 818 ARG A O 1
ATOM 6177 N N . VAL A 1 819 ? -19.714 -1.707 -17.511 1.00 88.19 819 VAL A N 1
ATOM 6178 C CA . VAL A 1 819 ? -18.674 -2.684 -17.833 1.00 88.19 819 VAL A CA 1
ATOM 6179 C C . VAL A 1 819 ? -17.849 -2.923 -16.571 1.00 88.19 819 VAL A C 1
ATOM 6181 O O . VAL A 1 819 ? -17.536 -1.953 -15.878 1.00 88.19 819 VAL A O 1
ATOM 6184 N N . THR A 1 820 ? -17.555 -4.180 -16.261 1.00 85.19 820 THR A N 1
ATOM 6185 C CA . THR A 1 820 ? -16.597 -4.552 -15.218 1.00 85.19 820 THR A CA 1
ATOM 6186 C C . THR A 1 820 ? -15.201 -4.037 -15.568 1.00 85.19 820 THR A C 1
ATOM 6188 O O . THR A 1 820 ? -14.830 -3.984 -16.745 1.00 85.19 820 THR A O 1
ATOM 6191 N N . ASP A 1 821 ? -14.444 -3.617 -14.558 1.00 82.44 821 ASP A N 1
ATOM 6192 C CA . ASP A 1 821 ? -13.060 -3.171 -14.727 1.00 82.44 821 ASP A CA 1
ATOM 6193 C C . ASP A 1 821 ? -12.109 -4.351 -15.024 1.00 82.44 821 ASP A C 1
ATOM 6195 O O . ASP A 1 821 ? -12.529 -5.475 -15.336 1.00 82.44 821 ASP A O 1
ATOM 6199 N N . ALA A 1 822 ? -10.810 -4.075 -15.028 1.00 72.94 822 ALA A N 1
ATOM 6200 C CA . ALA A 1 822 ? -9.759 -5.052 -15.277 1.00 72.94 822 ALA A CA 1
ATOM 6201 C C . ALA A 1 822 ? -9.767 -6.185 -14.233 1.00 72.94 822 ALA A C 1
ATOM 6203 O O . ALA A 1 822 ? -9.656 -7.357 -14.600 1.00 72.94 822 ALA A O 1
ATOM 6204 N N . GLN A 1 823 ? -10.115 -5.858 -12.986 1.00 71.94 823 GLN A N 1
ATOM 6205 C CA . GLN A 1 823 ? -10.343 -6.792 -11.883 1.00 71.94 823 GLN A CA 1
ATOM 6206 C C . GLN A 1 823 ? -11.689 -7.540 -11.970 1.00 71.94 823 GLN A C 1
ATOM 6208 O O . GLN A 1 823 ? -12.029 -8.329 -11.088 1.00 71.94 823 GLN A O 1
ATOM 6213 N N . GLY A 1 824 ? -12.512 -7.287 -12.995 1.00 82.75 824 GLY A N 1
ATOM 6214 C CA . GLY A 1 824 ? -13.854 -7.867 -13.081 1.00 82.75 824 GLY A CA 1
ATOM 6215 C C . GLY A 1 824 ? -14.863 -7.233 -12.112 1.00 82.75 824 GLY A C 1
ATOM 6216 O O . GLY A 1 824 ? -15.988 -7.723 -11.990 1.00 82.75 824 GLY A O 1
ATOM 6217 N N . ARG A 1 825 ? -14.507 -6.130 -11.451 1.00 88.88 825 ARG A N 1
ATOM 6218 C CA . ARG A 1 825 ? -15.315 -5.435 -10.449 1.00 88.88 825 ARG A CA 1
ATOM 6219 C C . ARG A 1 825 ? -16.254 -4.424 -11.095 1.00 88.88 825 ARG A C 1
ATOM 6221 O O . ARG A 1 825 ? -15.963 -3.765 -12.092 1.00 88.88 825 ARG A O 1
ATOM 6228 N N . LEU A 1 826 ? -17.418 -4.268 -10.480 1.00 90.25 826 LEU A N 1
ATOM 6229 C CA . LEU A 1 826 ? -18.445 -3.318 -10.857 1.00 90.25 826 LEU A CA 1
ATOM 6230 C C . LEU A 1 826 ? -18.963 -2.554 -9.636 1.00 90.25 826 LEU A C 1
ATOM 6232 O O . LEU A 1 826 ? -19.765 -3.070 -8.859 1.00 90.25 826 LEU A O 1
ATOM 6236 N N . ILE A 1 827 ? -18.581 -1.282 -9.516 1.00 88.56 827 ILE A N 1
ATOM 6237 C CA . ILE A 1 827 ? -19.056 -0.405 -8.440 1.00 88.56 827 ILE A CA 1
ATOM 6238 C C . ILE A 1 827 ? -20.484 0.069 -8.743 1.00 88.56 827 ILE A C 1
ATOM 6240 O O . ILE A 1 827 ? -20.739 0.757 -9.743 1.00 88.56 827 ILE A O 1
ATOM 6244 N N . ILE A 1 828 ? -21.421 -0.262 -7.855 1.00 90.12 828 ILE A N 1
ATOM 6245 C CA . ILE A 1 828 ? -22.842 0.094 -7.974 1.00 90.12 828 ILE A CA 1
ATOM 6246 C C . ILE A 1 828 ? -23.138 1.418 -7.266 1.00 90.12 828 ILE A C 1
ATOM 6248 O O . ILE A 1 828 ? -23.792 2.289 -7.848 1.00 90.12 828 ILE A O 1
ATOM 6252 N N . GLY A 1 829 ? -22.619 1.588 -6.047 1.00 88.12 829 GLY A N 1
ATOM 6253 C CA . GLY A 1 829 ? -22.862 2.744 -5.180 1.00 88.12 829 GLY A CA 1
ATOM 6254 C C . GLY A 1 829 ? -23.450 2.335 -3.829 1.00 88.12 829 GLY A C 1
ATOM 6255 O O . GLY A 1 829 ? -23.311 1.188 -3.417 1.00 88.12 829 GLY A O 1
ATOM 6256 N N . GLU A 1 830 ? -24.099 3.268 -3.133 1.00 90.44 830 GLU A N 1
ATOM 6257 C CA . GLU A 1 830 ? -24.678 2.999 -1.813 1.00 90.44 830 GLU A CA 1
ATOM 6258 C C . GLU A 1 830 ? -25.961 2.154 -1.887 1.00 90.44 830 GLU A C 1
ATOM 6260 O O . GLU A 1 830 ? -26.885 2.448 -2.652 1.00 90.44 830 GLU A O 1
ATOM 6265 N N . VAL A 1 831 ? -26.046 1.140 -1.030 1.00 90.06 831 VAL A N 1
ATOM 6266 C CA . VAL A 1 831 ? -27.216 0.289 -0.807 1.00 90.06 831 VAL A CA 1
ATOM 6267 C C . VAL A 1 831 ? -27.546 0.238 0.681 1.00 90.06 831 VAL A C 1
ATOM 6269 O O . VAL A 1 831 ? -26.664 0.335 1.531 1.00 90.06 831 VAL A O 1
ATOM 6272 N N . SER A 1 832 ? -28.826 0.082 1.014 1.00 89.44 832 SER A N 1
ATOM 6273 C CA . SER A 1 832 ? -29.264 -0.092 2.401 1.00 89.44 832 SER A CA 1
ATOM 6274 C C . SER A 1 832 ? -29.800 -1.501 2.613 1.00 89.44 832 SER A C 1
ATOM 6276 O O . SER A 1 832 ? -30.715 -1.924 1.908 1.00 89.44 832 SER A O 1
ATOM 6278 N N . VAL A 1 833 ? -29.263 -2.194 3.610 1.00 88.06 833 VAL A N 1
ATOM 6279 C CA . VAL A 1 833 ? -29.697 -3.521 4.058 1.00 88.06 833 VAL A CA 1
ATOM 6280 C C . VAL A 1 833 ? -30.570 -3.354 5.300 1.00 88.06 833 VAL A C 1
ATOM 6282 O O . VAL A 1 833 ? -30.228 -2.586 6.199 1.00 88.06 833 VAL A O 1
ATOM 6285 N N . GLY A 1 834 ? -31.737 -4.007 5.322 1.00 80.12 834 GLY A N 1
ATOM 6286 C CA . GLY A 1 834 ? -32.649 -4.033 6.477 1.00 80.12 834 GLY A CA 1
ATOM 6287 C C . GLY A 1 834 ? -33.249 -2.692 6.925 1.00 80.12 834 GLY A C 1
ATOM 6288 O O . GLY A 1 834 ? -33.958 -2.625 7.929 1.00 80.12 834 GLY A O 1
ATOM 6289 N N . MET A 1 835 ? -33.027 -1.602 6.184 1.00 75.81 835 MET A N 1
ATOM 6290 C CA . MET A 1 835 ? -33.620 -0.301 6.497 1.00 75.81 835 MET A CA 1
ATOM 6291 C C . MET A 1 835 ? -35.004 -0.136 5.843 1.00 75.81 835 MET A C 1
ATOM 6293 O O . MET A 1 835 ? -35.151 -0.161 4.622 1.00 75.81 835 MET A O 1
ATOM 6297 N N . GLY A 1 836 ? -36.039 0.107 6.657 1.00 79.31 836 GLY A N 1
ATOM 6298 C CA . GLY A 1 836 ? -37.383 0.475 6.193 1.00 79.31 836 GLY A CA 1
ATOM 6299 C C . GLY A 1 836 ? -38.382 -0.688 6.132 1.00 79.31 836 GLY A C 1
ATOM 6300 O O . GLY A 1 836 ? -38.762 -1.223 7.168 1.00 79.31 836 GLY A O 1
ATOM 6301 N N . VAL A 1 837 ? -38.900 -0.990 4.934 1.00 68.88 837 VAL A N 1
ATOM 6302 C CA . VAL A 1 837 ? -39.845 -2.104 4.672 1.00 68.88 837 VAL A CA 1
ATOM 6303 C C . VAL A 1 837 ? -39.152 -3.385 4.192 1.00 68.88 837 VAL A C 1
ATOM 6305 O O . VAL A 1 837 ? -39.840 -4.378 3.976 1.00 68.88 837 VAL A O 1
ATOM 6308 N N . ALA A 1 838 ? -37.828 -3.356 4.018 1.00 73.56 838 ALA A N 1
ATOM 6309 C CA . ALA A 1 838 ? -37.029 -4.533 3.693 1.00 73.56 838 ALA A CA 1
ATOM 6310 C C . ALA A 1 838 ? -36.962 -5.496 4.886 1.00 73.56 838 ALA A C 1
ATOM 6312 O O . ALA A 1 838 ? -37.058 -5.067 6.041 1.00 73.56 838 ALA A O 1
ATOM 6313 N N . ASP A 1 839 ? -36.793 -6.787 4.604 1.00 81.94 839 ASP A N 1
ATOM 6314 C CA . ASP A 1 839 ? -36.590 -7.778 5.652 1.00 81.94 839 ASP A CA 1
ATOM 6315 C C . ASP A 1 839 ? -35.260 -7.496 6.377 1.00 81.94 839 ASP A C 1
ATOM 6317 O O . ASP A 1 839 ? -34.232 -7.285 5.724 1.00 81.94 839 ASP A O 1
ATOM 6321 N N . PRO A 1 840 ? -35.263 -7.441 7.722 1.00 85.00 840 PRO A N 1
ATOM 6322 C CA . PRO A 1 840 ? -34.052 -7.187 8.481 1.00 85.00 840 PRO A CA 1
ATOM 6323 C C . PRO A 1 840 ? -33.040 -8.302 8.231 1.00 85.00 840 PRO A C 1
ATOM 6325 O O . PRO A 1 840 ? -33.378 -9.484 8.132 1.00 85.00 840 PRO A O 1
ATOM 6328 N N . ASN A 1 841 ? -31.785 -7.904 8.160 1.00 86.56 841 ASN A N 1
ATOM 6329 C CA . ASN A 1 841 ? -30.621 -8.706 7.852 1.00 86.56 841 ASN A CA 1
ATOM 6330 C C . ASN A 1 841 ? -30.671 -9.479 6.525 1.00 86.56 841 ASN A C 1
ATOM 6332 O O . ASN A 1 841 ? -30.130 -10.582 6.434 1.00 86.56 841 ASN A O 1
ATOM 6336 N N . THR A 1 842 ? -31.371 -8.960 5.514 1.00 89.12 842 THR A N 1
ATOM 6337 C CA . THR A 1 842 ? -31.490 -9.625 4.209 1.00 89.12 842 THR A CA 1
ATOM 6338 C C . THR A 1 842 ? -31.122 -8.668 3.079 1.00 89.12 842 THR A C 1
ATOM 6340 O O . THR A 1 842 ? -31.658 -7.560 2.995 1.00 89.12 842 THR A O 1
ATOM 6343 N N . LEU A 1 843 ? -30.218 -9.102 2.197 1.00 91.81 843 LEU A N 1
ATOM 6344 C CA . LEU A 1 843 ? -29.891 -8.409 0.953 1.00 91.81 843 LEU A CA 1
ATOM 6345 C C . LEU A 1 843 ? -30.512 -9.164 -0.223 1.00 91.81 843 LEU A C 1
ATOM 6347 O O . LEU A 1 843 ? -30.224 -10.340 -0.436 1.00 91.81 843 LEU A O 1
ATOM 6351 N N . HIS A 1 844 ? -31.314 -8.457 -1.016 1.00 92.81 844 HIS A N 1
ATOM 6352 C CA . HIS A 1 844 ? -31.834 -8.951 -2.286 1.00 92.81 844 HIS A CA 1
ATOM 6353 C C . HIS A 1 844 ? -31.171 -8.195 -3.431 1.00 92.81 844 HIS A C 1
ATOM 6355 O O . HIS A 1 844 ? -31.295 -6.973 -3.501 1.00 92.81 844 HIS A O 1
ATOM 6361 N N . LEU A 1 845 ? -30.522 -8.908 -4.351 1.00 94.56 845 LEU A N 1
ATOM 6362 C CA . LEU A 1 845 ? -29.972 -8.331 -5.576 1.00 94.56 845 LEU A CA 1
ATOM 6363 C C . LEU A 1 845 ? -30.588 -8.995 -6.796 1.00 94.56 845 LEU A C 1
ATOM 6365 O O . LEU A 1 845 ? -30.593 -10.216 -6.927 1.00 94.56 845 LEU A O 1
ATOM 6369 N N . GLU A 1 846 ? -31.053 -8.181 -7.735 1.00 95.06 846 GLU A N 1
ATOM 6370 C CA . GLU A 1 846 ? -31.342 -8.637 -9.083 1.00 95.06 846 GLU A CA 1
ATOM 6371 C C . GLU A 1 846 ? -30.252 -8.155 -10.033 1.00 95.06 846 GLU A C 1
ATOM 6373 O O . GLU A 1 846 ? -30.002 -6.951 -10.137 1.00 95.06 846 GLU A O 1
ATOM 6378 N N . ILE A 1 847 ? -29.643 -9.088 -10.762 1.00 94.50 847 ILE A N 1
ATOM 6379 C CA . ILE A 1 847 ? -28.549 -8.803 -11.696 1.00 94.50 847 ILE A CA 1
ATOM 6380 C C . ILE A 1 847 ? -28.998 -9.185 -13.098 1.00 94.50 847 ILE A C 1
ATOM 6382 O O . ILE A 1 847 ? -29.517 -10.279 -13.336 1.00 94.50 847 ILE A O 1
ATOM 6386 N N . ARG A 1 848 ? -28.816 -8.254 -14.032 1.00 93.88 848 ARG A N 1
ATOM 6387 C CA . ARG A 1 848 ? -29.165 -8.387 -15.441 1.00 93.88 848 ARG A CA 1
ATOM 6388 C C . ARG A 1 848 ? -27.911 -8.344 -16.292 1.00 93.88 848 ARG A C 1
ATOM 6390 O O . ARG A 1 848 ? -27.207 -7.339 -16.291 1.00 93.88 848 ARG A O 1
ATOM 6397 N N . CYS A 1 849 ? -27.700 -9.386 -17.088 1.00 92.81 849 CYS A N 1
ATOM 6398 C CA . CYS A 1 849 ? -26.630 -9.380 -18.076 1.00 92.81 849 CYS A CA 1
ATOM 6399 C C . CYS A 1 849 ? -26.988 -8.474 -19.266 1.00 92.81 849 CYS A C 1
ATOM 6401 O O . CYS A 1 849 ? -28.030 -8.662 -19.909 1.00 92.81 849 CYS A O 1
ATOM 6403 N N . GLU A 1 850 ? -26.127 -7.497 -19.550 1.00 92.31 850 GLU A N 1
ATOM 6404 C CA . GLU A 1 850 ? -26.222 -6.575 -20.692 1.00 92.31 850 GLU A CA 1
ATOM 6405 C C . GLU A 1 850 ? -25.025 -6.679 -21.648 1.00 92.31 850 GLU A C 1
ATOM 6407 O O . GLU A 1 850 ? -24.974 -5.947 -22.635 1.00 92.31 850 GLU A O 1
ATOM 6412 N N . SER A 1 851 ? -24.094 -7.602 -21.387 1.00 88.50 851 SER A N 1
ATOM 6413 C CA . SER A 1 851 ? -22.933 -7.855 -22.241 1.00 88.50 851 SER A CA 1
ATOM 6414 C C . SER A 1 851 ? -23.345 -8.196 -23.678 1.00 88.50 851 SER A C 1
ATOM 6416 O O . SER A 1 851 ? -24.315 -8.930 -23.906 1.00 88.50 851 SER A O 1
ATOM 6418 N N . GLU A 1 852 ? -22.595 -7.702 -24.670 1.00 88.19 852 GLU A N 1
ATOM 6419 C CA . GLU A 1 852 ? -22.873 -7.957 -26.094 1.00 88.19 852 GLU A CA 1
ATOM 6420 C C . GLU A 1 852 ? -22.772 -9.447 -26.455 1.00 88.19 852 GLU A C 1
ATOM 6422 O O . GLU A 1 852 ? -23.486 -9.926 -27.343 1.00 88.19 852 GLU A O 1
ATOM 6427 N N . SER A 1 853 ? -21.933 -10.197 -25.732 1.00 86.81 853 SER A N 1
ATOM 6428 C CA . SER A 1 853 ? -21.803 -11.654 -25.849 1.00 86.81 853 SER A CA 1
ATOM 6429 C C . SER A 1 853 ? -23.057 -12.405 -25.381 1.00 86.81 853 SER A C 1
ATOM 6431 O O . SER A 1 853 ? -23.234 -13.577 -25.721 1.00 86.81 853 SER A O 1
ATOM 6433 N N . ALA A 1 854 ? -23.941 -11.734 -24.629 1.00 86.69 854 ALA A N 1
ATOM 6434 C CA . ALA A 1 854 ? -25.033 -12.322 -23.856 1.00 86.69 854 ALA A CA 1
ATOM 6435 C C . ALA A 1 854 ? -24.572 -13.360 -22.813 1.00 86.69 854 ALA A C 1
ATOM 6437 O O . ALA A 1 854 ? -25.367 -14.211 -22.406 1.00 86.69 854 ALA A O 1
ATOM 6438 N N . VAL A 1 855 ? -23.307 -13.279 -22.401 1.00 88.12 855 VAL A N 1
ATOM 6439 C CA . VAL A 1 855 ? -22.710 -14.051 -21.311 1.00 88.12 855 VAL A CA 1
ATOM 6440 C C . VAL A 1 855 ? -22.193 -13.054 -20.280 1.00 88.12 855 VAL A C 1
ATOM 6442 O O . VAL A 1 855 ? -21.583 -12.048 -20.645 1.00 88.12 855 VAL A O 1
ATOM 6445 N N . CYS A 1 856 ? -22.523 -13.318 -19.022 1.00 91.56 856 CYS A N 1
ATOM 6446 C CA . CYS A 1 856 ? -21.997 -12.624 -17.861 1.00 91.56 856 CYS A CA 1
ATOM 6447 C C . CYS A 1 856 ? -21.711 -13.663 -16.782 1.00 91.56 856 CYS A C 1
ATOM 6449 O O . CYS A 1 856 ? -22.450 -14.650 -16.655 1.00 91.56 856 CYS A O 1
ATOM 6451 N N . HIS A 1 857 ? -20.695 -13.386 -15.990 1.00 92.75 857 HIS A N 1
ATOM 6452 C CA . HIS A 1 857 ? -20.312 -14.137 -14.818 1.00 92.75 857 HIS A CA 1
ATOM 6453 C C . HIS A 1 857 ? -20.612 -13.292 -13.588 1.00 92.75 857 HIS A C 1
ATOM 6455 O O . HIS A 1 857 ? -20.420 -12.077 -13.584 1.00 92.75 857 HIS A O 1
ATOM 6461 N N . PHE A 1 858 ? -21.132 -13.944 -12.558 1.00 93.00 858 PHE A N 1
ATOM 6462 C CA . PHE A 1 858 ? -21.340 -13.344 -11.254 1.00 93.00 858 PHE A CA 1
ATOM 6463 C C . PHE A 1 858 ? -20.716 -14.256 -10.206 1.00 93.00 858 PHE A C 1
ATOM 6465 O O . PHE A 1 858 ? -21.194 -15.371 -9.983 1.00 93.00 858 PHE A O 1
ATOM 6472 N N . LEU A 1 859 ? -19.616 -13.781 -9.632 1.00 89.44 859 LEU A N 1
ATOM 6473 C CA . LEU A 1 859 ? -18.779 -14.515 -8.692 1.00 89.44 859 LEU A CA 1
ATOM 6474 C C . LEU A 1 859 ? -19.252 -14.235 -7.266 1.00 89.44 859 LEU A C 1
ATOM 6476 O O . LEU A 1 859 ? -19.686 -15.148 -6.567 1.00 89.44 859 LEU A O 1
ATOM 6480 N N . ASP A 1 860 ? -19.302 -12.962 -6.890 1.00 91.62 860 ASP A N 1
ATOM 6481 C CA . ASP A 1 860 ? -19.652 -12.516 -5.546 1.00 91.62 860 ASP A CA 1
ATOM 6482 C C . ASP A 1 860 ? -20.078 -11.037 -5.533 1.00 91.62 860 ASP A C 1
ATOM 6484 O O . ASP A 1 860 ? -19.969 -10.301 -6.524 1.00 91.62 860 ASP A O 1
ATOM 6488 N N . ALA A 1 861 ? -20.624 -10.615 -4.393 1.00 92.62 861 ALA A N 1
ATOM 6489 C CA . ALA A 1 861 ? -20.883 -9.220 -4.077 1.00 92.62 861 ALA A CA 1
ATOM 6490 C C . ALA A 1 861 ? -20.057 -8.796 -2.858 1.00 92.62 861 ALA A C 1
ATOM 6492 O O . ALA A 1 861 ? -20.012 -9.509 -1.861 1.00 92.62 861 ALA A O 1
ATOM 6493 N N . MET A 1 862 ? -19.491 -7.595 -2.898 1.00 91.69 862 MET A N 1
ATOM 6494 C CA . MET A 1 862 ? -18.774 -7.000 -1.775 1.00 91.69 862 MET A CA 1
ATOM 6495 C C . MET A 1 862 ? -19.558 -5.821 -1.206 1.00 91.69 862 MET A C 1
ATOM 6497 O O . MET A 1 862 ? -20.034 -4.954 -1.950 1.00 91.69 862 MET A O 1
ATOM 6501 N N . LEU A 1 863 ? -19.691 -5.795 0.118 1.00 91.38 863 LEU A N 1
ATOM 6502 C CA . LEU A 1 863 ? -20.292 -4.700 0.868 1.00 91.38 863 LEU A CA 1
ATOM 6503 C C . LEU A 1 863 ? -19.235 -3.983 1.711 1.00 91.38 863 LEU A C 1
ATOM 6505 O O . LEU A 1 863 ? -18.752 -4.528 2.704 1.00 91.38 863 LEU A O 1
ATOM 6509 N N . ASP A 1 864 ? -18.942 -2.733 1.352 1.00 89.38 864 ASP A N 1
ATOM 6510 C CA . ASP A 1 864 ? -17.870 -1.947 1.959 1.00 89.38 864 ASP A CA 1
ATOM 6511 C C . ASP A 1 864 ? -18.373 -0.716 2.736 1.00 89.38 864 ASP A C 1
ATOM 6513 O O . ASP A 1 864 ? -19.264 -0.001 2.260 1.00 89.38 864 ASP A O 1
ATOM 6517 N N . PRO A 1 865 ? -17.764 -0.397 3.891 1.00 87.81 865 PRO A N 1
ATOM 6518 C CA . PRO A 1 865 ? -16.950 -1.302 4.704 1.00 87.81 865 PRO A CA 1
ATOM 6519 C C . PRO A 1 865 ? -17.832 -2.309 5.469 1.00 87.81 865 PRO A C 1
ATOM 6521 O O . PRO A 1 865 ? -19.040 -2.103 5.633 1.00 87.81 865 PRO A O 1
ATOM 6524 N N . GLN A 1 866 ? -17.238 -3.357 6.045 1.00 84.88 866 GLN A N 1
ATOM 6525 C CA . GLN A 1 866 ? -17.915 -4.149 7.074 1.00 84.88 866 GLN A CA 1
ATOM 6526 C C . GLN A 1 866 ? -18.273 -3.216 8.242 1.00 84.88 866 GLN A C 1
ATOM 6528 O O . GLN A 1 866 ? -17.381 -2.668 8.874 1.00 84.88 866 GLN A O 1
ATOM 6533 N N . LEU A 1 867 ? -19.561 -3.016 8.555 1.00 86.94 867 LEU A N 1
ATOM 6534 C CA . LEU A 1 867 ? -20.002 -1.984 9.520 1.00 86.94 867 LEU A CA 1
ATOM 6535 C C . LEU A 1 867 ? -19.457 -2.155 10.940 1.00 86.94 867 LEU A C 1
ATOM 6537 O O . LEU A 1 867 ? -19.475 -1.209 11.734 1.00 86.94 867 LEU A O 1
ATOM 6541 N N . VAL A 1 868 ? -19.014 -3.362 11.278 1.00 88.31 868 VAL A N 1
ATOM 6542 C CA . VAL A 1 868 ? -18.557 -3.710 12.612 1.00 88.31 868 VAL A CA 1
ATOM 6543 C C . VAL A 1 868 ? -17.343 -4.616 12.549 1.00 88.31 868 VAL A C 1
ATOM 6545 O O . VAL A 1 868 ? -17.412 -5.685 11.957 1.00 88.31 868 VAL A O 1
ATOM 6548 N N . LEU A 1 869 ? -16.315 -4.222 13.291 1.00 91.00 869 LEU A N 1
ATOM 6549 C CA . LEU A 1 869 ? -15.062 -4.936 13.469 1.00 91.00 869 LEU A CA 1
ATOM 6550 C C . LEU A 1 869 ? -15.058 -5.607 14.838 1.00 91.00 869 LEU A C 1
ATOM 6552 O O . LEU A 1 869 ? -15.167 -4.932 15.864 1.00 91.00 869 LEU A O 1
ATOM 6556 N N . VAL A 1 870 ? -14.977 -6.933 14.885 1.00 92.06 870 VAL A N 1
ATOM 6557 C CA . VAL A 1 870 ? -15.015 -7.672 16.154 1.00 92.06 870 VAL A CA 1
ATOM 6558 C C . VAL A 1 870 ? -13.642 -7.665 16.817 1.00 92.06 870 VAL A C 1
ATOM 6560 O O . VAL A 1 870 ? -12.620 -7.718 16.152 1.00 92.06 870 VAL A O 1
ATOM 6563 N N . GLY A 1 871 ? -13.637 -7.572 18.147 1.00 92.19 871 GLY A N 1
ATOM 6564 C CA . GLY A 1 871 ? -12.493 -7.860 19.011 1.00 92.19 871 GLY A CA 1
ATOM 6565 C C . GLY A 1 871 ? -11.256 -6.972 18.886 1.00 92.19 871 GLY A C 1
ATOM 6566 O O . GLY A 1 871 ? -10.225 -7.308 19.466 1.00 92.19 871 GLY A O 1
ATOM 6567 N N . ARG A 1 872 ? -11.375 -5.803 18.248 1.00 95.25 872 ARG A N 1
ATOM 6568 C CA . ARG A 1 872 ? -10.388 -4.730 18.406 1.00 95.25 872 ARG A CA 1
ATOM 6569 C C . ARG A 1 872 ? -10.254 -4.330 19.876 1.00 95.25 872 ARG A C 1
ATOM 6571 O O . ARG A 1 872 ? -11.250 -4.173 20.585 1.00 95.25 872 ARG A O 1
ATOM 6578 N N . ILE A 1 873 ? -9.013 -4.141 20.301 1.00 97.88 873 ILE A N 1
ATOM 6579 C CA . ILE A 1 873 ? -8.617 -3.768 21.650 1.00 97.88 873 ILE A CA 1
ATOM 6580 C C . ILE A 1 873 ? -8.441 -2.253 21.722 1.00 97.88 873 ILE A C 1
ATOM 6582 O O . ILE A 1 873 ? -7.621 -1.676 21.006 1.00 97.88 873 ILE A O 1
ATOM 6586 N N . ASN A 1 874 ? -9.187 -1.599 22.611 1.00 97.88 874 ASN A N 1
ATOM 6587 C CA . ASN A 1 874 ? -9.015 -0.180 22.869 1.00 97.88 874 ASN A CA 1
ATOM 6588 C C . ASN A 1 874 ? -7.694 0.057 23.618 1.00 97.88 874 ASN A C 1
ATOM 6590 O O . ASN A 1 874 ? -7.556 -0.232 24.811 1.00 97.88 874 ASN A O 1
ATOM 6594 N N . VAL A 1 875 ? -6.718 0.627 22.910 1.00 97.75 875 VAL A N 1
ATOM 6595 C CA . VAL A 1 875 ? -5.366 0.885 23.417 1.00 97.75 875 VAL A CA 1
ATOM 6596 C C . VAL A 1 875 ? -5.348 1.843 24.606 1.00 97.75 875 VAL A C 1
ATOM 6598 O O . VAL A 1 875 ? -4.389 1.810 25.371 1.00 97.75 875 VAL A O 1
ATOM 6601 N N . ASN A 1 876 ? -6.387 2.658 24.806 1.00 97.88 876 ASN A N 1
ATOM 6602 C CA . ASN A 1 876 ? -6.498 3.626 25.898 1.00 97.88 876 ASN A CA 1
ATOM 6603 C C . ASN A 1 876 ? -7.016 3.019 27.210 1.00 97.88 876 ASN A C 1
ATOM 6605 O O . ASN A 1 876 ? -6.696 3.513 28.295 1.00 97.88 876 ASN A O 1
ATOM 6609 N N . THR A 1 877 ? -7.785 1.934 27.137 1.00 97.81 877 THR A N 1
ATOM 6610 C CA . THR A 1 877 ? -8.440 1.309 28.299 1.00 97.81 877 THR A CA 1
ATOM 6611 C C . THR A 1 877 ? -7.880 -0.071 28.622 1.00 97.81 877 THR A C 1
ATOM 6613 O O . THR A 1 877 ? -7.981 -0.511 29.770 1.00 97.81 877 THR A O 1
ATOM 6616 N N . ALA A 1 878 ? -7.228 -0.727 27.656 1.00 98.31 878 ALA A N 1
ATOM 6617 C CA . ALA A 1 878 ? -6.665 -2.056 27.826 1.00 98.31 878 ALA A CA 1
ATOM 6618 C C . ALA A 1 878 ? -5.704 -2.142 29.015 1.00 98.31 878 ALA A C 1
ATOM 6620 O O . ALA A 1 878 ? -4.923 -1.221 29.291 1.00 98.31 878 ALA A O 1
ATOM 6621 N N . SER A 1 879 ? -5.739 -3.267 29.725 1.00 97.88 879 SER A N 1
ATOM 6622 C CA . SER A 1 879 ? -4.788 -3.518 30.805 1.00 97.88 879 SER A CA 1
ATOM 6623 C C . SER A 1 879 ? -3.395 -3.824 30.247 1.00 97.88 879 SER A C 1
ATOM 6625 O O . SER A 1 879 ? -3.232 -4.202 29.084 1.00 97.88 879 SER A O 1
ATOM 6627 N N . ARG A 1 880 ? -2.373 -3.707 31.101 1.00 98.19 880 ARG A N 1
ATOM 6628 C CA . ARG A 1 880 ? -0.999 -4.084 30.745 1.00 98.19 880 ARG A CA 1
ATOM 6629 C C . ARG A 1 880 ? -0.913 -5.532 30.251 1.00 98.19 880 ARG A C 1
ATOM 6631 O O . ARG A 1 880 ? -0.208 -5.800 29.286 1.00 98.19 880 ARG A O 1
ATOM 6638 N N . ASP A 1 881 ? -1.638 -6.446 30.894 1.00 98.25 881 ASP A N 1
ATOM 6639 C CA . ASP A 1 881 ? -1.611 -7.870 30.547 1.00 98.25 881 ASP A CA 1
ATOM 6640 C C . ASP A 1 881 ? -2.267 -8.147 29.191 1.00 98.25 881 ASP A C 1
ATOM 6642 O O . ASP A 1 881 ? -1.749 -8.969 28.437 1.00 98.25 881 ASP A O 1
ATOM 6646 N N . VAL A 1 882 ? -3.351 -7.428 28.866 1.00 98.38 882 VAL A N 1
ATOM 6647 C CA . VAL A 1 882 ? -4.011 -7.495 27.552 1.00 98.38 882 VAL A CA 1
ATOM 6648 C C . VAL A 1 882 ? -3.072 -6.974 26.464 1.00 98.38 882 VAL A C 1
ATOM 6650 O O . VAL A 1 882 ? -2.853 -7.664 25.475 1.00 98.38 882 VAL A O 1
ATOM 6653 N N . LEU A 1 883 ? -2.423 -5.823 26.661 1.00 98.25 883 LEU A N 1
ATOM 6654 C CA . LEU A 1 883 ? -1.458 -5.317 25.677 1.00 98.25 883 LEU A CA 1
ATOM 6655 C C . LEU A 1 883 ? -0.266 -6.267 25.484 1.00 98.25 883 LEU A C 1
ATOM 6657 O O . LEU A 1 883 ? 0.149 -6.504 24.359 1.00 98.25 883 LEU A O 1
ATOM 6661 N N . LEU A 1 884 ? 0.250 -6.879 26.553 1.00 97.81 884 LEU A N 1
ATOM 6662 C CA . LEU A 1 884 ? 1.337 -7.869 26.472 1.00 97.81 884 LEU A CA 1
ATOM 6663 C C . LEU A 1 884 ? 0.942 -9.193 25.802 1.00 97.81 884 LEU A C 1
ATOM 6665 O O . LEU A 1 884 ? 1.801 -10.060 25.620 1.00 97.81 884 LEU A O 1
ATOM 6669 N N . SER A 1 885 ? -0.343 -9.412 25.529 1.00 97.25 885 SER A N 1
ATOM 6670 C CA . SER A 1 885 ? -0.809 -10.591 24.794 1.00 97.25 885 SER A CA 1
ATOM 6671 C C . SER A 1 885 ? -0.837 -10.399 23.283 1.00 97.25 885 SER A C 1
ATOM 6673 O O . SER A 1 885 ? -0.988 -11.381 22.573 1.00 97.25 885 SER A O 1
ATOM 6675 N N . LEU A 1 886 ? -0.660 -9.176 22.787 1.00 96.75 886 LEU A N 1
ATOM 6676 C CA . LEU A 1 886 ? -0.578 -8.917 21.353 1.00 96.75 886 LEU A CA 1
ATOM 6677 C C . LEU A 1 886 ? 0.790 -9.317 20.787 1.00 96.75 886 LEU A C 1
ATOM 6679 O O . LEU A 1 886 ? 1.819 -9.145 21.456 1.00 96.75 886 LEU A O 1
ATOM 6683 N N . SER A 1 887 ? 0.801 -9.787 19.538 1.00 93.31 887 SER A N 1
ATOM 6684 C CA . SER A 1 887 ? 2.023 -10.027 18.764 1.00 93.31 887 SER A CA 1
ATOM 6685 C C . SER A 1 887 ? 2.990 -8.841 18.828 1.00 93.31 887 SER A C 1
ATOM 6687 O O . SER A 1 887 ? 2.603 -7.674 18.777 1.00 93.31 887 SER A O 1
ATOM 6689 N N . GLY A 1 888 ? 4.278 -9.138 19.008 1.00 91.94 888 GLY A N 1
ATOM 6690 C CA . GLY A 1 888 ? 5.343 -8.132 19.018 1.00 91.94 888 GLY A CA 1
ATOM 6691 C C . GLY A 1 888 ? 5.431 -7.220 20.246 1.00 91.94 888 GLY A C 1
ATOM 6692 O O . GLY A 1 888 ? 6.400 -6.464 20.371 1.00 91.94 888 GLY A O 1
ATOM 6693 N N . MET A 1 889 ? 4.488 -7.295 21.188 1.00 95.75 889 MET A N 1
ATOM 6694 C CA . MET A 1 889 ? 4.486 -6.433 22.369 1.00 95.75 889 MET A CA 1
ATOM 6695 C C . MET A 1 889 ? 5.473 -6.903 23.441 1.00 95.75 889 MET A C 1
ATOM 6697 O O . MET A 1 889 ? 5.462 -8.042 23.909 1.00 95.75 889 MET A O 1
ATOM 6701 N N . THR A 1 890 ? 6.315 -5.975 23.896 1.00 96.31 890 THR A N 1
ATOM 6702 C CA . THR A 1 890 ? 7.259 -6.187 25.003 1.00 96.31 890 THR A CA 1
ATOM 6703 C C . THR A 1 890 ? 6.929 -5.270 26.174 1.00 96.31 890 THR A C 1
ATOM 6705 O O . THR A 1 890 ? 6.266 -4.251 26.000 1.00 96.31 890 THR A O 1
ATOM 6708 N N . GLU A 1 891 ? 7.425 -5.591 27.372 1.00 97.31 891 GLU A N 1
ATOM 6709 C CA . GLU A 1 891 ? 7.222 -4.744 28.556 1.00 97.31 891 GLU A CA 1
ATOM 6710 C C . GLU A 1 891 ? 7.600 -3.270 28.328 1.00 97.31 891 GLU A C 1
ATOM 6712 O O . GLU A 1 891 ? 6.759 -2.421 28.616 1.00 97.31 891 GLU A O 1
ATOM 6717 N N . PRO A 1 892 ? 8.775 -2.929 27.751 1.00 97.06 892 PRO A N 1
ATOM 6718 C CA . PRO A 1 892 ? 9.106 -1.533 27.476 1.00 97.06 892 PRO A CA 1
ATOM 6719 C C . PRO A 1 892 ? 8.155 -0.852 26.487 1.00 97.06 892 PRO A C 1
ATOM 6721 O O . PRO A 1 892 ? 7.837 0.317 26.678 1.00 97.06 892 PRO A O 1
ATOM 6724 N N . ILE A 1 893 ? 7.702 -1.559 25.444 1.00 96.94 893 ILE A N 1
ATOM 6725 C CA . ILE A 1 893 ? 6.753 -1.008 24.462 1.00 96.94 893 ILE A CA 1
ATOM 6726 C C . ILE A 1 893 ? 5.412 -0.730 25.143 1.00 96.94 893 ILE A C 1
ATOM 6728 O O . ILE A 1 893 ? 4.894 0.377 25.053 1.00 96.94 893 ILE A O 1
ATOM 6732 N N . VAL A 1 894 ? 4.877 -1.704 25.883 1.00 97.88 894 VAL A N 1
ATOM 6733 C CA . VAL A 1 894 ? 3.599 -1.558 26.590 1.00 97.88 894 VAL A CA 1
ATOM 6734 C C . VAL A 1 894 ? 3.660 -0.442 27.630 1.00 97.88 894 VAL A C 1
ATOM 6736 O O . VAL A 1 894 ? 2.715 0.335 27.741 1.00 97.88 894 VAL A O 1
ATOM 6739 N N . ASP A 1 895 ? 4.768 -0.319 28.362 1.00 97.56 895 ASP A N 1
ATOM 6740 C CA . ASP A 1 895 ? 4.941 0.759 29.336 1.00 97.56 895 ASP A CA 1
ATOM 6741 C C . ASP A 1 895 ? 4.957 2.139 28.641 1.00 97.56 895 ASP A C 1
ATOM 6743 O O . ASP A 1 895 ? 4.304 3.061 29.131 1.00 97.56 895 ASP A O 1
ATOM 6747 N N . ARG A 1 896 ? 5.603 2.271 27.467 1.00 96.88 896 ARG A N 1
ATOM 6748 C CA . ARG A 1 896 ? 5.542 3.498 26.646 1.00 96.88 896 ARG A CA 1
ATOM 6749 C C . ARG A 1 896 ? 4.140 3.785 26.119 1.00 96.88 896 ARG A C 1
ATOM 6751 O O . ARG A 1 896 ? 3.727 4.940 26.136 1.00 96.88 896 ARG A O 1
ATOM 6758 N N . ILE A 1 897 ? 3.412 2.760 25.673 1.00 96.38 897 ILE A N 1
ATOM 6759 C CA . ILE A 1 897 ? 2.027 2.908 25.209 1.00 96.38 897 ILE A CA 1
ATOM 6760 C C . ILE A 1 897 ? 1.144 3.422 26.348 1.00 96.38 897 ILE A C 1
ATOM 6762 O O . ILE A 1 897 ? 0.393 4.374 26.183 1.00 96.38 897 ILE A O 1
ATOM 6766 N N . ILE A 1 898 ? 1.250 2.827 27.538 1.00 97.25 898 ILE A N 1
ATOM 6767 C CA . ILE A 1 898 ? 0.468 3.257 28.703 1.00 97.25 898 ILE A CA 1
ATOM 6768 C C . ILE A 1 898 ? 0.830 4.692 29.114 1.00 97.25 898 ILE A C 1
ATOM 6770 O O . ILE A 1 898 ? -0.070 5.464 29.439 1.00 97.25 898 ILE A O 1
ATOM 6774 N N . GLU A 1 899 ? 2.117 5.057 29.093 1.00 96.12 899 GLU A N 1
ATOM 6775 C CA . GLU A 1 899 ? 2.578 6.421 29.393 1.00 96.12 899 GLU A CA 1
ATOM 6776 C C . GLU A 1 899 ? 2.105 7.448 28.352 1.00 96.12 899 GLU A C 1
ATOM 6778 O O . GLU A 1 899 ? 1.856 8.599 28.709 1.00 96.12 899 GLU A O 1
ATOM 6783 N N . GLY A 1 900 ? 1.951 7.036 27.090 1.00 94.56 900 GLY A N 1
ATOM 6784 C CA . GLY A 1 900 ? 1.522 7.895 25.987 1.00 94.56 900 GLY A CA 1
ATOM 6785 C C . GLY A 1 900 ? 0.017 8.146 25.892 1.00 94.56 900 GLY A C 1
ATOM 6786 O O . GLY A 1 900 ? -0.390 8.987 25.099 1.00 94.56 900 GLY A O 1
ATOM 6787 N N . ARG A 1 901 ? -0.821 7.460 26.680 1.00 95.56 901 ARG A N 1
ATOM 6788 C CA . ARG A 1 901 ? -2.281 7.663 26.666 1.00 95.56 901 ARG A CA 1
ATOM 6789 C C . ARG A 1 901 ? -2.677 9.102 27.061 1.00 95.56 901 ARG A C 1
ATOM 6791 O O . ARG A 1 901 ? -2.046 9.678 27.951 1.00 95.56 901 ARG A O 1
ATOM 6798 N N . PRO A 1 902 ? -3.785 9.645 26.516 1.00 95.12 902 PRO A N 1
ATOM 6799 C CA . PRO A 1 902 ? -4.687 9.021 25.542 1.00 95.12 902 PRO A CA 1
ATOM 6800 C C . PRO A 1 902 ? -4.219 9.180 24.085 1.00 95.12 902 PRO A C 1
ATOM 6802 O O . PRO A 1 902 ? -3.515 10.126 23.731 1.00 95.12 902 PRO A O 1
ATOM 6805 N N . TYR A 1 903 ? -4.659 8.249 23.244 1.00 95.62 903 TYR A N 1
ATOM 6806 C CA . TYR A 1 903 ? -4.514 8.234 21.788 1.00 95.62 903 TYR A CA 1
ATOM 6807 C C . TYR A 1 903 ? -5.860 8.516 21.114 1.00 95.62 903 TYR A C 1
ATOM 6809 O O . TYR A 1 903 ? -6.909 8.187 21.668 1.00 95.62 903 TYR A O 1
ATOM 6817 N N . GLY A 1 904 ? -5.841 9.068 19.903 1.00 91.56 904 GLY A N 1
ATOM 6818 C CA . GLY A 1 904 ? -7.025 9.285 19.071 1.00 91.56 904 GLY A CA 1
ATOM 6819 C C . GLY A 1 904 ? -7.160 10.720 18.576 1.00 91.56 904 GLY A C 1
ATOM 6820 O O . GLY A 1 904 ? -7.669 10.945 17.475 1.00 91.56 904 GLY A O 1
ATOM 6821 N N . ASP A 1 905 ? -6.697 11.675 19.379 1.00 91.00 905 ASP A N 1
ATOM 6822 C CA . ASP A 1 905 ? -6.720 13.108 19.089 1.00 91.00 905 ASP A CA 1
ATOM 6823 C C . ASP A 1 905 ? -5.499 13.831 19.687 1.00 91.00 905 ASP A C 1
ATOM 6825 O O . ASP A 1 905 ? -5.607 14.960 20.177 1.00 91.00 905 ASP A O 1
ATOM 6829 N N . GLN A 1 906 ? -4.326 13.183 19.694 1.00 88.19 906 GLN A N 1
ATOM 6830 C CA . GLN A 1 906 ? -3.104 13.855 20.139 1.00 88.19 906 GLN A CA 1
ATOM 6831 C C . GLN A 1 906 ? -2.849 15.091 19.273 1.00 88.19 906 GLN A C 1
ATOM 6833 O O . GLN A 1 906 ? -3.032 15.085 18.053 1.00 88.19 906 GLN A O 1
ATOM 6838 N N . ASP A 1 907 ? -2.497 16.191 19.936 1.00 84.12 907 ASP A N 1
ATOM 6839 C CA . ASP A 1 907 ? -2.349 17.519 19.333 1.00 84.12 907 ASP A CA 1
ATOM 6840 C C . ASP A 1 907 ? -3.607 18.055 18.609 1.00 84.12 907 ASP A C 1
ATOM 6842 O O . ASP A 1 907 ? -3.515 19.017 17.848 1.00 84.12 907 ASP A O 1
ATOM 6846 N N . GLY A 1 908 ? -4.793 17.478 18.852 1.00 83.81 908 GLY A N 1
ATOM 6847 C CA . GLY A 1 908 ? -6.054 17.900 18.228 1.00 83.81 908 GLY A CA 1
ATOM 6848 C C . GLY A 1 908 ? -6.188 17.506 16.752 1.00 83.81 908 GLY A C 1
ATOM 6849 O O . GLY A 1 908 ? -6.902 18.179 16.000 1.00 83.81 908 GLY A O 1
ATOM 6850 N N . LYS A 1 909 ? -5.458 16.470 16.317 1.00 85.44 909 LYS A N 1
ATOM 6851 C CA . LYS A 1 909 ? -5.345 16.067 14.904 1.00 85.44 909 LYS A CA 1
ATOM 6852 C C . LYS A 1 909 ? -6.254 14.924 14.487 1.00 85.44 909 LYS A C 1
ATOM 6854 O O . LYS A 1 909 ? -6.344 14.628 13.296 1.00 85.44 909 LYS A O 1
ATOM 6859 N N . ALA A 1 910 ? -6.977 14.323 15.426 1.00 88.06 910 ALA A N 1
ATOM 6860 C CA . ALA A 1 910 ? -7.962 13.288 15.157 1.00 88.06 910 ALA A CA 1
ATOM 6861 C C . ALA A 1 910 ? -7.400 12.177 14.240 1.00 88.06 910 ALA A C 1
ATOM 6863 O O . ALA A 1 910 ? -7.995 11.866 13.197 1.00 88.06 910 ALA A O 1
ATOM 6864 N N . ARG A 1 911 ? -6.222 11.637 14.595 1.00 90.62 911 ARG A N 1
ATOM 6865 C CA . ARG A 1 911 ? -5.540 10.563 13.847 1.00 90.62 911 ARG A CA 1
ATOM 6866 C C . ARG A 1 911 ? -6.022 9.166 14.234 1.00 90.62 911 ARG A C 1
ATOM 6868 O O . ARG A 1 911 ? -5.596 8.184 13.635 1.00 90.62 911 ARG A O 1
ATOM 6875 N N . GLY A 1 912 ? -6.904 9.051 15.230 1.00 93.94 912 GLY A N 1
ATOM 6876 C CA . GLY A 1 912 ? -7.413 7.759 15.678 1.00 93.94 912 GLY A CA 1
ATOM 6877 C C . GLY A 1 912 ? -6.271 6.853 16.136 1.00 93.94 912 GLY A C 1
ATOM 6878 O O . GLY A 1 912 ? -5.419 7.264 16.924 1.00 93.94 912 GLY A O 1
ATOM 6879 N N . ILE A 1 913 ? -6.224 5.626 15.610 1.00 94.38 913 ILE A N 1
ATOM 6880 C CA . ILE A 1 913 ? -5.132 4.705 15.941 1.00 94.38 913 ILE A CA 1
ATOM 6881 C C . ILE A 1 913 ? -3.774 5.168 15.403 1.00 94.38 913 ILE A C 1
ATOM 6883 O O . ILE A 1 913 ? -2.758 4.789 15.967 1.00 94.38 913 ILE A O 1
ATOM 6887 N N . GLY A 1 914 ? -3.735 6.036 14.388 1.00 94.62 914 GLY A N 1
ATOM 6888 C CA . GLY A 1 914 ? -2.491 6.564 13.830 1.00 94.62 914 GLY A CA 1
ATOM 6889 C C . GLY A 1 914 ? -1.605 7.293 14.845 1.00 94.62 914 GLY A C 1
ATOM 6890 O O . GLY A 1 914 ? -0.392 7.315 14.677 1.00 94.62 914 GLY A O 1
ATOM 6891 N N . ASP A 1 915 ? -2.154 7.799 15.958 1.00 95.31 915 ASP A N 1
ATOM 6892 C CA . ASP A 1 915 ? -1.336 8.412 17.017 1.00 95.31 915 ASP A CA 1
ATOM 6893 C C . ASP A 1 915 ? -0.306 7.438 17.631 1.00 95.31 915 ASP A C 1
ATOM 6895 O O . ASP A 1 915 ? 0.705 7.883 18.171 1.00 95.31 915 ASP A O 1
ATOM 6899 N N . VAL A 1 916 ? -0.502 6.114 17.533 1.00 94.94 916 VAL A N 1
ATOM 6900 C CA . VAL A 1 916 ? 0.477 5.134 18.049 1.00 94.94 916 VAL A CA 1
ATOM 6901 C C . VAL A 1 916 ? 1.751 5.052 17.201 1.00 94.94 916 VAL A C 1
ATOM 6903 O O . VAL A 1 916 ? 2.787 4.625 17.709 1.00 94.94 916 VAL A O 1
ATOM 6906 N N . LEU A 1 917 ? 1.686 5.467 15.930 1.00 94.25 917 LEU A N 1
ATOM 6907 C CA . LEU A 1 917 ? 2.838 5.559 15.026 1.00 94.25 917 LEU A CA 1
ATOM 6908 C C . LEU A 1 917 ? 3.699 6.797 15.313 1.00 94.25 917 LEU A C 1
ATOM 6910 O O . LEU A 1 917 ? 4.877 6.829 14.960 1.00 94.25 917 LEU A O 1
ATOM 6914 N N . MET A 1 918 ? 3.139 7.795 16.000 1.00 90.81 918 MET A N 1
ATOM 6915 C CA . MET A 1 918 ? 3.849 9.027 16.319 1.00 90.81 918 MET A CA 1
ATOM 6916 C C . MET A 1 918 ? 4.896 8.805 17.419 1.00 90.81 918 MET A C 1
ATOM 6918 O O . MET A 1 918 ? 4.740 7.991 18.329 1.00 90.81 918 MET A O 1
ATOM 6922 N N . GLY A 1 919 ? 5.982 9.579 17.389 1.00 87.50 919 GLY A N 1
ATOM 6923 C CA . GLY A 1 919 ? 7.001 9.531 18.442 1.00 87.50 919 GLY A CA 1
ATOM 6924 C C . GLY A 1 919 ? 7.758 8.201 18.474 1.00 87.50 919 GLY A C 1
ATOM 6925 O O . GLY A 1 919 ? 8.223 7.739 17.440 1.00 87.50 919 GLY A O 1
ATOM 6926 N N . SER A 1 920 ? 7.949 7.616 19.661 1.00 92.44 920 SER A N 1
ATOM 6927 C CA . SER A 1 920 ? 8.706 6.364 19.851 1.00 92.44 920 SER A CA 1
ATOM 6928 C C . SER A 1 920 ? 7.919 5.268 20.577 1.00 92.44 920 SER A C 1
ATOM 6930 O O . SER A 1 920 ? 8.499 4.386 21.220 1.00 92.44 920 SER A O 1
ATOM 6932 N N . PHE A 1 921 ? 6.582 5.322 20.520 1.00 94.19 921 PHE A N 1
ATOM 6933 C CA . PHE A 1 921 ? 5.730 4.385 21.257 1.00 94.19 921 PHE A CA 1
ATOM 6934 C C . PHE A 1 921 ? 5.992 2.937 20.817 1.00 94.19 921 PHE A C 1
ATOM 6936 O O . PHE A 1 921 ? 6.359 2.102 21.653 1.00 94.19 921 PHE A O 1
ATOM 6943 N N . LEU A 1 922 ? 5.924 2.670 19.508 1.00 95.12 922 LEU A N 1
ATOM 6944 C CA . LEU A 1 922 ? 6.127 1.337 18.927 1.00 95.12 922 LEU A CA 1
ATOM 6945 C C . LEU A 1 922 ? 7.599 0.946 18.712 1.00 95.12 922 LEU A C 1
ATOM 6947 O O . LEU A 1 922 ? 7.920 -0.238 18.741 1.00 95.12 922 LEU A O 1
ATOM 6951 N N . GLY A 1 923 ? 8.513 1.909 18.601 1.00 94.31 923 GLY A N 1
ATOM 6952 C CA . GLY A 1 923 ? 9.923 1.653 18.299 1.00 94.31 923 GLY A CA 1
ATOM 6953 C C . GLY A 1 923 ? 10.767 2.925 18.353 1.00 94.31 923 GLY A C 1
ATOM 6954 O O . GLY A 1 923 ? 10.222 4.026 18.375 1.00 94.31 923 GLY A O 1
ATOM 6955 N N . GLU A 1 924 ? 12.094 2.785 18.422 1.00 92.94 924 GLU A N 1
ATOM 6956 C CA . GLU A 1 924 ? 13.010 3.940 18.347 1.00 92.94 924 GLU A CA 1
ATOM 6957 C C . GLU A 1 924 ? 13.407 4.273 16.902 1.00 92.94 924 GLU A C 1
ATOM 6959 O O . GLU A 1 924 ? 13.708 5.431 16.611 1.00 92.94 924 GLU A O 1
ATOM 6964 N N . THR A 1 925 ? 13.405 3.277 16.012 1.00 93.25 925 THR A N 1
ATOM 6965 C CA . THR A 1 925 ? 13.672 3.428 14.576 1.00 93.25 925 THR A CA 1
ATOM 6966 C C . THR A 1 925 ? 12.372 3.394 13.781 1.00 93.25 925 THR A C 1
ATOM 6968 O O . THR A 1 925 ? 11.343 2.938 14.276 1.00 93.25 925 THR A O 1
ATOM 6971 N N . GLU A 1 926 ? 12.415 3.889 12.547 1.00 90.69 926 GLU A N 1
ATOM 6972 C CA . GLU A 1 926 ? 11.256 3.870 11.653 1.00 90.69 926 GLU A CA 1
ATOM 6973 C C . GLU A 1 926 ? 10.836 2.442 11.283 1.00 90.69 926 GLU A C 1
ATOM 6975 O O . GLU A 1 926 ? 9.668 2.091 11.416 1.00 90.69 926 GLU A O 1
ATOM 6980 N N . GLU A 1 927 ? 11.815 1.601 10.946 1.00 91.31 927 GLU A N 1
ATOM 6981 C CA . GLU A 1 927 ? 11.648 0.167 10.685 1.00 91.31 927 GLU A CA 1
ATOM 6982 C C . GLU A 1 927 ? 10.952 -0.548 11.858 1.00 91.31 927 GLU A C 1
ATOM 6984 O O . GLU A 1 927 ? 9.918 -1.184 11.666 1.00 91.31 927 GLU A O 1
ATOM 6989 N N . ASP A 1 928 ? 11.424 -0.343 13.100 1.00 92.94 928 ASP A N 1
ATOM 6990 C CA . ASP A 1 928 ? 10.820 -0.960 14.291 1.00 92.94 928 ASP A CA 1
ATOM 6991 C C . ASP A 1 928 ? 9.349 -0.548 14.467 1.00 92.94 928 ASP A C 1
ATOM 6993 O O . ASP A 1 928 ? 8.520 -1.357 14.888 1.00 92.94 928 ASP A O 1
ATOM 6997 N N . LYS A 1 929 ? 9.007 0.722 14.204 1.00 94.50 929 LYS A N 1
ATOM 6998 C CA . LYS A 1 929 ? 7.619 1.195 14.331 1.00 94.50 929 LYS A CA 1
ATOM 6999 C C . LYS A 1 929 ? 6.724 0.537 13.296 1.00 94.50 929 LYS A C 1
ATOM 7001 O O . LYS A 1 929 ? 5.644 0.077 13.656 1.00 94.50 929 LYS A O 1
ATOM 7006 N N . LEU A 1 930 ? 7.167 0.533 12.042 1.00 93.50 930 LEU A N 1
ATOM 7007 C CA . LEU A 1 930 ? 6.421 0.021 10.902 1.00 93.50 930 LEU A CA 1
ATOM 7008 C C . LEU A 1 930 ? 6.193 -1.490 11.026 1.00 93.50 930 LEU A C 1
ATOM 7010 O O . LEU A 1 930 ? 5.057 -1.939 10.896 1.00 93.50 930 LEU A O 1
ATOM 7014 N N . ASP A 1 931 ? 7.208 -2.255 11.429 1.00 93.12 931 ASP A N 1
ATOM 7015 C CA . ASP A 1 931 ? 7.077 -3.697 11.675 1.00 93.12 931 ASP A CA 1
ATOM 7016 C C . ASP A 1 931 ? 6.108 -4.021 12.816 1.00 93.12 931 ASP A C 1
ATOM 7018 O O . ASP A 1 931 ? 5.311 -4.958 12.736 1.00 93.12 931 ASP A O 1
ATOM 7022 N N . ARG A 1 932 ? 6.141 -3.244 13.903 1.00 94.69 932 ARG A N 1
ATOM 7023 C CA . ARG A 1 932 ? 5.194 -3.424 15.014 1.00 94.69 932 ARG A CA 1
ATOM 7024 C C . ARG A 1 932 ? 3.795 -2.997 14.625 1.00 94.69 932 ARG A C 1
ATOM 7026 O O . ARG A 1 932 ? 2.834 -3.645 15.019 1.00 94.69 932 ARG A O 1
ATOM 7033 N N . PHE A 1 933 ? 3.669 -1.917 13.867 1.00 95.00 933 PHE A N 1
ATOM 7034 C CA . PHE A 1 933 ? 2.383 -1.485 13.356 1.00 95.00 933 PHE A CA 1
ATOM 7035 C C . PHE A 1 933 ? 1.772 -2.546 12.443 1.00 95.00 933 PHE A C 1
ATOM 7037 O O . PHE A 1 933 ? 0.586 -2.838 12.601 1.00 95.00 933 PHE A O 1
ATOM 7044 N N . ARG A 1 934 ? 2.595 -3.194 11.600 1.00 93.44 934 ARG A N 1
ATOM 7045 C CA . ARG A 1 934 ? 2.195 -4.325 10.756 1.00 93.44 934 ARG A CA 1
ATOM 7046 C C . ARG A 1 934 ? 1.440 -5.391 11.553 1.00 93.44 934 ARG A C 1
ATOM 7048 O O . ARG A 1 934 ? 0.319 -5.740 11.209 1.00 93.44 934 ARG A O 1
ATOM 7055 N N . GLN A 1 935 ? 2.001 -5.776 12.696 1.00 92.69 935 GLN A N 1
ATOM 7056 C CA . GLN A 1 935 ? 1.464 -6.815 13.588 1.00 92.69 935 GLN A CA 1
ATOM 7057 C C . GLN A 1 935 ? 0.220 -6.383 14.385 1.00 92.69 935 GLN A C 1
ATOM 7059 O O . GLN A 1 935 ? -0.512 -7.219 14.915 1.00 92.69 935 GLN A O 1
ATOM 7064 N N . LEU A 1 936 ? -0.012 -5.076 14.548 1.00 94.44 936 LEU A N 1
ATOM 7065 C CA . LEU A 1 936 ? -0.957 -4.539 15.536 1.00 94.44 936 LEU A CA 1
ATOM 7066 C C . LEU A 1 936 ? -2.168 -3.822 14.931 1.00 94.44 936 LEU A C 1
ATOM 7068 O O . LEU A 1 936 ? -3.195 -3.712 15.604 1.00 94.44 936 LEU A O 1
ATOM 7072 N N . ALA A 1 937 ? -2.070 -3.311 13.702 1.00 93.62 937 ALA A N 1
ATOM 7073 C CA . ALA A 1 937 ? -3.048 -2.380 13.132 1.00 93.62 937 ALA A CA 1
ATOM 7074 C C . ALA A 1 937 ? -4.489 -2.927 13.102 1.00 93.62 937 ALA A C 1
ATOM 7076 O O . ALA A 1 937 ? -5.441 -2.184 13.362 1.00 93.62 937 ALA A O 1
ATOM 7077 N N . ASN A 1 938 ? -4.657 -4.229 12.850 1.00 90.88 938 ASN A N 1
ATOM 7078 C CA . ASN A 1 938 ? -5.971 -4.881 12.826 1.00 90.88 938 ASN A CA 1
ATOM 7079 C C . ASN A 1 938 ? -6.567 -5.096 14.224 1.00 90.88 938 ASN A C 1
ATOM 7081 O O . ASN A 1 938 ? -7.787 -5.139 14.379 1.00 90.88 938 ASN A O 1
ATOM 7085 N N . TRP A 1 939 ? -5.719 -5.169 15.249 1.00 94.25 939 TRP A N 1
ATOM 7086 C CA . TRP A 1 939 ? -6.106 -5.535 16.610 1.00 94.25 939 TRP A CA 1
ATOM 7087 C C . TRP A 1 939 ? -6.384 -4.340 17.504 1.00 94.25 939 TRP A C 1
ATOM 7089 O O . TRP A 1 939 ? -6.918 -4.522 18.593 1.00 94.25 939 TRP A O 1
ATOM 7099 N N . LEU A 1 940 ? -6.032 -3.126 17.086 1.00 96.06 940 LEU A N 1
ATOM 7100 C CA . LEU A 1 940 ? -6.156 -1.938 17.920 1.00 96.06 940 LEU A CA 1
ATOM 7101 C C . LEU A 1 940 ? -7.292 -1.007 17.473 1.00 96.06 940 LEU A C 1
ATOM 7103 O O . LEU A 1 940 ? -7.646 -0.873 16.298 1.00 96.06 940 LEU A O 1
ATOM 7107 N N . THR A 1 941 ? -7.860 -0.319 18.457 1.00 96.38 941 THR A N 1
ATOM 7108 C CA . THR A 1 941 ? -8.743 0.837 18.288 1.00 96.38 941 THR A CA 1
ATOM 7109 C C . THR A 1 941 ? -8.477 1.845 19.409 1.00 96.38 941 THR A C 1
ATOM 7111 O O . THR A 1 941 ? -7.765 1.552 20.368 1.00 96.38 941 THR A O 1
ATOM 7114 N N . VAL A 1 942 ? -9.033 3.045 19.289 1.00 96.69 942 VAL A N 1
ATOM 7115 C CA . VAL A 1 942 ? -9.044 4.071 20.350 1.00 96.69 942 VAL A CA 1
ATOM 7116 C C . VAL A 1 942 ? -10.454 4.309 20.895 1.00 96.69 942 VAL A C 1
ATOM 7118 O O . VAL A 1 942 ? -10.662 5.206 21.707 1.00 96.69 942 VAL A O 1
ATOM 7121 N N . ARG A 1 943 ? -11.437 3.537 20.418 1.00 94.38 943 ARG A N 1
ATOM 7122 C CA . ARG A 1 943 ? -12.858 3.707 20.724 1.00 94.38 943 ARG A CA 1
ATOM 7123 C C . ARG A 1 943 ? -13.461 2.463 21.343 1.00 94.38 943 ARG A C 1
ATOM 7125 O O . ARG A 1 943 ? -12.955 1.353 21.186 1.00 94.38 943 ARG A O 1
ATOM 7132 N N . SER A 1 944 ? -14.629 2.666 21.927 1.00 94.00 944 SER A N 1
ATOM 7133 C CA . SER A 1 944 ? -15.400 1.646 22.610 1.00 94.00 944 SER A CA 1
ATOM 7134 C C . SER A 1 944 ? -16.874 1.778 22.261 1.00 94.00 944 SER A C 1
ATOM 7136 O O . SER A 1 944 ? -17.489 2.835 22.407 1.00 94.00 944 SER A O 1
ATOM 7138 N N . GLN A 1 945 ? -17.470 0.687 21.785 1.00 93.56 945 GLN A N 1
ATOM 7139 C CA . GLN A 1 945 ? -18.912 0.628 21.513 1.00 93.56 945 GLN A CA 1
ATOM 7140 C C . GLN A 1 945 ? -19.669 -0.176 22.562 1.00 93.56 945 GLN A C 1
ATOM 7142 O O . GLN A 1 945 ? -20.889 -0.062 22.659 1.00 93.56 945 GLN A O 1
ATOM 7147 N N . VAL A 1 946 ? -18.966 -0.992 23.348 1.00 95.62 946 VAL A N 1
ATOM 7148 C CA . VAL A 1 946 ? -19.590 -1.908 24.297 1.00 95.62 946 VAL A CA 1
ATOM 7149 C C . VAL A 1 946 ? -19.003 -1.723 25.680 1.00 95.62 946 VAL A C 1
ATOM 7151 O O . VAL A 1 946 ? -17.799 -1.843 25.890 1.00 95.62 946 VAL A O 1
ATOM 7154 N N . PHE A 1 947 ? -19.892 -1.482 26.635 1.00 97.12 947 PHE A N 1
ATOM 7155 C CA . PHE A 1 947 ? -19.542 -1.272 28.027 1.00 97.12 947 PHE A CA 1
ATOM 7156 C C . PHE A 1 947 ? -20.326 -2.222 28.921 1.00 97.12 947 PHE A C 1
ATOM 7158 O O . PHE A 1 947 ? -21.526 -2.456 28.744 1.00 97.12 947 PHE A O 1
ATOM 7165 N N . GLN A 1 948 ? -19.660 -2.722 29.948 1.00 97.00 948 GLN A N 1
ATOM 7166 C CA . GLN A 1 948 ? -20.289 -3.399 31.063 1.00 97.00 948 GLN A CA 1
ATOM 7167 C C . GLN A 1 948 ? -20.572 -2.386 32.168 1.00 97.00 948 GLN A C 1
ATOM 7169 O O . GLN A 1 948 ? -19.664 -1.747 32.695 1.00 97.00 948 GLN A O 1
ATOM 7174 N N . ILE A 1 949 ? -21.836 -2.283 32.573 1.00 97.44 949 ILE A N 1
ATOM 7175 C CA . ILE A 1 949 ? -22.232 -1.532 33.761 1.00 97.44 949 ILE A CA 1
ATOM 7176 C C . ILE A 1 949 ? -22.594 -2.514 34.863 1.00 97.44 949 ILE A C 1
ATOM 7178 O O . ILE A 1 949 ? -23.534 -3.303 34.740 1.00 97.44 949 ILE A O 1
ATOM 7182 N N . MET A 1 950 ? -21.876 -2.430 35.975 1.00 97.31 950 MET A N 1
ATOM 7183 C CA . MET A 1 950 ? -22.195 -3.137 37.205 1.00 97.31 950 MET A CA 1
ATOM 7184 C C . MET A 1 950 ? -22.733 -2.146 38.230 1.00 97.31 950 MET A C 1
ATOM 7186 O O . MET A 1 950 ? -22.174 -1.071 38.434 1.00 97.31 950 MET A O 1
ATOM 7190 N N . SER A 1 951 ? -23.817 -2.510 38.913 1.00 98.06 951 SER A N 1
ATOM 7191 C CA . SER A 1 951 ? -24.339 -1.721 40.025 1.00 98.06 951 SER A CA 1
ATOM 7192 C C . SER A 1 951 ? -24.655 -2.578 41.239 1.00 98.06 951 SER A C 1
ATOM 7194 O O . SER A 1 951 ? -25.323 -3.612 41.142 1.00 98.06 951 SER A O 1
ATOM 7196 N N . LEU A 1 952 ? -24.199 -2.113 42.402 1.00 98.25 952 LEU A N 1
ATOM 7197 C CA . LEU A 1 952 ? -24.553 -2.649 43.710 1.00 98.25 952 LEU A CA 1
ATOM 7198 C C . LEU A 1 952 ? -25.533 -1.691 44.386 1.00 98.25 952 LEU A C 1
ATOM 7200 O O . LEU A 1 952 ? -25.142 -0.624 44.846 1.00 98.25 952 LEU A O 1
ATOM 7204 N N . GLY A 1 953 ? -26.804 -2.078 44.467 1.00 97.88 953 GLY A N 1
ATOM 7205 C CA . GLY A 1 953 ? -27.846 -1.319 45.153 1.00 97.88 953 GLY A CA 1
ATOM 7206 C C . GLY A 1 953 ? -28.104 -1.843 46.560 1.00 97.88 953 GLY A C 1
ATOM 7207 O O . GLY A 1 953 ? -28.257 -3.047 46.763 1.00 97.88 953 GLY A O 1
ATOM 7208 N N . GLU A 1 954 ? -28.215 -0.941 47.530 1.00 98.25 954 GLU A N 1
ATOM 7209 C CA . GLU A 1 954 ? -28.618 -1.221 48.905 1.00 98.25 954 GLU A CA 1
ATOM 7210 C C . GLU A 1 954 ? -29.921 -0.489 49.240 1.00 98.25 954 GLU A C 1
ATOM 7212 O O . GLU A 1 954 ? -29.995 0.738 49.181 1.00 98.25 954 GLU A O 1
ATOM 7217 N N . ALA A 1 955 ? -30.952 -1.236 49.634 1.00 97.12 955 ALA A N 1
ATOM 7218 C CA . ALA A 1 955 ? -32.198 -0.662 50.138 1.00 97.12 955 ALA A CA 1
ATOM 7219 C C . ALA A 1 955 ? -32.100 -0.407 51.639 1.00 97.12 955 ALA A C 1
ATOM 7221 O O . ALA A 1 955 ? -31.603 -1.257 52.387 1.00 97.12 955 ALA A O 1
ATOM 7222 N N . PHE A 1 956 ? -32.597 0.746 52.086 1.00 96.81 956 PHE A N 1
ATOM 7223 C CA . PHE A 1 956 ? -32.529 1.144 53.487 1.00 96.81 956 PHE A CA 1
ATOM 7224 C C . PHE A 1 956 ? -33.850 0.897 54.215 1.00 96.81 956 PHE A C 1
ATOM 7226 O O . PHE A 1 956 ? -34.935 1.144 53.694 1.00 96.81 956 PHE A O 1
ATOM 7233 N N . GLU A 1 957 ? -33.747 0.450 55.464 1.00 93.25 957 GLU A N 1
ATOM 7234 C CA . GLU A 1 957 ? -34.851 0.409 56.418 1.00 93.25 957 GLU A CA 1
ATOM 7235 C C . GLU A 1 957 ? -34.367 1.086 57.707 1.00 93.25 957 GLU A C 1
ATOM 7237 O O . GLU A 1 957 ? -33.408 0.638 58.332 1.00 93.25 957 GLU A O 1
ATOM 7242 N N . HIS A 1 958 ? -34.991 2.205 58.091 1.00 88.62 958 HIS A N 1
ATOM 7243 C CA . HIS A 1 958 ? -34.549 3.038 59.223 1.00 88.62 958 HIS A CA 1
ATOM 7244 C C . HIS A 1 958 ? -33.069 3.487 59.132 1.00 88.62 958 HIS A C 1
ATOM 7246 O O . HIS A 1 958 ? -32.337 3.390 60.116 1.00 88.62 958 HIS A O 1
ATOM 7252 N N . ASN A 1 959 ? -32.622 3.976 57.966 1.00 87.19 959 ASN A N 1
ATOM 7253 C CA . ASN A 1 959 ? -31.237 4.414 57.694 1.00 87.19 959 ASN A CA 1
ATOM 7254 C C . ASN A 1 959 ? -30.153 3.325 57.819 1.00 87.19 959 ASN A C 1
ATOM 7256 O O . ASN A 1 959 ? -28.969 3.642 57.939 1.00 87.19 959 ASN A O 1
ATOM 7260 N N . HIS A 1 960 ? -30.533 2.048 57.767 1.00 91.38 960 HIS A N 1
ATOM 7261 C CA . HIS A 1 960 ? -29.592 0.933 57.717 1.00 91.38 960 HIS A CA 1
ATOM 7262 C C . HIS A 1 960 ? -29.808 0.094 56.451 1.00 91.38 960 HIS A C 1
ATOM 7264 O O . HIS A 1 960 ? -30.966 -0.156 56.102 1.00 91.38 960 HIS A O 1
ATOM 7270 N N . PRO A 1 961 ? -28.735 -0.383 55.786 1.00 93.62 961 PRO A N 1
ATOM 7271 C CA . PRO A 1 961 ? -28.853 -1.335 54.685 1.00 93.62 961 PRO A CA 1
ATOM 7272 C C . PRO A 1 961 ? -29.595 -2.593 55.147 1.00 93.62 961 PRO A C 1
ATOM 7274 O O . PRO A 1 961 ? -29.159 -3.284 56.069 1.00 93.62 961 PRO A O 1
ATOM 7277 N N . ALA A 1 962 ? -30.737 -2.875 54.527 1.00 95.56 962 ALA A N 1
ATOM 7278 C CA . ALA A 1 962 ? -31.620 -3.982 54.889 1.00 95.56 962 ALA A CA 1
ATOM 7279 C C . ALA A 1 962 ? -31.619 -5.109 53.838 1.00 95.56 962 ALA A C 1
ATOM 7281 O O . ALA A 1 962 ? -31.907 -6.263 54.165 1.00 95.56 962 ALA A O 1
ATOM 7282 N N . ALA A 1 963 ? -31.266 -4.797 52.589 1.00 96.94 963 ALA A N 1
ATOM 7283 C CA . ALA A 1 963 ? -30.930 -5.765 51.548 1.00 96.94 963 ALA A CA 1
ATOM 7284 C C . ALA A 1 963 ? -29.972 -5.131 50.534 1.00 96.94 963 ALA A C 1
ATOM 7286 O O . ALA A 1 963 ? -30.030 -3.921 50.317 1.00 96.94 963 ALA A O 1
ATOM 7287 N N . SER A 1 964 ? -29.155 -5.955 49.881 1.00 96.81 964 SER A N 1
ATOM 7288 C CA . SER A 1 964 ? -28.323 -5.552 48.749 1.00 96.81 964 SER A CA 1
ATOM 7289 C C . SER A 1 964 ? -28.616 -6.409 47.519 1.00 96.81 964 SER A C 1
ATOM 7291 O O . SER A 1 964 ? -29.066 -7.558 47.628 1.00 96.81 964 SER A O 1
ATOM 7293 N N . LYS A 1 965 ? -28.402 -5.845 46.333 1.00 97.62 965 LYS A N 1
ATOM 7294 C CA . LYS A 1 965 ? -28.517 -6.551 45.060 1.00 97.62 965 LYS A CA 1
ATOM 7295 C C . LYS A 1 965 ? -27.477 -6.017 44.083 1.00 97.62 965 LYS A C 1
ATOM 7297 O O . LYS A 1 965 ? -27.376 -4.812 43.902 1.00 97.62 965 LYS A O 1
ATOM 7302 N N . ARG A 1 966 ? -26.748 -6.932 43.444 1.00 96.81 966 ARG A N 1
ATOM 7303 C CA . ARG A 1 966 ? -25.864 -6.640 42.316 1.00 96.81 966 ARG A CA 1
ATOM 7304 C C . ARG A 1 966 ? -26.584 -6.942 41.007 1.00 96.81 966 ARG A C 1
ATOM 7306 O O . ARG A 1 966 ? -27.278 -7.963 40.919 1.00 96.81 966 ARG A O 1
ATOM 7313 N N . ILE A 1 967 ? -26.451 -6.047 40.041 1.00 96.88 967 ILE A N 1
ATOM 7314 C CA . ILE A 1 967 ? -26.959 -6.182 38.675 1.00 96.88 967 ILE A CA 1
ATOM 7315 C C . ILE A 1 967 ? -25.820 -5.827 37.728 1.00 96.88 967 ILE A C 1
ATOM 7317 O O . ILE A 1 967 ? -25.021 -4.946 38.031 1.00 96.88 967 ILE A O 1
ATOM 7321 N N . GLN A 1 968 ? -25.766 -6.529 36.607 1.00 95.62 968 GLN A N 1
ATOM 7322 C CA . GLN A 1 968 ? -24.855 -6.270 35.507 1.00 95.62 968 GLN A CA 1
ATOM 7323 C C . GLN A 1 968 ? -25.689 -6.080 34.242 1.00 95.62 968 GLN A C 1
ATOM 7325 O O . GLN A 1 968 ? -26.693 -6.774 34.059 1.00 95.62 968 GLN A O 1
ATOM 7330 N N . ALA A 1 969 ? -25.272 -5.151 33.393 1.00 96.06 969 ALA A N 1
ATOM 7331 C CA . ALA A 1 969 ? -25.786 -4.963 32.047 1.00 96.06 969 ALA A CA 1
ATOM 7332 C C . ALA A 1 969 ? -24.605 -4.817 31.085 1.00 96.06 969 ALA A C 1
ATOM 7334 O O . ALA A 1 969 ? -23.628 -4.152 31.420 1.00 96.06 969 ALA A O 1
ATOM 7335 N N . ILE A 1 970 ? -24.706 -5.440 29.914 1.00 95.31 970 ILE A N 1
ATOM 7336 C CA . ILE A 1 970 ? -23.841 -5.153 28.769 1.00 95.31 970 ILE A CA 1
ATOM 7337 C C . ILE A 1 970 ? -24.630 -4.205 27.878 1.00 95.31 970 ILE A C 1
ATOM 7339 O O . ILE A 1 970 ? -25.785 -4.490 27.552 1.00 95.31 970 ILE A O 1
ATOM 7343 N N . LEU A 1 971 ? -24.044 -3.059 27.560 1.00 93.31 971 LEU A N 1
ATOM 7344 C CA . LEU A 1 971 ? -24.683 -2.017 26.777 1.00 93.31 971 LEU A CA 1
ATOM 7345 C C . LEU A 1 971 ? -23.842 -1.720 25.551 1.00 93.31 971 LEU A C 1
ATOM 7347 O O . LEU A 1 971 ? -22.638 -1.507 25.651 1.00 93.31 971 LEU A O 1
ATOM 7351 N N . GLN A 1 972 ? -24.526 -1.679 24.418 1.00 89.94 972 GLN A N 1
ATOM 7352 C CA . GLN A 1 972 ? -24.024 -1.114 23.184 1.00 89.94 972 GLN A CA 1
ATOM 7353 C C . GLN A 1 972 ? -24.400 0.370 23.143 1.00 89.94 972 GLN A C 1
ATOM 7355 O O . GLN A 1 972 ? -25.555 0.713 23.420 1.00 89.94 972 GLN A O 1
ATOM 7360 N N . ARG A 1 973 ? -23.413 1.213 22.847 1.00 83.62 973 ARG A N 1
ATOM 7361 C CA . ARG A 1 973 ? -23.537 2.666 22.759 1.00 83.62 973 ARG A CA 1
ATOM 7362 C C . ARG A 1 973 ? -24.173 3.125 21.447 1.00 83.62 973 ARG A C 1
ATOM 7364 O O . ARG A 1 973 ? -23.994 2.434 20.420 1.00 83.62 973 ARG A O 1
#

pLDDT: mean 91.23, std 6.26, range [53.69, 98.38]

Radius of gyration: 36.25 Å; chains: 1; bounding box: 90×70×124 Å